Protein AF-A0A5C6FUD9-F1 (afdb_monomer)

Secondary structure (DSSP, 8-state):
---PPPPPP---------PPPP-PPPPSS-SS--HHHHHHHHHHHHTT-TTHHHHHHHHHHSGGG-TT------SEEEE-TTT-SEEBHHHHHHHHHHHHHHHHHHHHH--HHHHHHHHHHHHHHHHH--EEESTTHHHHHHHHHHHHHHHHHHHHHH-TTS-HHHHHHHHHHIIIIIHHHHTT--TTS-HHHHHHHHHHHHHHHHHTT-HHHHHHHHHHHHH-SSTTSHHHHB-TTS-BTTTTT-HHHHHHHHHHHHHHHHHHHTTT---TTHHHHHHHHHHHHHHHHHTT-----PPEE-TTSS-EE-S---TTTT---S-HHHHHIIIIIIS----HHHHHHHHHHHHHHHHHSS--S---S---S---HHHHHHHHHHHHHHHHHHHHHTT--S---S--EEEE-TTSSEEEEEEEETTEEEEEEEETTEEEEEEEE--EEETTS-S-S-EEEEEEEEEEEEEEE--SS-SSS-EEEEEEEEEEEEEE-PPPTT-TT-S--PPPEEEEEEEEETTEEEEEEEE--BTTB-EEEEEEE--EEEBSS--EEEE-SSTTPPPEEEEGGGS-SEE-SSEEEE-SS-EEEEEEES--TTSPPEEEEE-SSSEEEEEESSS-EEEESSEEPPEEEEEEESSHHHHHHTTHHHHHTSPPP--S--TT---EEEEEEPSSHHHHHHHHHHHHHTT--EEEE-TTBTB-TT-TT--TT---TT--HHHHHHHHHHTT-EEEEEEEHHHHHHS-HHHHHHHHHHHT--EEEEEEE--SSHHHHHHHHHHHHHHHHTT-EEEEEET----SGGGT-TTEEEE--S--TTS-TTTT--HHHHHHHHHHGGGGS-------SSSTT-S-HHHHHHHHHHS--SEEEE-TT--GGGTTT---GGGHHHHH--SS-SEEEEEEEETTTEEEEEEEETTEEEEEEEESS-EEEEEE-TTSPSS-EEEEEEEEETTEEEEEEEEEEEE-TT-EEEEEE-TT-EEEEEEEETT--

pLDDT: mean 89.48, std 16.4, range [23.94, 98.88]

Radius of gyration: 37.07 Å; Cα contacts (8 Å, |Δi|>4): 2244; chains: 1; bounding box: 93×78×108 Å

Foldseek 3Di:
DDDDDDDDDDDPDPDPPDDPDDDDFFAAVFQQDHPVLLVVLLVCCVVCHPPQVVLVVLLCVDPLNDLPDDQDAAQEAEAEVVRVPGDCLVSLQSLLSSLLSLLSCCSNPVPVSSLVSSLNSLLRHLVRYNEYDYDCSLVSLLASLLSNLNSLRSSVRPPPPNDPVSLVSSLCCCVRYRCVSLVVFDQPDALLSNLSSLSSQLSNCNSVVNVPSNVSSVCCLQPNNHCNNLPNQADPQLDGQCQLPALVSLLSSLLSNLSNQSSCVSRVHHPCPHPNSSSLSVLLQSLCFLCPHDGDDDFHAHPVRPDTRHDGDPHCRVVQAQRLLSVCCVQCQAVVHDRPSSVVSLVVLSVVLVVPPDDPPPPDDDDPPDDDPVNVVVVSVRNSVNSVSCSSRHNPRVDFDPDWDKWAAPVRQWIKIWGQNQQFTWIWIGGNNHTFFGTWTWDWAWPPRADDDNKDWPDKDKDWDWDWDAFLFALARIDTLTKIKMKTKIWHPDDDPPCPDDPDSFTFIKIKMWIYHPQFIKIWIWGADDPPDFKIKTFKTWTKGFGPAFWWKQFDAFLQAQTDTDTLQPGPFWGAPQIWTDDPQKIKTKHWAEALLQHAGWIFGRDDRGMTTITQLDGIGMDTPRDMDIMIIMGMDRALQSLLQNLCVRLSSYDAAPDPDCPLQAFWEEEEFDLAQVLLLLVLVVCLVLVTAEYEHEPAQQHHQPDLPRALLHGDPRYPLLSSQVSSVVSNHAYEYEDEPSNLVRDDLLVNLVSCLVSRHQAYEYPPQDRRTSVSSNSVVVNLVSNVVSNHQYEYEGGDFASSCCSHRVSPFAYASYNALVDACVPGCNLLSVLLCLSGRSSSPAHARQQAAPDPRDPFNQQSLLVLQSGQTSHHHYNHPHTSVVCPPHDAPVSSSVSPDHRGFNHKGFQDGDRSAKTWIWTHDDQKIKIKIWGQAFDKDKAQQLVHDFAKKKKWKWAADPVGSSHTDIDIDIDGNRDIDIHGAHHGHMMMIMIGHPPDD

Nearest PDB structures (foldseek):
  9bs5-assembly1_B  TM=9.125E-01  e=1.069E-45  Bacteroides ovatus ATCC 8483
  5e1q-assembly2_B  TM=8.767E-01  e=3.255E-45  Bacteroides thetaiotaomicron VPI-5482
  2zq0-assembly1_A  TM=8.919E-01  e=1.692E-44  Bacteroides thetaiotaomicron
  3a24-assembly1_A  TM=8.732E-01  e=4.712E-44  Bacteroides thetaiotaomicron
  5xfm-assembly2_B  TM=8.696E-01  e=8.713E-38  Bacteroides thetaiotaomicron

Mean predicted aligned error: 15.58 Å

Solvent-accessible surface area (backbone atoms only — not comparable to full-atom values): 51676 Å² total; per-residue (Å²): 135,87,88,83,86,83,85,82,81,84,80,81,79,79,76,82,74,80,75,81,79,76,89,72,80,80,50,80,34,24,41,89,52,39,66,64,57,47,50,51,40,42,53,36,49,74,69,58,36,81,66,34,38,61,18,46,54,48,46,62,69,33,81,47,47,44,87,82,66,75,72,64,64,42,46,61,28,30,25,22,72,97,57,49,58,63,38,46,42,66,44,50,46,53,42,18,53,21,20,26,44,15,26,53,50,15,77,63,64,74,42,61,67,28,43,53,52,17,50,50,37,51,46,47,36,36,75,40,50,69,45,68,36,65,82,39,30,42,49,49,44,12,52,36,41,33,33,43,34,46,18,48,33,46,37,73,68,72,38,92,82,65,49,68,74,54,53,53,38,37,52,45,39,44,62,71,46,46,41,77,58,37,77,79,57,46,50,90,49,63,26,43,46,30,15,20,26,31,26,18,35,35,28,45,10,56,70,67,74,31,63,70,48,26,49,50,28,56,49,32,39,69,71,33,92,23,31,31,8,55,71,62,21,33,49,95,81,5,51,43,73,39,44,35,68,25,38,64,57,32,52,48,24,54,37,26,44,51,51,34,26,46,28,34,41,50,61,81,35,73,55,58,57,44,85,78,31,39,61,55,39,28,44,36,42,53,28,34,39,35,74,71,46,88,71,90,73,75,68,40,62,44,95,88,58,84,46,73,30,77,51,71,32,71,47,56,53,59,59,82,71,75,51,35,29,54,53,38,11,46,40,39,43,57,67,66,40,92,48,69,36,26,46,50,47,36,51,48,56,56,45,65,50,61,71,67,73,55,82,75,88,70,85,81,76,98,77,83,85,79,79,51,71,70,56,56,52,54,51,53,60,62,57,56,52,35,24,48,38,41,38,76,20,50,74,60,25,72,62,66,63,99,56,73,44,77,32,46,9,81,80,54,39,24,32,40,36,38,36,47,60,84,23,35,48,30,33,33,33,31,48,73,84,40,77,55,27,40,82,14,45,57,42,61,42,32,65,92,72,51,74,50,72,39,37,44,80,76,49,74,48,75,50,73,47,84,48,66,50,68,53,96,71,30,63,29,51,60,45,79,46,44,31,24,33,36,38,40,35,30,31,36,73,73,78,75,89,81,61,89,82,62,100,68,90,72,80,52,58,45,32,40,40,40,38,6,20,76,64,24,36,36,35,32,50,32,39,62,73,49,101,88,51,58,63,50,42,36,58,39,45,51,36,41,48,24,40,80,54,68,35,39,27,54,44,36,69,48,47,58,46,61,65,44,84,36,39,44,60,69,49,64,69,47,27,43,67,41,33,33,33,46,51,100,75,36,29,35,35,46,37,55,21,16,70,43,45,73,32,39,42,61,26,43,25,56,60,58,52,32,25,35,28,37,32,49,62,34,75,54,31,74,38,55,52,61,36,69,55,49,32,42,33,46,31,61,38,74,46,53,39,57,50,31,62,43,18,59,57,28,25,66,60,18,61,73,59,76,65,91,75,62,84,81,59,74,70,29,35,30,37,41,36,59,77,28,41,69,45,35,50,47,38,42,56,49,29,51,78,44,65,32,38,32,40,29,41,55,84,43,53,30,37,59,78,86,44,85,79,33,41,87,87,44,68,38,90,62,31,52,60,65,59,42,37,52,54,21,51,80,56,67,28,39,35,30,40,50,48,40,40,65,39,59,74,71,46,65,54,65,65,47,43,52,48,38,43,74,58,57,43,42,24,38,36,36,28,77,40,65,56,46,24,22,69,35,26,37,52,51,47,52,51,55,53,55,33,55,80,47,64,28,35,32,34,37,32,56,49,42,68,57,24,16,44,43,43,30,42,60,38,50,36,28,20,28,24,43,62,32,55,93,49,37,47,94,75,66,41,32,47,36,40,53,37,34,41,60,44,30,52,32,31,32,35,51,31,40,46,36,39,47,64,78,42,91,69,54,74,23,41,15,25,34,61,8,43,70,51,57,45,52,15,31,44,33,45,35,36,52,79,42,56,54,75,82,46,63,99,59,87,64,78,73,53,54,55,65,38,70,53,72,40,54,24,55,35,56,44,54,80,47,60,42,86,31,43,33,40,30,27,40,36,29,46,90,82,30,38,40,33,8,28,42,24,26,56,63,45,76,45,80,42,71,30,68,87,48,67,94,57,63,25,32,38,39,35,37,31,50,30,96,88,40,42,82,35,67,39,79,47,75,45,78,45,40,27,89,38,66,49,78,44,81,32,53,58,47,20,16,31,26,34,45,32,33,53,62,83,67,129

InterPro domains:
  IPR008397 Alginate lyase domain [PF05426] (89-289)
  IPR008929 Chondroitin AC/alginate lyase [G3DSA:1.50.10.100] (28-309)
  IPR008929 Chondroitin AC/alginate lyase [SSF48230] (36-343)
  IPR013785 Aldolase-type TIM barrel [G3DSA:3.20.20.70] (654-1000)
  IPR014718 Glycoside hydrolase-type carbohydrate-binding [G3DSA:2.70.98.10] (398-653)
  IPR017853 Glycoside hydrolase superfamily [SSF51445] (671-877)
  IPR019563 Glycosyl-hydrolase 97, catalytic domain [PF10566] (671-818)
  IPR029483 Glycosyl-hydrolase 97, C-terminal oligomerisation domain [PF14509] (904-995)
  IPR029486 Glycosyl-hydrolase 97, N-terminal domain [PF14508] (407-656)
  IPR052720 Glycosyl Hydrolase Family 97 [PTHR35803] (398-995)

Structure (mmCIF, N/CA/C/O backbone):
data_AF-A0A5C6FUD9-F1
#
_entry.id   AF-A0A5C6FUD9-F1
#
loop_
_atom_site.group_PDB
_atom_site.id
_atom_site.type_symbol
_atom_site.label_atom_id
_atom_site.label_alt_id
_atom_site.label_comp_id
_atom_site.label_asym_id
_atom_site.label_entity_id
_atom_site.label_seq_id
_atom_site.pdbx_PDB_ins_code
_atom_site.Cartn_x
_atom_site.Cartn_y
_atom_site.Cartn_z
_atom_site.occupancy
_atom_site.B_iso_or_equiv
_atom_site.auth_seq_id
_atom_site.auth_comp_id
_atom_site.auth_asym_id
_atom_site.auth_atom_id
_atom_site.pdbx_PDB_model_num
ATOM 1 N N . MET A 1 1 ? 50.027 15.354 38.155 1.00 33.66 1 MET A N 1
ATOM 2 C CA . MET A 1 1 ? 49.666 16.781 38.305 1.00 33.66 1 MET A CA 1
ATOM 3 C C . MET A 1 1 ? 48.812 17.178 37.111 1.00 33.66 1 MET A C 1
ATOM 5 O O . MET A 1 1 ? 49.084 16.674 36.032 1.00 33.66 1 MET A O 1
ATOM 9 N N . THR A 1 2 ? 47.812 18.039 37.356 1.00 30.69 2 THR A N 1
ATOM 10 C CA . THR A 1 2 ? 46.921 18.753 36.401 1.00 30.69 2 THR A CA 1
ATOM 11 C C . THR A 1 2 ? 45.990 17.889 35.534 1.00 30.69 2 THR A C 1
ATOM 13 O O . THR A 1 2 ? 46.433 17.269 34.582 1.00 30.69 2 THR A O 1
ATOM 16 N N . ARG A 1 3 ? 44.734 17.650 35.956 1.00 28.23 3 ARG A N 1
ATOM 17 C CA . ARG A 1 3 ? 43.519 18.521 35.980 1.00 28.23 3 ARG A CA 1
ATOM 18 C C . ARG A 1 3 ? 42.755 18.493 34.643 1.00 28.23 3 ARG A C 1
ATOM 20 O O . ARG A 1 3 ? 43.081 19.247 33.740 1.00 28.23 3 ARG A O 1
ATOM 27 N N . CYS A 1 4 ? 41.695 17.682 34.585 1.00 23.94 4 CYS A N 1
ATOM 28 C CA . CYS A 1 4 ? 40.567 17.851 33.663 1.00 23.94 4 CYS A CA 1
ATOM 29 C C . CYS A 1 4 ? 39.387 18.453 34.448 1.00 23.94 4 CYS A C 1
ATOM 31 O O . CYS A 1 4 ? 39.051 17.954 35.522 1.00 23.94 4 CYS A O 1
ATOM 33 N N . LEU A 1 5 ? 38.814 19.550 33.942 1.00 26.61 5 LEU A N 1
ATOM 34 C CA . LEU A 1 5 ? 37.569 20.151 34.434 1.00 26.61 5 LEU A CA 1
ATOM 35 C C . LEU A 1 5 ? 36.356 19.356 33.912 1.00 26.61 5 LEU A C 1
ATOM 37 O O . LEU A 1 5 ? 36.360 19.006 32.733 1.00 26.61 5 LEU A O 1
ATOM 41 N N . PRO A 1 6 ? 35.294 19.152 34.712 1.00 29.53 6 PRO A N 1
ATOM 42 C CA . PRO A 1 6 ? 33.988 18.759 34.203 1.00 29.53 6 PRO A CA 1
ATOM 43 C C . PRO A 1 6 ? 33.116 19.997 33.931 1.00 29.53 6 PRO A C 1
ATOM 45 O O . PRO A 1 6 ? 33.051 20.926 34.739 1.00 29.53 6 PRO A O 1
ATOM 48 N N . ILE A 1 7 ? 32.442 19.996 32.782 1.00 29.48 7 ILE A N 1
ATOM 49 C CA . ILE A 1 7 ? 31.398 20.956 32.412 1.00 29.48 7 ILE A CA 1
ATOM 50 C C . ILE A 1 7 ? 30.092 20.501 33.080 1.00 29.48 7 ILE A C 1
ATOM 52 O O . ILE A 1 7 ? 29.666 19.361 32.912 1.00 29.48 7 ILE A O 1
ATOM 56 N N . PHE A 1 8 ? 29.486 21.391 33.866 1.00 26.75 8 PHE A N 1
ATOM 57 C CA . PHE A 1 8 ? 28.184 21.209 34.509 1.00 26.75 8 PHE A CA 1
ATOM 58 C C . PHE A 1 8 ? 27.058 21.245 33.463 1.00 26.75 8 PHE A C 1
ATOM 60 O O . PHE A 1 8 ? 26.904 22.246 32.765 1.00 26.75 8 PHE A O 1
ATOM 67 N N . PHE A 1 9 ? 26.235 20.195 33.404 1.00 28.52 9 PHE A N 1
ATOM 68 C CA . PHE A 1 9 ? 24.903 20.249 32.795 1.00 28.52 9 PHE A CA 1
ATOM 69 C C . PHE A 1 9 ? 23.914 20.766 33.847 1.00 28.52 9 PHE A C 1
ATOM 71 O O . PHE A 1 9 ? 23.719 20.141 34.889 1.00 28.52 9 PHE A O 1
ATOM 78 N N . ALA A 1 10 ? 23.319 21.929 33.590 1.00 24.86 10 ALA A N 1
ATOM 79 C CA . ALA A 1 10 ? 22.218 22.456 34.381 1.00 24.86 10 ALA A CA 1
ATOM 80 C C . ALA A 1 10 ? 20.940 21.678 34.033 1.00 24.86 10 ALA A C 1
ATOM 82 O O . ALA A 1 10 ? 20.455 21.747 32.906 1.00 24.86 10 ALA A O 1
ATOM 83 N N . ILE A 1 11 ? 20.412 20.926 34.999 1.00 29.52 11 ILE A N 1
ATOM 84 C CA . ILE A 1 11 ? 19.073 20.339 34.934 1.00 29.52 11 ILE A CA 1
ATOM 85 C C . ILE A 1 11 ? 18.092 21.437 35.342 1.00 29.52 11 ILE A C 1
ATOM 87 O O . ILE A 1 11 ? 18.048 21.845 36.504 1.00 29.52 11 ILE A O 1
ATOM 91 N N . THR A 1 12 ? 17.321 21.938 34.384 1.00 28.83 12 THR A N 1
ATOM 92 C CA . THR A 1 12 ? 16.196 22.836 34.644 1.00 28.83 12 THR A CA 1
ATOM 93 C C . THR A 1 12 ? 15.056 22.006 35.238 1.00 28.83 12 THR A C 1
ATOM 95 O O . THR A 1 12 ? 14.346 21.308 34.520 1.00 28.83 12 THR A O 1
ATOM 98 N N . CYS A 1 13 ? 14.897 22.041 36.563 1.00 26.30 13 CYS A N 1
ATOM 99 C CA . CYS A 1 13 ? 13.708 21.518 37.234 1.00 26.30 13 CYS A CA 1
ATOM 100 C C . CYS A 1 13 ? 12.483 22.341 36.808 1.00 26.30 13 CYS A C 1
ATOM 102 O O . CYS A 1 13 ? 12.314 23.471 37.266 1.00 26.30 13 CYS A O 1
ATOM 104 N N . PHE A 1 14 ? 11.607 21.776 35.977 1.00 29.03 14 PHE A N 1
ATOM 105 C CA . PHE A 1 14 ? 10.226 22.244 35.886 1.00 29.03 14 PHE A CA 1
ATOM 106 C C . PHE A 1 14 ? 9.492 21.787 37.149 1.00 29.03 14 PHE A C 1
ATOM 108 O O . PHE A 1 14 ? 9.103 20.630 37.288 1.00 29.03 14 PHE A O 1
ATOM 115 N N . THR A 1 15 ? 9.326 22.699 38.102 1.00 28.94 15 THR A N 1
ATOM 116 C CA . THR A 1 15 ? 8.337 22.544 39.167 1.00 28.94 15 THR A CA 1
ATOM 117 C C . THR A 1 15 ? 6.952 22.681 38.537 1.00 28.94 15 THR A C 1
ATOM 119 O O . THR A 1 15 ? 6.553 23.785 38.170 1.00 28.94 15 THR A O 1
ATOM 122 N N . LEU A 1 16 ? 6.233 21.565 38.392 1.00 32.19 16 LEU A N 1
ATOM 123 C CA . LEU A 1 16 ? 4.795 21.546 38.121 1.00 32.19 16 LEU A CA 1
ATOM 124 C C . LEU A 1 16 ? 4.078 22.221 39.296 1.00 32.19 16 LEU A C 1
ATOM 126 O O . LEU A 1 16 ? 3.830 21.610 40.333 1.00 32.19 16 LEU A O 1
ATOM 130 N N . THR A 1 17 ? 3.777 23.508 39.158 1.00 30.36 17 THR A N 1
ATOM 131 C CA . THR A 1 17 ? 2.787 24.168 40.005 1.00 30.36 17 THR A CA 1
ATOM 132 C C . THR A 1 17 ? 1.419 23.666 39.563 1.00 30.36 17 THR A C 1
ATOM 134 O O . THR A 1 17 ? 0.982 23.983 38.459 1.00 30.36 17 THR A O 1
ATOM 137 N N . ALA A 1 18 ? 0.770 22.853 40.398 1.00 32.62 18 ALA A N 1
ATOM 138 C CA . ALA A 1 18 ? -0.614 22.448 40.198 1.00 32.62 18 ALA A CA 1
ATOM 139 C C . ALA A 1 18 ? -1.498 23.701 40.110 1.00 32.62 18 ALA A C 1
ATOM 141 O O . ALA A 1 18 ? -1.642 24.437 41.089 1.00 32.62 18 ALA A O 1
ATOM 142 N N . SER A 1 19 ? -2.065 23.957 38.932 1.00 30.50 19 SER A N 1
ATOM 143 C CA . SER A 1 19 ? -3.184 24.885 38.800 1.00 30.50 19 SER A CA 1
ATOM 144 C C . SER A 1 19 ? -4.382 24.293 39.555 1.00 30.50 19 SER A C 1
ATOM 146 O O . SER A 1 19 ? -4.682 23.114 39.355 1.00 30.50 19 SER A O 1
ATOM 148 N N . PRO A 1 20 ? -5.069 25.053 40.426 1.00 33.47 20 PRO A N 1
ATOM 149 C CA . PRO A 1 20 ? -6.322 24.606 41.017 1.00 33.47 20 PRO A CA 1
ATOM 150 C C . PRO A 1 20 ? -7.353 24.478 39.893 1.00 33.47 20 PRO A C 1
ATOM 152 O O . PRO A 1 20 ? -7.614 25.442 39.173 1.00 33.47 20 PRO A O 1
ATOM 155 N N . TRP A 1 21 ? -7.889 23.275 39.717 1.00 38.47 21 TRP A N 1
ATOM 156 C CA . TRP A 1 21 ? -8.959 23.000 38.769 1.00 38.47 21 TRP A CA 1
ATOM 157 C C . TRP A 1 21 ? -10.161 23.880 39.145 1.00 38.47 21 TRP A C 1
ATOM 159 O O . TRP A 1 21 ? -10.579 23.914 40.305 1.00 38.47 21 TRP A O 1
ATOM 169 N N . SER A 1 22 ? -10.678 24.660 38.194 1.00 40.03 22 SER A N 1
ATOM 170 C CA . SER A 1 22 ? -11.942 25.379 38.371 1.00 40.03 22 SER A CA 1
ATOM 171 C C . SER A 1 22 ? -13.055 24.363 38.629 1.00 40.03 22 SER A C 1
ATOM 173 O O . SER A 1 22 ? -13.106 23.361 37.924 1.00 40.03 22 SER A O 1
ATOM 175 N N . HIS A 1 23 ? -13.927 24.610 39.614 1.00 45.44 23 HIS A N 1
ATOM 176 C CA . HIS A 1 23 ? -15.075 23.747 39.922 1.00 45.44 23 HIS A CA 1
ATOM 177 C C . HIS A 1 23 ? -15.961 23.564 38.680 1.00 45.44 23 HIS A C 1
ATOM 179 O O . HIS A 1 23 ? -16.696 24.483 38.315 1.00 45.44 23 HIS A O 1
ATOM 185 N N . ALA A 1 24 ? -15.862 22.405 38.030 1.00 57.00 24 ALA A N 1
ATOM 186 C CA . ALA A 1 24 ? -16.846 21.953 37.060 1.00 57.00 24 ALA A CA 1
ATOM 187 C C . ALA A 1 24 ? -18.058 21.407 37.828 1.00 57.00 24 ALA A C 1
ATOM 189 O O . ALA A 1 24 ? -17.905 20.808 38.891 1.00 57.00 24 ALA A O 1
ATOM 190 N N . GLU A 1 25 ? -19.260 21.674 37.329 1.00 85.44 25 GLU A N 1
ATOM 191 C CA . GLU A 1 25 ? -20.482 21.034 37.819 1.00 85.44 25 GLU A CA 1
ATOM 192 C C . GLU A 1 25 ? -20.452 19.552 37.409 1.00 85.44 25 GLU A C 1
ATOM 194 O O . GLU A 1 25 ? -20.024 19.244 36.294 1.00 85.44 25 GLU A O 1
ATOM 199 N N . PHE A 1 26 ? -20.850 18.636 38.298 1.00 94.56 26 PHE A N 1
ATOM 200 C CA . PHE A 1 26 ? -20.871 17.205 37.979 1.00 94.56 26 PHE A CA 1
ATOM 201 C C . PHE A 1 26 ? -21.896 16.907 36.875 1.00 94.56 26 PHE A C 1
ATOM 203 O O . PHE A 1 26 ? -22.990 17.473 36.838 1.00 94.56 26 PHE A O 1
ATOM 210 N N . GLN A 1 27 ? -21.552 15.984 35.977 1.00 93.31 27 GLN A N 1
ATOM 211 C CA . GLN A 1 27 ? -22.482 15.453 34.987 1.00 93.31 27 GLN A CA 1
ATOM 212 C C . GLN A 1 27 ? -23.435 14.454 35.651 1.00 93.31 27 GLN A C 1
ATOM 214 O O . GLN A 1 27 ? -22.989 13.553 36.367 1.00 93.31 27 GLN A O 1
ATOM 219 N N . HIS A 1 28 ? -24.736 14.589 35.371 1.00 95.19 28 HIS A N 1
ATOM 220 C CA . HIS A 1 28 ? -25.793 13.774 35.970 1.00 95.19 28 HIS A CA 1
ATOM 221 C C . HIS A 1 28 ? -26.846 13.287 34.948 1.00 95.19 28 HIS A C 1
ATOM 223 O O . HIS A 1 28 ? -27.351 14.096 34.167 1.00 95.19 28 HIS A O 1
ATOM 229 N N . PRO A 1 29 ? -27.264 12.005 34.996 1.00 95.81 29 PRO A N 1
ATOM 230 C CA . PRO A 1 29 ? -26.591 10.936 35.728 1.00 95.81 29 PRO A CA 1
ATOM 231 C C . PRO A 1 29 ? -25.164 10.752 35.188 1.00 95.81 29 PRO A C 1
ATOM 233 O O . PRO A 1 29 ? -24.954 10.877 33.985 1.00 95.81 29 PRO A O 1
ATOM 236 N N . GLY A 1 30 ? -24.186 10.497 36.058 1.00 93.62 30 GLY A N 1
ATOM 237 C CA . GLY A 1 30 ? -22.785 10.417 35.612 1.00 93.62 30 GLY A CA 1
ATOM 238 C C . GLY A 1 30 ? -21.867 9.564 36.477 1.00 93.62 30 GLY A C 1
ATOM 239 O O . GLY A 1 30 ? -20.650 9.720 36.421 1.00 93.62 30 GLY A O 1
ATOM 240 N N . ILE A 1 31 ? -22.423 8.647 37.278 1.00 97.75 31 ILE A N 1
ATOM 241 C CA . ILE A 1 31 ? -21.614 7.636 37.974 1.00 97.75 31 ILE A CA 1
ATOM 242 C C . ILE A 1 31 ? -21.159 6.577 36.966 1.00 97.75 31 ILE A C 1
ATOM 244 O O . ILE A 1 31 ? -20.092 6.700 36.383 1.00 97.75 31 ILE A O 1
ATOM 248 N N . SER A 1 32 ? -21.930 5.515 36.728 1.00 93.81 32 SER A N 1
ATOM 249 C CA . SER A 1 32 ? -21.552 4.483 35.745 1.00 93.81 32 SER A CA 1
ATOM 250 C C . SER A 1 32 ? -22.313 4.566 34.434 1.00 93.81 32 SER A C 1
ATOM 252 O O . SER A 1 32 ? -21.935 3.884 33.487 1.00 93.81 32 SER A O 1
ATOM 254 N N . HIS A 1 33 ? -23.374 5.367 34.388 1.00 93.81 33 HIS A N 1
ATOM 255 C CA . HIS A 1 33 ? -24.226 5.520 33.220 1.00 93.81 33 HIS A CA 1
ATOM 256 C C . HIS A 1 33 ? -24.586 6.985 33.040 1.00 93.81 33 HIS A C 1
ATOM 258 O O . HIS A 1 33 ? -25.087 7.614 33.976 1.00 93.81 33 HIS A O 1
ATOM 264 N N . THR A 1 34 ? -24.371 7.479 31.829 1.00 92.94 34 THR A N 1
ATOM 265 C CA . THR A 1 34 ? -24.821 8.792 31.377 1.00 92.94 34 THR A CA 1
ATOM 266 C C . THR A 1 34 ? -26.195 8.715 30.714 1.00 92.94 34 THR A C 1
ATOM 268 O O . THR A 1 34 ? -26.711 7.632 30.413 1.00 92.94 34 THR A O 1
ATOM 271 N N . ALA A 1 35 ? -26.813 9.873 30.469 1.00 88.62 35 ALA A N 1
ATOM 272 C CA . ALA A 1 35 ? -28.041 9.941 29.677 1.00 88.62 35 ALA A CA 1
ATOM 273 C C . ALA A 1 35 ? -27.849 9.343 28.267 1.00 88.62 35 ALA A C 1
ATOM 275 O O . ALA A 1 35 ? -28.735 8.639 27.771 1.00 88.62 35 ALA A O 1
ATOM 276 N N . ASP A 1 36 ? -26.677 9.556 27.665 1.00 84.12 36 ASP A N 1
ATOM 277 C CA . ASP A 1 36 ? -26.332 9.053 26.335 1.00 84.12 36 ASP A CA 1
ATOM 278 C C . ASP A 1 36 ? -26.155 7.530 26.329 1.00 84.12 36 ASP A C 1
ATOM 280 O O . ASP A 1 36 ? -26.696 6.854 25.450 1.00 84.12 36 ASP A O 1
ATOM 284 N N . ASP A 1 37 ? -25.504 6.962 27.351 1.00 87.81 37 ASP A N 1
ATOM 285 C CA . ASP A 1 37 ? -25.367 5.505 27.498 1.00 87.81 37 ASP A CA 1
ATOM 286 C C . ASP A 1 37 ? -26.740 4.825 27.576 1.00 87.81 37 ASP A C 1
ATOM 288 O O . ASP A 1 37 ? -26.997 3.800 26.935 1.00 87.81 37 ASP A O 1
ATOM 292 N N . ILE A 1 38 ? -27.659 5.416 28.347 1.00 92.12 38 ILE A N 1
ATOM 293 C CA . ILE A 1 38 ? -29.028 4.917 28.507 1.00 92.12 38 ILE A CA 1
ATOM 294 C C . ILE A 1 38 ? -29.779 4.991 27.172 1.00 92.12 38 ILE A C 1
ATOM 296 O O . ILE A 1 38 ? -30.425 4.014 26.776 1.00 92.12 38 ILE A O 1
ATOM 300 N N . ALA A 1 39 ? -29.692 6.121 26.464 1.00 86.12 39 ALA A N 1
ATOM 301 C CA . ALA A 1 39 ? -30.331 6.307 25.163 1.00 86.12 39 ALA A CA 1
ATOM 302 C C . ALA A 1 39 ? -29.806 5.303 24.123 1.00 86.12 39 ALA A C 1
ATOM 304 O O . ALA A 1 39 ? -30.597 4.675 23.409 1.00 86.12 39 ALA A O 1
ATOM 305 N N . PHE A 1 40 ? -28.491 5.083 24.092 1.00 84.25 40 PHE A N 1
ATOM 306 C CA . PHE A 1 40 ? -27.851 4.098 23.228 1.00 84.25 40 PHE A CA 1
ATOM 307 C C . PHE A 1 40 ? -28.383 2.685 23.492 1.00 84.25 40 PHE A C 1
ATOM 309 O O . PHE A 1 40 ? -28.809 1.989 22.565 1.00 84.25 40 PHE A O 1
ATOM 316 N N . VAL A 1 41 ? -28.425 2.258 24.759 1.00 89.19 41 VAL A N 1
ATOM 317 C CA . VAL A 1 41 ? -28.924 0.920 25.108 1.00 89.19 41 VAL A CA 1
ATOM 318 C C . VAL A 1 41 ? -30.402 0.795 24.749 1.00 89.19 41 VAL A C 1
ATOM 320 O O . VAL A 1 41 ? -30.779 -0.198 24.126 1.00 89.19 41 VAL A O 1
ATOM 323 N N . LYS A 1 42 ? -31.240 1.808 25.030 1.00 91.06 42 LYS A N 1
ATOM 324 C CA . LYS A 1 42 ? -32.649 1.822 24.588 1.00 91.06 42 LYS A CA 1
ATOM 325 C C . LYS A 1 42 ? -32.772 1.590 23.078 1.00 91.06 42 LYS A C 1
ATOM 327 O O . LYS A 1 42 ? -33.590 0.768 22.661 1.00 91.06 42 LYS A O 1
ATOM 332 N N . ALA A 1 43 ? -31.948 2.248 22.262 1.00 83.38 43 ALA A N 1
ATOM 333 C CA . ALA A 1 43 ? -31.958 2.080 20.808 1.00 83.38 43 ALA A CA 1
ATOM 334 C C . ALA A 1 43 ? -31.559 0.655 20.371 1.00 83.38 43 ALA A C 1
ATOM 336 O O . ALA A 1 43 ? -32.214 0.053 19.509 1.00 83.38 43 ALA A O 1
ATOM 337 N N . LYS A 1 44 ? -30.536 0.060 20.999 1.00 84.25 44 LYS A N 1
ATOM 338 C CA . LYS A 1 44 ? -30.135 -1.335 20.730 1.00 84.25 44 LYS A CA 1
ATOM 339 C C . LYS A 1 44 ? -31.212 -2.341 21.146 1.00 84.25 44 LYS A C 1
ATOM 341 O O . LYS A 1 44 ? -31.444 -3.322 20.439 1.00 84.25 44 LYS A O 1
ATOM 346 N N . LEU A 1 45 ? -31.928 -2.079 22.240 1.00 88.00 45 LEU A N 1
ATOM 347 C CA . LEU A 1 45 ? -33.063 -2.903 22.664 1.00 88.00 45 LEU A CA 1
ATOM 348 C C . LEU A 1 45 ? -34.259 -2.782 21.719 1.00 88.00 45 LEU A C 1
ATOM 350 O O . LEU A 1 45 ? -34.851 -3.802 21.366 1.00 88.00 45 LEU A O 1
ATOM 354 N N . ALA A 1 46 ? -34.591 -1.567 21.280 1.00 82.06 46 ALA A N 1
ATOM 355 C CA . ALA A 1 46 ? -35.690 -1.319 20.348 1.00 82.06 46 ALA A CA 1
ATOM 356 C C . ALA A 1 46 ? -35.472 -2.012 18.991 1.00 82.06 46 ALA A C 1
ATOM 358 O O . ALA A 1 46 ? -36.418 -2.531 18.402 1.00 82.06 46 ALA A O 1
ATOM 359 N N . SER A 1 47 ? -34.221 -2.074 18.528 1.00 73.38 47 SER A N 1
ATOM 360 C CA . SER A 1 47 ? -33.829 -2.753 17.284 1.00 73.38 47 SER A CA 1
ATOM 361 C C . SER A 1 47 ? -33.603 -4.265 17.435 1.00 73.38 47 SER A C 1
ATOM 363 O O . SER A 1 47 ? -33.368 -4.950 16.441 1.00 73.38 47 SER A O 1
ATOM 365 N N . GLY A 1 48 ? -33.676 -4.815 18.653 1.00 77.56 48 GLY A N 1
ATOM 366 C CA . GLY A 1 48 ? -33.419 -6.236 18.908 1.00 77.56 48 GLY A CA 1
ATOM 367 C C . GLY A 1 48 ? -31.975 -6.666 18.620 1.00 77.56 48 GLY A C 1
ATOM 368 O O . GLY A 1 48 ? -31.725 -7.842 18.350 1.00 77.56 48 GLY A O 1
ATOM 369 N N . HIS A 1 49 ? -31.030 -5.724 18.660 1.00 70.44 49 HIS A N 1
ATOM 370 C CA . HIS A 1 49 ? -29.651 -5.940 18.244 1.00 70.44 49 HIS A CA 1
ATOM 371 C C . HIS A 1 49 ? -28.860 -6.754 19.286 1.00 70.44 49 HIS A C 1
ATOM 373 O O . HIS A 1 49 ? -29.017 -6.582 20.498 1.00 70.44 49 HIS A O 1
ATOM 379 N N . GLN A 1 50 ? -27.994 -7.657 18.821 1.00 77.19 50 GLN A N 1
ATOM 380 C CA . GLN A 1 50 ? -27.174 -8.516 19.685 1.00 77.19 50 GLN A CA 1
ATOM 381 C C . GLN A 1 50 ? -25.809 -7.868 19.970 1.00 77.19 50 GLN A C 1
ATOM 383 O O . GLN A 1 50 ? -25.257 -7.245 19.070 1.00 77.19 50 GLN A O 1
ATOM 388 N N . PRO A 1 51 ? -25.230 -8.009 21.180 1.00 77.06 51 PRO A N 1
ATOM 389 C CA . PRO A 1 51 ? -25.659 -8.893 22.272 1.00 77.06 51 PRO A CA 1
ATOM 390 C C . PRO A 1 51 ? -26.678 -8.290 23.264 1.00 77.06 51 PRO A C 1
ATOM 392 O O . PRO A 1 51 ? -27.118 -8.989 24.178 1.00 77.06 51 PRO A O 1
ATOM 395 N N . TRP A 1 52 ? -27.070 -7.019 23.112 1.00 86.81 52 TRP A N 1
ATOM 396 C CA . TRP A 1 52 ? -27.966 -6.321 24.050 1.00 86.81 52 TRP A CA 1
ATOM 397 C C . TRP A 1 52 ? -29.310 -7.023 24.247 1.00 86.81 52 TRP A C 1
ATOM 399 O O . TRP A 1 52 ? -29.786 -7.136 25.375 1.00 86.81 52 TRP A O 1
ATOM 409 N N . ALA A 1 53 ? -29.919 -7.525 23.172 1.00 81.31 53 ALA A N 1
ATOM 410 C CA . ALA A 1 53 ? -31.227 -8.168 23.239 1.00 81.31 53 ALA A CA 1
ATOM 411 C C . ALA A 1 53 ? -31.236 -9.440 24.105 1.00 81.31 53 ALA A C 1
ATOM 413 O O . ALA A 1 53 ? -32.216 -9.688 24.814 1.00 81.31 53 ALA A O 1
ATOM 414 N N . ASP A 1 54 ? -30.172 -10.245 24.073 1.00 81.06 54 ASP A N 1
ATOM 415 C CA . ASP A 1 54 ? -30.078 -11.434 24.920 1.00 81.06 54 ASP A CA 1
ATOM 416 C C . ASP A 1 54 ? -29.712 -11.066 26.357 1.00 81.06 54 ASP A C 1
ATOM 418 O O . ASP A 1 54 ? -30.403 -11.490 27.284 1.00 81.06 54 ASP A O 1
ATOM 422 N N . ALA A 1 55 ? -28.733 -10.177 26.544 1.00 87.75 55 ALA A N 1
ATOM 423 C CA . ALA A 1 55 ? -28.393 -9.633 27.857 1.00 87.75 55 ALA A CA 1
ATOM 424 C C . ALA A 1 55 ? -29.628 -9.042 28.574 1.00 87.75 55 ALA A C 1
ATOM 426 O O . ALA A 1 55 ? -29.853 -9.265 29.766 1.00 87.75 55 ALA A O 1
ATOM 427 N N . TRP A 1 56 ? -30.505 -8.371 27.826 1.00 92.19 56 TRP A N 1
ATOM 428 C CA . TRP A 1 56 ? -31.760 -7.810 28.319 1.00 92.19 56 TRP A CA 1
ATOM 429 C C . TRP A 1 56 ? -32.772 -8.841 28.821 1.00 92.19 56 TRP A C 1
ATOM 431 O O . TRP A 1 56 ? -33.477 -8.598 29.805 1.00 92.19 56 TRP A O 1
ATOM 441 N N . LYS A 1 57 ? -32.886 -9.999 28.161 1.00 88.12 57 LYS A N 1
ATOM 442 C CA . LYS A 1 57 ? -33.770 -11.081 28.630 1.00 88.12 57 LYS A CA 1
ATOM 443 C C . LYS A 1 57 ? -33.322 -11.561 30.007 1.00 88.12 57 LYS A C 1
ATOM 445 O O . LYS A 1 57 ? -34.156 -11.738 30.896 1.00 88.12 57 LYS A O 1
ATOM 450 N N . ASP A 1 58 ? -32.018 -11.693 30.206 1.00 83.69 58 ASP A N 1
ATOM 451 C CA . ASP A 1 58 ? -31.462 -12.187 31.459 1.00 83.69 58 ASP A CA 1
ATOM 452 C C . ASP A 1 58 ? -31.491 -11.163 32.585 1.00 83.69 58 ASP A C 1
ATOM 454 O O . ASP A 1 58 ? -31.846 -11.515 33.712 1.00 83.69 58 ASP A O 1
ATOM 458 N N . VAL A 1 59 ? -31.234 -9.888 32.286 1.00 90.50 59 VAL A N 1
ATOM 459 C CA . VAL A 1 59 ? -31.423 -8.807 33.261 1.00 90.50 59 VAL A CA 1
ATOM 460 C C . VAL A 1 59 ? -32.869 -8.782 33.772 1.00 90.50 59 VAL A C 1
ATOM 462 O O . VAL A 1 59 ? -33.067 -8.737 34.987 1.00 90.50 59 VAL A O 1
ATOM 465 N N . ARG A 1 60 ? -33.870 -8.916 32.888 1.00 91.69 60 ARG A N 1
ATOM 466 C CA . ARG A 1 60 ? -35.296 -8.961 33.270 1.00 91.69 60 ARG A CA 1
ATOM 467 C C . ARG A 1 60 ? -35.709 -10.231 34.011 1.00 91.69 60 ARG A C 1
ATOM 469 O O . ARG A 1 60 ? -36.604 -10.174 34.844 1.00 91.69 60 ARG A O 1
ATOM 476 N N . SER A 1 61 ? -35.095 -11.373 33.707 1.00 88.06 61 SER A N 1
ATOM 477 C CA . SER A 1 61 ? -35.423 -12.651 34.361 1.00 88.06 61 SER A CA 1
ATOM 478 C C . SER A 1 61 ? -34.731 -12.845 35.720 1.00 88.06 61 SER A C 1
ATOM 480 O O . SER A 1 61 ? -34.959 -13.842 36.411 1.00 88.06 61 SER A O 1
ATOM 482 N N . SER A 1 62 ? -33.861 -11.910 36.112 1.00 88.00 62 SER A N 1
ATOM 483 C CA . SER A 1 62 ? -33.151 -11.948 37.385 1.00 88.00 62 SER A CA 1
ATOM 484 C C . SER A 1 62 ? -34.110 -11.892 38.575 1.00 88.00 62 SER A C 1
ATOM 486 O O . SER A 1 62 ? -35.076 -11.137 38.574 1.00 88.00 62 SER A O 1
ATOM 488 N N . ARG A 1 63 ? -33.785 -12.597 39.668 1.00 92.25 63 ARG A N 1
ATOM 489 C CA . ARG A 1 63 ? -34.540 -12.468 40.932 1.00 92.25 63 ARG A CA 1
ATOM 490 C C . ARG A 1 63 ? -34.501 -11.039 41.489 1.00 92.25 63 ARG A C 1
ATOM 492 O O . ARG A 1 63 ? -35.404 -10.636 42.203 1.00 92.25 63 ARG A O 1
ATOM 499 N N . TYR A 1 64 ? -33.443 -10.296 41.159 1.00 94.06 64 TYR A N 1
ATOM 500 C CA . TYR A 1 64 ? -33.252 -8.897 41.543 1.00 94.06 64 TYR A CA 1
ATOM 501 C C . TYR A 1 64 ? -34.091 -7.926 40.696 1.00 94.06 64 TYR A C 1
ATOM 503 O O . TYR A 1 64 ? -34.044 -6.729 40.933 1.00 94.06 64 TYR A O 1
ATOM 511 N N . ALA A 1 65 ? -34.809 -8.426 39.684 1.00 94.25 65 ALA A N 1
ATOM 512 C CA . ALA A 1 65 ? -35.748 -7.665 38.864 1.00 94.25 65 ALA A CA 1
ATOM 513 C C . ALA A 1 65 ? -37.215 -7.865 39.299 1.00 94.25 65 ALA A C 1
ATOM 515 O O . ALA A 1 65 ? -38.113 -7.267 38.704 1.00 94.25 65 ALA A O 1
ATOM 516 N N . ASP A 1 66 ? -37.481 -8.704 40.307 1.00 95.50 66 ASP A N 1
ATOM 517 C CA . ASP A 1 66 ? -38.838 -9.032 40.754 1.00 95.50 66 ASP A CA 1
ATOM 518 C C . ASP A 1 66 ? -39.468 -7.858 41.518 1.00 95.50 66 ASP A C 1
ATOM 520 O O . ASP A 1 66 ? -38.986 -7.450 42.570 1.00 95.50 66 ASP A O 1
ATOM 524 N N . LEU A 1 67 ? -40.591 -7.335 41.020 1.00 97.06 67 LEU A N 1
ATOM 525 C CA . LEU A 1 67 ? -41.341 -6.260 41.682 1.00 97.06 67 LEU A CA 1
ATOM 526 C C . LEU A 1 67 ? -41.911 -6.664 43.053 1.00 97.06 67 LEU A C 1
ATOM 528 O O . LEU A 1 67 ? -42.302 -5.793 43.826 1.00 97.06 67 LEU A O 1
ATOM 532 N N . ASN A 1 68 ? -41.933 -7.955 43.387 1.00 96.69 68 ASN A N 1
ATOM 533 C CA . ASN A 1 68 ? -42.296 -8.446 44.716 1.00 96.69 68 ASN A CA 1
ATOM 534 C C . ASN A 1 68 ? -41.097 -8.537 45.677 1.00 96.69 68 ASN A C 1
ATOM 536 O O . ASN A 1 68 ? -41.247 -9.064 46.781 1.00 96.69 68 ASN A O 1
ATOM 540 N N . TRP A 1 69 ? -39.912 -8.053 45.284 1.00 97.19 69 TRP A N 1
ATOM 541 C CA . TRP A 1 69 ? -38.747 -7.994 46.165 1.00 97.19 69 TRP A CA 1
ATOM 542 C C . TRP A 1 69 ? -39.072 -7.222 47.448 1.00 97.19 69 TRP A C 1
ATOM 544 O O . TRP A 1 69 ? -39.658 -6.138 47.397 1.00 97.19 69 TRP A O 1
ATOM 554 N N . ASN A 1 70 ? -38.683 -7.772 48.598 1.00 96.75 70 ASN A N 1
ATOM 555 C CA . ASN A 1 70 ? -38.915 -7.164 49.903 1.00 96.75 70 ASN A CA 1
ATOM 556 C C . ASN A 1 70 ? -37.565 -6.860 50.577 1.00 96.75 70 ASN A C 1
ATOM 558 O O . ASN A 1 70 ? -36.865 -7.815 50.934 1.00 96.75 70 ASN A O 1
ATOM 562 N N . PRO A 1 71 ? -37.186 -5.577 50.753 1.00 97.12 71 PRO A N 1
ATOM 563 C CA . PRO A 1 71 ? -35.916 -5.222 51.377 1.00 97.12 71 PRO A CA 1
ATOM 564 C C . PRO A 1 71 ? -35.854 -5.703 52.828 1.00 97.12 71 PRO A C 1
ATOM 566 O O . PRO A 1 71 ? -36.860 -5.723 53.541 1.00 97.12 71 PRO A O 1
ATOM 569 N N . THR A 1 72 ? -34.659 -6.076 53.281 1.00 97.50 72 THR A N 1
ATOM 570 C CA . THR A 1 72 ? -34.427 -6.606 54.634 1.00 97.50 72 THR A CA 1
ATOM 571 C C . THR A 1 72 ? -33.356 -5.775 55.347 1.00 97.50 72 THR A C 1
ATOM 573 O O . THR A 1 72 ? -32.226 -6.235 55.522 1.00 97.50 72 THR A O 1
ATOM 576 N N . PRO A 1 73 ? -33.674 -4.528 55.746 1.00 97.94 73 PRO A N 1
ATOM 577 C CA . PRO A 1 73 ? -32.690 -3.629 56.324 1.00 97.94 73 PRO A CA 1
ATOM 578 C C . PRO A 1 73 ? -32.338 -3.998 57.768 1.00 97.94 73 PRO A C 1
ATOM 580 O O . PRO A 1 73 ? -33.187 -4.407 58.561 1.00 97.94 73 PRO A O 1
ATOM 583 N N . HIS A 1 74 ? -31.079 -3.773 58.137 1.00 98.12 74 HIS A N 1
ATOM 584 C CA . HIS A 1 74 ? -30.560 -4.007 59.487 1.00 98.12 74 HIS A CA 1
ATOM 585 C C . HIS A 1 74 ? -29.973 -2.722 60.062 1.00 98.12 74 HIS A C 1
ATOM 587 O O . HIS A 1 74 ? -29.259 -1.996 59.374 1.00 98.12 74 HIS A O 1
ATOM 593 N N . ALA A 1 75 ? -30.226 -2.449 61.345 1.00 97.75 75 ALA A N 1
ATOM 594 C CA . ALA A 1 75 ? -29.644 -1.279 62.009 1.00 97.75 75 ALA A CA 1
ATOM 595 C C . ALA A 1 75 ? -28.127 -1.419 62.202 1.00 97.75 75 ALA A C 1
ATOM 597 O O . ALA A 1 75 ? -27.389 -0.436 62.129 1.00 97.75 75 ALA A O 1
ATOM 598 N N . HIS A 1 76 ? -27.662 -2.651 62.401 1.00 97.69 76 HIS A N 1
ATOM 599 C CA . HIS A 1 76 ? -26.257 -2.983 62.580 1.00 97.69 76 HIS A CA 1
ATOM 600 C C . HIS A 1 76 ? -25.898 -4.127 61.643 1.00 97.69 76 HIS A C 1
ATOM 602 O O . HIS A 1 76 ? -26.417 -5.234 61.791 1.00 97.69 76 HIS A O 1
ATOM 608 N N . VAL A 1 77 ? -25.019 -3.849 60.683 1.00 97.62 77 VAL A N 1
ATOM 609 C CA . VAL A 1 77 ? -24.485 -4.859 59.769 1.00 97.62 77 VAL A CA 1
ATOM 610 C C . VAL A 1 77 ? -23.083 -5.250 60.225 1.00 97.62 77 VAL A C 1
ATOM 612 O O . VAL A 1 77 ? -22.232 -4.395 60.456 1.00 97.62 77 VAL A O 1
ATOM 615 N N . GLU A 1 78 ? -22.818 -6.547 60.329 1.00 95.69 78 GLU A N 1
ATOM 616 C CA . GLU A 1 78 ? -21.501 -7.077 60.675 1.00 95.69 78 GLU A CA 1
ATOM 617 C C . GLU A 1 78 ? -21.056 -8.099 59.630 1.00 95.69 78 GLU A C 1
ATOM 619 O O . GLU A 1 78 ? -21.748 -9.092 59.373 1.00 95.69 78 GLU A O 1
ATOM 624 N N . ARG A 1 79 ? -19.877 -7.865 59.042 1.00 92.38 79 ARG A N 1
ATOM 625 C CA . ARG A 1 79 ? -19.227 -8.799 58.118 1.00 92.38 79 ARG A CA 1
ATOM 626 C C . ARG A 1 79 ? -17.861 -9.181 58.670 1.00 92.38 79 ARG A C 1
ATOM 628 O O . ARG A 1 79 ? -16.893 -8.430 58.555 1.00 92.38 79 ARG A O 1
ATOM 635 N N . GLY A 1 80 ? -17.787 -10.355 59.289 1.00 88.25 80 GLY A N 1
ATOM 636 C CA . GLY A 1 80 ? -16.503 -10.932 59.681 1.00 88.25 80 GLY A CA 1
ATOM 637 C C . GLY A 1 80 ? -15.788 -11.618 58.508 1.00 88.25 80 GLY A C 1
ATOM 638 O O . GLY A 1 80 ? -16.379 -11.765 57.433 1.00 88.25 80 GLY A O 1
ATOM 639 N N . PRO A 1 81 ? -14.544 -12.091 58.703 1.00 84.31 81 PRO A N 1
ATOM 640 C CA . PRO A 1 81 ? -13.746 -12.728 57.656 1.00 84.31 81 PRO A CA 1
ATOM 641 C C . PRO A 1 81 ? -14.484 -13.875 56.955 1.00 84.31 81 PRO A C 1
ATOM 643 O O . PRO A 1 81 ? -15.086 -14.733 57.602 1.00 84.31 81 PRO A O 1
ATOM 646 N N . TYR A 1 82 ? -14.437 -13.903 55.619 1.00 82.56 82 TYR A N 1
ATOM 647 C CA . TYR A 1 82 ? -15.196 -14.856 54.786 1.00 82.56 82 TYR A CA 1
ATOM 648 C C . TYR A 1 82 ? -16.714 -14.807 55.021 1.00 82.56 82 TYR A C 1
ATOM 650 O O . TYR A 1 82 ? -17.420 -15.801 54.820 1.00 82.56 82 TYR A O 1
ATOM 658 N N . ASN A 1 83 ? -17.208 -13.639 55.435 1.00 85.88 83 ASN A N 1
ATOM 659 C CA . ASN A 1 83 ? -18.582 -13.395 55.844 1.00 85.88 83 ASN A CA 1
ATOM 660 C C . ASN A 1 83 ? -19.028 -14.234 57.061 1.00 85.88 83 ASN A C 1
ATOM 662 O O . ASN A 1 83 ? -20.083 -14.875 57.045 1.00 85.88 83 ASN A O 1
ATOM 666 N N . ARG A 1 84 ? -18.183 -14.291 58.100 1.00 85.81 84 ARG A N 1
ATOM 667 C CA . ARG A 1 84 ? -18.455 -14.991 59.368 1.00 85.81 84 ARG A CA 1
ATOM 668 C C . ARG A 1 84 ? -17.994 -14.146 60.576 1.00 85.81 84 ARG A C 1
ATOM 670 O O . ARG A 1 84 ? -16.786 -14.019 60.759 1.00 85.81 84 ARG A O 1
ATOM 677 N N . PRO A 1 85 ? -18.907 -13.613 61.416 1.00 91.00 85 PRO A N 1
ATOM 678 C CA . PRO A 1 85 ? -20.364 -13.716 61.305 1.00 91.00 85 PRO A CA 1
ATOM 679 C C . PRO A 1 85 ? -20.910 -12.934 60.099 1.00 91.00 85 PRO A C 1
ATOM 681 O O . PRO A 1 85 ? -20.237 -12.066 59.545 1.00 91.00 85 PRO A O 1
ATOM 684 N N . ASN A 1 86 ? -22.130 -13.288 59.696 1.00 93.06 86 ASN A N 1
ATOM 685 C CA . ASN A 1 86 ? -22.932 -12.584 58.700 1.00 93.06 86 ASN A CA 1
ATOM 686 C C . ASN A 1 86 ? -24.171 -12.044 59.415 1.00 93.06 86 ASN A C 1
ATOM 688 O O . ASN A 1 86 ? -25.154 -12.769 59.567 1.00 93.06 86 ASN A O 1
ATOM 692 N N . ILE A 1 87 ? -24.089 -10.810 59.905 1.00 95.44 87 ILE A N 1
ATOM 693 C CA . ILE A 1 87 ? -25.227 -10.111 60.504 1.00 95.44 87 ILE A CA 1
ATOM 694 C C . ILE A 1 87 ? -25.677 -9.078 59.477 1.00 95.44 87 ILE A C 1
ATOM 696 O O . ILE A 1 87 ? -25.031 -8.050 59.314 1.00 95.44 87 ILE A O 1
ATOM 700 N N . GLY A 1 88 ? -26.713 -9.404 58.705 1.00 95.19 88 GLY A N 1
ATOM 701 C CA . GLY A 1 88 ? -27.295 -8.514 57.696 1.00 95.19 88 GLY A CA 1
ATOM 702 C C . GLY A 1 88 ? -26.422 -8.194 56.475 1.00 95.19 88 GLY A C 1
ATOM 703 O O . GLY A 1 88 ? -26.894 -7.510 55.575 1.00 95.19 88 GLY A O 1
ATOM 704 N N . SER A 1 89 ? -25.180 -8.686 56.378 1.00 94.62 89 SER A N 1
ATOM 705 C CA . SER A 1 89 ? -24.272 -8.314 55.280 1.00 94.62 89 SER A CA 1
ATOM 706 C C . SER A 1 89 ? -24.714 -8.893 53.933 1.00 94.62 89 SER A C 1
ATOM 708 O O . SER A 1 89 ? -24.594 -8.238 52.905 1.00 94.62 89 SER A O 1
ATOM 710 N N . SER A 1 90 ? -25.257 -10.117 53.922 1.00 94.00 90 SER A N 1
ATOM 711 C CA . SER A 1 90 ? -25.813 -10.706 52.698 1.00 94.00 90 SER A CA 1
ATOM 712 C C . SER A 1 90 ? -27.116 -10.057 52.269 1.00 94.00 90 SER A C 1
ATOM 714 O O . SER A 1 90 ? -27.371 -10.004 51.070 1.00 94.00 90 SER A O 1
ATOM 716 N N . ASP A 1 91 ? -27.924 -9.592 53.219 1.00 97.38 91 ASP A N 1
ATOM 717 C CA . ASP A 1 91 ? -29.149 -8.853 52.918 1.00 97.38 91 ASP A CA 1
ATOM 718 C C . ASP A 1 91 ? -28.791 -7.491 52.323 1.00 97.38 91 ASP A C 1
ATOM 720 O O . ASP A 1 91 ? -29.305 -7.143 51.268 1.00 97.38 91 ASP A O 1
ATOM 724 N N . PHE A 1 92 ? -27.799 -6.809 52.904 1.00 97.69 92 PHE A N 1
ATOM 725 C CA . PHE A 1 92 ? -27.241 -5.560 52.390 1.00 97.69 92 PHE A CA 1
ATOM 726 C C . PHE A 1 92 ? -26.748 -5.682 50.941 1.00 97.69 92 PHE A C 1
ATOM 728 O O . PHE A 1 92 ? -27.192 -4.918 50.092 1.00 97.69 92 PHE A O 1
ATOM 735 N N . SER A 1 93 ? -25.914 -6.684 50.624 1.00 95.75 93 SER A N 1
ATOM 736 C CA . SER A 1 93 ? -25.467 -6.929 49.241 1.00 95.75 93 SER A CA 1
ATOM 737 C C . SER A 1 93 ? -26.621 -7.283 48.295 1.00 95.75 93 SER A C 1
ATOM 739 O O . SER A 1 93 ? -26.670 -6.816 47.164 1.00 95.75 93 SER A O 1
ATOM 741 N N . ASN A 1 94 ? -27.561 -8.137 48.724 1.00 96.31 94 ASN A N 1
ATOM 742 C CA . ASN A 1 94 ? -28.675 -8.537 47.858 1.00 96.31 94 ASN A CA 1
ATOM 743 C C . ASN A 1 94 ? -29.596 -7.347 47.539 1.00 96.31 94 ASN A C 1
ATOM 745 O O . ASN A 1 94 ? -30.082 -7.251 46.414 1.00 96.31 94 ASN A O 1
ATOM 749 N N . ASP A 1 95 ? -29.843 -6.483 48.524 1.00 98.31 95 ASP A N 1
ATOM 750 C CA . ASP A 1 95 ? -30.678 -5.295 48.379 1.00 98.31 95 ASP A CA 1
ATOM 751 C C . ASP A 1 95 ? -29.981 -4.205 47.556 1.00 98.31 95 ASP A C 1
ATOM 753 O O . ASP A 1 95 ? -30.643 -3.573 46.738 1.00 98.31 95 ASP A O 1
ATOM 757 N N . ALA A 1 96 ? -28.661 -4.032 47.683 1.00 97.69 96 ALA A N 1
ATOM 758 C CA . ALA A 1 96 ? -27.887 -3.144 46.811 1.00 97.69 96 ALA A CA 1
ATOM 759 C C . ALA A 1 96 ? -28.024 -3.556 45.334 1.00 97.69 96 ALA A C 1
ATOM 761 O O . ALA A 1 96 ? -28.416 -2.747 44.487 1.00 97.69 96 ALA A O 1
ATOM 762 N N . SER A 1 97 ? -27.847 -4.852 45.050 1.00 95.50 97 SER A N 1
ATOM 763 C CA . SER A 1 97 ? -27.994 -5.389 43.695 1.00 95.50 97 SER A CA 1
ATOM 764 C C . SER A 1 97 ? -29.424 -5.276 43.169 1.00 95.50 97 SER A C 1
ATOM 766 O O . SER A 1 97 ? -29.617 -5.019 41.980 1.00 95.50 97 SER A O 1
ATOM 768 N N . ALA A 1 98 ? -30.435 -5.457 44.027 1.00 97.25 98 ALA A N 1
ATOM 769 C CA . ALA A 1 98 ? -31.840 -5.262 43.668 1.00 97.25 98 ALA A CA 1
ATOM 770 C C . ALA A 1 98 ? -32.155 -3.791 43.363 1.00 97.25 98 ALA A C 1
ATOM 772 O O . ALA A 1 98 ? -32.753 -3.507 42.326 1.00 97.25 98 ALA A O 1
ATOM 773 N N . ALA A 1 99 ? -31.705 -2.857 44.205 1.00 98.50 99 ALA A N 1
ATOM 774 C CA . ALA A 1 99 ? -31.895 -1.425 43.991 1.00 98.50 99 ALA A CA 1
ATOM 775 C C . ALA A 1 99 ? -31.282 -0.984 42.655 1.00 98.50 99 ALA A C 1
ATOM 777 O O . ALA A 1 99 ? -31.968 -0.390 41.821 1.00 98.50 99 ALA A O 1
ATOM 778 N N . TYR A 1 100 ? -30.025 -1.356 42.395 1.00 97.69 100 TYR A N 1
ATOM 779 C CA . TYR A 1 100 ? -29.361 -0.988 41.147 1.00 97.69 100 TYR A CA 1
ATOM 780 C C . TYR A 1 100 ? -30.033 -1.620 39.924 1.00 97.69 100 TYR A C 1
ATOM 782 O O . TYR A 1 100 ? -30.290 -0.941 38.930 1.00 97.69 100 TYR A O 1
ATOM 790 N N . ARG A 1 101 ? -30.417 -2.903 40.003 1.00 96.06 101 ARG A N 1
ATOM 791 C CA . ARG A 1 101 ? -31.126 -3.575 38.905 1.00 96.06 101 ARG A CA 1
ATOM 792 C C . ARG A 1 101 ? -32.465 -2.911 38.596 1.00 96.06 101 ARG A C 1
ATOM 794 O O . ARG A 1 101 ? -32.782 -2.712 37.427 1.00 96.06 101 ARG A O 1
ATOM 801 N N . HIS A 1 102 ? -33.237 -2.564 39.621 1.00 98.31 102 HIS A N 1
ATOM 802 C CA . HIS A 1 102 ? -34.502 -1.863 39.452 1.00 98.31 102 HIS A CA 1
ATOM 803 C C . HIS A 1 102 ? -34.314 -0.449 38.892 1.00 98.31 102 HIS A C 1
ATOM 805 O O . HIS A 1 102 ? -35.081 -0.055 38.019 1.00 98.31 102 HIS A O 1
ATOM 811 N N . ALA A 1 103 ? -33.274 0.279 39.301 1.00 98.25 103 ALA A N 1
ATOM 812 C CA . ALA A 1 103 ? -32.952 1.580 38.718 1.00 98.25 103 ALA A CA 1
ATOM 813 C C . ALA A 1 103 ? -32.605 1.477 37.219 1.00 98.25 103 ALA A C 1
ATOM 815 O O . ALA A 1 103 ? -33.149 2.232 36.417 1.00 98.25 103 ALA A O 1
ATOM 816 N N . VAL A 1 104 ? -31.793 0.490 36.814 1.00 97.19 104 VAL A N 1
ATOM 817 C CA . VAL A 1 104 ? -31.493 0.233 35.390 1.00 97.19 104 VAL A CA 1
ATOM 818 C C . VAL A 1 104 ? -32.757 -0.157 34.611 1.00 97.19 104 VAL A C 1
ATOM 820 O O . VAL A 1 104 ? -33.008 0.348 33.519 1.00 97.19 104 VAL A O 1
ATOM 823 N N . LEU A 1 105 ? -33.595 -1.037 35.169 1.00 97.31 105 LEU A N 1
ATOM 824 C CA . LEU A 1 105 ? -34.857 -1.425 34.533 1.00 97.31 105 LEU A CA 1
ATOM 825 C C . LEU A 1 105 ? -35.809 -0.240 34.384 1.00 97.31 105 LEU A C 1
ATOM 827 O O . LEU A 1 105 ? -36.468 -0.140 33.352 1.00 97.31 105 LEU A O 1
ATOM 831 N N . TRP A 1 106 ? -35.871 0.651 35.375 1.00 97.81 106 TRP A N 1
ATOM 832 C CA . TRP A 1 106 ? -36.611 1.905 35.275 1.00 97.81 106 TRP A CA 1
ATOM 833 C C . TRP A 1 106 ? -36.120 2.722 34.083 1.00 97.81 106 TRP A C 1
ATOM 835 O O . TRP A 1 106 ? -36.904 2.948 33.162 1.00 97.81 106 TRP A O 1
ATOM 845 N N . VAL A 1 107 ? -34.833 3.082 34.050 1.00 97.06 107 VAL A N 1
ATOM 846 C CA . VAL A 1 107 ? -34.323 3.982 33.009 1.00 97.06 107 VAL A CA 1
ATOM 847 C C . VAL A 1 107 ? -34.395 3.378 31.615 1.00 97.06 107 VAL A C 1
ATOM 849 O O . VAL A 1 107 ? -34.446 4.139 30.666 1.00 97.06 107 VAL A O 1
ATOM 852 N N . LEU A 1 108 ? -34.444 2.049 31.459 1.00 96.38 108 LEU A N 1
ATOM 853 C CA . LEU A 1 108 ? -34.564 1.387 30.153 1.00 96.38 108 LEU A CA 1
ATOM 854 C C . LEU A 1 108 ? -36.008 1.097 29.712 1.00 96.38 108 LEU A C 1
ATOM 856 O O . LEU A 1 108 ? -36.234 0.905 28.519 1.00 96.38 108 LEU A O 1
ATOM 860 N N . THR A 1 109 ? -36.981 1.035 30.629 1.00 95.31 109 THR A N 1
ATOM 861 C CA . THR A 1 109 ? -38.378 0.658 30.301 1.00 95.31 109 THR A CA 1
ATOM 862 C C . THR A 1 109 ? -39.408 1.741 30.559 1.00 95.31 109 THR A C 1
ATOM 864 O O . THR A 1 109 ? -40.556 1.579 30.149 1.00 95.31 109 THR A O 1
ATOM 867 N N . ASP A 1 110 ? -39.038 2.784 31.301 1.00 94.62 110 ASP A N 1
ATOM 868 C CA . ASP A 1 110 ? -39.952 3.804 31.812 1.00 94.62 110 ASP A CA 1
ATOM 869 C C . ASP A 1 110 ? -41.098 3.196 32.668 1.00 94.62 110 ASP A C 1
ATOM 871 O O . ASP A 1 110 ? -42.150 3.802 32.887 1.00 94.62 110 ASP A O 1
ATOM 875 N N . ASN A 1 111 ? -40.908 1.974 33.198 1.00 96.75 111 ASN A N 1
ATOM 876 C CA . ASN A 1 111 ? -41.863 1.309 34.083 1.00 96.75 111 ASN A CA 1
ATOM 877 C C . ASN A 1 111 ? -41.699 1.798 35.524 1.00 96.75 111 ASN A C 1
ATOM 879 O O . ASN A 1 111 ? -40.824 1.341 36.268 1.00 96.75 111 ASN A O 1
ATOM 883 N N . ARG A 1 112 ? -42.614 2.678 35.934 1.00 97.12 112 ARG A N 1
ATOM 884 C CA . ARG A 1 112 ? -42.632 3.317 37.255 1.00 97.12 112 ARG A CA 1
ATOM 885 C C . ARG A 1 112 ? -42.545 2.341 38.434 1.00 97.12 112 ARG A C 1
ATOM 887 O O . ARG A 1 112 ? -41.941 2.693 39.442 1.00 97.12 112 ARG A O 1
ATOM 894 N N . GLY A 1 113 ? -43.064 1.117 38.311 1.00 98.00 113 GLY A N 1
ATOM 895 C CA . GLY A 1 113 ? -42.977 0.125 39.389 1.00 98.00 113 GLY A CA 1
ATOM 896 C C . GLY A 1 113 ? -41.533 -0.220 39.771 1.00 98.00 113 GLY A C 1
ATOM 897 O O . GLY A 1 113 ? -41.242 -0.470 40.939 1.00 98.00 113 GLY A O 1
ATOM 898 N N . HIS A 1 114 ? -40.601 -0.189 38.812 1.00 98.44 114 HIS A N 1
ATOM 899 C CA . HIS A 1 114 ? -39.185 -0.414 39.097 1.00 98.44 114 HIS A CA 1
ATOM 900 C C . HIS A 1 114 ? -38.532 0.790 39.791 1.00 98.44 114 HIS A C 1
ATOM 902 O O . HIS A 1 114 ? -37.748 0.588 40.717 1.00 98.44 114 HIS A O 1
ATOM 908 N N . ALA A 1 115 ? -38.896 2.024 39.428 1.00 98.44 115 ALA A N 1
ATOM 909 C CA . ALA A 1 115 ? -38.416 3.212 40.137 1.00 98.44 115 ALA A CA 1
ATOM 910 C C . ALA A 1 115 ? -38.878 3.216 41.600 1.00 98.44 115 ALA A C 1
ATOM 912 O O . ALA A 1 115 ? -38.071 3.389 42.512 1.00 98.44 115 ALA A O 1
ATOM 913 N N . GLU A 1 116 ? -40.163 2.925 41.823 1.00 98.50 116 GLU A N 1
ATOM 914 C CA . GLU A 1 116 ? -40.762 2.823 43.156 1.00 98.50 116 GLU A CA 1
ATOM 915 C C . GLU A 1 116 ? -40.088 1.736 43.998 1.00 98.50 116 GLU A C 1
ATOM 917 O O . GLU A 1 116 ? -39.742 1.986 45.152 1.00 98.50 116 GLU A O 1
ATOM 922 N N . LYS A 1 117 ? -39.830 0.555 43.419 1.00 98.62 117 LYS A N 1
ATOM 923 C CA . LYS A 1 117 ? -39.152 -0.536 44.129 1.00 98.62 117 LYS A CA 1
ATOM 924 C C . LYS A 1 117 ? -37.701 -0.200 44.476 1.00 98.62 117 LYS A C 1
ATOM 926 O O . LYS A 1 117 ? -37.257 -0.502 45.581 1.00 98.62 117 LYS A O 1
ATOM 931 N N . SER A 1 118 ? -36.963 0.437 43.567 1.00 98.62 118 SER A N 1
ATOM 932 C CA . SER A 1 118 ? -35.596 0.884 43.856 1.00 98.62 118 SER A CA 1
ATOM 933 C C . SER A 1 118 ? -35.579 1.918 44.992 1.00 98.62 118 SER A C 1
ATOM 935 O O . SER A 1 118 ? -34.847 1.754 45.972 1.00 98.62 118 SER A O 1
ATOM 937 N N . ALA A 1 119 ? -36.470 2.915 44.939 1.00 98.69 119 ALA A N 1
ATOM 938 C CA . ALA A 1 119 ? -36.613 3.915 45.994 1.00 98.69 119 ALA A CA 1
ATOM 939 C C . ALA A 1 119 ? -37.039 3.302 47.340 1.00 98.69 119 ALA A C 1
ATOM 941 O O . ALA A 1 119 ? -36.523 3.704 48.381 1.00 98.69 119 ALA A O 1
ATOM 942 N N . GLU A 1 120 ? -37.931 2.305 47.344 1.00 98.62 120 GLU A N 1
ATOM 943 C CA . GLU A 1 120 ? -38.327 1.557 48.546 1.00 98.62 120 GLU A CA 1
ATOM 944 C C . GLU A 1 120 ? -37.115 0.921 49.237 1.00 98.62 120 GLU A C 1
ATOM 946 O O . GLU A 1 120 ? -36.952 1.069 50.450 1.00 98.62 120 GLU A O 1
ATOM 951 N N . ILE A 1 121 ? -36.233 0.269 48.474 1.00 98.81 121 ILE A N 1
ATOM 952 C CA . ILE A 1 121 ? -35.031 -0.381 49.009 1.00 98.81 121 ILE A CA 1
ATOM 953 C C . ILE A 1 121 ? -34.054 0.661 49.579 1.00 98.81 121 ILE A C 1
ATOM 955 O O . ILE A 1 121 ? -33.594 0.520 50.718 1.00 98.81 121 ILE A O 1
ATOM 959 N N . LEU A 1 122 ? -33.775 1.737 48.833 1.00 98.81 122 LEU A N 1
ATOM 960 C CA . LEU A 1 122 ? -32.912 2.838 49.288 1.00 98.81 122 LEU A CA 1
ATOM 961 C C . LEU A 1 122 ? -33.459 3.503 50.562 1.00 98.81 122 LEU A C 1
ATOM 963 O O . LEU A 1 122 ? -32.712 3.820 51.496 1.00 98.81 122 LEU A O 1
ATOM 967 N N . ASN A 1 123 ? -34.777 3.678 50.639 1.00 98.75 123 ASN A N 1
ATOM 968 C CA . ASN A 1 123 ? -35.464 4.257 51.789 1.00 98.75 123 ASN A CA 1
ATOM 969 C C . ASN A 1 123 ? -35.439 3.332 53.012 1.00 98.75 123 ASN A C 1
ATOM 971 O O . ASN A 1 123 ? -35.210 3.800 54.134 1.00 98.75 123 ASN A O 1
ATOM 975 N N . ALA A 1 124 ? -35.628 2.027 52.811 1.00 98.62 124 ALA A N 1
ATOM 976 C CA . ALA A 1 124 ? -35.584 1.025 53.870 1.00 98.62 124 ALA A CA 1
ATOM 977 C C . ALA A 1 124 ? -34.214 1.010 54.568 1.00 98.62 124 ALA A C 1
ATOM 979 O O . ALA A 1 124 ? -34.137 1.065 55.800 1.00 98.62 124 ALA A O 1
ATOM 980 N N . TRP A 1 125 ? -33.125 1.026 53.796 1.00 98.69 125 TRP A N 1
ATOM 981 C CA . TRP A 1 125 ? -31.770 1.061 54.349 1.00 98.69 125 TRP A CA 1
ATOM 982 C C . TRP A 1 125 ? -31.404 2.418 54.951 1.00 98.69 125 TRP A C 1
ATOM 984 O O . TRP A 1 125 ? -30.962 2.456 56.100 1.00 98.69 125 TRP A O 1
ATOM 994 N N . SER A 1 126 ? -31.666 3.534 54.261 1.00 98.56 126 SER A N 1
ATOM 995 C CA . SER A 1 126 ? -31.340 4.879 54.773 1.00 98.56 126 SER A CA 1
ATOM 996 C C . SER A 1 126 ? -32.093 5.256 56.051 1.00 98.56 126 SER A C 1
ATOM 998 O O . SER A 1 126 ? -31.588 6.026 56.866 1.00 98.56 126 SER A O 1
ATOM 1000 N N . SER A 1 127 ? -33.287 4.700 56.275 1.00 98.06 127 SER A N 1
ATOM 1001 C CA . SER A 1 127 ? -34.031 4.893 57.526 1.00 98.06 127 SER A CA 1
ATOM 1002 C C . SER A 1 127 ? -33.570 3.985 58.666 1.00 98.06 127 SER A C 1
ATOM 1004 O O . SER A 1 127 ? -33.724 4.361 59.832 1.00 98.06 127 SER A O 1
ATOM 1006 N N . THR A 1 128 ? -32.951 2.841 58.372 1.00 98.50 128 THR A N 1
ATOM 1007 C CA . THR A 1 128 ? -32.681 1.794 59.370 1.00 98.50 128 THR A CA 1
ATOM 1008 C C . THR A 1 128 ? -31.211 1.691 59.753 1.00 98.50 128 THR A C 1
ATOM 1010 O O . THR A 1 128 ? -30.914 1.579 60.941 1.00 98.50 128 THR A O 1
ATOM 1013 N N . LEU A 1 129 ? -30.289 1.752 58.790 1.00 98.50 129 LEU A N 1
ATOM 1014 C CA . LEU A 1 129 ? -28.868 1.504 59.019 1.00 98.50 129 LEU A CA 1
ATOM 1015 C C . LEU A 1 129 ? -28.265 2.547 59.969 1.00 98.50 129 LEU A C 1
ATOM 1017 O O . LEU A 1 129 ? -28.512 3.747 59.840 1.00 98.50 129 LEU A O 1
ATOM 1021 N N . ARG A 1 130 ? -27.481 2.088 60.946 1.00 98.00 130 ARG A N 1
ATOM 1022 C CA . ARG A 1 130 ? -26.782 2.932 61.932 1.00 98.00 130 ARG A CA 1
ATOM 1023 C C . ARG A 1 130 ? -25.290 2.651 61.992 1.00 98.00 130 ARG A C 1
ATOM 1025 O O . ARG A 1 130 ? -24.522 3.565 62.263 1.00 98.00 130 ARG A O 1
ATOM 1032 N N . SER A 1 131 ? -24.865 1.411 61.758 1.00 97.62 131 SER A N 1
ATOM 1033 C CA . SER A 1 131 ? -23.443 1.078 61.692 1.00 97.62 131 SER A CA 1
ATOM 1034 C C . SER A 1 131 ? -23.162 -0.152 60.837 1.00 97.62 131 SER A C 1
ATOM 1036 O O . SER A 1 131 ? -23.979 -1.071 60.747 1.00 97.62 131 SER A O 1
ATOM 1038 N N . VAL A 1 132 ? -21.963 -0.172 60.254 1.00 97.12 132 VAL A N 1
ATOM 1039 C CA . VAL A 1 132 ? -21.358 -1.357 59.641 1.00 97.12 132 VAL A CA 1
ATOM 1040 C C . VAL A 1 132 ? -20.017 -1.604 60.323 1.00 97.12 132 VAL A C 1
ATOM 1042 O O . VAL A 1 132 ? -19.218 -0.679 60.466 1.00 97.12 132 VAL A O 1
ATOM 1045 N N . SER A 1 133 ? -19.781 -2.819 60.809 1.00 94.12 133 SER A N 1
ATOM 1046 C CA . SER A 1 133 ? -18.633 -3.124 61.669 1.00 94.12 133 SER A CA 1
ATOM 1047 C C . SER A 1 133 ? -17.899 -4.408 61.269 1.00 94.12 133 SER A C 1
ATOM 1049 O O . SER A 1 133 ? -18.314 -5.140 60.365 1.00 94.12 133 SER A O 1
ATOM 1051 N N . ASN A 1 134 ? -16.797 -4.667 61.988 1.00 91.00 134 ASN A N 1
ATOM 1052 C CA . ASN A 1 134 ? -15.845 -5.764 61.786 1.00 91.00 134 ASN A CA 1
ATOM 1053 C C . ASN A 1 134 ? -14.884 -5.534 60.595 1.00 91.00 134 ASN A C 1
ATOM 1055 O O . ASN A 1 134 ? -14.923 -4.506 59.919 1.00 91.00 134 ASN A O 1
ATOM 1059 N N . HIS A 1 135 ? -13.933 -6.450 60.415 1.00 82.56 135 HIS A N 1
ATOM 1060 C CA . HIS A 1 135 ? -12.792 -6.338 59.509 1.00 82.56 135 HIS A CA 1
ATOM 1061 C C . HIS A 1 135 ? -13.208 -6.078 58.053 1.00 82.56 135 HIS A C 1
ATOM 1063 O O . HIS A 1 135 ? -12.645 -5.191 57.411 1.00 82.56 135 HIS A O 1
ATOM 1069 N N . ASP A 1 136 ? -14.224 -6.786 57.547 1.00 90.00 136 ASP A N 1
ATOM 1070 C CA . ASP A 1 136 ? -14.649 -6.692 56.143 1.00 90.00 136 ASP A CA 1
ATOM 1071 C C . ASP A 1 136 ? -15.630 -5.534 55.881 1.00 90.00 136 ASP A C 1
ATOM 1073 O O . ASP A 1 136 ? -16.123 -5.406 54.761 1.00 90.00 136 ASP A O 1
ATOM 1077 N N . ALA A 1 137 ? -15.904 -4.662 56.863 1.00 93.88 137 ALA A N 1
ATOM 1078 C CA . ALA A 1 137 ? -16.791 -3.508 56.681 1.00 93.88 137 ALA A CA 1
ATOM 1079 C C . ALA A 1 137 ? -16.334 -2.596 55.530 1.00 93.88 137 ALA A C 1
ATOM 1081 O O . ALA A 1 137 ? -17.153 -2.183 54.715 1.00 93.88 137 ALA A O 1
ATOM 1082 N N . ARG A 1 138 ? -15.023 -2.338 55.416 1.00 94.81 138 ARG A N 1
ATOM 1083 C CA . ARG A 1 138 ? -14.438 -1.523 54.333 1.00 94.81 138 ARG A CA 1
ATOM 1084 C C . ARG A 1 138 ? -14.710 -2.107 52.955 1.00 94.81 138 ARG A C 1
ATOM 1086 O O . ARG A 1 138 ? -15.157 -1.391 52.071 1.00 94.81 138 ARG A O 1
ATOM 1093 N N . LEU A 1 139 ? -14.483 -3.410 52.805 1.00 92.50 139 LEU A N 1
ATOM 1094 C CA . LEU A 1 139 ? -14.721 -4.116 51.551 1.00 92.50 139 LEU A CA 1
ATOM 1095 C C . LEU A 1 139 ? -16.220 -4.191 51.230 1.00 92.50 139 LEU A C 1
ATOM 1097 O O . LEU A 1 139 ? -16.600 -4.019 50.081 1.00 92.50 139 LEU A O 1
ATOM 1101 N N . LEU A 1 140 ? -17.081 -4.410 52.234 1.00 95.31 140 LEU A N 1
ATOM 1102 C CA . LEU A 1 140 ? -18.532 -4.406 52.035 1.00 95.31 140 LEU A CA 1
ATOM 1103 C C . LEU A 1 140 ? -19.020 -3.038 51.538 1.00 95.31 140 LEU A C 1
ATOM 1105 O O . LEU A 1 140 ? -19.713 -2.984 50.532 1.00 95.31 140 LEU A O 1
ATOM 1109 N N . ILE A 1 141 ? -18.633 -1.939 52.192 1.00 97.75 141 ILE A N 1
ATOM 1110 C CA . ILE A 1 141 ? -19.020 -0.589 51.753 1.00 97.75 141 ILE A CA 1
ATOM 1111 C C . ILE A 1 141 ? -18.388 -0.232 50.399 1.00 97.75 141 ILE A C 1
ATOM 1113 O O . ILE A 1 141 ? -19.054 0.351 49.547 1.00 97.75 141 ILE A O 1
ATOM 1117 N N . GLY A 1 142 ? -17.132 -0.613 50.161 1.00 96.81 142 GLY A N 1
ATOM 1118 C CA . GLY A 1 142 ? -16.467 -0.414 48.871 1.00 96.81 142 GLY A CA 1
ATOM 1119 C C . GLY A 1 142 ? -17.131 -1.165 47.709 1.00 96.81 142 GLY A C 1
ATOM 1120 O O . GLY A 1 142 ? -17.036 -0.750 46.564 1.00 96.81 142 GLY A O 1
ATOM 1121 N N . MET A 1 143 ? -17.830 -2.267 47.972 1.00 94.88 143 MET A N 1
ATOM 1122 C CA . MET A 1 143 ? -18.546 -3.012 46.933 1.00 94.88 143 MET A CA 1
ATOM 1123 C C . MET A 1 143 ? -19.989 -2.535 46.776 1.00 94.88 143 MET A C 1
ATOM 1125 O O . MET A 1 143 ? -20.389 -2.099 45.704 1.00 94.88 143 MET A O 1
ATOM 1129 N N . GLU A 1 144 ? -20.769 -2.591 47.854 1.00 96.06 144 GLU A N 1
ATOM 1130 C CA . GLU A 1 144 ? -22.216 -2.373 47.762 1.00 96.06 144 GLU A CA 1
ATOM 1131 C C . GLU A 1 144 ? -22.578 -0.884 47.778 1.00 96.06 144 GLU A C 1
ATOM 1133 O O . GLU A 1 144 ? -23.640 -0.489 47.301 1.00 96.06 144 GLU A O 1
ATOM 1138 N N . GLY A 1 145 ? -21.691 -0.031 48.305 1.00 97.81 145 GLY A N 1
ATOM 1139 C CA . GLY A 1 145 ? -21.873 1.417 48.261 1.00 97.81 145 GLY A CA 1
ATOM 1140 C C . GLY A 1 145 ? -21.915 1.947 46.828 1.00 97.81 145 GLY A C 1
ATOM 1141 O O . GLY A 1 145 ? -22.733 2.814 46.537 1.00 97.81 145 GLY A O 1
ATOM 1142 N N . TYR A 1 146 ? -21.112 1.375 45.929 1.00 97.69 146 TYR A N 1
ATOM 1143 C CA . TYR A 1 146 ? -21.127 1.678 44.500 1.00 97.69 146 TYR A CA 1
ATOM 1144 C C . TYR A 1 146 ? -22.486 1.349 43.853 1.00 97.69 146 TYR A C 1
ATOM 1146 O O . TYR A 1 146 ? -23.038 2.185 43.136 1.00 97.69 146 TYR A O 1
ATOM 1154 N N . GLU A 1 147 ? -23.070 0.180 44.142 1.00 97.12 147 GLU A N 1
ATOM 1155 C CA . GLU A 1 147 ? -24.388 -0.200 43.606 1.00 97.12 147 GLU A CA 1
ATOM 1156 C C . GLU A 1 147 ? -25.506 0.695 44.166 1.00 97.12 147 GLU A C 1
ATOM 1158 O O . GLU A 1 147 ? -26.348 1.185 43.411 1.00 97.12 147 GLU A O 1
ATOM 1163 N N . PHE A 1 148 ? -25.483 0.982 45.473 1.00 98.62 148 PHE A N 1
ATOM 1164 C CA . PHE A 1 148 ? -26.439 1.901 46.095 1.00 98.62 148 PHE A CA 1
ATOM 1165 C C . PHE A 1 148 ? -26.356 3.320 45.518 1.00 98.62 148 PHE A C 1
ATOM 1167 O O . PHE A 1 148 ? -27.397 3.928 45.269 1.00 98.62 148 PHE A O 1
ATOM 1174 N N . CYS A 1 149 ? -25.147 3.848 45.294 1.00 98.75 149 CYS A N 1
ATOM 1175 C CA . CYS A 1 149 ? -24.969 5.181 44.717 1.00 98.75 149 CYS A CA 1
ATOM 1176 C C . CYS A 1 149 ? -25.459 5.231 43.269 1.00 98.75 149 CYS A C 1
ATOM 1178 O O . CYS A 1 149 ? -26.201 6.145 42.937 1.00 98.75 149 CYS A O 1
ATOM 1180 N N . ASN A 1 150 ? -25.146 4.234 42.433 1.00 98.38 150 ASN A N 1
ATOM 1181 C CA . ASN A 1 150 ? -25.680 4.178 41.067 1.00 98.38 150 ASN A CA 1
ATOM 1182 C C . ASN A 1 150 ? -27.214 4.101 41.036 1.00 98.38 150 ASN A C 1
ATOM 1184 O O . ASN A 1 150 ? -27.850 4.766 40.222 1.00 98.38 150 ASN A O 1
ATOM 1188 N N . ALA A 1 151 ? -27.826 3.317 41.930 1.00 98.56 151 ALA A N 1
ATOM 1189 C CA . ALA A 1 151 ? -29.281 3.241 42.029 1.00 98.56 151 ALA A CA 1
ATOM 1190 C C . ALA A 1 151 ? -29.903 4.602 42.385 1.00 98.56 151 ALA A C 1
ATOM 1192 O O . ALA A 1 151 ? -30.855 5.038 41.741 1.00 98.56 151 ALA A O 1
ATOM 1193 N N . ALA A 1 152 ? -29.351 5.266 43.403 1.00 98.69 152 ALA A N 1
ATOM 1194 C CA . ALA A 1 152 ? -29.806 6.569 43.871 1.00 98.69 152 ALA A CA 1
ATOM 1195 C C . ALA A 1 152 ? -29.609 7.668 42.819 1.00 98.69 152 ALA A C 1
ATOM 1197 O O . ALA A 1 152 ? -30.520 8.453 42.581 1.00 98.69 152 ALA A O 1
ATOM 1198 N N . GLU A 1 153 ? -28.454 7.687 42.164 1.00 98.44 153 GLU A N 1
ATOM 1199 C CA . GLU A 1 153 ? -28.101 8.621 41.097 1.00 98.44 153 GLU A CA 1
ATOM 1200 C C . GLU A 1 153 ? -29.097 8.572 39.941 1.00 98.44 153 GLU A C 1
ATOM 1202 O O . GLU A 1 153 ? -29.694 9.588 39.581 1.00 98.44 153 GLU A O 1
ATOM 1207 N N . LEU A 1 154 ? -29.338 7.371 39.404 1.00 98.31 154 LEU A N 1
ATOM 1208 C CA . LEU A 1 154 ? -30.297 7.189 38.323 1.00 98.31 154 LEU A CA 1
ATOM 1209 C C . LEU A 1 154 ? -31.684 7.677 38.744 1.00 98.31 154 LEU A C 1
ATOM 1211 O O . LEU A 1 154 ? -32.325 8.391 37.984 1.00 98.31 154 LEU A O 1
ATOM 1215 N N . LEU A 1 155 ? -32.156 7.351 39.950 1.00 98.06 155 LEU A N 1
ATOM 1216 C CA . LEU A 1 155 ? -33.469 7.812 40.405 1.00 98.06 155 LEU A CA 1
ATOM 1217 C C . LEU A 1 155 ? -33.538 9.330 40.591 1.00 98.06 155 LEU A C 1
ATOM 1219 O O . LEU A 1 155 ? -34.462 9.943 40.064 1.00 98.06 155 LEU A O 1
ATOM 1223 N N . LYS A 1 156 ? -32.573 9.929 41.304 1.00 97.88 156 LYS A N 1
ATOM 1224 C CA . LYS A 1 156 ? -32.523 11.373 41.603 1.00 97.88 156 LYS A CA 1
ATOM 1225 C C . LYS A 1 156 ? -32.611 12.209 40.326 1.00 97.88 156 LYS A C 1
ATOM 1227 O O . LYS A 1 156 ? -33.283 13.235 40.331 1.00 97.88 156 LYS A O 1
ATOM 1232 N N . HIS A 1 157 ? -31.976 11.750 39.246 1.00 96.75 157 HIS A N 1
ATOM 1233 C CA . HIS A 1 157 ? -31.841 12.517 38.006 1.00 96.75 157 HIS A CA 1
ATOM 1234 C C . HIS A 1 157 ? -32.747 12.058 36.854 1.00 96.75 157 HIS A C 1
ATOM 1236 O O . HIS A 1 157 ? -32.794 12.725 35.825 1.00 96.75 157 HIS A O 1
ATOM 1242 N N . THR A 1 158 ? -33.491 10.956 37.001 1.00 96.38 158 THR A N 1
ATOM 1243 C CA . THR A 1 158 ? -34.409 10.471 35.947 1.00 96.38 158 THR A CA 1
ATOM 1244 C C . THR A 1 158 ? -35.847 10.247 36.417 1.00 96.38 158 THR A C 1
ATOM 1246 O O . THR A 1 158 ? -36.703 9.904 35.600 1.00 96.38 158 THR A O 1
ATOM 1249 N N . TRP A 1 159 ? -36.146 10.419 37.710 1.00 96.75 159 TRP A N 1
ATOM 1250 C CA . TRP A 1 159 ? -37.489 10.217 38.252 1.00 96.75 159 TRP A CA 1
ATOM 1251 C C . TRP A 1 159 ? -37.854 11.192 39.380 1.00 96.75 159 TRP A C 1
ATOM 1253 O O . TRP A 1 159 ? -37.384 11.078 40.509 1.00 96.75 159 TRP A O 1
ATOM 1263 N N . ASP A 1 160 ? -38.834 12.060 39.119 1.00 92.56 160 ASP A N 1
ATOM 1264 C CA . ASP A 1 160 ? -39.319 13.071 40.077 1.00 92.56 160 ASP A CA 1
ATOM 1265 C C . ASP A 1 160 ? -40.071 12.493 41.296 1.00 92.56 160 ASP A C 1
ATOM 1267 O O . ASP A 1 160 ? -40.489 13.226 42.194 1.00 92.56 160 ASP A O 1
ATOM 1271 N N . GLY A 1 161 ? -40.311 11.177 41.333 1.00 94.50 161 GLY A N 1
ATOM 1272 C CA . GLY A 1 161 ? -41.099 10.531 42.385 1.00 94.50 161 GLY A CA 1
ATOM 1273 C C . GLY A 1 161 ? -40.335 10.224 43.676 1.00 94.50 161 GLY A C 1
ATOM 1274 O O . GLY A 1 161 ? -40.968 9.867 44.673 1.00 94.50 161 GLY A O 1
ATOM 1275 N N . TRP A 1 162 ? -39.005 10.362 43.695 1.00 97.56 162 TRP A N 1
ATOM 1276 C CA . TRP A 1 162 ? -38.209 10.138 44.902 1.00 97.56 162 TRP A CA 1
ATOM 1277 C C . TRP A 1 162 ? -38.084 11.436 45.701 1.00 97.56 162 TRP A C 1
ATOM 1279 O O . TRP A 1 162 ? -37.439 12.383 45.262 1.00 97.56 162 TRP A O 1
ATOM 1289 N N . SER A 1 163 ? -38.730 11.510 46.868 1.00 96.88 163 SER A N 1
ATOM 1290 C CA . SER A 1 163 ? -38.891 12.784 47.580 1.00 96.88 163 SER A CA 1
ATOM 1291 C 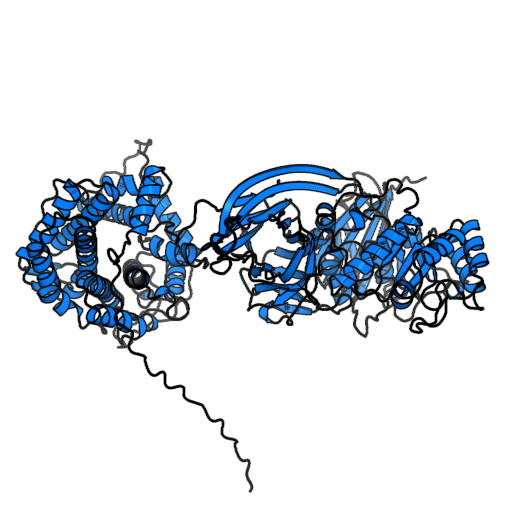C . SER A 1 163 ? -37.553 13.394 48.041 1.00 96.88 163 SER A C 1
ATOM 1293 O O . SER A 1 163 ? -36.680 12.656 48.504 1.00 96.88 163 SER A O 1
ATOM 1295 N N . PRO A 1 164 ? -37.397 14.732 48.041 1.00 96.69 164 PRO A N 1
ATOM 1296 C CA . PRO A 1 164 ? -36.170 15.374 48.525 1.00 96.69 164 PRO A CA 1
ATOM 1297 C C . PRO A 1 164 ? -35.785 14.973 49.958 1.00 96.69 164 PRO A C 1
ATOM 1299 O O . PRO A 1 164 ? -34.623 14.719 50.247 1.00 96.69 164 PRO A O 1
ATOM 1302 N N . SER A 1 165 ? -36.763 14.800 50.857 1.00 97.38 165 SER A N 1
ATOM 1303 C CA . SER A 1 165 ? -36.503 14.352 52.235 1.00 97.38 165 SER A CA 1
ATOM 1304 C C . SER A 1 165 ? -35.945 12.929 52.332 1.00 97.38 165 SER A C 1
ATOM 1306 O O . SER A 1 165 ? -35.232 12.595 53.283 1.00 97.38 165 SER A O 1
ATOM 1308 N N . ASP A 1 166 ? -36.300 12.072 51.376 1.00 98.44 166 ASP A N 1
ATOM 1309 C CA . ASP A 1 166 ? -35.772 10.718 51.270 1.00 98.44 166 ASP A CA 1
ATOM 1310 C C . ASP A 1 166 ? -34.357 10.724 50.684 1.00 98.44 166 ASP A C 1
ATOM 1312 O O . ASP A 1 166 ? -33.475 10.061 51.236 1.00 98.44 166 ASP A O 1
ATOM 1316 N N . GLN A 1 167 ? -34.126 11.540 49.649 1.00 98.19 167 GLN A N 1
ATOM 1317 C CA . GLN A 1 167 ? -32.802 11.792 49.074 1.00 98.19 167 GLN A CA 1
ATOM 1318 C C . GLN A 1 167 ? -31.825 12.319 50.138 1.00 98.19 167 GLN A C 1
ATOM 1320 O O . GLN A 1 167 ? -30.736 11.766 50.300 1.00 98.19 167 GLN A O 1
ATOM 1325 N N . ASP A 1 168 ? -32.241 13.301 50.948 1.00 98.12 168 ASP A N 1
ATOM 1326 C CA . ASP A 1 168 ? -31.454 13.872 52.053 1.00 98.12 168 ASP A CA 1
ATOM 1327 C C . ASP A 1 168 ? -31.135 12.839 53.142 1.00 98.12 168 ASP A C 1
ATOM 1329 O O . ASP A 1 168 ? -30.066 12.841 53.762 1.00 98.12 168 ASP A O 1
ATOM 1333 N N . ARG A 1 169 ? -32.079 11.938 53.433 1.00 98.50 169 ARG A N 1
ATOM 1334 C CA . ARG A 1 169 ? -31.856 10.851 54.393 1.00 98.50 169 ARG A CA 1
ATOM 1335 C C . ARG A 1 169 ? -30.843 9.844 53.854 1.00 98.50 169 ARG A C 1
ATOM 1337 O O . ARG A 1 169 ? -29.968 9.421 54.608 1.00 98.50 169 ARG A O 1
ATOM 1344 N N . PHE A 1 170 ? -30.932 9.491 52.577 1.00 98.75 170 PHE A N 1
ATOM 1345 C CA . PHE A 1 170 ? -29.949 8.627 51.933 1.00 98.75 170 PHE A CA 1
ATOM 1346 C C . PHE A 1 170 ? -28.563 9.287 51.882 1.00 98.75 170 PHE A C 1
ATOM 1348 O O . PHE A 1 170 ? -27.584 8.671 52.302 1.00 98.75 170 PHE A O 1
ATOM 1355 N N . ALA A 1 171 ? -28.480 10.567 51.512 1.00 98.69 171 ALA A N 1
ATOM 1356 C CA . ALA A 1 171 ? -27.240 11.341 51.533 1.00 98.69 171 ALA A CA 1
ATOM 1357 C C . ALA A 1 171 ? -26.588 11.368 52.929 1.00 98.69 171 ALA A C 1
ATOM 1359 O O . ALA A 1 171 ? -25.374 11.188 53.057 1.00 98.69 171 ALA A O 1
ATOM 1360 N N . ARG A 1 172 ? -27.386 11.507 54.000 1.00 98.56 172 ARG A N 1
ATOM 1361 C CA . ARG A 1 172 ? -26.888 11.380 55.382 1.00 98.56 172 ARG A CA 1
ATOM 1362 C C . ARG A 1 172 ? -26.345 9.991 55.690 1.00 98.56 172 ARG A C 1
ATOM 1364 O O . ARG A 1 172 ? -25.280 9.904 56.285 1.00 98.56 172 ARG A O 1
ATOM 1371 N N . MET A 1 173 ? -27.004 8.914 55.256 1.00 98.56 173 MET A N 1
ATOM 1372 C CA . MET A 1 173 ? -26.462 7.557 55.424 1.00 98.56 173 MET A CA 1
ATOM 1373 C C . MET A 1 173 ? -25.081 7.423 54.762 1.00 98.56 173 MET A C 1
ATOM 1375 O O . MET A 1 173 ? -24.158 6.886 55.377 1.00 98.56 173 MET A O 1
ATOM 1379 N N . LEU A 1 174 ? -24.907 7.959 53.549 1.00 98.69 174 LEU A N 1
ATOM 1380 C CA . LEU A 1 174 ? -23.610 7.958 52.869 1.00 98.69 174 LEU A CA 1
ATOM 1381 C C . LEU A 1 174 ? -22.549 8.722 53.681 1.00 98.69 174 LEU A C 1
ATOM 1383 O O . LEU A 1 174 ? -21.470 8.191 53.947 1.00 98.69 174 LEU A O 1
ATOM 1387 N N . ARG A 1 175 ? -22.856 9.942 54.136 1.00 98.62 175 ARG A N 1
ATOM 1388 C CA . ARG A 1 175 ? -21.902 10.801 54.864 1.00 98.62 175 ARG A CA 1
ATOM 1389 C C . ARG A 1 175 ? -21.591 10.320 56.284 1.00 98.62 175 ARG A C 1
ATOM 1391 O O . ARG A 1 175 ? -20.449 10.431 56.722 1.00 98.62 175 ARG A O 1
ATOM 1398 N N . GLU A 1 176 ? -22.583 9.803 57.001 1.00 98.25 176 GLU A N 1
ATOM 1399 C CA . GLU A 1 176 ? -22.479 9.474 58.429 1.00 98.25 176 GLU A CA 1
ATOM 1400 C C . GLU A 1 176 ? -22.144 7.999 58.686 1.00 98.25 176 GLU A C 1
ATOM 1402 O O . GLU A 1 176 ? -21.551 7.689 59.718 1.00 98.25 176 GLU A O 1
ATOM 1407 N N . VAL A 1 177 ? -22.481 7.089 57.761 1.00 98.25 177 VAL A N 1
ATOM 1408 C CA . VAL A 1 177 ? -22.234 5.645 57.922 1.00 98.25 177 VAL A CA 1
ATOM 1409 C C . VAL A 1 177 ? -21.170 5.135 56.951 1.00 98.25 177 VAL A C 1
ATOM 1411 O O . VAL A 1 177 ? -20.245 4.456 57.390 1.00 98.25 177 VAL A O 1
ATOM 1414 N N . PHE A 1 178 ? -21.257 5.446 55.651 1.00 98.38 178 PHE A N 1
ATOM 1415 C CA . PHE A 1 178 ? -20.340 4.861 54.656 1.00 98.38 178 PHE A CA 1
ATOM 1416 C C . PHE A 1 178 ? -18.981 5.562 54.648 1.00 98.38 178 PHE A C 1
ATOM 1418 O O . PHE A 1 178 ? -17.948 4.910 54.816 1.00 98.38 178 PHE A O 1
ATOM 1425 N N . TYR A 1 179 ? -18.970 6.889 54.499 1.00 98.19 179 TYR A N 1
ATOM 1426 C CA . TYR A 1 179 ? -17.737 7.664 54.361 1.00 98.19 179 TYR A CA 1
ATOM 1427 C C . TYR A 1 179 ? -16.745 7.447 55.519 1.00 98.19 179 TYR A C 1
ATOM 1429 O O . TYR A 1 179 ? -15.571 7.202 55.236 1.00 98.19 179 TYR A O 1
ATOM 1437 N N . PRO A 1 180 ? -17.152 7.429 56.810 1.00 98.00 180 PRO A N 1
ATOM 1438 C CA . PRO A 1 180 ? -16.213 7.213 57.913 1.00 98.00 180 PRO A CA 1
ATOM 1439 C C . PRO A 1 180 ? -15.491 5.863 57.868 1.00 98.00 180 PRO A C 1
ATOM 1441 O O . PRO A 1 180 ? -14.415 5.742 58.449 1.00 98.00 180 PRO A O 1
ATOM 1444 N N . ILE A 1 181 ? -16.065 4.863 57.192 1.00 97.44 181 ILE A N 1
ATOM 1445 C CA . ILE A 1 181 ? -15.483 3.526 57.053 1.00 97.44 181 ILE A CA 1
ATOM 1446 C C . ILE A 1 181 ? -14.414 3.510 55.953 1.00 97.44 181 ILE A C 1
ATOM 1448 O O . ILE A 1 181 ? -13.383 2.862 56.131 1.00 97.44 181 ILE A O 1
ATOM 1452 N N . ILE A 1 182 ? -14.640 4.222 54.843 1.00 96.88 182 ILE A N 1
ATOM 1453 C CA . ILE A 1 182 ? -13.801 4.140 53.633 1.00 96.88 182 ILE A CA 1
ATOM 1454 C C . ILE A 1 182 ? -12.834 5.319 53.440 1.00 96.88 182 ILE A C 1
ATOM 1456 O O . ILE A 1 182 ? -11.887 5.196 52.670 1.00 96.88 182 ILE A O 1
ATOM 1460 N N . LYS A 1 183 ? -13.029 6.447 54.142 1.00 95.50 183 LYS A N 1
ATOM 1461 C CA . LYS A 1 183 ? -12.267 7.700 53.941 1.00 95.50 183 LYS A CA 1
ATOM 1462 C C . LYS A 1 183 ? -10.745 7.562 54.066 1.00 95.50 183 LYS A C 1
ATOM 1464 O O . LYS A 1 183 ? -10.012 8.337 53.452 1.00 95.50 183 LYS A O 1
ATOM 1469 N N . ASP A 1 184 ? -10.283 6.608 54.872 1.00 93.69 184 ASP A N 1
ATOM 1470 C CA . ASP A 1 184 ? -8.866 6.407 55.194 1.00 93.69 184 ASP A CA 1
ATOM 1471 C C . ASP A 1 184 ? -8.213 5.317 54.327 1.00 93.69 184 ASP A C 1
ATOM 1473 O O . ASP A 1 184 ? -7.029 5.029 54.504 1.00 93.69 184 ASP A O 1
ATOM 1477 N N . PHE A 1 185 ? -8.968 4.720 53.391 1.00 94.44 185 PHE A N 1
ATOM 1478 C CA . PHE A 1 185 ? -8.545 3.564 52.596 1.00 94.44 185 PHE A CA 1
ATOM 1479 C C . PHE A 1 185 ? -7.995 2.427 53.486 1.00 94.44 185 PHE A C 1
ATOM 1481 O O . PHE A 1 185 ? -8.296 2.356 54.686 1.00 94.44 185 PHE A O 1
ATOM 1488 N N . TYR A 1 186 ? -7.244 1.474 52.925 1.00 91.75 186 TYR A N 1
ATOM 1489 C CA . TYR A 1 186 ? -6.545 0.462 53.715 1.00 91.75 186 TYR A CA 1
ATOM 1490 C C . TYR A 1 186 ? -5.182 0.083 53.098 1.00 91.75 186 TYR A C 1
ATOM 1492 O O . TYR A 1 186 ? -4.999 -1.067 52.691 1.00 91.75 186 TYR A O 1
ATOM 1500 N N . PRO A 1 187 ? -4.182 0.994 53.129 1.00 87.62 187 PRO A N 1
ATOM 1501 C CA . PRO A 1 187 ? -2.895 0.819 52.437 1.00 87.62 187 PRO A CA 1
ATOM 1502 C C . PRO A 1 187 ? -2.150 -0.498 52.728 1.00 87.62 187 PRO A C 1
ATOM 1504 O O . PRO A 1 187 ? -1.449 -1.034 51.869 1.00 87.62 187 PRO A O 1
ATOM 1507 N N . SER A 1 188 ? -2.322 -1.051 53.935 1.00 85.06 188 SER A N 1
ATOM 1508 C CA . SER A 1 188 ? -1.687 -2.297 54.392 1.00 85.06 188 SER A CA 1
ATOM 1509 C C . SER A 1 188 ? -2.435 -3.585 54.003 1.00 85.06 188 SER A C 1
ATOM 1511 O O . SER A 1 188 ? -2.002 -4.697 54.341 1.00 85.06 188 SER A O 1
ATOM 1513 N N . ALA A 1 189 ? -3.582 -3.477 53.327 1.00 89.44 189 ALA A N 1
ATOM 1514 C CA . ALA A 1 189 ? -4.335 -4.599 52.767 1.00 89.44 189 ALA A CA 1
ATOM 1515 C C . ALA A 1 189 ? -3.918 -4.892 51.313 1.00 89.44 189 ALA A C 1
ATOM 1517 O O . ALA A 1 189 ? -3.052 -4.223 50.753 1.00 89.44 189 ALA A O 1
ATOM 1518 N N . ASN A 1 190 ? -4.478 -5.946 50.706 1.00 91.38 190 ASN A N 1
ATOM 1519 C CA . ASN A 1 190 ? -4.306 -6.152 49.263 1.00 91.38 190 ASN A CA 1
ATOM 1520 C C . ASN A 1 190 ? -5.003 -5.018 48.493 1.00 91.38 190 ASN A C 1
ATOM 1522 O O . ASN A 1 190 ? -6.013 -4.486 48.957 1.00 91.38 190 ASN A O 1
ATOM 1526 N N . GLY A 1 191 ? -4.494 -4.676 47.308 1.00 91.88 191 GLY A N 1
ATOM 1527 C CA . GLY A 1 191 ? -4.920 -3.474 46.582 1.00 91.88 191 GLY A CA 1
ATOM 1528 C C . GLY A 1 191 ? -6.383 -3.471 46.132 1.00 91.88 191 GLY A C 1
ATOM 1529 O O . GLY A 1 191 ? -6.958 -2.403 45.948 1.00 91.88 191 GLY A O 1
ATOM 1530 N N . ASN A 1 192 ? -7.038 -4.634 46.048 1.00 93.88 192 ASN A N 1
ATOM 1531 C CA . ASN A 1 192 ? -8.469 -4.703 45.747 1.00 93.88 192 ASN A CA 1
ATOM 1532 C C . ASN A 1 192 ? -9.353 -4.051 46.832 1.00 93.88 192 ASN A C 1
ATOM 1534 O O . ASN A 1 192 ? -10.475 -3.649 46.537 1.00 93.88 192 ASN A O 1
ATOM 1538 N N . TRP A 1 193 ? -8.867 -3.924 48.074 1.00 94.69 193 TRP A N 1
ATOM 1539 C CA . TRP A 1 193 ? -9.574 -3.204 49.137 1.00 94.69 193 TRP A CA 1
ATOM 1540 C C . TRP A 1 193 ? -9.631 -1.710 48.834 1.00 94.69 193 TRP A C 1
ATOM 1542 O O . TRP A 1 193 ? -10.719 -1.138 48.788 1.00 94.69 193 TRP A O 1
ATOM 1552 N N . ASP A 1 194 ? -8.472 -1.108 48.580 1.00 95.62 194 ASP A N 1
ATOM 1553 C CA . ASP A 1 194 ? -8.342 0.290 48.169 1.00 95.62 194 ASP A CA 1
ATOM 1554 C C . ASP A 1 194 ? -9.158 0.563 46.900 1.00 95.62 194 ASP A C 1
ATOM 1556 O O . ASP A 1 194 ? -9.971 1.484 46.890 1.00 95.62 194 ASP A O 1
ATOM 1560 N N . ALA A 1 195 ? -9.036 -0.299 45.882 1.00 96.75 195 ALA A N 1
ATOM 1561 C CA . ALA A 1 195 ? -9.799 -0.189 44.640 1.00 96.75 195 ALA A CA 1
ATOM 1562 C C . ALA A 1 195 ? -11.318 -0.176 44.872 1.00 96.75 195 ALA A C 1
ATOM 1564 O O . ALA A 1 195 ? -12.015 0.669 44.315 1.00 96.75 195 ALA A O 1
ATOM 1565 N N . SER A 1 196 ? -11.832 -1.048 45.752 1.00 97.56 196 SER A N 1
ATOM 1566 C CA . SER A 1 196 ? -13.258 -1.049 46.106 1.00 97.56 196 SER A CA 1
ATOM 1567 C C . SER A 1 196 ? -13.688 0.255 46.788 1.00 97.56 196 SER A C 1
ATOM 1569 O O . SER A 1 196 ? -14.753 0.795 46.518 1.00 97.56 196 SER A O 1
ATOM 1571 N N . MET A 1 197 ? -12.852 0.813 47.662 1.00 98.19 197 MET A N 1
ATOM 1572 C CA . MET A 1 197 ? -13.177 2.060 48.352 1.00 98.19 197 MET A CA 1
ATOM 1573 C C . MET A 1 197 ? -13.139 3.260 47.400 1.00 98.19 197 MET A C 1
ATOM 1575 O O . MET A 1 197 ? -13.963 4.158 47.554 1.00 98.19 197 MET A O 1
ATOM 1579 N N . MET A 1 198 ? -12.247 3.257 46.402 1.00 98.25 198 MET A N 1
ATOM 1580 C CA . MET A 1 198 ? -12.167 4.309 45.383 1.00 98.25 198 MET A CA 1
ATOM 1581 C C . MET A 1 198 ? -13.439 4.400 44.535 1.00 98.25 198 MET A C 1
ATOM 1583 O O . MET A 1 198 ? -14.014 5.484 44.466 1.00 98.25 198 MET A O 1
ATOM 1587 N N . GLN A 1 199 ? -13.935 3.292 43.970 1.00 98.12 199 GLN A N 1
ATOM 1588 C CA . GLN A 1 199 ? -15.160 3.329 43.150 1.00 98.12 199 GLN A CA 1
ATOM 1589 C C . GLN A 1 199 ? -16.368 3.868 43.935 1.00 98.12 199 GLN A C 1
ATOM 1591 O O . GLN A 1 199 ? -17.124 4.685 43.414 1.00 98.12 199 GLN A O 1
ATOM 1596 N N . THR A 1 200 ? -16.531 3.477 45.207 1.00 98.69 200 THR A N 1
ATOM 1597 C CA . THR A 1 200 ? -17.618 3.988 46.054 1.00 98.69 200 THR A CA 1
ATOM 1598 C C . THR A 1 200 ? -17.389 5.454 46.405 1.00 98.69 200 THR A C 1
ATOM 1600 O O . THR A 1 200 ? -18.342 6.224 46.416 1.00 98.69 200 THR A O 1
ATOM 1603 N N . MET A 1 201 ? -16.148 5.867 46.676 1.00 98.56 201 MET A N 1
ATOM 1604 C CA . MET A 1 201 ? -15.834 7.258 47.006 1.00 98.56 201 MET A CA 1
ATOM 1605 C C . MET A 1 201 ? -16.108 8.206 45.833 1.00 98.56 201 MET A C 1
ATOM 1607 O O . MET A 1 201 ? -16.699 9.259 46.055 1.00 98.56 201 MET A O 1
ATOM 1611 N N . LEU A 1 202 ? -15.750 7.827 44.601 1.00 98.56 202 LEU A N 1
ATOM 1612 C CA . LEU A 1 202 ? -16.085 8.608 43.403 1.00 98.56 202 LEU A CA 1
ATOM 1613 C C . LEU A 1 202 ? -17.598 8.644 43.175 1.00 98.56 202 LEU A C 1
ATOM 1615 O O . LEU A 1 202 ? -18.152 9.719 42.972 1.00 98.56 202 LEU A O 1
ATOM 1619 N N . ALA A 1 203 ? -18.275 7.497 43.282 1.00 98.69 203 ALA A N 1
ATOM 1620 C CA . ALA A 1 203 ? -19.728 7.418 43.140 1.00 98.69 203 ALA A CA 1
ATOM 1621 C C . ALA A 1 203 ? -20.464 8.305 44.164 1.00 98.69 203 ALA A C 1
ATOM 1623 O O . ALA A 1 203 ? -21.423 8.993 43.822 1.00 98.69 203 ALA A O 1
ATOM 1624 N N . MET A 1 204 ? -19.991 8.328 45.414 1.00 98.69 204 MET A N 1
ATOM 1625 C CA . MET A 1 204 ? -20.495 9.231 46.450 1.00 98.69 204 MET A CA 1
ATOM 1626 C C . MET A 1 204 ? -20.192 10.695 46.130 1.00 98.69 204 MET A C 1
ATOM 1628 O O . MET A 1 204 ? -21.061 11.532 46.348 1.00 98.69 204 MET A O 1
ATOM 1632 N N . GLY A 1 205 ? -18.989 10.999 45.634 1.00 98.31 205 GLY A N 1
ATOM 1633 C CA . GLY A 1 205 ? -18.584 12.346 45.234 1.00 98.31 205 GLY A CA 1
ATOM 1634 C C . GLY A 1 205 ? -19.516 12.936 44.181 1.00 98.31 205 GLY A C 1
ATOM 1635 O O . GLY A 1 205 ? -20.033 14.025 44.398 1.00 98.31 205 GLY A O 1
ATOM 1636 N N . VAL A 1 206 ? -19.809 12.175 43.122 1.00 98.38 206 VAL A N 1
ATOM 1637 C CA . VAL A 1 206 ? -20.777 12.568 42.086 1.00 98.38 206 VAL A CA 1
ATOM 1638 C C . VAL A 1 206 ? -22.172 12.737 42.699 1.00 98.38 206 VAL A C 1
ATOM 1640 O O . VAL A 1 206 ? -22.685 13.846 42.731 1.00 98.38 206 VAL A O 1
ATOM 1643 N N . TYR A 1 207 ? -22.766 11.695 43.299 1.00 98.50 207 TYR A N 1
ATOM 1644 C CA . TYR A 1 207 ? -24.152 11.757 43.811 1.00 98.50 207 TYR A CA 1
ATOM 1645 C C . TYR A 1 207 ? -24.409 12.891 44.828 1.00 98.50 207 TYR A C 1
ATOM 1647 O O . TYR A 1 207 ? -25.506 13.463 44.886 1.00 98.50 207 TYR A O 1
ATOM 1655 N N . LEU A 1 208 ? -23.420 13.160 45.689 1.00 98.06 208 LEU A N 1
ATOM 1656 C CA . LEU A 1 208 ? -23.492 14.157 46.760 1.00 98.06 208 LEU A CA 1
ATOM 1657 C C . LEU A 1 208 ? -23.052 15.559 46.327 1.00 98.06 208 LEU A C 1
ATOM 1659 O O . LEU A 1 208 ? -23.012 16.434 47.200 1.00 98.06 208 LEU A O 1
ATOM 1663 N N . ASP A 1 209 ? -22.680 15.748 45.059 1.00 97.25 209 ASP A N 1
ATOM 1664 C CA . ASP A 1 209 ? -22.107 16.990 44.542 1.00 97.25 209 ASP A CA 1
ATOM 1665 C C . ASP A 1 209 ? -20.873 17.446 45.364 1.00 97.25 209 ASP A C 1
ATOM 1667 O O . ASP A 1 209 ? -20.704 18.615 45.715 1.00 97.25 209 ASP A O 1
ATOM 1671 N N . ASP A 1 210 ? -20.011 16.494 45.752 1.00 97.75 210 ASP A N 1
ATOM 1672 C CA . ASP A 1 210 ? -18.868 16.685 46.656 1.00 97.75 210 ASP A CA 1
ATOM 1673 C C . ASP A 1 210 ? -17.526 16.525 45.924 1.00 97.75 210 ASP A C 1
ATOM 1675 O O . ASP A 1 210 ? -16.901 15.457 45.923 1.00 97.75 210 ASP A O 1
ATOM 1679 N N . GLN A 1 211 ? -17.057 17.628 45.330 1.00 95.56 211 GLN A N 1
ATOM 1680 C CA . GLN A 1 211 ? -15.799 17.675 44.578 1.00 95.56 211 GLN A CA 1
ATOM 1681 C C . GLN A 1 211 ? -14.594 17.231 45.415 1.00 95.56 211 GLN A C 1
ATOM 1683 O O . GLN A 1 211 ? -13.731 16.511 44.926 1.00 95.56 211 GLN A O 1
ATOM 1688 N N . ALA A 1 212 ? -14.534 17.600 46.699 1.00 96.38 212 ALA A N 1
ATOM 1689 C CA . ALA A 1 212 ? -13.401 17.248 47.552 1.00 96.38 212 ALA A CA 1
ATOM 1690 C C . ALA A 1 212 ? -13.317 15.733 47.801 1.00 96.38 212 ALA A C 1
ATOM 1692 O O . ALA A 1 212 ? -12.220 15.169 47.869 1.00 96.38 212 ALA A O 1
ATOM 1693 N N . MET A 1 213 ? -14.465 15.065 47.939 1.00 97.75 213 MET A N 1
ATOM 1694 C CA . MET A 1 213 ? -14.534 13.609 48.048 1.00 97.75 213 MET A CA 1
ATOM 1695 C C . MET A 1 213 ? -14.130 12.924 46.738 1.00 97.75 213 MET A C 1
ATOM 1697 O O . MET A 1 213 ? -13.353 11.967 46.769 1.00 97.75 213 MET A O 1
ATOM 1701 N N . PHE A 1 214 ? -14.613 13.435 45.606 1.00 97.75 214 PHE A N 1
ATOM 1702 C CA . PHE A 1 214 ? -14.272 12.930 44.279 1.00 97.75 214 PHE A CA 1
ATOM 1703 C C . PHE A 1 214 ? -12.768 13.074 43.982 1.00 97.75 214 PHE A C 1
ATOM 1705 O O . PHE A 1 214 ? -12.089 12.079 43.715 1.00 97.75 214 PHE A O 1
ATOM 1712 N N . ASP A 1 215 ? -12.217 14.279 44.155 1.00 96.31 215 ASP A N 1
ATOM 1713 C CA . ASP A 1 215 ? -10.796 14.586 43.963 1.00 96.31 215 ASP A CA 1
ATOM 1714 C C . ASP A 1 215 ? -9.912 13.723 44.860 1.00 96.31 215 ASP A C 1
ATOM 1716 O O . ASP A 1 215 ? -8.837 13.283 44.452 1.00 96.31 215 ASP A O 1
ATOM 1720 N N . ARG A 1 216 ? -10.340 13.452 46.099 1.00 97.00 216 ARG A N 1
ATOM 1721 C CA . ARG A 1 216 ? -9.601 12.566 47.005 1.00 97.00 216 ARG A CA 1
ATOM 1722 C C . ARG A 1 216 ? -9.455 11.167 46.411 1.00 97.00 216 ARG A C 1
ATOM 1724 O O . ARG A 1 216 ? -8.364 10.605 46.489 1.00 97.00 216 ARG A O 1
ATOM 1731 N N . GLY A 1 217 ? -10.518 10.611 45.837 1.00 97.56 217 GLY A N 1
ATOM 1732 C CA . GLY A 1 217 ? -10.472 9.297 45.202 1.00 97.56 217 GLY A CA 1
ATOM 1733 C C . GLY A 1 217 ? -9.633 9.288 43.920 1.00 97.56 217 GLY A C 1
ATOM 1734 O O . GLY A 1 217 ? -8.791 8.407 43.765 1.00 97.56 217 GLY A O 1
ATOM 1735 N N . VAL A 1 218 ? -9.785 10.300 43.057 1.00 97.94 218 VAL A N 1
ATOM 1736 C CA . VAL A 1 218 ? -8.978 10.475 41.830 1.00 97.94 218 VAL A CA 1
ATOM 1737 C C . VAL A 1 218 ? -7.487 10.577 42.159 1.00 97.94 218 VAL A C 1
ATOM 1739 O O . VAL A 1 218 ? -6.660 9.863 41.588 1.00 97.94 218 VAL A O 1
ATOM 1742 N N . ASN A 1 219 ? -7.130 11.410 43.138 1.00 97.50 219 ASN A N 1
ATOM 1743 C CA . ASN A 1 219 ? -5.746 11.557 43.580 1.00 97.50 219 ASN A CA 1
ATOM 1744 C C . ASN A 1 219 ? -5.204 10.254 44.176 1.00 97.50 219 ASN A C 1
ATOM 1746 O O . ASN A 1 219 ? -4.071 9.875 43.886 1.00 97.50 219 ASN A O 1
ATOM 1750 N N . TYR A 1 220 ? -6.007 9.529 44.962 1.00 97.56 220 TYR A N 1
ATOM 1751 C CA . TYR A 1 220 ? -5.583 8.244 45.515 1.00 97.56 220 TYR A CA 1
ATOM 1752 C C . TYR A 1 220 ? -5.362 7.182 44.426 1.00 97.56 220 TYR A C 1
ATOM 1754 O O . TYR A 1 220 ? -4.411 6.408 44.521 1.00 97.56 220 TYR A O 1
ATOM 1762 N N . PHE A 1 221 ? -6.175 7.176 43.364 1.00 97.81 221 PHE A N 1
ATOM 1763 C CA . PHE A 1 221 ? -5.976 6.293 42.213 1.00 97.81 221 PHE A CA 1
ATOM 1764 C C . PHE A 1 221 ? -4.612 6.527 41.555 1.00 97.81 221 PHE A C 1
ATOM 1766 O O . PHE A 1 221 ? -3.897 5.566 41.276 1.00 97.81 221 PHE A O 1
ATOM 1773 N N . LEU A 1 222 ? -4.234 7.790 41.335 1.00 96.25 222 LEU A N 1
ATOM 1774 C CA . LEU A 1 222 ? -3.003 8.157 40.628 1.00 96.25 222 LEU A CA 1
ATOM 1775 C C . LEU A 1 222 ? -1.744 8.050 41.499 1.00 96.25 222 LEU A C 1
ATOM 1777 O O . LEU A 1 222 ? -0.704 7.603 41.014 1.00 96.25 222 LEU A O 1
ATOM 1781 N N . SER A 1 223 ? -1.818 8.476 42.763 1.00 93.62 223 SER A N 1
ATOM 1782 C CA . SER A 1 223 ? -0.641 8.691 43.619 1.00 93.62 223 SER A CA 1
ATOM 1783 C C . SER A 1 223 ? -0.820 8.266 45.081 1.00 93.62 223 SER A C 1
ATOM 1785 O O . SER A 1 223 ? -0.017 8.645 45.931 1.00 93.62 223 SER A O 1
ATOM 1787 N N . GLY A 1 224 ? -1.842 7.466 45.399 1.00 92.00 224 GLY A N 1
ATOM 1788 C CA . GLY A 1 224 ? -2.049 6.945 46.749 1.00 92.00 224 GLY A CA 1
ATOM 1789 C C . GLY A 1 224 ? -0.926 6.013 47.220 1.00 92.00 224 GLY A C 1
ATOM 1790 O O . GLY A 1 224 ? -0.369 5.232 46.450 1.00 92.00 224 GLY A O 1
ATOM 1791 N N . ASP A 1 225 ? -0.637 6.037 48.522 1.00 87.88 225 ASP A N 1
ATOM 1792 C CA . ASP A 1 225 ? 0.403 5.193 49.136 1.00 87.88 225 ASP A CA 1
ATOM 1793 C C . ASP A 1 225 ? 0.003 3.704 49.245 1.00 87.88 225 ASP A C 1
ATOM 1795 O O . ASP A 1 225 ? 0.827 2.850 49.575 1.00 87.88 225 ASP A O 1
ATOM 1799 N N . GLY A 1 226 ? -1.275 3.380 49.021 1.00 87.81 226 GLY A N 1
ATOM 1800 C CA . GLY A 1 226 ? -1.813 2.026 49.152 1.00 87.81 226 GLY A CA 1
ATOM 1801 C C . GLY A 1 226 ? -1.557 1.131 47.948 1.00 87.81 226 GLY A C 1
ATOM 1802 O O . GLY A 1 226 ? -1.211 1.582 46.853 1.00 87.81 226 GLY A O 1
ATOM 1803 N N . ASN A 1 227 ? -1.769 -0.173 48.144 1.00 88.31 227 ASN A N 1
ATOM 1804 C CA . ASN A 1 227 ? -1.560 -1.157 47.085 1.00 88.31 227 ASN A CA 1
ATOM 1805 C C . ASN A 1 227 ? -2.573 -1.003 45.940 1.00 88.31 227 ASN A C 1
ATOM 1807 O O . ASN A 1 227 ? -2.304 -1.537 44.875 1.00 88.31 227 ASN A O 1
ATOM 1811 N N . GLY A 1 228 ? -3.714 -0.325 46.124 1.00 90.88 228 GLY A N 1
ATOM 1812 C CA . GLY A 1 228 ? -4.700 -0.126 45.049 1.00 90.88 228 GLY A CA 1
ATOM 1813 C C . GLY A 1 228 ? -4.449 1.061 44.121 1.00 90.88 228 GLY A C 1
ATOM 1814 O O . GLY A 1 228 ? -5.138 1.157 43.111 1.00 90.88 228 GLY A O 1
ATOM 1815 N N . ALA A 1 229 ? -3.493 1.946 44.419 1.00 94.56 229 ALA A N 1
ATOM 1816 C CA . ALA A 1 229 ? -3.114 3.008 43.485 1.00 94.56 229 ALA A CA 1
ATOM 1817 C C . ALA A 1 229 ? -2.524 2.397 42.204 1.00 94.56 229 ALA A C 1
ATOM 1819 O O . ALA A 1 229 ? -1.756 1.434 42.275 1.00 94.56 229 ALA A O 1
ATOM 1820 N N . ILE A 1 230 ? -2.844 2.950 41.032 1.00 95.44 230 ILE A N 1
ATOM 1821 C CA . ILE A 1 230 ? -2.574 2.319 39.731 1.00 95.44 230 ILE A CA 1
ATOM 1822 C C . ILE A 1 230 ? -1.089 1.971 39.531 1.00 95.44 230 ILE A C 1
ATOM 1824 O O . ILE A 1 230 ? -0.761 0.889 39.038 1.00 95.44 230 ILE A O 1
ATOM 1828 N N . GLY A 1 231 ? -0.184 2.842 39.992 1.00 91.81 231 GLY A N 1
ATOM 1829 C CA . GLY A 1 231 ? 1.265 2.628 39.922 1.00 91.81 231 GLY A CA 1
ATOM 1830 C C . GLY A 1 231 ? 1.811 1.578 40.893 1.00 91.81 231 GLY A C 1
ATOM 1831 O O . GLY A 1 231 ? 2.830 0.955 40.598 1.00 91.81 231 GLY A O 1
ATOM 1832 N N . ASN A 1 232 ? 1.127 1.342 42.016 1.00 90.88 232 ASN A N 1
ATOM 1833 C CA . ASN A 1 232 ? 1.505 0.333 43.012 1.00 90.88 232 ASN A CA 1
ATOM 1834 C C . ASN A 1 232 ? 0.859 -1.028 42.726 1.00 90.88 232 ASN A C 1
ATOM 1836 O O . ASN A 1 232 ? 1.430 -2.076 43.054 1.00 90.88 232 ASN A O 1
ATOM 1840 N N . TYR A 1 233 ? -0.334 -1.013 42.124 1.00 92.69 233 TYR A N 1
ATOM 1841 C CA . TYR A 1 233 ? -1.108 -2.217 41.865 1.00 92.69 233 TYR A CA 1
ATOM 1842 C C . TYR A 1 233 ? -0.577 -2.992 40.665 1.00 92.69 233 TYR A C 1
ATOM 1844 O O . TYR A 1 233 ? -0.585 -4.219 40.707 1.00 92.69 233 TYR A O 1
ATOM 1852 N N . PHE A 1 234 ? -0.071 -2.312 39.630 1.00 94.19 234 PHE A N 1
ATOM 1853 C CA . PHE A 1 234 ? 0.425 -2.954 38.411 1.00 94.19 234 PHE A CA 1
ATOM 1854 C C . PHE A 1 234 ? 1.909 -2.705 38.158 1.00 94.19 234 PHE A C 1
ATOM 1856 O O . PHE A 1 234 ? 2.384 -1.569 38.127 1.00 94.19 234 PHE A O 1
ATOM 1863 N N . LYS A 1 235 ? 2.626 -3.776 37.817 1.00 91.56 235 LYS A N 1
ATOM 1864 C CA . LYS A 1 235 ? 3.925 -3.677 37.140 1.00 91.56 235 LYS A CA 1
ATOM 1865 C C . LYS A 1 235 ? 3.740 -3.212 35.684 1.00 91.56 235 LYS A C 1
ATOM 1867 O O . LYS A 1 235 ? 2.654 -3.392 35.133 1.00 91.56 235 LYS A O 1
ATOM 1872 N N . PRO A 1 236 ? 4.790 -2.683 35.024 1.00 90.44 236 PRO A N 1
ATOM 1873 C CA . PRO A 1 236 ? 4.739 -2.353 33.595 1.00 90.44 236 PRO A CA 1
ATOM 1874 C C . PRO A 1 236 ? 4.330 -3.527 32.695 1.00 90.44 236 PRO A C 1
ATOM 1876 O O . PRO A 1 236 ? 3.713 -3.314 31.664 1.00 90.44 236 PRO A O 1
ATOM 1879 N N . SER A 1 237 ? 4.600 -4.770 33.111 1.00 90.94 237 SER A N 1
ATOM 1880 C CA . SER A 1 237 ? 4.180 -5.984 32.398 1.00 90.94 237 SER A CA 1
ATOM 1881 C C . SER A 1 237 ? 2.665 -6.238 32.394 1.00 90.94 237 SER A C 1
ATOM 1883 O O . SER A 1 237 ? 2.226 -7.212 31.791 1.00 90.94 237 SER A O 1
ATOM 1885 N N . GLY A 1 238 ? 1.871 -5.442 33.116 1.00 94.88 238 GLY A N 1
ATOM 1886 C CA . GLY A 1 238 ? 0.450 -5.701 33.357 1.00 94.88 238 GLY A CA 1
ATOM 1887 C C . GLY A 1 238 ? 0.185 -6.668 34.517 1.00 94.88 238 GLY A C 1
ATOM 1888 O O . GLY A 1 238 ? -0.947 -6.804 34.973 1.00 94.88 238 GLY A O 1
ATOM 1889 N N . GLN A 1 239 ? 1.214 -7.304 35.081 1.00 95.69 239 GLN A N 1
ATOM 1890 C CA . GLN A 1 239 ? 1.042 -8.127 36.274 1.00 95.69 239 GLN A CA 1
ATOM 1891 C C . GLN A 1 239 ? 0.533 -7.274 37.445 1.00 95.69 239 GLN A C 1
ATOM 1893 O O . GLN A 1 239 ? 1.231 -6.363 37.905 1.00 95.69 239 GLN A O 1
ATOM 1898 N N . CYS A 1 240 ? -0.643 -7.612 37.978 1.00 94.12 240 CYS A N 1
ATOM 1899 C CA . CYS A 1 240 ? -1.177 -6.946 39.161 1.00 94.12 240 CYS A CA 1
ATOM 1900 C C . CYS A 1 240 ? -0.690 -7.593 40.468 1.00 94.12 240 CYS A C 1
ATOM 1902 O O . CYS A 1 240 ? -0.311 -8.771 40.501 1.00 94.12 240 CYS A O 1
ATOM 1904 N N . GLN A 1 241 ? -0.764 -6.837 41.561 1.00 92.19 241 GLN A N 1
ATOM 1905 C CA . GLN A 1 241 ? -0.361 -7.216 42.914 1.00 92.19 241 GLN A CA 1
ATOM 1906 C C . GLN A 1 241 ? -0.943 -8.557 43.381 1.00 92.19 241 GLN A C 1
ATOM 1908 O O . GLN A 1 241 ? -0.283 -9.315 44.095 1.00 92.19 241 GLN A O 1
ATOM 1913 N N . GLU A 1 242 ? -2.177 -8.860 42.983 1.00 93.88 242 GLU A N 1
ATOM 1914 C CA . GLU A 1 242 ? -2.897 -10.057 43.414 1.00 93.88 242 GLU A CA 1
ATOM 1915 C C . GLU A 1 242 ? -2.737 -11.254 42.470 1.00 93.88 242 GLU A C 1
ATOM 1917 O O . GLU A 1 242 ? -3.291 -12.313 42.752 1.00 93.88 242 GLU A O 1
ATOM 1922 N N . SER A 1 243 ? -1.965 -11.142 41.382 1.00 95.31 243 SER A N 1
ATOM 1923 C CA . SER A 1 243 ? -1.805 -12.220 40.383 1.00 95.31 243 SER A CA 1
ATOM 1924 C C . SER A 1 243 ? -1.292 -13.538 40.988 1.00 95.31 243 SER A C 1
ATOM 1926 O O . SER A 1 243 ? -1.605 -14.625 40.505 1.00 95.31 243 SER A O 1
ATOM 1928 N N . GLY A 1 244 ? -0.510 -13.458 42.070 1.00 94.69 244 GLY A N 1
ATOM 1929 C CA . GLY A 1 244 ? -0.000 -14.620 42.803 1.00 94.69 244 GLY A CA 1
ATOM 1930 C C . GLY A 1 244 ? -0.867 -15.090 43.981 1.00 94.69 244 GLY A C 1
ATOM 1931 O O . GLY A 1 244 ? -0.469 -16.017 44.684 1.00 94.69 244 GLY A O 1
ATOM 1932 N N . ARG A 1 245 ? -2.035 -14.472 44.214 1.00 94.19 245 ARG A N 1
ATOM 1933 C CA . ARG A 1 245 ? -2.991 -14.844 45.270 1.00 94.19 245 ARG A CA 1
ATOM 1934 C C . ARG A 1 245 ? -3.981 -15.892 44.754 1.00 94.19 245 ARG A C 1
ATOM 1936 O O . ARG A 1 245 ? -3.851 -17.074 45.059 1.00 94.19 245 ARG A O 1
ATOM 1943 N N . ASP A 1 246 ? -4.937 -15.450 43.945 1.00 95.19 246 ASP A N 1
ATOM 1944 C CA . ASP A 1 246 ? -5.916 -16.259 43.221 1.00 95.19 246 ASP A CA 1
ATOM 1945 C C . ASP A 1 246 ? -6.602 -15.389 42.162 1.00 95.19 246 ASP A C 1
ATOM 1947 O O . ASP A 1 246 ? -6.794 -14.185 42.356 1.00 95.19 246 ASP A O 1
ATOM 1951 N N . GLN A 1 247 ? -7.025 -16.003 41.058 1.00 95.38 247 GLN A N 1
ATOM 1952 C CA . GLN A 1 247 ? -7.565 -15.271 39.914 1.00 95.38 247 GLN A CA 1
ATOM 1953 C C . GLN A 1 247 ? -8.935 -14.637 40.184 1.00 95.38 247 GLN A C 1
ATOM 1955 O O . GLN A 1 247 ? -9.362 -13.754 39.439 1.00 95.38 247 GLN A O 1
ATOM 1960 N N . ALA A 1 248 ? -9.654 -15.054 41.233 1.00 91.88 248 ALA A N 1
ATOM 1961 C CA . ALA A 1 248 ? -10.950 -14.469 41.560 1.00 91.88 248 ALA A CA 1
ATOM 1962 C C . ALA A 1 248 ? -10.805 -13.078 42.198 1.00 91.88 248 ALA A C 1
ATOM 1964 O O . ALA A 1 248 ? -11.626 -12.202 41.905 1.00 91.88 248 ALA A O 1
ATOM 1965 N N . HIS A 1 249 ? -9.782 -12.879 43.037 1.00 93.69 249 HIS A N 1
ATOM 1966 C CA . HIS A 1 249 ? -9.435 -11.582 43.625 1.00 93.69 249 HIS A CA 1
ATOM 1967 C C . HIS A 1 249 ? -8.660 -10.692 42.650 1.00 93.69 249 HIS A C 1
ATOM 1969 O O . HIS A 1 249 ? -9.003 -9.520 42.548 1.00 93.69 249 HIS A O 1
ATOM 1975 N N . THR A 1 250 ? -7.748 -11.254 41.841 1.00 95.69 250 THR A N 1
ATOM 1976 C CA . THR A 1 250 ? -7.090 -10.528 40.734 1.00 95.69 250 THR A CA 1
ATOM 1977 C C . THR A 1 250 ? -8.124 -9.804 39.872 1.00 95.69 250 THR A C 1
ATOM 1979 O O . THR A 1 250 ? -8.107 -8.582 39.770 1.00 95.69 250 THR A O 1
ATOM 1982 N N . GLN A 1 251 ? -9.094 -10.547 39.329 1.00 96.31 251 GLN A N 1
ATOM 1983 C CA . GLN A 1 251 ? -10.165 -9.974 38.513 1.00 96.31 251 GLN A CA 1
ATOM 1984 C C . GLN A 1 251 ? -11.064 -9.015 39.323 1.00 96.31 251 GLN A C 1
ATOM 1986 O O . GLN A 1 251 ? -11.574 -8.044 38.789 1.00 96.31 251 GLN A O 1
ATOM 1991 N N . MET A 1 252 ? -11.242 -9.236 40.630 1.00 94.38 252 MET A N 1
ATOM 1992 C CA . MET A 1 252 ? -12.039 -8.334 41.473 1.00 94.38 252 MET A CA 1
ATOM 1993 C C . MET A 1 252 ? -11.437 -6.926 41.561 1.00 94.38 252 MET A C 1
ATOM 1995 O O . MET A 1 252 ? -12.162 -5.948 41.430 1.00 94.38 252 MET A O 1
ATOM 1999 N N . GLY A 1 253 ? -10.130 -6.817 41.812 1.00 95.31 253 GLY A N 1
ATOM 2000 C CA . GLY A 1 253 ? -9.482 -5.511 41.927 1.00 95.31 253 GLY A CA 1
ATOM 2001 C C . GLY A 1 253 ? -9.416 -4.767 40.595 1.00 95.31 253 GLY A C 1
ATOM 2002 O O . GLY A 1 253 ? -9.613 -3.556 40.574 1.00 95.31 253 GLY A O 1
ATOM 2003 N N . LEU A 1 254 ? -9.208 -5.491 39.488 1.00 97.38 254 LEU A N 1
ATOM 2004 C CA . LEU A 1 254 ? -9.264 -4.926 38.136 1.00 97.38 254 LEU A CA 1
ATOM 2005 C C . LEU A 1 254 ? -10.625 -4.283 37.837 1.00 97.38 254 LEU A C 1
ATOM 2007 O O . LEU A 1 254 ? -10.668 -3.153 37.360 1.00 97.38 254 LEU A O 1
ATOM 2011 N N . ASP A 1 255 ? -11.717 -4.980 38.154 1.00 96.06 255 ASP A N 1
ATOM 2012 C CA . ASP A 1 255 ? -13.083 -4.487 37.953 1.00 96.06 255 ASP A CA 1
ATOM 2013 C C . ASP A 1 255 ? -13.343 -3.189 38.732 1.00 96.06 255 ASP A C 1
ATOM 2015 O O . ASP A 1 255 ? -13.802 -2.201 38.169 1.00 96.06 255 ASP A O 1
ATOM 2019 N N . PHE A 1 256 ? -12.940 -3.128 40.006 1.00 97.44 256 PHE A N 1
ATOM 2020 C CA . PHE A 1 256 ? -13.114 -1.920 40.821 1.00 97.44 256 PHE A CA 1
ATOM 2021 C C . PHE A 1 256 ? -12.307 -0.721 40.305 1.00 97.44 256 PHE A C 1
ATOM 2023 O O . PHE A 1 256 ? -12.778 0.418 40.364 1.00 97.44 256 PHE A O 1
ATOM 2030 N N . LEU A 1 257 ? -11.103 -0.955 39.772 1.00 98.06 257 LEU A N 1
ATOM 2031 C CA . LEU A 1 257 ? -10.320 0.101 39.127 1.00 98.06 257 LEU A CA 1
ATOM 2032 C C . LEU A 1 257 ? -10.960 0.556 37.815 1.00 98.06 257 LEU A C 1
ATOM 2034 O O . LEU A 1 257 ? -10.986 1.754 37.556 1.00 98.06 257 LEU A O 1
ATOM 2038 N N . ALA A 1 258 ? -11.527 -0.365 37.033 1.00 97.38 258 ALA A N 1
ATOM 2039 C CA . ALA A 1 258 ? -12.278 -0.023 35.828 1.00 97.38 258 ALA A CA 1
ATOM 2040 C C . ALA A 1 258 ? -13.537 0.793 36.150 1.00 97.38 258 ALA A C 1
ATOM 2042 O O . ALA A 1 258 ? -13.781 1.800 35.499 1.00 97.38 258 ALA A O 1
ATOM 2043 N N . CYS A 1 259 ? -14.293 0.438 37.193 1.00 96.94 259 CYS A N 1
ATOM 2044 C CA . CYS A 1 259 ? -15.417 1.251 37.664 1.00 96.94 259 CYS A CA 1
ATOM 2045 C C . CYS A 1 259 ? -14.965 2.645 38.113 1.00 96.94 259 CYS A C 1
ATOM 2047 O O . CYS A 1 259 ? -15.615 3.631 37.789 1.00 96.94 259 CYS A O 1
ATOM 2049 N N . THR A 1 260 ? -13.837 2.742 38.823 1.00 98.44 260 THR A N 1
ATOM 2050 C CA . THR A 1 260 ? -13.260 4.035 39.228 1.00 98.44 260 THR A CA 1
ATOM 2051 C C . THR A 1 260 ? -12.903 4.887 38.006 1.00 98.44 260 THR A C 1
ATOM 2053 O O . THR A 1 260 ? -13.246 6.067 37.964 1.00 98.44 260 THR A O 1
ATOM 2056 N N . ALA A 1 261 ? -12.253 4.292 37.002 1.00 98.12 261 ALA A N 1
ATOM 2057 C CA . ALA A 1 261 ? -11.872 4.987 35.779 1.00 98.12 261 ALA A CA 1
ATOM 2058 C C . ALA A 1 261 ? -13.081 5.400 34.931 1.00 98.12 261 ALA A C 1
ATOM 2060 O O . ALA A 1 261 ? -13.087 6.500 34.396 1.00 98.12 261 ALA A O 1
ATOM 2061 N N . GLU A 1 262 ? -14.123 4.571 34.867 1.00 96.75 262 GLU A N 1
ATOM 2062 C CA . GLU A 1 262 ? -15.366 4.891 34.160 1.00 96.75 262 GLU A CA 1
ATOM 2063 C C . GLU A 1 262 ? -16.127 6.047 34.811 1.00 96.75 262 GLU A C 1
ATOM 2065 O O . GLU A 1 262 ? -16.584 6.942 34.109 1.00 96.75 262 GLU A O 1
ATOM 2070 N N . ILE A 1 263 ? -16.216 6.073 36.148 1.00 98.12 263 ILE A N 1
ATOM 2071 C CA . ILE A 1 263 ? -16.843 7.200 36.851 1.00 98.12 263 ILE A CA 1
ATOM 2072 C C . ILE A 1 263 ? -16.068 8.488 36.582 1.00 98.12 263 ILE A C 1
ATOM 2074 O O . ILE A 1 263 ? -16.676 9.516 36.320 1.00 98.12 263 ILE A O 1
ATOM 2078 N N . ALA A 1 264 ? -14.735 8.445 36.619 1.00 97.56 264 ALA A N 1
ATOM 2079 C CA . ALA A 1 264 ? -13.926 9.616 36.298 1.00 97.56 264 ALA A CA 1
ATOM 2080 C C . ALA A 1 264 ? -14.080 10.046 34.831 1.00 97.56 264 ALA A C 1
ATOM 2082 O O . ALA A 1 264 ? -14.200 11.237 34.556 1.00 97.56 264 ALA A O 1
ATOM 2083 N N . TRP A 1 265 ? -14.146 9.084 33.909 1.00 95.44 265 TRP A N 1
ATOM 2084 C CA . TRP A 1 265 ? -14.349 9.334 32.485 1.00 95.44 265 TRP A CA 1
ATOM 2085 C C . TRP A 1 265 ? -15.669 10.059 32.213 1.00 95.44 265 TRP A C 1
ATOM 2087 O O . TRP A 1 265 ? -15.690 11.026 31.460 1.00 95.44 265 TRP A O 1
ATOM 2097 N N . ASN A 1 266 ? -16.748 9.654 32.887 1.00 94.06 266 ASN A N 1
ATOM 2098 C CA . ASN A 1 266 ? -18.055 10.315 32.807 1.00 94.06 266 ASN A CA 1
ATOM 2099 C C . ASN A 1 266 ? -18.064 11.735 33.407 1.00 94.06 266 ASN A C 1
ATOM 2101 O O . ASN A 1 266 ? -19.063 12.436 33.307 1.00 94.06 266 ASN A O 1
ATOM 2105 N N . GLN A 1 267 ? -16.966 12.152 34.041 1.00 94.50 267 GLN A N 1
ATOM 2106 C CA . GLN A 1 267 ? -16.738 13.495 34.581 1.00 94.50 267 GLN A CA 1
ATOM 2107 C C . GLN A 1 267 ? -15.556 14.185 33.876 1.00 94.50 267 GLN A C 1
ATOM 2109 O O . GLN A 1 267 ? -14.872 15.018 34.468 1.00 94.50 267 GLN A O 1
ATOM 2114 N N . ASP A 1 268 ? -15.284 13.795 32.625 1.00 89.25 268 ASP A N 1
ATOM 2115 C CA . ASP A 1 268 ? -14.230 14.333 31.757 1.00 89.25 268 ASP A CA 1
ATOM 2116 C C . ASP A 1 268 ? -12.794 14.182 32.303 1.00 89.25 268 ASP A C 1
ATOM 2118 O O . ASP A 1 268 ? -11.890 14.949 31.958 1.00 89.25 268 ASP A O 1
ATOM 2122 N N . ILE A 1 269 ? -12.545 13.173 33.146 1.00 91.56 269 ILE A N 1
ATOM 2123 C CA . ILE A 1 269 ? -11.214 12.852 33.680 1.00 91.56 269 ILE A CA 1
ATOM 2124 C C . ILE A 1 269 ? -10.767 11.474 33.195 1.00 91.56 269 ILE A C 1
ATOM 2126 O O . ILE A 1 269 ? -11.280 10.432 33.602 1.00 91.56 269 ILE A O 1
ATOM 2130 N N . ASP A 1 270 ? -9.729 11.463 32.361 1.00 93.69 270 ASP A N 1
ATOM 2131 C CA . ASP A 1 270 ? -9.194 10.239 31.772 1.00 93.69 270 ASP A CA 1
ATOM 2132 C C . ASP A 1 270 ? -8.219 9.505 32.710 1.00 93.69 270 ASP A C 1
ATOM 2134 O O . ASP A 1 270 ? -6.994 9.632 32.632 1.00 93.69 270 ASP A O 1
ATOM 2138 N N . LEU A 1 271 ? -8.777 8.695 33.611 1.00 96.31 271 LEU A N 1
ATOM 2139 C CA . LEU A 1 271 ? -7.994 7.750 34.414 1.00 96.31 271 LEU A CA 1
ATOM 2140 C C . LEU A 1 271 ? -7.583 6.490 33.640 1.00 96.31 271 LEU A C 1
ATOM 2142 O O . LEU A 1 271 ? -6.671 5.783 34.078 1.00 96.31 271 LEU A O 1
ATOM 2146 N N . TYR A 1 272 ? -8.204 6.204 32.495 1.00 96.31 272 TYR A N 1
ATOM 2147 C CA . TYR A 1 272 ? -7.834 5.070 31.650 1.00 96.31 272 TYR A CA 1
ATOM 2148 C C . TYR A 1 272 ? -6.483 5.285 30.952 1.00 96.31 272 TYR A C 1
ATOM 2150 O O . TYR A 1 272 ? -5.769 4.309 30.701 1.00 96.31 272 TYR A O 1
ATOM 2158 N N . ALA A 1 273 ? -6.086 6.529 30.678 1.00 91.69 273 ALA A N 1
ATOM 2159 C CA . ALA A 1 273 ? -4.772 6.883 30.135 1.00 91.69 273 ALA A CA 1
ATOM 2160 C C . ALA A 1 273 ? -3.627 6.847 31.164 1.00 91.69 273 ALA A C 1
ATOM 2162 O O . ALA A 1 273 ? -2.451 6.936 30.795 1.00 91.69 273 ALA A O 1
ATOM 2163 N N . ALA A 1 274 ? -3.932 6.693 32.457 1.00 91.94 274 ALA A N 1
ATOM 2164 C CA . ALA A 1 274 ? -2.932 6.766 33.514 1.00 91.94 274 ALA A CA 1
ATOM 2165 C C . ALA A 1 274 ? -1.781 5.758 33.318 1.00 91.94 274 ALA A C 1
ATOM 2167 O O . ALA A 1 274 ? -1.991 4.561 33.100 1.00 91.94 274 ALA A O 1
ATOM 2168 N N . LEU A 1 275 ? -0.547 6.258 33.472 1.00 93.25 275 LEU A N 1
ATOM 2169 C CA . LEU A 1 275 ? 0.702 5.489 33.390 1.00 93.25 275 LEU A CA 1
ATOM 2170 C C . LEU A 1 275 ? 0.847 4.658 32.103 1.00 93.25 275 LEU A C 1
ATOM 2172 O O . LEU A 1 275 ? 1.266 3.498 32.177 1.00 93.25 275 LEU A O 1
ATOM 2176 N N . ASP A 1 276 ? 0.544 5.280 30.959 1.00 89.19 276 ASP A N 1
ATOM 2177 C CA . ASP A 1 276 ? 0.607 4.663 29.626 1.00 89.19 276 ASP A CA 1
ATOM 2178 C C . ASP A 1 276 ? -0.395 3.508 29.495 1.00 89.19 276 ASP A C 1
ATOM 2180 O O . ASP A 1 276 ? -0.039 2.342 29.332 1.00 89.19 276 ASP A O 1
ATOM 2184 N N . HIS A 1 277 ? -1.676 3.835 29.698 1.00 93.56 277 HIS A N 1
ATOM 2185 C CA . HIS A 1 277 ? -2.788 2.879 29.669 1.00 93.56 277 HIS A CA 1
ATOM 2186 C C . HIS A 1 277 ? -2.551 1.642 30.558 1.00 93.56 277 HIS A C 1
ATOM 2188 O O . HIS A 1 277 ? -2.876 0.507 30.198 1.00 93.56 277 HIS A O 1
ATOM 2194 N N . ARG A 1 278 ? -1.991 1.840 31.763 1.00 96.31 278 ARG A N 1
ATOM 2195 C CA . ARG A 1 278 ? -1.566 0.741 32.651 1.00 96.31 278 ARG A CA 1
ATOM 2196 C C . ARG A 1 278 ? -2.695 -0.222 33.006 1.00 96.31 278 ARG A C 1
ATOM 2198 O O . ARG A 1 278 ? -2.450 -1.415 33.197 1.00 96.31 278 ARG A O 1
ATOM 2205 N N . LEU A 1 279 ? -3.920 0.291 33.101 1.00 97.50 279 LEU A N 1
ATOM 2206 C CA . LEU A 1 279 ? -5.097 -0.523 33.367 1.00 97.50 279 LEU A CA 1
ATOM 2207 C C . LEU A 1 279 ? -5.368 -1.502 32.208 1.00 97.50 279 LEU A C 1
ATOM 2209 O O . LEU A 1 279 ? -5.594 -2.679 32.483 1.00 97.50 279 LEU A O 1
ATOM 2213 N N . LEU A 1 280 ? -5.234 -1.080 30.941 1.00 96.81 280 LEU A N 1
ATOM 2214 C CA . LEU A 1 280 ? -5.328 -1.973 29.774 1.00 96.81 280 LEU A CA 1
ATOM 2215 C C . LEU A 1 280 ? -4.285 -3.089 29.835 1.00 96.81 280 LEU A C 1
ATOM 2217 O O . LEU A 1 280 ? -4.637 -4.257 29.695 1.00 96.81 280 LEU A O 1
ATOM 2221 N N . ALA A 1 281 ? -3.020 -2.754 30.111 1.00 96.75 281 ALA A N 1
ATOM 2222 C CA . ALA A 1 281 ? -1.967 -3.760 30.270 1.00 96.75 281 ALA A CA 1
ATOM 2223 C C . ALA A 1 281 ? -2.331 -4.788 31.357 1.00 96.75 281 ALA A C 1
ATOM 2225 O O . ALA A 1 281 ? -2.131 -5.992 31.183 1.00 96.75 281 ALA A O 1
ATOM 2226 N N . GLY A 1 282 ? -2.928 -4.320 32.458 1.00 97.69 282 GLY A N 1
ATOM 2227 C CA . GLY A 1 282 ? -3.479 -5.161 33.516 1.00 97.69 282 GLY A CA 1
ATOM 2228 C C . GLY A 1 282 ? -4.549 -6.140 33.039 1.00 97.69 282 GLY A C 1
ATOM 2229 O O . GLY A 1 282 ? -4.498 -7.338 33.351 1.00 97.69 282 GLY A O 1
ATOM 2230 N N . PHE A 1 283 ? -5.515 -5.629 32.276 1.00 98.25 283 PHE A N 1
ATOM 2231 C CA . PHE A 1 283 ? -6.606 -6.413 31.707 1.00 98.25 283 PHE A CA 1
ATOM 2232 C C . PHE A 1 283 ? -6.110 -7.419 30.667 1.00 98.25 283 PHE A C 1
ATOM 2234 O O . PHE A 1 283 ? -6.469 -8.591 30.771 1.00 98.25 283 PHE A O 1
ATOM 2241 N N . GLU A 1 284 ? -5.220 -7.023 29.755 1.00 97.69 284 GLU A N 1
ATOM 2242 C CA . GLU A 1 284 ? -4.619 -7.908 28.750 1.00 97.69 284 GLU A CA 1
ATOM 2243 C C . GLU A 1 284 ? -3.823 -9.044 29.397 1.00 97.69 284 GLU A C 1
ATOM 2245 O O . GLU A 1 284 ? -4.031 -10.215 29.070 1.00 97.69 284 GLU A O 1
ATOM 2250 N N . TYR A 1 285 ? -2.973 -8.727 30.379 1.00 98.19 285 TYR A N 1
ATOM 2251 C CA . TYR A 1 285 ? -2.222 -9.726 31.141 1.00 98.19 285 TYR A CA 1
ATOM 2252 C C . TYR A 1 285 ? -3.157 -10.740 31.816 1.00 98.19 285 TYR A C 1
ATOM 2254 O O . TYR A 1 285 ? -3.006 -11.958 31.673 1.00 98.19 285 TYR A O 1
ATOM 2262 N N . THR A 1 286 ? -4.160 -10.235 32.540 1.00 98.06 286 THR A N 1
ATOM 2263 C CA . THR A 1 286 ? -5.087 -11.061 33.325 1.00 98.06 286 THR A CA 1
ATOM 2264 C C . THR A 1 286 ? -5.994 -11.899 32.426 1.00 98.06 286 THR A C 1
ATOM 2266 O O . THR A 1 286 ? -6.236 -13.075 32.719 1.00 98.06 286 THR A O 1
ATOM 2269 N N . ALA A 1 287 ? -6.483 -11.322 31.326 1.00 97.00 287 ALA A N 1
ATOM 2270 C CA . ALA A 1 287 ? -7.288 -12.012 30.327 1.00 97.00 287 ALA A CA 1
ATOM 2271 C C . ALA A 1 287 ? -6.488 -13.131 29.663 1.00 97.00 287 ALA A C 1
ATOM 2273 O O . ALA A 1 287 ? -6.942 -14.275 29.664 1.00 97.00 287 ALA A O 1
ATOM 2274 N N . LYS A 1 288 ? -5.272 -12.839 29.182 1.00 96.88 288 LYS A N 1
ATOM 2275 C CA . LYS A 1 288 ? -4.374 -13.823 28.565 1.00 96.88 288 LYS A CA 1
ATOM 2276 C C . LYS A 1 288 ? -4.179 -15.035 29.475 1.00 96.88 288 LYS A C 1
ATOM 2278 O O . LYS A 1 288 ? -4.410 -16.170 29.055 1.00 96.88 288 LYS A O 1
ATOM 2283 N N . TYR A 1 289 ? -3.868 -14.798 30.749 1.00 97.75 289 TYR A N 1
ATOM 2284 C CA . TYR A 1 289 ? -3.664 -15.879 31.710 1.00 97.75 289 TYR A CA 1
ATOM 2285 C C . TYR A 1 289 ? -4.929 -16.709 31.979 1.00 97.75 289 TYR A C 1
ATOM 2287 O O . TYR A 1 289 ? -4.890 -17.945 31.985 1.00 97.75 289 TYR A O 1
ATOM 2295 N N . ASN A 1 290 ? -6.077 -16.047 32.164 1.00 96.31 290 ASN A N 1
ATOM 2296 C CA . ASN A 1 290 ? -7.350 -16.723 32.427 1.00 96.31 290 ASN A CA 1
ATOM 2297 C C . ASN A 1 290 ? -7.971 -17.373 31.184 1.00 96.31 290 ASN A C 1
ATOM 2299 O O . ASN A 1 290 ? -8.826 -18.241 31.324 1.00 96.31 290 ASN A O 1
ATOM 2303 N N . LEU A 1 291 ? -7.524 -17.026 29.980 1.00 90.19 291 LEU A N 1
ATOM 2304 C CA . LEU A 1 291 ? -7.887 -17.724 28.746 1.00 90.19 291 LEU A CA 1
ATOM 2305 C C . LEU A 1 291 ? -7.083 -19.015 28.531 1.00 90.19 291 LEU A C 1
ATOM 2307 O O . LEU A 1 291 ? -7.412 -19.784 27.630 1.00 90.19 291 LEU A O 1
ATOM 2311 N N . GLY A 1 292 ? -6.096 -19.289 29.390 1.00 90.00 292 GLY A N 1
ATOM 2312 C CA . GLY A 1 292 ? -5.290 -20.510 29.365 1.00 90.00 292 GLY A CA 1
ATOM 2313 C C . GLY A 1 292 ? -3.906 -20.338 28.743 1.00 90.00 292 GLY A C 1
ATOM 2314 O O . GLY A 1 292 ? -3.172 -21.316 28.663 1.00 90.00 292 GLY A O 1
ATOM 2315 N N . PHE A 1 293 ? -3.526 -19.121 28.344 1.00 92.00 293 PHE A N 1
ATOM 2316 C CA . PHE A 1 293 ? -2.168 -18.821 27.892 1.00 92.00 293 PHE A CA 1
ATOM 2317 C C . PHE A 1 293 ? -1.242 -18.550 29.075 1.00 92.00 293 PHE A C 1
ATOM 2319 O O . PHE A 1 293 ? -1.698 -18.219 30.173 1.00 92.00 293 PHE A O 1
ATOM 2326 N N . ASP A 1 294 ? 0.061 -18.640 28.840 1.00 93.06 294 ASP A N 1
ATOM 2327 C CA . ASP A 1 294 ? 1.069 -18.284 29.832 1.00 93.06 294 ASP A CA 1
ATOM 2328 C C . ASP A 1 294 ? 1.446 -16.802 29.756 1.00 93.06 294 ASP A C 1
ATOM 2330 O O . ASP A 1 294 ? 1.356 -16.147 28.710 1.00 93.06 294 ASP A O 1
ATOM 2334 N N . VAL A 1 295 ? 1.868 -16.271 30.901 1.00 95.56 295 VAL A N 1
ATOM 2335 C CA . VAL A 1 295 ? 2.302 -14.884 31.081 1.00 95.56 295 VAL A CA 1
ATOM 2336 C C . VAL A 1 295 ? 3.566 -14.852 31.940 1.00 95.56 295 VAL A C 1
ATOM 2338 O O . VAL A 1 295 ? 3.726 -15.703 32.820 1.00 95.56 295 VAL A O 1
ATOM 2341 N N . PRO A 1 296 ? 4.479 -13.892 31.719 1.00 94.69 296 PRO A N 1
ATOM 2342 C CA . PRO A 1 296 ? 5.641 -13.736 32.584 1.00 94.69 296 PRO A CA 1
ATOM 2343 C C . PRO A 1 296 ? 5.192 -13.338 33.992 1.00 94.69 296 PRO A C 1
ATOM 2345 O O . PRO A 1 296 ? 4.298 -12.511 34.148 1.00 94.69 296 PRO A O 1
ATOM 2348 N N . TYR A 1 297 ? 5.814 -13.902 35.025 1.00 95.81 297 TYR A N 1
ATOM 2349 C CA . TYR A 1 297 ? 5.520 -13.540 36.408 1.00 95.81 297 TYR A CA 1
ATOM 2350 C C . TYR A 1 297 ? 6.795 -13.183 37.164 1.00 95.81 297 TYR A C 1
ATOM 2352 O O . TYR A 1 297 ? 7.733 -13.974 37.258 1.00 95.81 297 TYR A O 1
ATOM 2360 N N . GLU A 1 298 ? 6.792 -12.003 37.762 1.00 94.19 298 GLU A N 1
ATOM 2361 C CA . GLU A 1 298 ? 7.810 -11.534 38.685 1.00 94.19 298 GLU A CA 1
ATOM 2362 C C . GLU A 1 298 ? 7.321 -11.702 40.128 1.00 94.19 298 GLU A C 1
ATOM 2364 O O . GLU A 1 298 ? 6.217 -11.247 40.447 1.00 94.19 298 GLU A O 1
ATOM 2369 N N . PRO A 1 299 ? 8.123 -12.280 41.044 1.00 92.00 299 PRO A N 1
ATOM 2370 C CA . PRO A 1 299 ? 7.791 -12.313 42.461 1.00 92.00 299 PRO A CA 1
ATOM 2371 C C . PRO A 1 299 ? 7.359 -10.938 42.964 1.00 92.00 299 PRO A C 1
ATOM 2373 O O . PRO A 1 299 ? 8.083 -9.948 42.846 1.00 92.00 299 PRO A O 1
ATOM 2376 N N . TYR A 1 300 ? 6.154 -10.882 43.518 1.00 86.94 300 TYR A N 1
ATOM 2377 C CA . TYR A 1 300 ? 5.583 -9.644 44.009 1.00 86.94 300 TYR A CA 1
ATOM 2378 C C . TYR A 1 300 ? 5.715 -9.585 45.524 1.00 86.94 300 TYR A C 1
ATOM 2380 O O . TYR A 1 300 ? 5.362 -10.535 46.230 1.00 86.94 300 TYR A O 1
ATOM 2388 N N . ARG A 1 301 ? 6.171 -8.440 46.030 1.00 83.00 301 ARG A N 1
ATOM 2389 C CA . ARG A 1 301 ? 6.143 -8.107 47.449 1.00 83.00 301 ARG A CA 1
ATOM 2390 C C . ARG A 1 301 ? 5.421 -6.776 47.619 1.00 83.00 301 ARG A C 1
ATOM 2392 O O . ARG A 1 301 ? 5.812 -5.806 46.982 1.00 83.00 301 ARG A O 1
ATOM 2399 N N . SER A 1 302 ? 4.376 -6.748 48.449 1.00 74.25 302 SER A N 1
ATOM 2400 C CA . SER A 1 302 ? 3.616 -5.516 48.719 1.00 74.25 302 SER A CA 1
ATOM 2401 C C . SER A 1 302 ? 4.516 -4.442 49.309 1.00 74.25 302 SER A C 1
ATOM 2403 O O . SER A 1 302 ? 5.515 -4.784 49.942 1.00 74.25 302 SER A O 1
ATOM 2405 N N . PHE A 1 303 ? 4.126 -3.173 49.178 1.00 67.88 303 PHE A N 1
ATOM 2406 C CA . PHE A 1 303 ? 4.904 -2.028 49.663 1.00 67.88 303 PHE A CA 1
ATOM 2407 C C . PHE A 1 303 ? 5.371 -2.188 51.127 1.00 67.88 303 PHE A C 1
ATOM 2409 O O . PHE A 1 303 ? 6.558 -2.079 51.420 1.00 67.88 303 PHE A O 1
ATOM 2416 N N . GLU A 1 304 ? 4.478 -2.603 52.034 1.00 71.00 304 GLU A N 1
ATOM 2417 C CA . GLU A 1 304 ? 4.811 -2.868 53.450 1.00 71.00 304 GLU A CA 1
ATOM 2418 C C . GLU A 1 304 ? 5.395 -4.272 53.721 1.00 71.00 304 GLU A C 1
ATOM 2420 O O . GLU A 1 304 ? 5.622 -4.680 54.859 1.00 71.00 304 GLU A O 1
ATOM 2425 N N . GLY A 1 305 ? 5.594 -5.082 52.683 1.00 71.38 305 GLY A N 1
ATOM 2426 C CA . GLY A 1 305 ? 6.153 -6.428 52.785 1.00 71.38 305 GLY A CA 1
ATOM 2427 C C . GLY A 1 305 ? 5.244 -7.507 53.384 1.00 71.38 305 GLY A C 1
ATOM 2428 O O . GLY A 1 305 ? 5.715 -8.638 53.523 1.00 71.38 305 GLY A O 1
ATOM 2429 N N . ARG A 1 306 ? 3.980 -7.192 53.710 1.00 79.50 306 ARG A N 1
ATOM 2430 C CA . ARG A 1 306 ? 2.976 -8.121 54.267 1.00 79.50 306 ARG A CA 1
ATOM 2431 C C . ARG A 1 306 ? 2.630 -9.283 53.333 1.00 79.50 306 ARG A C 1
ATOM 2433 O O . ARG A 1 306 ? 2.457 -10.405 53.804 1.00 79.50 306 ARG A O 1
ATOM 2440 N N . TYR A 1 307 ? 2.539 -9.029 52.030 1.00 82.50 307 TYR A N 1
ATOM 2441 C CA . TYR A 1 307 ? 2.248 -10.043 51.018 1.00 82.50 307 TYR A CA 1
ATOM 2442 C C . TYR A 1 307 ? 3.495 -10.314 50.189 1.00 82.50 307 TYR A C 1
ATOM 2444 O O . TYR A 1 307 ? 4.147 -9.380 49.723 1.00 82.50 307 TYR A O 1
ATOM 2452 N N . HIS A 1 308 ? 3.827 -11.591 50.008 1.00 88.19 308 HIS A N 1
ATOM 2453 C CA . HIS A 1 308 ? 4.956 -12.024 49.193 1.00 88.19 308 HIS A CA 1
ATOM 2454 C C . HIS A 1 308 ? 4.557 -13.246 48.367 1.00 88.19 308 HIS A C 1
ATOM 2456 O O . HIS A 1 308 ? 4.551 -14.376 48.857 1.00 88.19 308 HIS A O 1
ATOM 2462 N N . TYR A 1 309 ? 4.225 -13.002 47.104 1.00 91.38 309 TYR A N 1
ATOM 2463 C CA . TYR A 1 309 ? 3.785 -14.023 46.168 1.00 91.38 309 TYR A CA 1
ATOM 2464 C C . TYR A 1 309 ? 4.937 -14.391 45.232 1.00 91.38 309 TYR A C 1
ATOM 2466 O O . TYR A 1 309 ? 5.323 -13.612 44.360 1.00 91.38 309 TYR A O 1
ATOM 2474 N N . LYS A 1 310 ? 5.504 -15.584 45.429 1.00 92.94 310 LYS A N 1
ATOM 2475 C CA . LYS A 1 310 ? 6.703 -16.043 44.706 1.00 92.94 310 LYS A CA 1
ATOM 2476 C C . LYS A 1 310 ? 6.421 -16.568 43.297 1.00 92.94 310 LYS A C 1
ATOM 2478 O O . LYS A 1 310 ? 7.340 -16.619 42.491 1.00 92.94 310 LYS A O 1
ATOM 2483 N N . SER A 1 311 ? 5.181 -16.946 43.010 1.00 94.62 311 SER A N 1
ATOM 2484 C CA . SER A 1 311 ? 4.730 -17.461 41.717 1.00 94.62 311 SER A CA 1
ATOM 2485 C C . SER A 1 311 ? 3.315 -16.970 41.423 1.00 94.62 311 SER A C 1
ATOM 2487 O O . SER A 1 311 ? 2.582 -16.612 42.349 1.00 94.62 311 SER A O 1
ATOM 2489 N N . ILE A 1 312 ? 2.928 -16.983 40.147 1.00 96.69 312 ILE A N 1
ATOM 2490 C CA . ILE A 1 312 ? 1.539 -16.771 39.738 1.00 96.69 312 ILE A CA 1
ATOM 2491 C C . ILE A 1 312 ? 0.651 -17.894 40.297 1.00 96.69 312 ILE A C 1
ATOM 2493 O O . ILE A 1 312 ? 1.117 -19.021 40.481 1.00 96.69 312 ILE A O 1
ATOM 2497 N N . SER A 1 313 ? -0.606 -17.584 40.620 1.00 96.19 313 SER A N 1
ATOM 2498 C CA . SER A 1 313 ? -1.546 -18.556 41.191 1.00 96.19 313 SER A CA 1
ATOM 2499 C C . SER A 1 313 ? -2.465 -19.125 40.115 1.00 96.19 313 SER A C 1
ATOM 2501 O O . SER A 1 313 ? -3.153 -18.374 39.424 1.00 96.19 313 SER A O 1
ATOM 2503 N N . ASP A 1 314 ? -2.521 -20.453 40.004 1.00 96.06 314 ASP A N 1
ATOM 2504 C CA . ASP A 1 314 ? -3.516 -21.168 39.192 1.00 96.06 314 ASP A CA 1
ATOM 2505 C C . ASP A 1 314 ? -4.892 -21.269 39.876 1.00 96.06 314 ASP A C 1
ATOM 2507 O O . ASP A 1 314 ? -5.855 -21.734 39.259 1.00 96.06 314 ASP A O 1
ATOM 2511 N N . ASP A 1 315 ? -5.033 -20.840 41.140 1.00 95.88 315 ASP A N 1
ATOM 2512 C CA . ASP A 1 315 ? -6.328 -20.910 41.818 1.00 95.88 315 ASP A CA 1
ATOM 2513 C C . ASP A 1 315 ? -7.364 -20.056 41.077 1.00 95.88 315 ASP A C 1
ATOM 2515 O O . ASP A 1 315 ? -7.187 -18.862 40.836 1.00 95.88 315 ASP A O 1
ATOM 2519 N N . SER A 1 316 ? -8.471 -20.699 40.707 1.00 92.50 316 SER A N 1
ATOM 2520 C CA . SER A 1 316 ? -9.559 -20.136 39.911 1.00 92.50 316 SER A CA 1
ATOM 2521 C C . SER A 1 316 ? -9.175 -19.651 38.505 1.00 92.50 316 SER A C 1
ATOM 2523 O O . SER A 1 316 ? -10.002 -18.998 37.868 1.00 92.50 316 SER A O 1
ATOM 2525 N N . ARG A 1 317 ? -8.003 -20.031 37.971 1.00 94.69 317 ARG A N 1
ATOM 2526 C CA . ARG A 1 317 ? -7.655 -19.807 36.557 1.00 94.69 317 ARG A CA 1
ATOM 2527 C C . ARG A 1 317 ? -8.712 -20.421 35.639 1.00 94.69 317 ARG A C 1
ATOM 2529 O O . ARG A 1 317 ? -9.287 -21.471 35.936 1.00 94.69 317 ARG A O 1
ATOM 2536 N N . GLY A 1 318 ? -9.018 -19.736 34.540 1.00 89.00 318 GLY A N 1
ATOM 2537 C CA . GLY A 1 318 ? -10.068 -20.160 33.608 1.00 89.00 318 GLY A CA 1
ATOM 2538 C C . GLY A 1 318 ? -11.476 -19.719 34.005 1.00 89.00 318 GLY A C 1
ATOM 2539 O O . GLY A 1 318 ? -12.394 -19.810 33.193 1.00 89.00 318 GLY A O 1
ATOM 2540 N N . ARG A 1 319 ? -11.678 -19.233 35.238 1.00 89.44 319 ARG A N 1
ATOM 2541 C CA . ARG A 1 319 ? -12.981 -18.752 35.712 1.00 89.44 319 ARG A CA 1
ATOM 2542 C C . ARG A 1 319 ? -13.078 -17.246 35.499 1.00 89.44 319 ARG A C 1
ATOM 2544 O O . ARG A 1 319 ? -12.839 -16.471 36.425 1.00 89.44 319 ARG A O 1
ATOM 2551 N N . LEU A 1 320 ? -13.430 -16.856 34.277 1.00 89.38 320 LEU A N 1
ATOM 2552 C CA . LEU A 1 320 ? -13.627 -15.454 33.914 1.00 89.38 320 LEU A CA 1
ATOM 2553 C C . LEU A 1 320 ? -14.752 -14.816 34.743 1.00 89.38 320 LEU A C 1
ATOM 2555 O O . LEU A 1 320 ? -15.795 -15.432 34.991 1.00 89.38 320 LEU A O 1
ATOM 2559 N N . ARG A 1 321 ? -14.532 -13.572 35.172 1.00 89.19 321 ARG A N 1
ATOM 2560 C CA . ARG A 1 321 ? -15.535 -12.702 35.794 1.00 89.19 321 ARG A CA 1
ATOM 2561 C C . ARG A 1 321 ? -16.022 -11.665 34.779 1.00 89.19 321 ARG A C 1
ATOM 2563 O O . ARG A 1 321 ? -15.241 -11.238 33.934 1.00 89.19 321 ARG A O 1
ATOM 2570 N N . PRO A 1 322 ? -17.287 -11.235 34.856 1.00 85.31 322 PRO A N 1
ATOM 2571 C CA . PRO A 1 322 ? -17.809 -10.225 33.951 1.00 85.31 322 PRO A CA 1
ATOM 2572 C C . PRO A 1 322 ? -17.327 -8.835 34.348 1.00 85.31 322 PRO A C 1
ATOM 2574 O O . PRO A 1 322 ? -17.974 -8.166 35.135 1.00 85.31 322 PRO A O 1
ATOM 2577 N N . MET A 1 323 ? -16.166 -8.459 33.827 1.00 90.94 323 MET A N 1
ATOM 2578 C CA . MET A 1 323 ? -15.538 -7.145 34.027 1.00 90.94 323 MET A CA 1
ATOM 2579 C C . MET A 1 323 ? -14.929 -6.583 32.732 1.00 90.94 323 MET A C 1
ATOM 2581 O O . MET A 1 323 ? -14.428 -5.467 32.698 1.00 90.94 323 MET A O 1
ATOM 2585 N N . TYR A 1 324 ? -14.908 -7.389 31.664 1.00 92.94 324 TYR A N 1
ATOM 2586 C CA . TYR A 1 324 ? -14.151 -7.091 30.447 1.00 92.94 324 TYR A CA 1
ATOM 2587 C C . TYR A 1 324 ? -14.892 -6.153 29.489 1.00 92.94 324 TYR A C 1
ATOM 2589 O O . TYR A 1 324 ? -14.239 -5.506 28.685 1.00 92.94 324 TYR A O 1
ATOM 2597 N N . GLU A 1 325 ? -16.224 -6.059 29.569 1.00 90.44 325 GLU A N 1
ATOM 2598 C CA . GLU A 1 325 ? -17.044 -5.270 28.634 1.00 90.44 325 GLU A CA 1
ATOM 2599 C C . GLU A 1 325 ? -16.725 -3.779 28.710 1.00 90.44 325 GLU A C 1
ATOM 2601 O O . GLU A 1 325 ? -16.392 -3.174 27.700 1.00 90.44 325 GLU A O 1
ATOM 2606 N N . LYS A 1 326 ? -16.740 -3.215 29.920 1.00 91.44 326 LYS A N 1
ATOM 2607 C CA . LYS A 1 326 ? -16.434 -1.806 30.202 1.00 91.44 326 LYS A CA 1
ATOM 2608 C C . LYS A 1 326 ? -15.065 -1.373 29.674 1.00 91.44 326 LYS A C 1
ATOM 2610 O O . LYS A 1 326 ? -14.941 -0.376 28.972 1.00 91.44 326 LYS A O 1
ATOM 2615 N N . VAL A 1 327 ? -14.043 -2.179 29.944 1.00 93.00 327 VAL A N 1
ATOM 2616 C CA . VAL A 1 327 ? -12.665 -1.894 29.528 1.00 93.00 327 VAL A CA 1
ATOM 2617 C C . VAL A 1 327 ? -12.470 -2.088 28.029 1.00 93.00 327 VAL A C 1
ATOM 2619 O O . VAL A 1 327 ? -11.827 -1.265 27.382 1.00 93.00 327 VAL A O 1
ATOM 2622 N N . LEU A 1 328 ? -13.060 -3.142 27.462 1.00 87.25 328 LEU A N 1
ATOM 2623 C CA . LEU A 1 328 ? -13.064 -3.369 26.020 1.00 87.25 328 LEU A CA 1
ATOM 2624 C C . LEU A 1 328 ? -13.733 -2.210 25.281 1.00 87.25 328 LEU A C 1
ATOM 2626 O O . LEU A 1 328 ? -13.241 -1.741 24.259 1.00 87.25 328 LEU A O 1
ATOM 2630 N N . ASN A 1 329 ? -14.849 -1.742 25.826 1.00 86.81 329 ASN A N 1
ATOM 2631 C CA . ASN A 1 329 ? -15.593 -0.628 25.293 1.00 86.81 329 ASN A CA 1
ATOM 2632 C C . ASN A 1 329 ? -14.793 0.669 25.303 1.00 86.81 329 ASN A C 1
ATOM 2634 O O . ASN A 1 329 ? -14.753 1.361 24.294 1.00 86.81 329 ASN A O 1
ATOM 2638 N N . HIS A 1 330 ? -14.121 0.983 26.409 1.00 86.94 330 HIS A N 1
ATOM 2639 C CA . HIS A 1 330 ? -13.280 2.167 26.466 1.00 86.94 330 HIS A CA 1
ATOM 2640 C C . HIS A 1 330 ? -12.085 2.061 25.502 1.00 86.94 330 HIS A C 1
ATOM 2642 O O . HIS A 1 330 ? -11.957 2.870 24.586 1.00 86.94 330 HIS A O 1
ATOM 2648 N N . TYR A 1 331 ? -11.223 1.055 25.663 1.00 84.31 331 TYR A N 1
ATOM 2649 C CA . TYR A 1 331 ? -9.965 1.020 24.916 1.00 84.31 331 TYR A CA 1
ATOM 2650 C C . TYR A 1 331 ? -10.159 0.719 23.435 1.00 84.31 331 TYR A C 1
ATOM 2652 O O . TYR A 1 331 ? -9.593 1.421 22.608 1.00 84.31 331 TYR A O 1
ATOM 2660 N N . GLU A 1 332 ? -10.979 -0.264 23.075 1.00 73.69 332 GLU A N 1
ATOM 2661 C CA . GLU A 1 332 ? -11.164 -0.618 21.668 1.00 73.69 332 GLU A CA 1
ATOM 2662 C C . GLU A 1 332 ? -12.336 0.132 21.033 1.00 73.69 332 GLU A C 1
ATOM 2664 O O . GLU A 1 332 ? -12.242 0.556 19.885 1.00 73.69 332 GLU A O 1
ATOM 2669 N N . GLY A 1 333 ? -13.429 0.328 21.776 1.00 65.06 333 GLY A N 1
ATOM 2670 C CA . GLY A 1 333 ? -14.606 1.045 21.282 1.00 65.06 333 GLY A CA 1
ATOM 2671 C C . GLY A 1 333 ? -14.407 2.562 21.201 1.00 65.06 333 GLY A C 1
ATOM 2672 O O . GLY A 1 333 ? -14.658 3.138 20.147 1.00 65.06 333 GLY A O 1
ATOM 2673 N N . ARG A 1 334 ? -13.966 3.218 22.289 1.00 73.94 334 ARG A N 1
ATOM 2674 C CA . ARG A 1 334 ? -13.777 4.684 22.340 1.00 73.94 334 ARG A CA 1
ATOM 2675 C C . ARG A 1 334 ? -12.419 5.121 21.780 1.00 73.94 334 ARG A C 1
ATOM 2677 O O . ARG A 1 334 ? -12.377 6.090 21.030 1.00 73.94 334 ARG A O 1
ATOM 2684 N N . LEU A 1 335 ? -11.323 4.433 22.123 1.00 69.06 335 LEU A N 1
ATOM 2685 C CA . LEU A 1 335 ? -9.961 4.844 21.732 1.00 69.06 335 LEU A CA 1
ATOM 2686 C C . LEU A 1 335 ? -9.385 4.104 20.511 1.00 69.06 335 LEU A C 1
ATOM 2688 O O . LEU A 1 335 ? -8.348 4.516 19.994 1.00 69.06 335 LEU A O 1
ATOM 2692 N N . GLY A 1 336 ? -10.010 3.017 20.041 1.00 56.72 336 GLY A N 1
ATOM 2693 C CA . GLY A 1 336 ? -9.480 2.212 18.928 1.00 56.72 336 GLY A CA 1
ATOM 2694 C C . GLY A 1 336 ? -8.162 1.482 19.235 1.00 56.72 336 GLY A C 1
ATOM 2695 O O . GLY A 1 336 ? -7.478 1.032 18.315 1.00 56.72 336 GLY A O 1
ATOM 2696 N N . LEU A 1 337 ? -7.783 1.368 20.510 1.00 61.75 337 LEU A N 1
ATOM 2697 C CA . LEU A 1 337 ? -6.606 0.641 20.976 1.00 61.75 337 LEU A CA 1
ATOM 2698 C C . LEU A 1 337 ? -6.875 -0.867 21.000 1.00 61.75 337 LEU A C 1
ATOM 2700 O O . LEU A 1 337 ? -7.944 -1.330 21.397 1.00 61.75 337 LEU A O 1
ATOM 2704 N N . ASN A 1 338 ? -5.878 -1.650 20.591 1.00 66.88 338 ASN A N 1
ATOM 2705 C CA . ASN A 1 338 ? -6.011 -3.100 20.508 1.00 66.88 338 ASN A CA 1
ATOM 2706 C C . ASN A 1 338 ? -6.040 -3.735 21.911 1.00 66.88 338 ASN A C 1
ATOM 2708 O O . ASN A 1 338 ? -5.121 -3.541 22.706 1.00 66.88 338 ASN A O 1
ATOM 2712 N N . ALA A 1 339 ? -7.071 -4.534 22.188 1.00 78.94 339 ALA A N 1
ATOM 2713 C CA . ALA A 1 339 ? -7.250 -5.261 23.447 1.00 78.94 339 ALA A CA 1
ATOM 2714 C C . ALA A 1 339 ? -7.618 -6.737 23.174 1.00 78.94 339 ALA A C 1
ATOM 2716 O O . ALA A 1 339 ? -8.719 -7.187 23.518 1.00 78.94 339 ALA A O 1
ATOM 2717 N N . PRO A 1 340 ? -6.753 -7.504 22.479 1.00 69.06 340 PRO A N 1
ATOM 2718 C CA . PRO A 1 340 ? -7.123 -8.788 21.889 1.00 69.06 340 PRO A CA 1
ATOM 2719 C C . PRO A 1 340 ? -7.524 -9.838 22.931 1.00 69.06 340 PRO A C 1
ATOM 2721 O O . PRO A 1 340 ? -8.517 -10.546 22.736 1.00 69.06 340 PRO A O 1
ATOM 2724 N N . TYR A 1 341 ? -6.814 -9.944 24.058 1.00 86.44 341 TYR A N 1
ATOM 2725 C CA . TYR A 1 341 ? -7.159 -10.938 25.079 1.00 86.44 341 TYR A CA 1
ATOM 2726 C C . TYR A 1 341 ? -8.387 -10.507 25.886 1.00 86.44 341 TYR A C 1
ATOM 2728 O O . TYR A 1 341 ? -9.238 -11.340 26.204 1.00 86.44 341 TYR A O 1
ATOM 2736 N N . THR A 1 342 ? -8.538 -9.213 26.161 1.00 92.50 342 THR A N 1
ATOM 2737 C CA . THR A 1 342 ? -9.735 -8.630 26.783 1.00 92.50 342 THR A CA 1
ATOM 2738 C C . THR A 1 342 ? -10.968 -8.882 25.911 1.00 92.50 342 THR A C 1
ATOM 2740 O O . THR A 1 342 ? -11.982 -9.375 26.412 1.00 92.50 342 THR A O 1
ATOM 2743 N N . ARG A 1 343 ? -10.861 -8.666 24.590 1.00 85.00 343 ARG A N 1
ATOM 2744 C CA . ARG A 1 343 ? -11.877 -9.019 23.584 1.00 85.00 343 ARG A CA 1
ATOM 2745 C C . ARG A 1 343 ? -12.236 -10.497 23.656 1.00 85.00 343 ARG A C 1
ATOM 2747 O O . ARG A 1 343 ? -13.414 -10.837 23.754 1.00 85.00 343 ARG A O 1
ATOM 2754 N N . MET A 1 344 ? -11.241 -11.384 23.628 1.00 75.12 344 MET A N 1
ATOM 2755 C CA . MET A 1 344 ? -11.468 -12.829 23.709 1.00 75.12 344 MET A CA 1
ATOM 2756 C C . MET A 1 344 ? -12.182 -13.227 25.006 1.00 75.12 344 MET A C 1
ATOM 2758 O O . MET A 1 344 ? -13.088 -14.060 24.973 1.00 75.12 344 MET A O 1
ATOM 2762 N N . ALA A 1 345 ? -11.816 -12.628 26.141 1.00 85.00 345 ALA A N 1
ATOM 2763 C CA . ALA A 1 345 ? -12.457 -12.883 27.427 1.00 85.00 345 ALA A CA 1
ATOM 2764 C C . ALA A 1 345 ? -13.915 -12.398 27.454 1.00 85.00 345 ALA A C 1
ATOM 2766 O O . ALA A 1 345 ? -14.793 -13.146 27.894 1.00 85.00 345 ALA A O 1
ATOM 2767 N N . ALA A 1 346 ? -14.195 -11.202 26.927 1.00 85.06 346 ALA A N 1
ATOM 2768 C CA . ALA A 1 346 ? -15.556 -10.685 26.787 1.00 85.06 346 ALA A CA 1
ATOM 2769 C C . ALA A 1 346 ? -16.410 -11.587 25.878 1.00 85.06 346 ALA A C 1
ATOM 2771 O O . ALA A 1 346 ? -17.499 -12.008 26.265 1.00 85.06 346 ALA A O 1
ATOM 2772 N N . ILE A 1 347 ? -15.892 -11.978 24.708 1.00 77.06 347 ILE A N 1
ATOM 2773 C CA . ILE A 1 347 ? -16.579 -12.896 23.786 1.00 77.06 347 ILE A CA 1
ATOM 2774 C C . ILE A 1 347 ? -16.834 -14.250 24.451 1.00 77.06 347 ILE A C 1
ATOM 2776 O O . ILE A 1 347 ? -17.941 -14.778 24.347 1.00 77.06 347 ILE A O 1
ATOM 2780 N N . LYS A 1 348 ? -15.851 -14.806 25.167 1.00 79.25 348 LYS A N 1
ATOM 2781 C CA . LYS A 1 348 ? -16.011 -16.079 25.876 1.00 79.25 348 LYS A CA 1
ATOM 2782 C C . LYS A 1 348 ? -17.118 -16.006 26.924 1.00 79.25 348 LYS A C 1
ATOM 2784 O O . LYS A 1 348 ? -17.947 -16.906 26.980 1.00 79.25 348 LYS A O 1
ATOM 2789 N N . LEU A 1 349 ? -17.193 -14.920 27.693 1.00 81.56 349 LEU A N 1
ATOM 2790 C CA . LEU A 1 349 ? -18.283 -14.700 28.647 1.00 81.56 349 LEU A CA 1
ATOM 2791 C C . LEU A 1 349 ? -19.652 -14.620 27.957 1.00 81.56 349 LEU A C 1
ATOM 2793 O O . LEU A 1 349 ? -20.607 -15.221 28.448 1.00 81.56 349 LEU A O 1
ATOM 2797 N N . ARG A 1 350 ? -19.741 -13.961 26.792 1.00 75.62 350 ARG A N 1
ATOM 2798 C CA . ARG A 1 350 ? -20.965 -13.925 25.967 1.00 75.62 350 ARG A CA 1
ATOM 2799 C C . ARG A 1 350 ? -21.337 -15.311 25.411 1.00 75.62 350 ARG A C 1
ATOM 2801 O O . ARG A 1 350 ? -22.511 -15.651 25.318 1.00 75.62 350 ARG A O 1
ATOM 2808 N N . GLN A 1 351 ? -20.363 -16.139 25.038 1.00 69.25 351 GLN A N 1
ATOM 2809 C CA . GLN A 1 351 ? -20.599 -17.478 24.474 1.00 69.25 351 GLN A CA 1
ATOM 2810 C C . GLN A 1 351 ? -20.954 -18.529 25.534 1.00 69.25 351 GLN A C 1
ATOM 2812 O O . GLN A 1 351 ? -21.878 -19.325 25.337 1.00 69.25 351 GLN A O 1
ATOM 2817 N N . ASP A 1 352 ? -20.248 -18.522 26.666 1.00 67.69 352 ASP A N 1
ATOM 2818 C CA . ASP A 1 352 ? -20.550 -19.368 27.827 1.00 67.69 352 ASP A CA 1
ATOM 2819 C C . ASP A 1 352 ? -21.980 -19.101 28.327 1.00 67.69 352 ASP A C 1
ATOM 2821 O O . ASP A 1 352 ? -22.668 -20.009 28.796 1.00 67.69 352 ASP A O 1
ATOM 2825 N N . PHE A 1 353 ? -22.447 -17.865 28.142 1.00 60.00 353 PHE A N 1
ATOM 2826 C CA . PHE A 1 353 ? -23.827 -17.450 28.323 1.00 60.00 353 PHE A CA 1
ATOM 2827 C C . PHE A 1 353 ? -24.788 -18.080 27.287 1.00 60.00 353 PHE A C 1
ATOM 2829 O O . PHE A 1 353 ? -25.742 -18.750 27.678 1.00 60.00 353 PHE A O 1
ATOM 2836 N N . LEU A 1 354 ? -24.529 -17.961 25.976 1.00 52.53 354 LEU A N 1
ATOM 2837 C CA . LEU A 1 354 ? -25.430 -18.469 24.920 1.00 52.53 354 LEU A CA 1
ATOM 2838 C C . LEU A 1 354 ? -25.593 -19.999 24.912 1.00 52.53 354 LEU A C 1
ATOM 2840 O O . LEU A 1 354 ? -26.654 -20.525 24.564 1.00 52.53 354 LEU A O 1
ATOM 2844 N N . THR A 1 355 ? -24.539 -20.734 25.264 1.00 48.84 355 THR A N 1
ATOM 2845 C CA . THR A 1 355 ? -24.517 -22.206 25.193 1.00 48.84 355 THR A CA 1
ATOM 2846 C C . THR A 1 355 ? -25.341 -22.890 26.285 1.00 48.84 355 THR A C 1
ATOM 2848 O O . THR A 1 355 ? -25.748 -24.035 26.097 1.00 48.84 355 THR A O 1
ATOM 2851 N N . GLN A 1 356 ? -25.652 -22.203 27.389 1.00 48.06 356 GLN A N 1
ATOM 2852 C CA . GLN A 1 356 ? -26.409 -22.765 28.518 1.00 48.06 356 GLN A CA 1
ATOM 2853 C C . GLN A 1 356 ? -27.886 -22.320 28.557 1.00 48.06 356 GLN A C 1
ATOM 2855 O O . GLN A 1 356 ? -28.663 -22.884 29.325 1.00 48.06 356 GLN A O 1
ATOM 2860 N N . SER A 1 357 ? -28.293 -21.377 27.695 1.00 39.78 357 SER A N 1
ATOM 2861 C CA . SER A 1 357 ? -29.680 -20.888 27.547 1.00 39.78 357 SER A CA 1
ATOM 2862 C C . SER A 1 357 ? -30.545 -21.729 26.592 1.00 39.78 357 SER A C 1
ATOM 2864 O O . SER A 1 357 ? -31.739 -21.466 26.434 1.00 39.78 357 SER A O 1
ATOM 2866 N N . ARG A 1 358 ? -29.975 -22.753 25.941 1.00 32.78 358 ARG A N 1
ATOM 2867 C CA . ARG A 1 358 ? -30.742 -23.729 25.148 1.00 32.78 358 ARG A CA 1
ATOM 2868 C C . ARG A 1 358 ? -31.358 -24.779 26.085 1.00 32.78 358 ARG A C 1
ATOM 2870 O O . ARG A 1 358 ? -30.624 -25.338 26.897 1.00 32.78 358 ARG A O 1
ATOM 2877 N N . PRO A 1 359 ? -32.662 -25.107 25.969 1.00 33.84 359 PRO A N 1
ATOM 2878 C CA . PRO A 1 359 ? -33.203 -26.270 26.654 1.00 33.84 359 PRO A CA 1
ATOM 2879 C C . PRO A 1 359 ? -32.479 -27.499 26.111 1.00 33.84 359 PRO A C 1
ATOM 2881 O O . PRO A 1 359 ? -32.490 -27.756 24.904 1.00 33.84 359 PRO A O 1
ATOM 2884 N N . ASP A 1 360 ? -31.811 -28.223 26.999 1.00 32.34 360 ASP A N 1
ATOM 2885 C CA . ASP A 1 360 ? -31.061 -29.415 26.645 1.00 32.34 360 ASP A CA 1
ATOM 2886 C C . ASP A 1 360 ? -32.033 -30.469 26.088 1.00 32.34 360 ASP A C 1
ATOM 2888 O O . ASP A 1 360 ? -32.836 -31.062 26.808 1.00 32.34 360 ASP A O 1
ATOM 2892 N N . SER A 1 361 ? -31.999 -30.682 24.770 1.00 32.31 361 SER A N 1
ATOM 2893 C CA . SER A 1 361 ? -32.792 -31.710 24.078 1.00 32.31 361 SER A CA 1
ATOM 2894 C C . SER A 1 361 ? -32.188 -33.112 24.226 1.00 32.31 361 SER A C 1
ATOM 2896 O O . SER A 1 361 ? -32.626 -34.058 23.573 1.00 32.31 361 SER A O 1
ATOM 2898 N N . ARG A 1 362 ? -31.213 -33.283 25.126 1.00 34.03 362 ARG A N 1
ATOM 2899 C CA . ARG A 1 362 ? -30.690 -34.586 25.546 1.00 34.03 362 ARG A CA 1
ATOM 2900 C C . ARG A 1 362 ? -30.982 -34.843 27.020 1.00 34.03 362 ARG A C 1
ATOM 2902 O O . ARG A 1 362 ? -30.093 -35.073 27.834 1.00 34.03 362 ARG A O 1
ATOM 2909 N N . ALA A 1 363 ? -32.272 -34.904 27.343 1.00 38.84 363 ALA A N 1
ATOM 2910 C CA . ALA A 1 363 ? -32.739 -35.642 28.508 1.00 38.84 363 ALA A CA 1
ATOM 2911 C C . ALA A 1 363 ? -32.447 -37.137 28.298 1.00 38.84 363 ALA A C 1
ATOM 2913 O O . ALA A 1 363 ? -33.218 -37.867 27.679 1.00 38.84 363 ALA A O 1
ATOM 2914 N N . GLY A 1 364 ? -31.293 -37.576 28.791 1.00 35.53 364 GLY A N 1
ATOM 2915 C CA . GLY A 1 364 ? -30.922 -38.982 28.814 1.00 35.53 364 GLY A CA 1
ATOM 2916 C C . GLY A 1 364 ? -29.438 -39.179 29.064 1.00 35.53 364 GLY A C 1
ATOM 2917 O O . GLY A 1 364 ? -28.747 -39.560 28.136 1.00 35.53 364 GLY A O 1
ATOM 2918 N N . VAL A 1 365 ? -28.956 -38.853 30.270 1.00 33.72 365 VAL A N 1
ATOM 2919 C CA . VAL A 1 365 ? -28.122 -39.702 31.156 1.00 33.72 365 VAL A CA 1
ATOM 2920 C C . VAL A 1 365 ? -27.836 -38.903 32.444 1.00 33.72 365 VAL A C 1
ATOM 2922 O O . VAL A 1 365 ? -26.966 -38.041 32.496 1.00 33.72 365 VAL A O 1
ATOM 2925 N N . ASP A 1 366 ? -28.624 -39.194 33.477 1.00 37.28 366 ASP A N 1
ATOM 2926 C CA . ASP A 1 366 ? -28.271 -39.294 34.905 1.00 37.28 366 ASP A CA 1
ATOM 2927 C C . ASP A 1 366 ? -26.981 -38.586 35.416 1.00 37.28 366 ASP A C 1
ATOM 2929 O O . ASP A 1 366 ? -25.991 -39.231 35.765 1.00 37.28 366 ASP A O 1
ATOM 2933 N N . ARG A 1 367 ? -26.980 -37.244 35.518 1.00 33.44 367 ARG A N 1
ATOM 2934 C CA . ARG A 1 367 ? -25.961 -36.470 36.280 1.00 33.44 367 ARG A CA 1
ATOM 2935 C C . ARG A 1 367 ? -26.527 -35.368 37.189 1.00 33.44 367 ARG A C 1
ATOM 2937 O O . ARG A 1 367 ? -25.787 -34.497 37.632 1.00 33.44 367 ARG A O 1
ATOM 2944 N N . ASP A 1 368 ? -27.820 -35.410 37.510 1.00 34.97 368 ASP A N 1
ATOM 2945 C CA . ASP A 1 368 ? -28.504 -34.350 38.278 1.00 34.97 368 ASP A CA 1
ATOM 2946 C C . ASP A 1 368 ? -28.770 -34.693 39.758 1.00 34.97 368 ASP A C 1
ATOM 2948 O O . ASP A 1 368 ? -29.504 -33.999 40.464 1.00 34.97 368 ASP A O 1
ATOM 2952 N N . ARG A 1 369 ? -28.157 -35.764 40.268 1.00 37.09 369 ARG A N 1
ATOM 2953 C CA . ARG A 1 369 ? -28.236 -36.153 41.680 1.00 37.09 369 ARG A CA 1
ATOM 2954 C C . ARG A 1 369 ? -26.898 -35.906 42.364 1.00 37.09 369 ARG A C 1
ATOM 2956 O O . ARG A 1 369 ? -26.168 -36.865 42.528 1.00 37.09 369 ARG A O 1
ATOM 2963 N N . GLU A 1 370 ? -26.579 -34.650 42.709 1.00 37.41 370 GLU A N 1
ATOM 2964 C CA . GLU A 1 370 ? -25.686 -34.283 43.845 1.00 37.41 370 GLU A CA 1
ATOM 2965 C C . GLU A 1 370 ? -25.308 -32.781 43.965 1.00 37.41 370 GLU A C 1
ATOM 2967 O O . GLU A 1 370 ? -24.368 -32.434 44.679 1.00 37.41 370 GLU A O 1
ATOM 2972 N N . GLU A 1 371 ? -26.014 -31.823 43.346 1.00 37.38 371 GLU A N 1
ATOM 2973 C CA . GLU A 1 371 ? -25.745 -30.401 43.642 1.00 37.38 371 GLU A CA 1
ATOM 2974 C C . GLU A 1 371 ? -26.592 -29.866 44.803 1.00 37.38 371 GLU A C 1
ATOM 2976 O O . GLU A 1 371 ? -27.821 -29.831 44.749 1.00 37.38 371 GLU A O 1
ATOM 2981 N N . SER A 1 372 ? -25.921 -29.390 45.860 1.00 39.97 372 SER A N 1
ATOM 2982 C CA . SER A 1 372 ? -26.583 -28.742 46.993 1.00 39.97 372 SER A CA 1
ATOM 2983 C C . SER A 1 372 ? -27.281 -27.435 46.569 1.00 39.97 372 SER A C 1
ATOM 2985 O O . SER A 1 372 ? -26.764 -26.712 45.708 1.00 39.97 372 SER A O 1
ATOM 2987 N N . PRO A 1 373 ? -28.410 -27.056 47.202 1.00 39.84 373 PRO A N 1
ATOM 2988 C CA . PRO A 1 373 ? -29.137 -25.821 46.884 1.00 39.84 373 PRO A CA 1
ATOM 2989 C C . PRO A 1 373 ? -28.249 -24.567 46.900 1.00 39.84 373 PRO A C 1
ATOM 2991 O O . PRO A 1 373 ? -28.375 -23.701 46.041 1.00 39.84 373 PRO A O 1
ATOM 2994 N N . GLN A 1 374 ? -27.267 -24.509 47.806 1.00 37.59 374 GLN A N 1
ATOM 2995 C CA . GLN A 1 374 ? -26.299 -23.409 47.894 1.00 37.59 374 GLN A CA 1
ATOM 2996 C C . GLN A 1 374 ? -25.335 -23.335 46.695 1.00 37.59 374 GLN A C 1
ATOM 2998 O O . GLN A 1 374 ? -24.910 -22.239 46.323 1.00 37.59 374 GLN A O 1
ATOM 3003 N N . ARG A 1 375 ? -24.973 -24.470 46.074 1.00 39.03 375 ARG A N 1
ATOM 3004 C CA . ARG A 1 375 ? -24.159 -24.489 44.844 1.00 39.03 375 ARG A CA 1
ATOM 3005 C C . ARG A 1 375 ? -24.976 -24.051 43.627 1.00 39.03 375 ARG A C 1
ATOM 3007 O O . ARG A 1 375 ? -24.470 -23.240 42.852 1.00 39.03 375 ARG A O 1
ATOM 3014 N N . ARG A 1 376 ? -26.241 -24.479 43.520 1.00 40.56 376 ARG A N 1
ATOM 3015 C CA . ARG A 1 376 ? -27.182 -23.999 42.486 1.00 40.56 376 ARG A CA 1
ATOM 3016 C C . ARG A 1 376 ? -27.431 -22.489 42.591 1.00 40.56 376 ARG A C 1
ATOM 3018 O O . ARG A 1 376 ? -27.361 -21.788 41.584 1.00 40.56 376 ARG A O 1
ATOM 3025 N N . GLU A 1 377 ? -27.615 -21.975 43.806 1.00 37.84 377 GLU A N 1
ATOM 3026 C CA . GLU A 1 377 ? -27.781 -20.541 44.088 1.00 37.84 377 GLU A CA 1
ATOM 3027 C C . GLU A 1 377 ? -26.528 -19.730 43.697 1.00 37.84 377 GLU A C 1
ATOM 3029 O O . GLU A 1 377 ? -26.619 -18.713 43.008 1.00 37.84 377 GLU A O 1
ATOM 3034 N N . ARG A 1 378 ? -25.326 -20.204 44.066 1.00 42.88 378 ARG A N 1
ATOM 3035 C CA . ARG A 1 378 ? -24.049 -19.565 43.688 1.00 42.88 378 ARG A CA 1
ATOM 3036 C C . ARG A 1 378 ? -23.798 -19.589 42.182 1.00 42.88 378 ARG A C 1
ATOM 3038 O O . ARG A 1 378 ? -23.251 -18.622 41.654 1.00 42.88 378 ARG A O 1
ATOM 3045 N N . ARG A 1 379 ? -24.187 -20.665 41.489 1.00 41.59 379 ARG A N 1
ATOM 3046 C CA . ARG A 1 379 ? -24.100 -20.755 40.026 1.00 41.59 379 ARG A CA 1
ATOM 3047 C C . ARG A 1 379 ? -25.038 -19.733 39.379 1.00 41.59 379 ARG A C 1
ATOM 3049 O O . ARG A 1 379 ? -24.562 -18.955 38.564 1.00 41.59 379 ARG A O 1
ATOM 3056 N N . ARG A 1 380 ? -26.300 -19.626 39.814 1.00 44.12 380 ARG A N 1
ATOM 3057 C CA . ARG A 1 380 ? -27.253 -18.609 39.316 1.00 44.12 380 ARG A CA 1
ATOM 3058 C C . ARG A 1 380 ? -26.788 -17.164 39.541 1.00 44.12 380 ARG A C 1
ATOM 3060 O O . ARG A 1 380 ? -26.842 -16.372 38.606 1.00 44.12 380 ARG A O 1
ATOM 3067 N N . ARG A 1 381 ? -26.240 -16.835 40.721 1.00 42.72 381 ARG A N 1
ATOM 3068 C CA . ARG A 1 381 ? -25.683 -15.492 41.008 1.00 42.72 381 ARG A CA 1
ATOM 3069 C C . ARG A 1 381 ? -24.534 -15.096 40.068 1.00 42.72 381 ARG A C 1
ATOM 3071 O O . ARG A 1 381 ? -24.417 -13.927 39.732 1.00 42.72 381 ARG A O 1
ATOM 3078 N N . ARG A 1 382 ? -23.715 -16.057 39.614 1.00 44.44 382 ARG A N 1
ATOM 3079 C CA . ARG A 1 382 ? -22.606 -15.821 38.663 1.00 44.44 382 ARG A CA 1
ATOM 3080 C C . ARG A 1 382 ? -23.067 -15.523 37.232 1.00 44.44 382 ARG A C 1
ATOM 3082 O O . ARG A 1 382 ? -22.348 -14.846 36.514 1.00 44.44 382 ARG A O 1
ATOM 3089 N N . HIS A 1 383 ? -24.235 -16.022 36.823 1.00 44.81 383 HIS A N 1
ATOM 3090 C CA . HIS A 1 383 ? -24.754 -15.819 35.462 1.00 44.81 383 HIS A CA 1
ATOM 3091 C C . HIS A 1 383 ? -25.363 -14.416 35.303 1.00 44.81 383 HIS A C 1
ATOM 3093 O O . HIS A 1 383 ? -25.178 -13.765 34.280 1.00 44.81 383 HIS A O 1
ATOM 3099 N N . GLN A 1 384 ? -26.014 -13.909 36.355 1.00 47.72 384 GLN A N 1
ATOM 3100 C CA . GLN A 1 384 ? -26.781 -12.658 36.324 1.00 47.72 384 GLN A CA 1
ATOM 3101 C C . GLN A 1 384 ? -25.927 -11.375 36.331 1.00 47.72 384 GLN A C 1
ATOM 3103 O O . GLN A 1 384 ? -26.449 -10.317 35.979 1.00 47.72 384 GLN A O 1
ATOM 3108 N N . SER A 1 385 ? -24.645 -11.425 36.718 1.00 54.53 385 SER A N 1
ATOM 3109 C CA . SER A 1 385 ? -23.777 -10.234 36.689 1.00 54.53 385 SER A CA 1
ATOM 3110 C C . SER A 1 385 ? -23.163 -9.971 35.308 1.00 54.53 385 SER A C 1
ATOM 3112 O O . SER A 1 385 ? -22.949 -8.817 34.967 1.00 54.53 385 SER A O 1
ATOM 3114 N N . SER A 1 386 ? -22.975 -11.005 34.474 1.00 63.81 386 SER A N 1
ATOM 3115 C CA . SER A 1 386 ? -22.470 -10.841 33.097 1.00 63.81 386 SER A CA 1
ATOM 3116 C C . SER A 1 386 ? -23.437 -10.115 32.172 1.00 63.81 386 SER A C 1
ATOM 3118 O O . SER A 1 386 ? -23.030 -9.232 31.428 1.00 63.81 386 SER A O 1
ATOM 3120 N N . ALA A 1 387 ? -24.729 -10.413 32.299 1.00 80.31 387 ALA A N 1
ATOM 3121 C CA . ALA A 1 387 ? -25.758 -9.807 31.470 1.00 80.31 387 ALA A CA 1
ATOM 3122 C C . ALA A 1 387 ? -25.876 -8.290 31.684 1.00 80.31 387 ALA A C 1
ATOM 3124 O O . ALA A 1 387 ? -26.166 -7.573 30.739 1.00 80.31 387 ALA A O 1
ATOM 3125 N N . MET A 1 388 ? -25.632 -7.782 32.896 1.00 86.56 388 MET A N 1
ATOM 3126 C CA . MET A 1 388 ? -25.695 -6.335 33.134 1.00 86.56 388 MET A CA 1
ATOM 3127 C C . MET A 1 388 ? -24.509 -5.600 32.510 1.00 86.56 388 MET A C 1
ATOM 3129 O O . MET A 1 388 ? -24.710 -4.572 31.878 1.00 86.56 388 MET A O 1
ATOM 3133 N N . GLU A 1 389 ? -23.301 -6.155 32.624 1.00 86.75 389 GLU A N 1
ATOM 3134 C CA . GLU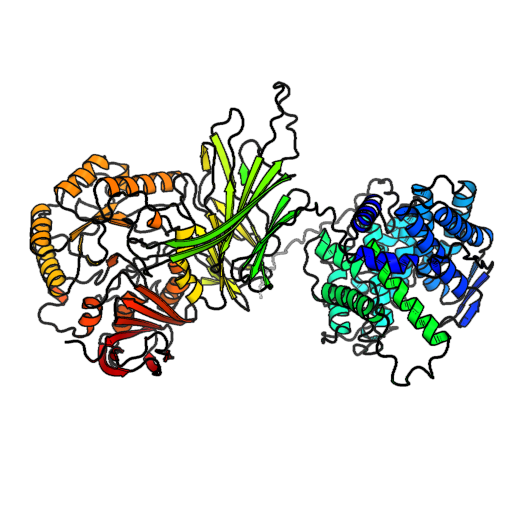 A 1 389 ? -22.111 -5.584 31.984 1.00 86.75 389 GLU A CA 1
ATOM 3135 C C . GLU A 1 389 ? -22.232 -5.596 30.458 1.00 86.75 389 GLU A C 1
ATOM 3137 O O . GLU A 1 389 ? -22.007 -4.582 29.810 1.00 86.75 389 GLU A O 1
ATOM 3142 N N . THR A 1 390 ? -22.669 -6.710 29.864 1.00 85.31 390 THR A N 1
ATOM 3143 C CA . THR A 1 390 ? -22.902 -6.764 28.415 1.00 85.31 390 THR A CA 1
ATOM 3144 C C . THR A 1 390 ? -24.025 -5.813 27.993 1.00 85.31 390 THR A C 1
ATOM 3146 O O . THR A 1 390 ? -23.888 -5.143 26.978 1.00 85.31 390 THR A O 1
ATOM 3149 N N . LEU A 1 391 ? -25.116 -5.706 28.759 1.00 90.88 391 LEU A N 1
ATOM 3150 C CA . LEU A 1 391 ? -26.217 -4.793 28.441 1.00 90.88 391 LEU A CA 1
ATOM 3151 C C . LEU A 1 391 ? -25.773 -3.328 28.462 1.00 90.88 391 LEU A C 1
ATOM 3153 O O . LEU A 1 391 ? -26.124 -2.579 27.557 1.00 90.88 391 LEU A O 1
ATOM 3157 N N . MET A 1 392 ? -25.038 -2.932 29.500 1.00 90.94 392 MET A N 1
ATOM 3158 C CA . MET A 1 392 ? -24.736 -1.529 29.767 1.00 90.94 392 MET A CA 1
ATOM 3159 C C . MET A 1 392 ? -23.345 -1.089 29.328 1.00 90.94 392 MET A C 1
ATOM 3161 O O . MET A 1 392 ? -23.058 0.081 29.483 1.00 90.94 392 MET A O 1
ATOM 3165 N N . PHE A 1 393 ? -22.484 -1.972 28.816 1.00 87.75 393 PHE A N 1
ATOM 3166 C CA . PHE A 1 393 ? -21.134 -1.585 28.391 1.00 87.75 393 PHE A CA 1
ATOM 3167 C C . PHE A 1 393 ? -20.648 -2.268 27.109 1.00 87.75 393 PHE A C 1
ATOM 3169 O O . PHE A 1 393 ? -19.658 -1.818 26.547 1.00 87.75 393 PHE A O 1
ATOM 3176 N N . SER A 1 394 ? -21.298 -3.320 26.587 1.00 76.69 394 SER A N 1
ATOM 3177 C CA . SER A 1 394 ? -20.869 -3.900 25.303 1.00 76.69 394 SER A CA 1
ATOM 3178 C C . SER A 1 394 ? -20.999 -2.854 24.206 1.00 76.69 394 SER A C 1
ATOM 3180 O O . SER A 1 394 ? -22.109 -2.409 23.958 1.00 76.69 394 SER A O 1
ATOM 3182 N N . GLY A 1 395 ? -19.910 -2.509 23.514 1.00 63.62 395 GLY A N 1
ATOM 3183 C CA . GLY A 1 395 ? -19.951 -1.726 22.272 1.00 63.62 395 GLY A CA 1
ATOM 3184 C C . GLY A 1 395 ? -20.623 -0.351 22.371 1.00 63.62 395 GLY A C 1
ATOM 3185 O O . GLY A 1 395 ? -21.053 0.171 21.345 1.00 63.62 395 GLY A O 1
ATOM 3186 N N . GLN A 1 396 ? -20.716 0.225 23.571 1.00 54.25 396 GLN A N 1
ATOM 3187 C CA . GLN A 1 396 ? -20.981 1.648 23.790 1.00 54.25 396 GLN A CA 1
ATOM 3188 C C . GLN A 1 396 ? -19.758 2.486 23.385 1.00 54.25 396 GLN A C 1
ATOM 3190 O O . GLN A 1 396 ? -19.138 3.171 24.206 1.00 54.25 396 GLN A O 1
ATOM 3195 N N . ALA A 1 397 ? -19.347 2.402 22.121 1.00 40.09 397 ALA A N 1
ATOM 3196 C CA . ALA A 1 397 ? -18.424 3.402 21.620 1.00 40.09 397 ALA A CA 1
ATOM 3197 C C . ALA A 1 397 ? -19.076 4.781 21.828 1.00 40.09 397 ALA A C 1
ATOM 3199 O O . ALA A 1 397 ? -20.299 4.925 21.739 1.00 40.09 397 ALA A O 1
ATOM 3200 N N . ALA A 1 398 ? -18.260 5.785 22.139 1.00 34.53 398 ALA A N 1
ATOM 3201 C CA . ALA A 1 398 ? -18.677 7.168 21.994 1.00 34.53 398 ALA A CA 1
ATOM 3202 C C . ALA A 1 398 ? -19.128 7.318 20.537 1.00 34.53 398 ALA A C 1
ATOM 3204 O O . ALA A 1 398 ? -18.296 7.182 19.647 1.00 34.53 398 ALA A O 1
ATOM 3205 N N . ASN A 1 399 ? -20.439 7.452 20.315 1.00 33.84 399 ASN A N 1
ATOM 3206 C CA . ASN A 1 399 ? -21.083 7.536 19.002 1.00 33.84 399 ASN A CA 1
ATOM 3207 C C . ASN A 1 399 ? -20.319 6.838 17.855 1.00 33.84 399 ASN A C 1
ATOM 3209 O O . ASN A 1 399 ? -19.676 7.515 17.048 1.00 33.84 399 ASN A O 1
ATOM 3213 N N . PRO A 1 400 ? -20.447 5.514 17.670 1.00 35.88 400 PRO A N 1
ATOM 3214 C CA . PRO A 1 400 ? -20.504 5.032 16.314 1.00 35.88 400 PRO A CA 1
ATOM 3215 C C . PRO A 1 400 ? -21.897 5.439 15.827 1.00 35.88 400 PRO A C 1
ATOM 3217 O O . PRO A 1 400 ? -22.907 4.825 16.184 1.00 35.88 400 PRO A O 1
ATOM 3220 N N . GLY A 1 401 ? -21.972 6.491 15.012 1.00 34.81 401 GLY A N 1
ATOM 3221 C CA . GLY A 1 401 ? -23.044 6.510 14.022 1.00 34.81 401 GLY A CA 1
ATOM 3222 C C . GLY A 1 401 ? -23.070 5.143 13.323 1.00 34.81 401 GLY A C 1
ATOM 3223 O O . GLY A 1 401 ? -22.038 4.473 13.233 1.00 34.81 401 GLY A O 1
ATOM 3224 N N . ASP A 1 402 ? -24.243 4.717 12.875 1.00 39.66 402 ASP A N 1
ATOM 3225 C CA . ASP A 1 402 ? -24.533 3.491 12.111 1.00 39.66 402 ASP A CA 1
ATOM 3226 C C . ASP A 1 402 ? -23.770 3.400 10.750 1.00 39.66 402 ASP A C 1
ATOM 3228 O O . ASP A 1 402 ? -24.252 2.815 9.786 1.00 39.66 402 ASP A O 1
ATOM 3232 N N . ASP A 1 403 ? -22.558 3.955 10.658 1.00 50.06 403 ASP A N 1
ATOM 3233 C CA . ASP A 1 403 ? -21.856 4.358 9.438 1.00 50.06 403 ASP A CA 1
ATOM 3234 C C . ASP A 1 403 ? -20.570 3.549 9.169 1.00 50.06 403 ASP A C 1
ATOM 3236 O O . ASP A 1 403 ? -19.739 3.970 8.359 1.00 50.06 403 ASP A O 1
ATOM 3240 N N . SER A 1 404 ? -20.345 2.405 9.837 1.00 65.12 404 SER A N 1
ATOM 3241 C CA . SER A 1 404 ? -19.194 1.559 9.489 1.00 65.12 404 SER A CA 1
ATOM 3242 C C . SER A 1 404 ? -19.461 0.778 8.198 1.00 65.12 404 SER A C 1
ATOM 3244 O O . SER A 1 404 ? -20.384 -0.030 8.096 1.00 65.12 404 SER A O 1
ATOM 3246 N N . ILE A 1 405 ? -18.647 1.040 7.179 1.00 83.50 405 ILE A N 1
ATOM 3247 C CA . ILE A 1 405 ? -18.781 0.471 5.835 1.00 83.50 405 ILE A CA 1
ATOM 3248 C C . ILE A 1 405 ? -17.614 -0.477 5.602 1.00 83.50 405 ILE A C 1
ATOM 3250 O O . ILE A 1 405 ? -16.470 -0.117 5.855 1.00 83.50 405 ILE A O 1
ATOM 3254 N N . VAL A 1 406 ? -17.882 -1.677 5.088 1.00 88.31 406 VAL A N 1
ATOM 3255 C CA . VAL A 1 406 ? -16.840 -2.664 4.771 1.00 88.31 406 VAL A CA 1
ATOM 3256 C C . VAL A 1 406 ? -16.927 -3.050 3.304 1.00 88.31 406 VAL A C 1
ATOM 3258 O O . VAL A 1 406 ? -17.979 -3.483 2.832 1.00 88.31 406 VAL A O 1
ATOM 3261 N N . VAL A 1 407 ? -15.809 -2.933 2.590 1.00 94.25 407 VAL A N 1
ATOM 3262 C CA . VAL A 1 407 ? -15.672 -3.374 1.199 1.00 94.25 407 VAL A CA 1
ATOM 3263 C C . VAL A 1 407 ? -14.679 -4.526 1.158 1.00 94.25 407 VAL A C 1
ATO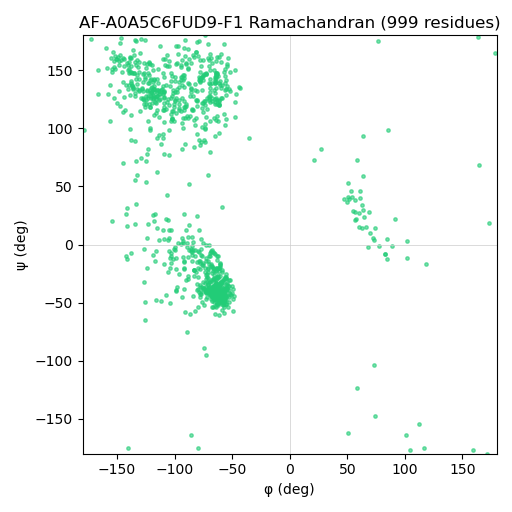M 3265 O O . VAL A 1 407 ? -13.485 -4.336 1.379 1.00 94.25 407 VAL A O 1
ATOM 3268 N N . MET A 1 408 ? -15.186 -5.727 0.889 1.00 91.56 408 MET A N 1
ATOM 3269 C CA . MET A 1 408 ? -14.387 -6.946 0.743 1.00 91.56 408 MET A CA 1
ATOM 3270 C C . MET A 1 408 ? -14.058 -7.181 -0.730 1.00 91.56 408 MET A C 1
ATOM 3272 O O . MET A 1 408 ? -14.902 -6.951 -1.591 1.00 91.56 408 MET A O 1
ATOM 3276 N N . SER A 1 409 ? -12.874 -7.702 -1.021 1.00 97.69 409 SER A N 1
ATOM 3277 C CA . SER A 1 409 ? -12.497 -8.220 -2.344 1.00 97.69 409 SER A CA 1
ATOM 3278 C C . SER A 1 409 ? -13.384 -9.402 -2.777 1.00 97.69 409 SER A C 1
ATOM 3280 O O . SER A 1 409 ? -14.027 -10.022 -1.922 1.00 97.69 409 SER A O 1
ATOM 3282 N N . PRO A 1 410 ? -13.445 -9.751 -4.077 1.00 96.44 410 PRO A N 1
ATOM 3283 C CA . PRO A 1 410 ? -14.186 -10.922 -4.560 1.00 96.44 410 PRO A CA 1
ATOM 3284 C C . PRO A 1 410 ? -13.822 -12.237 -3.848 1.00 96.44 410 PRO A C 1
ATOM 3286 O O . PRO A 1 410 ? -14.714 -13.000 -3.470 1.00 96.44 410 PRO A O 1
ATOM 3289 N N . SER A 1 411 ? -12.533 -12.475 -3.597 1.00 91.00 411 SER A N 1
ATOM 3290 C CA . SER A 1 411 ? -12.024 -13.619 -2.826 1.00 91.00 411 SER A CA 1
ATOM 3291 C C . SER A 1 411 ? -12.217 -13.484 -1.313 1.00 91.00 411 SER A C 1
ATOM 3293 O O . SER A 1 411 ? -12.003 -14.450 -0.583 1.00 91.00 411 SER A O 1
ATOM 3295 N N . GLN A 1 412 ? -12.622 -12.302 -0.838 1.00 91.19 412 GLN A N 1
ATOM 3296 C CA . GLN A 1 412 ? -12.748 -11.925 0.574 1.00 91.19 412 GLN A CA 1
ATOM 3297 C C . GLN A 1 412 ? -11.424 -11.935 1.352 1.00 91.19 412 GLN A C 1
ATOM 3299 O O . GLN A 1 412 ? -11.433 -11.859 2.582 1.00 91.19 412 GLN A O 1
ATOM 3304 N N . ASN A 1 413 ? -10.281 -11.994 0.664 1.00 92.31 413 ASN A N 1
ATOM 3305 C CA . ASN A 1 413 ? -8.979 -11.935 1.316 1.00 92.31 413 ASN A CA 1
ATOM 3306 C C . ASN A 1 413 ? -8.642 -10.506 1.739 1.00 92.31 413 ASN A C 1
ATOM 3308 O O . ASN A 1 413 ? -8.300 -10.289 2.895 1.00 92.31 413 ASN A O 1
ATOM 3312 N N . HIS A 1 414 ? -8.780 -9.520 0.857 1.00 98.25 414 HIS A N 1
ATOM 3313 C CA . HIS A 1 414 ? -8.565 -8.110 1.190 1.00 98.25 414 HIS A CA 1
ATOM 3314 C C . HIS A 1 414 ? -9.869 -7.431 1.581 1.00 98.25 414 HIS A C 1
ATOM 3316 O O . HIS A 1 414 ? -10.912 -7.708 0.984 1.00 98.25 414 HIS A O 1
ATOM 3322 N N . ALA A 1 415 ? -9.800 -6.509 2.537 1.00 94.94 415 ALA A N 1
ATOM 3323 C CA . ALA A 1 415 ? -10.908 -5.628 2.864 1.00 94.94 415 ALA A CA 1
ATOM 3324 C C . ALA A 1 415 ? -10.437 -4.245 3.293 1.00 94.94 415 ALA A C 1
ATOM 3326 O O . ALA A 1 415 ? -9.390 -4.110 3.931 1.00 94.94 415 ALA A O 1
ATOM 3327 N N . ILE A 1 416 ? -11.257 -3.245 2.991 1.00 98.12 416 ILE A N 1
ATOM 3328 C CA . ILE A 1 416 ? -11.136 -1.890 3.516 1.00 98.12 416 ILE A CA 1
ATOM 3329 C C . ILE A 1 416 ? -12.393 -1.550 4.314 1.00 98.12 416 ILE A C 1
ATOM 3331 O O . ILE A 1 416 ? -13.515 -1.731 3.840 1.00 98.12 416 ILE A O 1
ATOM 3335 N N . HIS A 1 417 ? -12.190 -1.097 5.546 1.00 93.50 417 HIS A N 1
ATOM 3336 C CA . HIS A 1 417 ? -13.248 -0.680 6.462 1.00 93.50 417 HIS A CA 1
ATOM 3337 C C . HIS A 1 417 ? -13.195 0.834 6.571 1.00 93.50 417 HIS A C 1
ATOM 3339 O O . HIS A 1 417 ? -12.109 1.388 6.681 1.00 93.50 417 HIS A O 1
ATOM 3345 N N . PHE A 1 418 ? -14.339 1.497 6.547 1.00 94.12 418 PHE A N 1
ATOM 3346 C CA . PHE A 1 418 ? -14.480 2.938 6.692 1.00 94.12 418 PHE A CA 1
ATOM 3347 C C . PHE A 1 418 ? -15.361 3.249 7.897 1.00 94.12 418 PHE A C 1
ATOM 3349 O O . PHE A 1 418 ? -16.350 2.556 8.138 1.00 94.12 418 PHE A O 1
ATOM 3356 N N . SER A 1 419 ? -15.023 4.305 8.630 1.00 84.94 419 SER A N 1
ATOM 3357 C CA . SER A 1 419 ? -15.843 4.831 9.717 1.00 84.94 419 SER A CA 1
ATOM 3358 C C . SER A 1 419 ? -15.649 6.339 9.888 1.00 84.94 419 SER A C 1
ATOM 3360 O O . SER A 1 419 ? -14.648 6.923 9.465 1.00 84.94 419 SER A O 1
ATOM 3362 N N . LEU A 1 420 ? -16.622 6.982 10.533 1.00 79.50 420 LEU A N 1
ATOM 3363 C CA . LEU A 1 420 ? -16.476 8.330 11.072 1.00 79.50 420 LEU A CA 1
ATOM 3364 C C . LEU A 1 420 ? -16.248 8.231 12.582 1.00 79.50 420 LEU A C 1
ATOM 3366 O O . LEU A 1 420 ? -17.149 7.820 13.308 1.00 79.50 420 LEU A O 1
ATOM 3370 N N . ILE A 1 421 ? -15.074 8.643 13.066 1.00 75.25 421 ILE A N 1
ATOM 3371 C CA . ILE A 1 421 ? -14.798 8.755 14.508 1.00 75.25 421 ILE A CA 1
ATOM 3372 C C . ILE A 1 421 ? -14.874 10.228 14.891 1.00 75.25 421 ILE A C 1
ATOM 3374 O O . ILE A 1 421 ? -14.072 11.037 14.422 1.00 75.25 421 ILE A O 1
ATOM 3378 N N . SER A 1 422 ? -15.883 10.600 15.685 1.00 73.06 422 SER A N 1
ATOM 3379 C CA . SER A 1 422 ? -16.187 12.005 16.013 1.00 73.06 422 SER A CA 1
ATOM 3380 C C . SER A 1 422 ? -16.295 12.896 14.760 1.00 73.06 422 SER A C 1
ATOM 3382 O O . SER A 1 422 ? -15.789 14.017 14.718 1.00 73.06 422 SER A O 1
ATOM 3384 N N . GLY A 1 423 ? -16.900 12.362 13.690 1.00 75.31 423 GLY A N 1
ATOM 3385 C CA . GLY A 1 423 ? -17.035 13.022 12.387 1.00 75.31 423 GLY A CA 1
ATOM 3386 C C . GLY A 1 423 ? -15.741 13.116 11.567 1.00 75.31 423 GLY A C 1
ATOM 3387 O O . GLY A 1 423 ? -15.737 13.741 10.509 1.00 75.31 423 GLY A O 1
ATOM 3388 N N . THR A 1 424 ? -14.641 12.511 12.014 1.00 84.31 424 THR A N 1
ATOM 3389 C CA . THR A 1 424 ? -13.394 12.433 11.246 1.00 84.31 424 THR A CA 1
ATOM 3390 C C . THR A 1 424 ? -13.370 11.146 10.414 1.00 84.31 424 THR A C 1
ATOM 3392 O O . THR A 1 424 ? -13.495 10.069 10.996 1.00 84.31 424 THR A O 1
ATOM 3395 N N . PRO A 1 425 ? -13.199 11.226 9.082 1.00 92.25 425 PRO A N 1
ATOM 3396 C CA . PRO A 1 425 ? -13.105 10.062 8.207 1.00 92.25 425 PRO A CA 1
ATOM 3397 C C . PRO A 1 425 ? -11.860 9.230 8.507 1.00 92.25 425 PRO A C 1
ATOM 3399 O O . PRO A 1 425 ? -10.744 9.750 8.494 1.00 92.25 425 PRO A O 1
ATOM 3402 N N . GLN A 1 426 ? -12.053 7.939 8.763 1.00 94.00 426 GLN A N 1
ATOM 3403 C CA . GLN A 1 426 ? -10.981 6.981 9.011 1.00 94.00 426 GLN A CA 1
ATOM 3404 C C . GLN A 1 426 ? -11.203 5.693 8.221 1.00 94.00 426 GLN A C 1
ATOM 3406 O O . GLN A 1 426 ? -12.328 5.372 7.833 1.00 94.00 426 GLN A O 1
ATOM 3411 N N . TYR A 1 427 ? -10.121 4.953 7.984 1.00 97.00 427 TYR A N 1
ATOM 3412 C CA . TYR A 1 427 ? -10.176 3.638 7.362 1.00 97.00 427 TYR A CA 1
ATOM 3413 C C . TYR A 1 427 ? -9.231 2.626 8.019 1.00 97.00 427 TYR A C 1
ATOM 3415 O O . TYR A 1 427 ? -8.270 2.991 8.692 1.00 97.00 427 TYR A O 1
ATOM 3423 N N . GLN A 1 428 ? -9.508 1.345 7.792 1.00 95.81 428 GLN A N 1
ATOM 3424 C CA . GLN A 1 428 ? -8.702 0.196 8.202 1.00 95.81 428 GLN A CA 1
ATOM 3425 C C . GLN A 1 428 ? -8.508 -0.728 6.996 1.00 95.81 428 GLN A C 1
ATOM 3427 O O . GLN A 1 428 ? -9.410 -0.850 6.167 1.00 95.81 428 GLN A O 1
ATOM 3432 N N . VAL A 1 429 ? -7.379 -1.436 6.916 1.00 97.94 429 VAL A N 1
ATOM 3433 C CA . VAL A 1 429 ? -7.152 -2.476 5.898 1.00 97.94 429 VAL A CA 1
ATOM 3434 C C . VAL A 1 429 ? -6.888 -3.814 6.570 1.00 97.94 429 VAL A C 1
ATOM 3436 O O . VAL A 1 429 ? -6.041 -3.913 7.460 1.00 97.94 429 VAL A O 1
ATOM 3439 N N . THR A 1 430 ? -7.587 -4.854 6.117 1.00 91.88 430 THR A N 1
ATOM 3440 C CA . THR A 1 430 ? -7.386 -6.231 6.583 1.00 91.88 430 THR A CA 1
ATOM 3441 C C . THR A 1 430 ? -7.049 -7.170 5.433 1.00 91.88 430 THR A C 1
ATOM 3443 O O . THR A 1 430 ? -7.600 -7.030 4.341 1.00 91.88 430 THR A O 1
ATOM 3446 N N . TYR A 1 431 ? -6.209 -8.167 5.702 1.00 95.44 431 TYR A N 1
ATOM 3447 C CA . TYR A 1 431 ? -5.889 -9.264 4.793 1.00 95.44 431 TYR A CA 1
ATOM 3448 C C . TYR A 1 431 ? -6.106 -10.610 5.497 1.00 95.44 431 TYR A C 1
ATOM 3450 O O . TYR A 1 431 ? -5.610 -10.823 6.601 1.00 95.44 431 TYR A O 1
ATOM 3458 N N . LYS A 1 432 ? -6.912 -11.497 4.902 1.00 86.31 432 LYS A N 1
ATOM 3459 C CA . LYS A 1 432 ? -7.370 -12.779 5.472 1.00 86.31 432 LYS A CA 1
ATOM 3460 C C . LYS A 1 432 ? -7.883 -12.642 6.918 1.00 86.31 432 LYS A C 1
ATOM 3462 O O . LYS A 1 432 ? -7.623 -13.482 7.777 1.00 86.31 432 LYS A O 1
ATOM 3467 N N . GLY A 1 433 ? -8.598 -11.547 7.193 1.00 76.38 433 GLY A N 1
ATOM 3468 C CA . GLY A 1 433 ? -9.144 -11.215 8.515 1.00 76.38 433 GLY A CA 1
ATOM 3469 C C . GLY A 1 433 ? -8.138 -10.652 9.529 1.00 76.38 433 GLY A C 1
ATOM 3470 O O . GLY A 1 433 ? -8.542 -10.322 10.641 1.00 76.38 433 GLY A O 1
ATOM 3471 N N . GLN A 1 434 ? -6.857 -10.514 9.176 1.00 79.94 434 GLN A N 1
ATOM 3472 C CA . GLN A 1 434 ? -5.842 -9.874 10.015 1.00 79.94 434 GLN A CA 1
ATOM 3473 C C . GLN A 1 434 ? -5.712 -8.389 9.671 1.00 79.94 434 GLN A C 1
ATOM 3475 O O . GLN A 1 434 ? -5.696 -8.020 8.498 1.00 79.94 434 GLN A O 1
ATOM 3480 N N . THR A 1 435 ? -5.606 -7.531 10.685 1.00 87.06 435 THR A N 1
ATOM 3481 C CA . THR A 1 435 ? -5.372 -6.093 10.499 1.00 87.06 435 THR A CA 1
ATOM 3482 C C . THR A 1 435 ? -3.963 -5.844 9.984 1.00 87.06 435 THR A C 1
ATOM 3484 O O . THR A 1 435 ? -2.998 -6.263 10.614 1.00 87.06 435 THR A O 1
ATOM 3487 N N . VAL A 1 436 ? -3.862 -5.127 8.867 1.00 93.62 436 VAL A N 1
ATOM 3488 C CA . VAL A 1 436 ? -2.595 -4.697 8.261 1.00 93.62 436 VAL A CA 1
ATOM 3489 C C . VAL A 1 436 ? -2.363 -3.217 8.541 1.00 93.62 436 VAL A C 1
ATOM 3491 O O . VAL A 1 436 ? -1.312 -2.832 9.046 1.00 93.62 436 VAL A O 1
ATOM 3494 N N . LEU A 1 437 ? -3.382 -2.399 8.265 1.00 95.56 437 LEU A N 1
ATOM 3495 C CA . LEU A 1 437 ? -3.440 -1.004 8.686 1.00 95.56 437 LEU A CA 1
ATOM 3496 C C . LEU A 1 437 ? -4.576 -0.865 9.689 1.00 95.56 437 LEU A C 1
ATOM 3498 O O . LEU A 1 437 ? -5.699 -1.255 9.369 1.00 95.56 437 LEU A O 1
ATOM 3502 N N . SER A 1 438 ? -4.296 -0.349 10.884 1.00 91.12 438 SER A N 1
ATOM 3503 C CA . SER A 1 438 ? -5.331 0.038 11.843 1.00 91.12 438 SER A CA 1
ATOM 3504 C C . SER A 1 438 ? -5.925 1.402 11.466 1.00 91.12 438 SER A C 1
ATOM 3506 O O . SER A 1 438 ? -5.629 1.943 10.397 1.00 91.12 438 SER A O 1
ATOM 3508 N N . ASN A 1 439 ? -6.806 1.927 12.319 1.00 86.81 439 ASN A N 1
ATOM 3509 C CA . ASN A 1 439 ? -7.524 3.176 12.089 1.00 86.81 439 ASN A CA 1
ATOM 3510 C C . ASN A 1 439 ? -6.587 4.305 11.633 1.00 86.81 439 ASN A C 1
ATOM 3512 O O . ASN A 1 439 ? -5.765 4.809 12.396 1.00 86.81 439 ASN A O 1
ATOM 3516 N N . SER A 1 440 ? -6.733 4.667 10.363 1.00 94.31 440 SER A N 1
ATOM 3517 C CA . SER A 1 440 ? -5.913 5.632 9.646 1.00 94.31 440 SER A CA 1
ATOM 3518 C C . SER A 1 440 ? -6.793 6.786 9.189 1.00 94.31 440 SER A C 1
ATOM 3520 O O . SER A 1 440 ? -7.818 6.567 8.541 1.00 94.31 440 SER A O 1
ATOM 3522 N N . GLN A 1 441 ? -6.424 8.020 9.526 1.00 95.19 441 GLN A N 1
ATOM 3523 C CA . GLN A 1 441 ? -7.202 9.191 9.140 1.00 95.19 441 GLN A CA 1
ATOM 3524 C C . GLN A 1 441 ? -7.126 9.470 7.629 1.00 95.19 441 GLN A C 1
ATOM 3526 O O . GLN A 1 441 ? -6.063 9.405 7.014 1.00 95.19 441 GLN A O 1
ATOM 3531 N N . LEU A 1 442 ? -8.260 9.839 7.034 1.00 96.31 442 LEU A N 1
ATOM 3532 C CA . LEU A 1 442 ? -8.339 10.422 5.696 1.00 96.31 442 LEU A CA 1
ATOM 3533 C C . LEU A 1 442 ? -8.423 11.949 5.838 1.00 96.31 442 LEU A C 1
ATOM 3535 O O . LEU A 1 442 ? -9.233 12.462 6.616 1.00 96.31 442 LEU A O 1
ATOM 3539 N N . GLY A 1 443 ? -7.603 12.694 5.097 1.00 89.38 443 GLY A N 1
ATOM 3540 C CA . GLY A 1 443 ? -7.509 14.141 5.270 1.00 89.38 443 GLY A CA 1
ATOM 3541 C C . GLY A 1 443 ? -6.967 14.886 4.057 1.00 89.38 443 GLY A C 1
ATOM 3542 O O . GLY A 1 443 ? -5.886 14.584 3.558 1.00 89.38 443 GLY A O 1
ATOM 3543 N N . LEU A 1 444 ? -7.698 15.921 3.642 1.00 91.81 444 LEU A N 1
ATOM 3544 C CA . LEU A 1 444 ? -7.249 16.953 2.711 1.00 91.81 444 LEU A CA 1
ATOM 3545 C C . LEU A 1 444 ? -7.309 18.304 3.419 1.00 91.81 444 LEU A C 1
ATOM 3547 O O . LEU A 1 444 ? -8.297 18.618 4.081 1.00 91.81 444 LEU A O 1
ATOM 3551 N N . GLU A 1 445 ? -6.268 19.109 3.261 1.00 90.31 445 GLU A N 1
ATOM 3552 C CA . GLU A 1 445 ? -6.242 20.495 3.711 1.00 90.31 445 GLU A CA 1
ATOM 3553 C C . GLU A 1 445 ? -6.502 21.402 2.509 1.00 90.31 445 GLU A C 1
ATOM 3555 O O . GLU A 1 445 ? -5.653 21.551 1.629 1.00 90.31 445 GLU A O 1
ATOM 3560 N N . ILE A 1 446 ? -7.701 21.981 2.442 1.00 86.50 446 ILE A N 1
ATOM 3561 C CA . ILE A 1 446 ? -8.115 22.871 1.354 1.00 86.50 446 ILE A CA 1
ATOM 3562 C C . ILE A 1 446 ? -7.930 24.327 1.794 1.00 86.50 446 ILE A C 1
ATOM 3564 O O . ILE A 1 446 ? -8.349 24.724 2.886 1.00 86.50 446 ILE A O 1
ATOM 3568 N N . GLY A 1 447 ? -7.334 25.143 0.924 1.00 77.88 447 GLY A N 1
ATOM 3569 C CA . GLY A 1 447 ? -7.146 26.573 1.155 1.00 77.88 447 GLY A CA 1
ATOM 3570 C C . GLY A 1 447 ? -8.474 27.274 1.471 1.00 77.88 447 GLY A C 1
ATOM 3571 O O . GLY A 1 447 ? -9.499 27.010 0.840 1.00 77.88 447 GLY A O 1
ATOM 3572 N N . GLY A 1 448 ? -8.465 28.155 2.475 1.00 69.69 448 GLY A N 1
ATOM 3573 C CA . GLY A 1 448 ? -9.677 28.808 2.989 1.00 69.69 448 GLY A CA 1
ATOM 3574 C C . GLY A 1 448 ? -10.452 27.996 4.036 1.00 69.69 448 GLY A C 1
ATOM 3575 O O . GLY A 1 448 ? -11.510 28.437 4.467 1.00 69.69 448 GLY A O 1
ATOM 3576 N N . GLY A 1 449 ? -9.941 26.833 4.470 1.00 61.81 449 GLY A N 1
ATOM 3577 C CA . GLY A 1 449 ? -10.541 26.029 5.547 1.00 61.81 449 GLY A CA 1
ATOM 3578 C C . GLY A 1 449 ? -11.812 25.275 5.143 1.00 61.81 449 GLY A C 1
ATOM 3579 O O . GLY A 1 449 ? -12.557 24.797 5.999 1.00 61.81 449 GLY A O 1
ATOM 3580 N N . HIS A 1 450 ? -12.072 25.178 3.840 1.00 63.72 450 HIS A N 1
ATOM 3581 C CA . HIS A 1 450 ? -13.224 24.481 3.282 1.00 63.72 450 HIS A CA 1
ATOM 3582 C C . HIS A 1 450 ? -13.053 22.952 3.409 1.00 63.72 450 HIS A C 1
ATOM 3584 O O . HIS A 1 450 ? -11.940 22.456 3.315 1.00 63.72 450 HIS A O 1
ATOM 3590 N N . LEU A 1 451 ? -14.147 22.199 3.601 1.00 76.69 451 LEU A N 1
ATOM 3591 C CA . LEU A 1 451 ? -14.140 20.727 3.748 1.00 76.69 451 LEU A CA 1
ATOM 3592 C C . LEU A 1 451 ? -13.272 20.223 4.918 1.00 76.69 451 LEU A C 1
ATOM 3594 O O . LEU A 1 451 ? -12.227 19.600 4.732 1.00 76.69 451 LEU A O 1
ATOM 3598 N N . ARG A 1 452 ? -13.754 20.428 6.148 1.00 76.88 452 ARG A N 1
ATOM 3599 C CA . ARG A 1 452 ? -13.142 19.881 7.367 1.00 76.88 452 ARG A CA 1
ATOM 3600 C C . ARG A 1 452 ? -14.152 19.099 8.216 1.00 76.88 452 ARG A C 1
ATOM 3602 O O . ARG A 1 452 ? -15.356 19.361 8.102 1.00 76.88 452 ARG A O 1
ATOM 3609 N N . PRO A 1 453 ? -13.677 18.168 9.065 1.00 78.00 453 PRO A N 1
ATOM 3610 C CA . PRO A 1 453 ? -14.509 17.545 10.085 1.00 78.00 453 PRO A CA 1
ATOM 3611 C C . PRO A 1 453 ? -15.195 18.590 10.995 1.00 78.00 453 PRO A C 1
ATOM 3613 O O . PRO A 1 453 ? -14.663 19.691 11.171 1.00 78.00 453 PRO A O 1
ATOM 3616 N N . PRO A 1 454 ? -16.352 18.261 11.595 1.00 82.25 454 PRO A N 1
ATOM 3617 C CA . PRO A 1 454 ? -17.001 16.957 11.535 1.00 82.25 454 PRO A CA 1
ATOM 3618 C C . PRO A 1 454 ? -17.730 16.751 10.202 1.00 82.25 454 PRO A C 1
ATOM 3620 O O . PRO A 1 454 ? -18.305 17.678 9.634 1.00 82.25 454 PRO A O 1
ATOM 3623 N N . TYR A 1 455 ? -17.697 15.523 9.705 1.00 85.00 455 TYR A N 1
ATOM 3624 C CA . TYR A 1 455 ? -18.514 15.044 8.602 1.00 85.00 455 TYR A CA 1
ATOM 3625 C C . TYR A 1 455 ? -19.636 14.154 9.127 1.00 85.00 455 TYR A C 1
ATOM 3627 O O . TYR A 1 455 ? -19.527 13.570 10.204 1.00 85.00 455 TYR A O 1
ATOM 3635 N N . ILE A 1 456 ? -20.686 14.025 8.324 1.00 84.81 456 ILE A N 1
ATOM 3636 C CA . ILE A 1 456 ? -21.705 12.983 8.442 1.00 84.81 456 ILE A CA 1
ATOM 3637 C C . ILE A 1 456 ? -21.822 12.244 7.107 1.00 84.81 456 ILE A C 1
ATOM 3639 O O . ILE A 1 456 ? -21.574 12.844 6.054 1.00 84.81 456 ILE A O 1
ATOM 3643 N N . VAL A 1 457 ? -22.220 10.972 7.135 1.00 87.12 457 VAL A N 1
ATOM 3644 C CA . VAL A 1 457 ? -22.563 10.229 5.917 1.00 87.12 457 VAL A CA 1
ATOM 3645 C C . VAL A 1 457 ? -23.936 10.692 5.420 1.00 87.12 457 VAL A C 1
ATOM 3647 O O . VAL A 1 457 ? -24.925 10.628 6.142 1.00 87.12 457 VAL A O 1
ATOM 3650 N N . GLU A 1 458 ? -24.007 11.188 4.184 1.00 87.06 458 GLU A N 1
ATOM 3651 C CA . GLU A 1 458 ? -25.276 11.508 3.512 1.00 87.06 458 GLU A CA 1
ATOM 3652 C C . GLU A 1 458 ? -25.856 10.308 2.764 1.00 87.06 458 GLU A C 1
ATOM 3654 O O . GLU A 1 458 ? -27.072 10.205 2.607 1.00 87.06 458 GLU A O 1
ATOM 3659 N N . GLY A 1 459 ? -24.999 9.408 2.286 1.00 84.56 459 GLY A N 1
ATOM 3660 C CA . GLY A 1 459 ? -25.420 8.225 1.554 1.00 84.56 459 GLY A CA 1
ATOM 3661 C C . GLY A 1 459 ? -24.244 7.387 1.084 1.00 84.56 459 GLY A C 1
ATOM 3662 O O . GLY A 1 459 ? -23.097 7.840 1.068 1.00 84.56 459 GLY A O 1
ATOM 3663 N N . THR A 1 460 ? -24.549 6.155 0.694 1.00 90.75 460 THR A N 1
ATOM 3664 C CA . THR A 1 460 ? -23.578 5.215 0.146 1.00 90.75 460 THR A CA 1
ATOM 3665 C C . THR A 1 460 ? -24.118 4.574 -1.121 1.00 90.75 460 THR A C 1
ATOM 3667 O O . THR A 1 460 ? -25.315 4.314 -1.248 1.00 90.75 460 THR A O 1
ATOM 3670 N N . GLU A 1 461 ? -23.223 4.291 -2.057 1.00 93.62 461 GLU A N 1
ATOM 3671 C CA . GLU A 1 461 ? -23.509 3.498 -3.246 1.00 93.62 461 GLU A CA 1
ATOM 3672 C C . GLU A 1 461 ? -22.544 2.318 -3.285 1.00 93.62 461 GLU A C 1
ATOM 3674 O O . GLU A 1 461 ? -21.405 2.416 -2.829 1.00 93.62 461 GLU A O 1
ATOM 3679 N N . THR A 1 462 ? -22.989 1.183 -3.816 1.00 89.81 462 THR A N 1
ATOM 3680 C CA . THR A 1 462 ? -22.124 0.014 -3.996 1.00 89.81 462 THR A CA 1
ATOM 3681 C C . THR A 1 462 ? -22.162 -0.443 -5.439 1.00 89.81 462 THR A C 1
ATOM 3683 O O . THR A 1 462 ? -23.201 -0.408 -6.101 1.00 89.81 462 THR A O 1
ATOM 3686 N N . LYS A 1 463 ? -21.009 -0.882 -5.928 1.00 92.88 463 LYS A N 1
ATOM 3687 C CA . LYS A 1 463 ? -20.841 -1.430 -7.268 1.00 92.88 463 LYS A CA 1
ATOM 3688 C C . LYS A 1 463 ? -19.932 -2.647 -7.187 1.00 92.88 463 LYS A C 1
ATOM 3690 O O . LYS A 1 463 ? -19.111 -2.768 -6.288 1.00 92.88 463 LYS A O 1
ATOM 3695 N N . ASN A 1 464 ? -20.075 -3.561 -8.130 1.00 93.62 464 ASN A N 1
ATOM 3696 C CA . ASN A 1 464 ? -19.082 -4.595 -8.367 1.00 93.62 464 ASN A CA 1
ATOM 3697 C C . ASN A 1 464 ? -18.755 -4.655 -9.856 1.00 93.62 464 ASN A C 1
ATOM 3699 O O . ASN A 1 464 ? -19.542 -4.217 -10.702 1.00 93.62 464 ASN A O 1
ATOM 3703 N N . GLN A 1 465 ? -17.574 -5.174 -10.157 1.00 95.69 465 GLN A N 1
ATOM 3704 C CA . GLN A 1 465 ? -17.108 -5.434 -11.505 1.00 95.69 465 GLN A CA 1
ATOM 3705 C C . GLN A 1 465 ? -16.413 -6.791 -11.525 1.00 95.69 465 GLN A C 1
ATOM 3707 O O . GLN A 1 465 ? -15.692 -7.144 -10.595 1.00 95.69 465 GLN A O 1
ATOM 3712 N N . GLN A 1 466 ? -16.659 -7.553 -12.584 1.00 96.25 466 GLN A N 1
ATOM 3713 C CA . GLN A 1 466 ? -16.026 -8.839 -12.861 1.00 96.25 466 GLN A CA 1
ATOM 3714 C C . GLN A 1 466 ? -15.695 -8.854 -14.347 1.00 96.25 466 GLN A C 1
ATOM 3716 O O . GLN A 1 466 ? -16.538 -9.179 -15.183 1.00 96.25 466 GLN A O 1
ATOM 3721 N N . SER A 1 467 ? -14.502 -8.379 -14.683 1.00 96.44 467 SER A N 1
ATOM 3722 C CA . SER A 1 467 ? -14.064 -8.207 -16.067 1.00 96.44 467 SER A CA 1
ATOM 3723 C C . SER A 1 467 ? -12.567 -8.459 -16.200 1.00 96.44 467 SER A C 1
ATOM 3725 O O . SER A 1 467 ? -11.877 -8.698 -15.213 1.00 96.44 467 SER A O 1
ATOM 3727 N N . SER A 1 468 ? -12.068 -8.384 -17.425 1.00 97.44 468 SER A N 1
ATOM 3728 C CA . SER A 1 468 ? -10.646 -8.389 -17.747 1.00 97.44 468 SER A CA 1
ATOM 3729 C C . SER A 1 468 ? -10.413 -7.539 -18.990 1.00 97.44 468 SER A C 1
ATOM 3731 O O . SER A 1 468 ? -11.354 -7.270 -19.742 1.00 97.44 468 SER A O 1
ATOM 3733 N N . TRP A 1 469 ? -9.170 -7.141 -19.231 1.00 98.00 469 TRP A N 1
ATOM 3734 C CA . TRP A 1 469 ? -8.780 -6.424 -20.444 1.00 98.00 469 TRP A CA 1
ATOM 3735 C C . TRP A 1 469 ? -7.415 -6.890 -20.954 1.00 98.00 469 TRP A C 1
ATOM 3737 O O . TRP A 1 469 ? -6.592 -7.399 -20.192 1.00 98.00 469 TRP A O 1
ATOM 3747 N N . GLU A 1 470 ? -7.202 -6.732 -22.257 1.00 98.00 470 GLU A N 1
ATOM 3748 C CA . GLU A 1 470 ? -5.950 -7.062 -22.937 1.00 98.00 470 GLU A CA 1
ATOM 3749 C C . GLU A 1 470 ? -5.099 -5.788 -23.061 1.00 98.00 470 GLU A C 1
ATOM 3751 O O . GLU A 1 470 ? -5.563 -4.799 -23.643 1.00 98.00 470 GLU A O 1
ATOM 3756 N N . PRO A 1 471 ? -3.877 -5.754 -22.505 1.00 97.75 471 PRO A N 1
ATOM 3757 C CA . PRO A 1 471 ? -2.976 -4.634 -22.718 1.00 97.75 471 PRO A CA 1
ATOM 3758 C C . PRO A 1 471 ? -2.380 -4.671 -24.133 1.00 97.75 471 PRO A C 1
ATOM 3760 O O . PRO A 1 471 ? -2.083 -5.739 -24.661 1.00 97.75 471 PRO A O 1
ATOM 3763 N N . VAL A 1 472 ? -2.130 -3.499 -24.730 1.00 97.88 472 VAL A N 1
ATOM 3764 C CA . VAL A 1 472 ? -1.433 -3.394 -26.034 1.00 97.88 472 VAL A CA 1
ATOM 3765 C C . VAL A 1 472 ? -0.044 -4.037 -25.959 1.00 97.88 472 VAL A C 1
ATOM 3767 O O . VAL A 1 472 ? 0.375 -4.756 -26.863 1.00 97.88 472 VAL A O 1
ATOM 3770 N N . VAL A 1 473 ? 0.656 -3.789 -24.850 1.00 96.81 473 VAL A N 1
ATOM 3771 C CA . VAL A 1 473 ? 1.907 -4.443 -24.463 1.00 96.81 473 VAL A CA 1
ATOM 3772 C C . VAL A 1 473 ? 1.832 -4.780 -22.978 1.00 96.81 473 VAL A C 1
ATOM 3774 O O . VAL A 1 473 ? 1.408 -3.955 -22.170 1.00 96.81 473 VAL A O 1
ATOM 3777 N N . GLY A 1 474 ? 2.214 -5.998 -22.602 1.00 96.62 474 GLY A N 1
ATOM 3778 C CA . GLY A 1 474 ? 1.954 -6.501 -21.257 1.00 96.62 474 GLY A CA 1
ATOM 3779 C C . GLY A 1 474 ? 2.976 -7.507 -20.750 1.00 96.62 474 GLY A C 1
ATOM 3780 O O . GLY A 1 474 ? 3.700 -8.154 -21.512 1.00 96.62 474 GLY A O 1
ATOM 3781 N N . SER A 1 475 ? 3.002 -7.635 -19.424 1.00 96.69 475 SER A N 1
ATOM 3782 C CA . SER A 1 475 ? 3.664 -8.726 -18.706 1.00 96.69 475 SER A CA 1
ATOM 3783 C C . SER A 1 475 ? 2.797 -9.992 -18.679 1.00 96.69 475 SER A C 1
ATOM 3785 O O . SER A 1 475 ? 3.287 -11.077 -18.360 1.00 96.69 475 SER A O 1
ATOM 3787 N N . LYS A 1 476 ? 1.510 -9.842 -19.004 1.00 98.00 476 LYS A N 1
ATOM 3788 C CA . LYS A 1 476 ? 0.541 -10.902 -19.260 1.00 98.00 476 LYS A CA 1
ATOM 3789 C C . LYS A 1 476 ? -0.319 -10.482 -20.454 1.00 98.00 476 LYS A C 1
ATOM 3791 O O . LYS A 1 476 ? -0.481 -9.291 -20.717 1.00 98.00 476 LYS A O 1
ATOM 3796 N N . SER A 1 477 ? -0.909 -11.463 -21.128 1.00 97.50 477 SER A N 1
ATOM 3797 C CA . SER A 1 477 ? -1.845 -11.238 -22.242 1.00 97.50 477 SER A CA 1
ATOM 3798 C C . SER A 1 477 ? -3.192 -10.666 -21.792 1.00 97.50 477 SER A C 1
ATOM 3800 O O . SER A 1 477 ? -3.883 -10.040 -22.585 1.00 97.50 477 SER A O 1
ATOM 3802 N N . HIS A 1 478 ? -3.571 -10.886 -20.531 1.00 97.62 478 HIS A N 1
ATOM 3803 C CA . HIS A 1 478 ? -4.835 -10.441 -19.952 1.00 97.62 478 HIS A CA 1
ATOM 3804 C C . HIS A 1 478 ? -4.616 -9.997 -18.508 1.00 97.62 478 HIS A C 1
ATOM 3806 O O . HIS A 1 478 ? -3.946 -10.693 -17.740 1.00 97.62 478 HIS A O 1
ATOM 3812 N N . TYR A 1 479 ? -5.233 -8.881 -18.124 1.00 98.00 479 TYR A N 1
ATOM 3813 C CA . TYR A 1 479 ? -5.279 -8.415 -16.742 1.00 98.00 479 TYR A CA 1
ATOM 3814 C C . TYR A 1 479 ? -6.712 -8.495 -16.202 1.00 98.00 479 TYR A C 1
ATOM 3816 O O . TYR A 1 479 ? -7.628 -7.948 -16.829 1.00 98.00 479 TYR A O 1
ATOM 3824 N N . PRO A 1 480 ? -6.945 -9.185 -15.070 1.00 97.50 480 PRO A N 1
ATOM 3825 C CA . PRO A 1 480 ? -8.245 -9.167 -14.415 1.00 97.50 480 PRO A CA 1
ATOM 3826 C C . PRO A 1 480 ? -8.525 -7.767 -13.858 1.00 97.50 480 PRO A C 1
ATOM 3828 O O . PRO A 1 480 ? -7.644 -7.127 -13.297 1.00 97.50 480 PRO A O 1
ATOM 3831 N N . ASP A 1 481 ? -9.760 -7.297 -14.003 1.00 97.75 481 ASP A N 1
ATOM 3832 C CA . ASP A 1 481 ? -10.279 -6.056 -13.418 1.00 97.75 481 ASP A CA 1
ATOM 3833 C C . ASP A 1 481 ? -11.594 -6.403 -12.710 1.00 97.75 481 ASP A C 1
ATOM 3835 O O . ASP A 1 481 ? -12.704 -6.204 -13.228 1.00 97.75 481 ASP A O 1
ATOM 3839 N N . ALA A 1 482 ? -11.425 -7.058 -11.560 1.00 97.75 482 ALA A N 1
ATOM 3840 C CA . ALA A 1 482 ? -12.481 -7.593 -10.718 1.00 97.75 482 ALA A CA 1
ATOM 3841 C C . ALA A 1 482 ? -12.403 -6.974 -9.317 1.00 97.75 482 ALA A C 1
ATOM 3843 O O . ALA A 1 482 ? -11.417 -7.149 -8.606 1.00 97.75 482 ALA A O 1
ATOM 3844 N N . PHE A 1 483 ? -13.449 -6.256 -8.909 1.00 98.56 483 PHE A N 1
ATOM 3845 C CA . PHE A 1 483 ? -13.488 -5.572 -7.618 1.00 98.56 483 PHE A CA 1
ATOM 3846 C C . PHE A 1 483 ? -14.909 -5.401 -7.093 1.00 98.56 483 PHE A C 1
ATOM 3848 O O . PHE A 1 483 ? -15.879 -5.358 -7.854 1.00 98.56 483 PHE A O 1
ATOM 3855 N N . ASN A 1 484 ? -15.011 -5.216 -5.780 1.00 98.12 484 ASN A N 1
ATOM 3856 C CA . ASN A 1 484 ? -16.174 -4.590 -5.157 1.00 98.12 484 ASN A CA 1
ATOM 3857 C C . ASN A 1 484 ? -15.829 -3.141 -4.798 1.00 98.12 484 ASN A C 1
ATOM 3859 O O . ASN A 1 484 ? -14.692 -2.839 -4.440 1.00 98.12 484 ASN A O 1
ATOM 3863 N N . GLU A 1 485 ? -16.800 -2.243 -4.908 1.00 98.31 485 GLU A N 1
ATOM 3864 C CA . GLU A 1 485 ? -16.658 -0.806 -4.695 1.00 98.31 485 GLU A CA 1
ATOM 3865 C C . GLU A 1 485 ? -17.752 -0.291 -3.763 1.00 98.31 485 GLU A C 1
ATOM 3867 O O . GLU A 1 485 ? -18.913 -0.700 -3.862 1.00 98.31 485 GLU A O 1
ATOM 3872 N N . CYS A 1 486 ? -17.385 0.649 -2.896 1.00 97.44 486 CYS A N 1
ATOM 3873 C CA . CYS A 1 486 ? -18.335 1.498 -2.198 1.00 97.44 486 CYS A CA 1
ATOM 3874 C C . CYS A 1 486 ? -17.953 2.969 -2.358 1.00 97.44 486 CYS A C 1
ATOM 3876 O O . CYS A 1 486 ? -16.792 3.349 -2.205 1.00 97.44 486 CYS A O 1
ATOM 3878 N N . ILE A 1 487 ? -18.952 3.785 -2.666 1.00 97.56 487 ILE A N 1
ATOM 3879 C CA . ILE A 1 487 ? -18.874 5.236 -2.755 1.00 97.56 487 ILE A CA 1
ATOM 3880 C C . ILE A 1 487 ? -19.577 5.788 -1.520 1.00 97.56 487 ILE A C 1
ATOM 3882 O O . ILE A 1 487 ? -20.723 5.437 -1.257 1.00 97.56 487 ILE A O 1
ATOM 3886 N N . VAL A 1 488 ? -18.895 6.632 -0.756 1.00 95.56 488 VAL A N 1
ATOM 3887 C CA . VAL A 1 488 ? -19.402 7.231 0.480 1.00 95.56 488 VAL A CA 1
ATOM 3888 C C . VAL A 1 488 ? -19.505 8.732 0.282 1.00 95.56 488 VAL A C 1
ATOM 3890 O O . VAL A 1 488 ? -18.495 9.410 0.094 1.00 95.56 488 VAL A O 1
ATOM 3893 N N . HIS A 1 489 ? -20.722 9.258 0.333 1.00 93.81 489 HIS A N 1
ATOM 3894 C CA . HIS A 1 489 ? -20.983 10.687 0.236 1.00 93.81 489 HIS A CA 1
ATOM 3895 C C . HIS A 1 489 ? -21.001 11.289 1.635 1.00 93.81 489 HIS A C 1
ATOM 3897 O O . HIS A 1 489 ? -21.821 10.919 2.473 1.00 93.81 489 HIS A O 1
ATOM 3903 N N . LEU A 1 490 ? -20.089 12.221 1.887 1.00 90.50 490 LEU A N 1
ATOM 3904 C CA . LEU A 1 490 ? -19.949 12.931 3.148 1.00 90.50 490 LEU A CA 1
ATOM 3905 C C . LEU A 1 490 ? -20.381 14.383 2.990 1.00 90.50 490 LEU A C 1
ATOM 3907 O O . LEU A 1 490 ? -20.069 15.037 1.992 1.00 90.50 490 LEU A O 1
ATOM 3911 N N . ARG A 1 491 ? -21.005 14.922 4.035 1.00 87.38 491 ARG A N 1
ATOM 3912 C CA . ARG A 1 491 ? -21.268 16.355 4.184 1.00 87.38 491 ARG A CA 1
ATOM 3913 C C . ARG A 1 491 ? -20.615 16.880 5.449 1.00 87.38 491 ARG A C 1
ATOM 3915 O O . ARG A 1 491 ? -20.743 16.271 6.506 1.00 87.38 491 ARG A O 1
ATOM 3922 N N . SER A 1 492 ? -19.945 18.026 5.349 1.00 81.69 492 SER A N 1
ATOM 3923 C CA . SER A 1 492 ? -19.428 18.729 6.526 1.00 81.69 492 SER A CA 1
ATOM 3924 C C . SER A 1 492 ? -20.586 19.298 7.352 1.00 81.69 492 SER A C 1
ATOM 3926 O O . SER A 1 492 ? -21.533 19.873 6.806 1.00 81.69 492 SER A O 1
ATOM 3928 N N . SER A 1 493 ? -20.530 19.120 8.671 1.00 68.62 493 SER A N 1
ATOM 3929 C CA . SER A 1 493 ? -21.551 19.589 9.610 1.00 68.62 493 SER A CA 1
ATOM 3930 C C . SER A 1 493 ? -21.343 21.039 10.057 1.00 68.62 493 SER A C 1
ATOM 3932 O O . SER A 1 493 ? -22.181 21.562 10.787 1.00 68.62 493 SER A O 1
ATOM 3934 N N . GLN A 1 494 ? -20.244 21.687 9.660 1.00 62.84 494 GLN A N 1
ATOM 3935 C CA . GLN A 1 494 ? -19.988 23.085 10.000 1.00 62.84 494 GLN A CA 1
ATOM 3936 C C . GLN A 1 494 ? -20.681 24.040 9.019 1.00 62.84 494 GLN A C 1
ATOM 3938 O O . GLN A 1 494 ? -20.485 23.943 7.807 1.00 62.84 494 GLN A O 1
ATOM 3943 N N . SER A 1 495 ? -21.450 24.991 9.553 1.00 52.41 495 SER A N 1
ATOM 3944 C CA . SER A 1 495 ? -21.829 26.227 8.861 1.00 52.41 495 SER A CA 1
ATOM 3945 C C . SER A 1 495 ? -20.729 27.270 9.074 1.00 52.41 495 SER A C 1
ATOM 3947 O O . SER A 1 495 ? -20.300 27.467 10.210 1.00 52.41 495 SER A O 1
ATOM 3949 N N . ASP A 1 496 ? -20.258 27.935 8.018 1.00 48.84 496 ASP A N 1
ATOM 3950 C CA . ASP A 1 496 ? -19.314 29.048 8.178 1.00 48.84 496 ASP A CA 1
ATOM 3951 C C . ASP A 1 496 ? -20.052 30.264 8.760 1.00 48.84 496 ASP A C 1
ATOM 3953 O O . ASP A 1 496 ? -20.914 30.843 8.107 1.00 48.84 496 ASP A O 1
ATOM 3957 N N . ASP A 1 497 ? -19.672 30.687 9.967 1.00 44.22 497 ASP A N 1
ATOM 3958 C CA . ASP A 1 497 ? -20.112 31.953 10.585 1.00 44.22 497 ASP A CA 1
ATOM 3959 C C . ASP A 1 497 ? -19.509 33.203 9.898 1.00 44.22 497 ASP A C 1
ATOM 3961 O O . ASP A 1 497 ? -19.773 34.334 10.310 1.00 44.22 497 ASP A O 1
ATOM 3965 N N . SER A 1 498 ? -18.673 33.029 8.866 1.00 43.03 498 SER A N 1
ATOM 3966 C CA . SER A 1 498 ? -17.969 34.126 8.186 1.00 43.03 498 SER A CA 1
ATOM 3967 C C . SER A 1 498 ? -18.699 34.723 6.980 1.00 43.03 498 SER A C 1
ATOM 3969 O O . SER A 1 498 ? -18.327 35.817 6.563 1.00 43.03 498 SER A O 1
ATOM 3971 N N . ASP A 1 499 ? -19.734 34.067 6.447 1.00 43.44 499 ASP A N 1
ATOM 3972 C CA . ASP A 1 499 ? -20.518 34.574 5.312 1.00 43.44 499 ASP A CA 1
ATOM 3973 C C . ASP A 1 499 ? -21.875 35.103 5.805 1.00 43.44 499 ASP A C 1
ATOM 3975 O O . ASP A 1 499 ? -22.913 34.460 5.678 1.00 43.44 499 ASP A O 1
ATOM 3979 N N . GLN A 1 500 ? -21.871 36.303 6.397 1.00 42.53 500 GLN A N 1
ATOM 3980 C CA . GLN A 1 500 ? -23.097 36.996 6.828 1.00 42.53 500 GLN A CA 1
ATOM 3981 C C . GLN A 1 500 ? -23.939 37.575 5.673 1.00 42.53 500 GLN A C 1
ATOM 3983 O O . GLN A 1 500 ? -24.993 38.144 5.945 1.00 42.53 500 GLN A O 1
ATOM 3988 N N . ASP A 1 501 ? -23.524 37.424 4.409 1.00 42.44 501 ASP A N 1
ATOM 3989 C CA . ASP A 1 501 ? -24.125 38.154 3.280 1.00 42.44 501 ASP A CA 1
ATOM 3990 C C . ASP A 1 501 ? -24.677 37.296 2.126 1.00 42.44 501 ASP A C 1
ATOM 3992 O O . ASP A 1 501 ? -25.161 37.870 1.149 1.00 42.44 501 ASP A O 1
ATOM 3996 N N . ASP A 1 502 ? -24.706 35.959 2.215 1.00 42.19 502 ASP A N 1
ATOM 3997 C CA . ASP A 1 502 ? -25.410 35.153 1.205 1.00 42.19 502 ASP A CA 1
ATOM 3998 C C . ASP A 1 502 ? -26.389 34.140 1.811 1.00 42.19 502 ASP A C 1
ATOM 4000 O O . ASP A 1 502 ? -26.062 33.309 2.655 1.00 42.19 502 ASP A O 1
ATOM 4004 N N . ASN A 1 503 ? -27.635 34.213 1.350 1.00 40.41 503 ASN A N 1
ATOM 4005 C CA . ASN A 1 503 ? -28.793 33.478 1.861 1.00 40.41 503 ASN A CA 1
ATOM 4006 C C . ASN A 1 503 ? -28.841 32.026 1.331 1.00 40.41 503 ASN A C 1
ATOM 4008 O O . ASN A 1 503 ? -29.913 31.422 1.249 1.00 40.41 503 ASN A O 1
ATOM 4012 N N . SER A 1 504 ? -27.690 31.467 0.941 1.00 43.00 504 SER A N 1
ATOM 4013 C CA . SER A 1 504 ? -27.542 30.125 0.381 1.00 43.00 504 SER A CA 1
ATOM 4014 C C . SER A 1 504 ? -26.544 29.296 1.212 1.00 43.00 504 SER A C 1
ATOM 4016 O O . SER A 1 504 ? -25.367 29.161 0.901 1.00 43.00 504 SER A O 1
ATOM 4018 N N . GLN A 1 505 ? -27.006 28.704 2.321 1.00 51.00 505 GLN A N 1
ATOM 4019 C CA . GLN A 1 505 ? -26.219 27.696 3.052 1.00 51.00 505 GLN A CA 1
ATOM 4020 C C . GLN A 1 505 ? -26.117 26.409 2.216 1.00 51.00 505 GLN A C 1
ATOM 4022 O O . GLN A 1 505 ? -26.868 25.453 2.419 1.00 51.00 505 GLN A O 1
ATOM 4027 N N . ILE A 1 506 ? -25.213 26.386 1.238 1.00 52.47 506 ILE A N 1
ATOM 4028 C CA . ILE A 1 506 ? -24.976 25.208 0.404 1.00 52.47 506 ILE A CA 1
ATOM 4029 C C . ILE A 1 506 ? -24.078 24.225 1.172 1.00 52.47 506 ILE A C 1
ATOM 4031 O O . ILE A 1 506 ? -22.975 24.582 1.596 1.00 52.47 506 ILE A O 1
ATOM 4035 N N . PRO A 1 507 ? -24.518 22.972 1.366 1.00 58.00 507 PRO A N 1
ATOM 4036 C CA . PRO A 1 507 ? -23.750 21.979 2.102 1.00 58.00 507 PRO A CA 1
ATOM 4037 C C . PRO A 1 507 ? -22.467 21.568 1.366 1.00 58.00 507 PRO A C 1
ATOM 4039 O O . PRO A 1 507 ? -22.510 21.106 0.226 1.00 58.00 507 PRO A O 1
ATOM 4042 N N . ARG A 1 508 ? -21.321 21.672 2.052 1.00 76.75 508 ARG A N 1
ATOM 4043 C CA . ARG A 1 508 ? -20.005 21.260 1.533 1.00 76.75 508 ARG A CA 1
ATOM 4044 C C . ARG A 1 508 ? -19.868 19.740 1.572 1.00 76.75 508 ARG A C 1
ATOM 4046 O O . ARG A 1 508 ? -19.959 19.139 2.645 1.00 76.75 508 ARG A O 1
ATOM 4053 N N . ARG A 1 509 ? -19.621 19.134 0.410 1.00 87.06 509 ARG A N 1
ATOM 4054 C CA . ARG A 1 509 ? -19.579 17.677 0.207 1.00 87.06 509 ARG A CA 1
ATOM 4055 C C . ARG A 1 509 ? -18.202 17.173 -0.195 1.00 87.06 509 ARG A C 1
ATOM 4057 O O . ARG A 1 509 ? -17.518 17.799 -1.003 1.00 87.06 509 ARG A O 1
ATOM 4064 N N . LEU A 1 510 ? -17.861 16.003 0.329 1.00 91.50 510 LEU A N 1
ATOM 4065 C CA . LEU A 1 510 ? -16.700 15.198 -0.027 1.00 91.50 510 LEU A CA 1
ATOM 4066 C C . LEU A 1 510 ? -17.200 13.788 -0.333 1.00 91.50 510 LEU A C 1
ATOM 4068 O O . LEU A 1 510 ? -17.994 13.246 0.422 1.00 91.50 510 LEU A O 1
ATOM 4072 N N . THR A 1 511 ? -16.752 13.182 -1.422 1.00 95.25 511 THR A N 1
ATOM 4073 C CA . THR A 1 511 ? -17.047 11.778 -1.723 1.00 95.25 511 THR A CA 1
ATOM 4074 C C . THR A 1 511 ? -15.772 10.954 -1.584 1.00 95.25 511 THR A C 1
ATOM 4076 O O . THR A 1 511 ? -14.709 11.374 -2.035 1.00 95.25 511 THR A O 1
ATOM 4079 N N . LEU A 1 512 ? -15.866 9.785 -0.958 1.00 97.50 512 LEU A N 1
ATOM 4080 C CA . LEU A 1 512 ? -14.781 8.812 -0.850 1.00 97.50 512 LEU A CA 1
ATOM 4081 C C . LEU A 1 512 ? -15.152 7.578 -1.663 1.00 97.50 512 LEU A C 1
ATOM 4083 O O . LEU A 1 512 ? -16.251 7.056 -1.512 1.00 97.50 512 LEU A O 1
ATOM 4087 N N . LEU A 1 513 ? -14.256 7.116 -2.530 1.00 98.31 513 LEU A N 1
ATOM 4088 C CA . LEU A 1 513 ? -14.447 5.867 -3.266 1.00 98.31 513 LEU A CA 1
ATOM 4089 C C . LEU A 1 513 ? -13.468 4.841 -2.729 1.00 98.31 513 LEU A C 1
ATOM 4091 O O . LEU A 1 513 ? -12.277 5.128 -2.656 1.00 98.31 513 LEU A O 1
ATOM 4095 N N . PHE A 1 514 ? -13.966 3.650 -2.427 1.00 98.62 514 PHE A N 1
ATOM 4096 C CA . PHE A 1 514 ? -13.199 2.505 -1.956 1.00 98.62 514 PHE A CA 1
ATOM 4097 C C . PHE A 1 514 ? -13.393 1.340 -2.918 1.00 98.62 514 PHE A C 1
ATOM 4099 O O . PHE A 1 514 ? -14.530 0.997 -3.225 1.00 98.62 514 PHE A O 1
ATOM 4106 N N . ARG A 1 515 ? -12.306 0.706 -3.357 1.00 98.69 515 ARG A N 1
ATOM 4107 C CA . ARG A 1 515 ? -12.308 -0.535 -4.138 1.00 98.69 515 ARG A CA 1
ATOM 4108 C C . ARG A 1 515 ? -11.497 -1.608 -3.435 1.00 98.69 515 ARG A C 1
ATOM 4110 O O . ARG A 1 515 ? -10.408 -1.330 -2.940 1.00 98.69 515 ARG A O 1
ATOM 4117 N N . ALA A 1 516 ? -11.998 -2.834 -3.456 1.00 98.75 516 ALA A N 1
ATOM 4118 C CA . ALA A 1 516 ? -11.275 -4.010 -3.004 1.00 98.75 516 ALA A CA 1
ATOM 4119 C C . ALA A 1 516 ? -11.155 -5.018 -4.152 1.00 98.75 516 ALA A C 1
ATOM 4121 O O . ALA A 1 516 ? -12.162 -5.512 -4.665 1.00 98.75 516 ALA A O 1
ATOM 4122 N N . TYR A 1 517 ? -9.911 -5.292 -4.524 1.00 98.81 517 TYR A N 1
ATOM 4123 C CA . TYR A 1 517 ? -9.458 -6.257 -5.517 1.00 98.81 517 TYR A CA 1
ATOM 4124 C C . TYR A 1 517 ? -8.833 -7.462 -4.803 1.00 98.81 517 TYR A C 1
ATOM 4126 O O . TYR A 1 517 ? -8.464 -7.363 -3.631 1.00 98.81 517 TYR A O 1
ATOM 4134 N N . ASP A 1 518 ? -8.669 -8.585 -5.499 1.00 98.31 518 ASP A N 1
ATOM 4135 C CA . ASP A 1 518 ? -7.941 -9.738 -4.945 1.00 98.31 518 ASP A CA 1
ATOM 4136 C C . ASP A 1 518 ? -6.428 -9.472 -4.842 1.00 98.31 518 ASP A C 1
ATOM 4138 O O . ASP A 1 518 ? -5.701 -10.174 -4.141 1.00 98.31 518 ASP A O 1
ATOM 4142 N N . GLU A 1 519 ? -5.953 -8.422 -5.510 1.00 98.25 519 GLU A N 1
ATOM 4143 C CA . GLU A 1 519 ? -4.572 -7.958 -5.497 1.00 98.25 519 GLU A CA 1
ATOM 4144 C C . GLU A 1 519 ? -4.295 -6.888 -4.418 1.00 98.25 519 GLU A C 1
ATOM 4146 O O . GLU A 1 519 ? -3.133 -6.606 -4.109 1.00 98.25 519 GLU A O 1
ATOM 4151 N N . GLY A 1 520 ? -5.332 -6.271 -3.839 1.00 98.62 520 GLY A N 1
ATOM 4152 C CA . GLY A 1 520 ? -5.190 -5.157 -2.897 1.00 98.62 520 GLY A CA 1
ATOM 4153 C C . GLY A 1 520 ? -6.445 -4.297 -2.740 1.00 98.62 520 GLY A C 1
ATOM 4154 O O . GLY A 1 520 ? -7.484 -4.546 -3.342 1.00 98.62 520 GLY A O 1
ATOM 4155 N N . VAL A 1 521 ? -6.354 -3.237 -1.941 1.00 98.88 521 VAL A N 1
ATOM 4156 C CA . VAL A 1 521 ? -7.415 -2.223 -1.814 1.00 98.88 521 VAL A CA 1
ATOM 4157 C C . VAL A 1 521 ? -6.942 -0.880 -2.350 1.00 98.88 521 VAL A C 1
ATOM 4159 O O . VAL A 1 521 ? -5.754 -0.562 -2.304 1.00 98.88 521 VAL A O 1
ATOM 4162 N N . ALA A 1 522 ? -7.874 -0.074 -2.844 1.00 98.81 522 ALA A N 1
ATOM 4163 C CA . ALA A 1 522 ? -7.594 1.262 -3.339 1.00 98.81 522 ALA A CA 1
ATOM 4164 C C . ALA A 1 522 ? -8.683 2.247 -2.923 1.00 98.81 522 ALA A C 1
ATOM 4166 O O . ALA A 1 522 ? -9.856 1.888 -2.836 1.00 98.81 522 ALA A O 1
ATOM 4167 N N . PHE A 1 523 ? -8.312 3.503 -2.698 1.00 98.75 523 PHE A N 1
ATOM 4168 C CA . PHE A 1 523 ? -9.279 4.557 -2.409 1.00 98.75 523 PHE A CA 1
ATOM 4169 C C . PHE A 1 523 ? -8.857 5.920 -2.951 1.00 98.75 523 PHE A C 1
ATOM 4171 O O . PHE A 1 523 ? -7.678 6.159 -3.218 1.00 98.75 523 PHE A O 1
ATOM 4178 N N . ARG A 1 524 ? -9.825 6.821 -3.131 1.00 98.38 524 ARG A N 1
ATOM 4179 C CA . ARG A 1 524 ? -9.576 8.207 -3.554 1.00 98.38 524 ARG A CA 1
ATOM 4180 C C . ARG A 1 524 ? -10.638 9.173 -3.044 1.00 98.38 524 ARG A C 1
ATOM 4182 O O . ARG A 1 524 ? -11.757 8.766 -2.725 1.00 98.38 524 ARG A O 1
ATOM 4189 N N . TYR A 1 525 ? -10.293 10.455 -3.059 1.00 97.19 525 TYR A N 1
ATOM 4190 C CA . TYR A 1 525 ? -11.211 11.550 -2.777 1.00 97.19 525 TYR A CA 1
ATOM 4191 C C . TYR A 1 525 ? -11.827 12.068 -4.078 1.00 97.19 525 TYR A C 1
ATOM 4193 O O . TYR A 1 525 ? -11.146 12.194 -5.099 1.00 97.19 525 TYR A O 1
ATOM 4201 N N . VAL A 1 526 ? -13.110 12.411 -4.031 1.00 95.00 526 VAL A N 1
ATOM 4202 C CA . VAL A 1 526 ? -13.825 13.119 -5.090 1.00 95.00 526 VAL A CA 1
ATOM 4203 C C . VAL A 1 526 ? -14.499 14.340 -4.493 1.00 95.00 526 VAL A C 1
ATOM 4205 O O . VAL A 1 526 ? -15.326 14.239 -3.586 1.00 95.00 526 VAL A O 1
ATOM 4208 N N . ILE A 1 527 ? -14.136 15.506 -5.010 1.00 90.81 527 ILE A N 1
ATOM 4209 C CA . ILE A 1 527 ? -14.735 16.780 -4.638 1.00 90.81 527 ILE A CA 1
ATOM 4210 C C . ILE A 1 527 ? -15.698 17.151 -5.774 1.00 90.81 527 ILE A C 1
ATOM 4212 O O . ILE A 1 527 ? -15.229 17.434 -6.879 1.00 90.81 527 ILE A O 1
ATOM 4216 N N . PRO A 1 528 ? -17.025 17.083 -5.550 1.00 86.06 528 PRO A N 1
ATOM 4217 C CA . PRO A 1 528 ? -18.010 17.440 -6.566 1.00 86.06 528 PRO A CA 1
ATOM 4218 C C . PRO A 1 528 ? -18.028 18.954 -6.815 1.00 86.06 528 PRO A C 1
ATOM 4220 O O . PRO A 1 528 ? -17.407 19.722 -6.076 1.00 86.06 528 PRO A O 1
ATOM 4223 N N . ASP A 1 529 ? -18.775 19.375 -7.834 1.00 80.38 529 ASP A N 1
ATOM 4224 C CA . ASP A 1 529 ? -19.049 20.790 -8.084 1.00 80.38 529 ASP A CA 1
ATOM 4225 C C . ASP A 1 529 ? -19.746 21.443 -6.884 1.00 80.38 529 ASP A C 1
ATOM 4227 O O . ASP A 1 529 ? -20.676 20.877 -6.301 1.00 80.38 529 ASP A O 1
ATOM 4231 N N . HIS A 1 530 ? -19.305 22.654 -6.536 1.00 67.88 530 HIS A N 1
ATOM 4232 C CA . HIS A 1 530 ? -19.899 23.480 -5.484 1.00 67.88 530 HIS A CA 1
ATOM 4233 C C . HIS A 1 530 ? -20.319 24.827 -6.077 1.00 67.88 530 HIS A C 1
ATOM 4235 O O . HIS A 1 530 ? -19.477 25.543 -6.616 1.00 67.88 530 HIS A O 1
ATOM 4241 N N . ASP A 1 531 ? -21.616 25.140 -5.980 1.00 52.53 531 ASP A N 1
ATOM 4242 C CA . ASP A 1 531 ? -22.347 26.270 -6.587 1.00 52.53 531 ASP A CA 1
ATOM 4243 C C . ASP A 1 531 ? -21.523 27.581 -6.679 1.00 52.53 531 ASP A C 1
ATOM 4245 O O . ASP A 1 531 ? -21.475 28.395 -5.760 1.00 52.53 531 ASP A O 1
ATOM 4249 N N . GLY A 1 532 ? -20.831 27.778 -7.808 1.00 59.91 532 GLY A N 1
ATOM 4250 C CA . GLY A 1 532 ? -20.090 29.005 -8.132 1.00 59.91 532 GLY A CA 1
ATOM 4251 C C . GLY A 1 532 ? -18.564 28.975 -7.947 1.00 59.91 532 GLY A C 1
ATOM 4252 O O . GLY A 1 532 ? -17.898 29.876 -8.460 1.00 59.91 532 GLY A O 1
ATOM 4253 N N . LYS A 1 533 ? -17.973 27.957 -7.300 1.00 66.00 533 LYS A N 1
ATOM 4254 C CA . LYS A 1 533 ? -16.508 27.759 -7.280 1.00 66.00 533 LYS A CA 1
ATOM 4255 C C . LYS A 1 533 ? -16.099 26.720 -8.317 1.00 66.00 533 LYS A C 1
ATOM 4257 O O . LYS A 1 533 ? -16.380 25.539 -8.171 1.00 66.00 533 LYS A O 1
ATOM 4262 N N . THR A 1 534 ? -15.381 27.166 -9.343 1.00 74.56 534 THR A N 1
ATOM 4263 C CA . THR A 1 534 ? -14.852 26.297 -10.406 1.00 74.56 534 THR A CA 1
ATOM 4264 C C . THR A 1 534 ? -13.438 25.800 -10.127 1.00 74.56 534 THR A C 1
ATOM 4266 O O . THR A 1 534 ? -12.958 24.924 -10.837 1.00 74.56 534 THR A O 1
ATOM 4269 N N . GLU A 1 535 ? -12.761 26.355 -9.118 1.00 82.56 535 GLU A N 1
ATOM 4270 C CA . GLU A 1 535 ? -11.379 26.027 -8.764 1.00 82.56 535 GLU A CA 1
ATOM 4271 C C . GLU A 1 535 ? -11.192 25.939 -7.246 1.00 82.56 535 GLU A C 1
ATOM 4273 O O . GLU A 1 535 ? -11.836 26.656 -6.473 1.00 82.56 535 GLU A O 1
ATOM 4278 N N . LEU A 1 536 ? -10.271 25.075 -6.821 1.00 86.38 536 LEU A N 1
ATOM 4279 C CA . LEU A 1 536 ? -9.807 24.965 -5.443 1.00 86.38 536 LEU A CA 1
ATOM 4280 C C . LEU A 1 536 ? -8.295 24.782 -5.379 1.00 86.38 536 LEU A C 1
ATOM 4282 O O . LEU A 1 536 ? -7.652 24.338 -6.334 1.00 86.38 536 LEU A O 1
ATOM 4286 N N . LYS A 1 537 ? -7.742 25.081 -4.204 1.00 91.12 537 LYS A N 1
ATOM 4287 C CA . LYS A 1 537 ? -6.344 24.830 -3.873 1.00 91.12 537 LYS A CA 1
ATOM 4288 C C . LYS A 1 537 ? -6.260 23.835 -2.721 1.00 91.12 537 LYS A C 1
ATOM 4290 O O . LYS A 1 537 ? -6.817 24.092 -1.657 1.00 91.12 537 LYS A O 1
ATOM 4295 N N . ILE A 1 538 ? -5.567 22.722 -2.927 1.00 93.56 538 ILE A N 1
ATOM 4296 C CA . ILE A 1 538 ? -5.219 21.759 -1.877 1.00 93.56 538 ILE A CA 1
ATOM 4297 C C . ILE A 1 538 ? -3.827 22.129 -1.375 1.00 93.56 538 ILE A C 1
ATOM 4299 O O . ILE A 1 538 ? -2.857 22.064 -2.133 1.00 93.56 538 ILE A O 1
ATOM 4303 N N . GLU A 1 539 ? -3.742 22.549 -0.118 1.00 93.88 539 GLU A N 1
ATOM 4304 C CA . GLU A 1 539 ? -2.497 22.952 0.540 1.00 93.88 539 GLU A CA 1
ATOM 4305 C C . GLU A 1 539 ? -1.667 21.729 0.941 1.00 93.88 539 GLU A C 1
ATOM 4307 O O . GLU A 1 539 ? -0.454 21.711 0.752 1.00 93.88 539 GLU A O 1
ATOM 4312 N N . SER A 1 540 ? -2.325 20.682 1.441 1.00 93.81 540 SER A N 1
ATOM 4313 C CA . SER A 1 540 ? -1.695 19.414 1.798 1.00 93.81 540 SER A CA 1
ATOM 4314 C C . SER A 1 540 ? -2.697 18.281 1.659 1.00 93.81 540 SER A C 1
ATOM 4316 O O . SER A 1 540 ? -3.895 18.448 1.884 1.00 93.81 540 SER A O 1
ATOM 4318 N N . GLU A 1 541 ? -2.192 17.099 1.355 1.00 95.38 541 GLU A N 1
ATOM 4319 C CA . GLU A 1 541 ? -2.887 15.866 1.679 1.00 95.38 541 GLU A CA 1
ATOM 4320 C C . GLU A 1 541 ? -2.268 15.284 2.943 1.00 95.38 541 GLU A C 1
ATOM 4322 O O . GLU A 1 541 ? -1.062 15.388 3.111 1.00 95.38 541 GLU A O 1
ATOM 4327 N N . ASN A 1 542 ? -3.090 14.731 3.832 1.00 96.31 542 ASN A N 1
ATOM 4328 C CA . ASN A 1 542 ? -2.721 14.253 5.163 1.00 96.31 542 ASN A CA 1
ATOM 4329 C C . ASN A 1 542 ? -3.316 12.852 5.422 1.00 96.31 542 ASN A C 1
ATOM 4331 O O . ASN A 1 542 ? -3.743 12.551 6.533 1.00 96.31 542 ASN A O 1
ATOM 4335 N N . THR A 1 543 ? -3.401 12.016 4.384 1.00 98.19 543 THR A N 1
ATOM 4336 C CA . THR A 1 543 ? -3.874 10.627 4.468 1.00 98.19 543 THR A CA 1
ATOM 4337 C C . THR A 1 543 ? -2.883 9.781 5.264 1.00 98.19 543 THR A C 1
ATOM 4339 O O . THR A 1 543 ? -1.712 9.698 4.899 1.00 98.19 543 THR A O 1
ATOM 4342 N N . GLU A 1 544 ? -3.333 9.126 6.327 1.00 98.44 544 GLU A N 1
ATOM 4343 C CA . GLU A 1 544 ? -2.485 8.276 7.160 1.00 98.44 544 GLU A CA 1
ATOM 4344 C C . GLU A 1 544 ? -2.458 6.819 6.681 1.00 98.44 544 GLU A C 1
ATOM 4346 O O . GLU A 1 544 ? -3.382 6.320 6.033 1.00 98.44 544 GLU A O 1
ATOM 4351 N N . PHE A 1 545 ? -1.382 6.128 7.049 1.00 98.50 545 PHE A N 1
ATOM 4352 C CA . PHE A 1 545 ? -1.216 4.682 6.950 1.00 98.50 545 PHE A CA 1
ATOM 4353 C C . PHE A 1 545 ? -0.633 4.206 8.285 1.00 98.50 545 PHE A C 1
ATOM 4355 O O . PHE A 1 545 ? 0.583 4.215 8.496 1.00 98.50 545 PHE A O 1
ATOM 4362 N N . GLN A 1 546 ? -1.515 3.883 9.228 1.00 97.69 546 GLN A N 1
ATOM 4363 C CA . GLN A 1 546 ? -1.157 3.425 10.567 1.00 97.69 546 GLN A CA 1
ATOM 4364 C C . GLN A 1 546 ? -0.986 1.904 10.555 1.00 97.69 546 GLN A C 1
ATOM 4366 O O . GLN A 1 546 ? -1.961 1.163 10.481 1.00 97.69 546 GLN A O 1
ATOM 4371 N N . PHE A 1 547 ? 0.249 1.427 10.670 1.00 96.31 547 PHE A N 1
ATOM 4372 C CA . PHE A 1 547 ? 0.533 0.004 10.842 1.00 96.31 547 PHE A CA 1
ATOM 4373 C C . PHE A 1 547 ? 0.280 -0.438 12.285 1.00 96.31 547 PHE A C 1
ATOM 4375 O O . PHE A 1 547 ? 0.287 0.374 13.214 1.00 96.31 547 PHE A O 1
ATOM 4382 N N . THR A 1 548 ? 0.066 -1.737 12.490 1.00 86.88 548 THR A N 1
ATOM 4383 C CA . THR A 1 548 ? -0.168 -2.299 13.828 1.00 86.88 548 THR A CA 1
ATOM 4384 C C . THR A 1 548 ? 1.072 -2.241 14.712 1.00 86.88 548 THR A C 1
ATOM 4386 O O . THR A 1 548 ? 0.944 -2.089 15.923 1.00 86.88 548 THR A O 1
ATOM 4389 N N . GLU A 1 549 ? 2.266 -2.316 14.121 1.00 91.19 549 GLU A N 1
ATOM 4390 C CA . GLU A 1 549 ? 3.552 -2.333 14.823 1.00 91.19 549 GLU A CA 1
ATOM 4391 C C . GLU A 1 549 ? 4.648 -1.646 13.987 1.00 91.19 549 GLU A C 1
ATOM 4393 O O . GLU A 1 549 ? 4.429 -1.247 12.843 1.00 91.19 549 GLU A O 1
ATOM 4398 N N . ASP A 1 550 ? 5.836 -1.483 14.569 1.00 96.56 550 ASP A N 1
ATOM 4399 C CA . ASP A 1 550 ? 7.010 -0.910 13.902 1.00 96.56 550 ASP A CA 1
ATOM 4400 C C . ASP A 1 550 ? 7.678 -1.951 12.983 1.00 96.56 550 ASP A C 1
ATOM 4402 O O . ASP A 1 550 ? 8.570 -2.695 13.392 1.00 96.56 550 ASP A O 1
ATOM 4406 N N . HIS A 1 551 ? 7.191 -2.066 11.748 1.00 97.56 551 HIS A N 1
ATOM 4407 C CA . HIS A 1 551 ? 7.640 -3.051 10.755 1.00 97.56 551 HIS A CA 1
ATOM 4408 C C . HIS A 1 551 ? 8.920 -2.639 10.011 1.00 97.56 551 HIS A C 1
ATOM 4410 O O . HIS A 1 551 ? 9.335 -1.482 10.056 1.00 97.56 551 HIS A O 1
ATOM 4416 N N . PHE A 1 552 ? 9.553 -3.588 9.312 1.00 98.50 552 PHE A N 1
ATOM 4417 C CA . PHE A 1 552 ? 10.663 -3.268 8.414 1.00 98.50 552 PHE A CA 1
ATOM 4418 C C . PHE A 1 552 ? 10.144 -2.656 7.113 1.00 98.50 552 PHE A C 1
ATOM 4420 O O . PHE A 1 552 ? 9.118 -3.071 6.583 1.00 98.50 552 PHE A O 1
ATOM 4427 N N . VAL A 1 553 ? 10.890 -1.706 6.564 1.00 98.19 553 VAL A N 1
ATOM 4428 C CA . VAL A 1 553 ? 10.658 -1.101 5.254 1.00 98.19 553 VAL A CA 1
ATOM 4429 C C . VAL A 1 553 ? 11.903 -1.213 4.399 1.00 98.19 553 VAL A C 1
ATOM 4431 O O . VAL A 1 553 ? 13.024 -1.091 4.893 1.00 98.19 553 VAL A O 1
ATOM 4434 N N . TYR A 1 554 ? 11.695 -1.411 3.104 1.00 98.00 554 TYR A N 1
ATOM 4435 C CA . TYR A 1 554 ? 12.726 -1.263 2.086 1.00 98.00 554 TYR A CA 1
ATOM 4436 C C . TYR A 1 554 ? 12.676 0.179 1.596 1.00 98.00 554 TYR A C 1
ATOM 4438 O O . TYR A 1 554 ? 11.943 0.508 0.666 1.00 98.00 554 TYR A O 1
ATOM 4446 N N . TRP A 1 555 ? 13.396 1.046 2.303 1.00 97.12 555 TRP A N 1
ATOM 4447 C CA . TRP A 1 555 ? 13.292 2.492 2.167 1.00 97.12 555 TRP A CA 1
ATOM 4448 C C . TRP A 1 555 ? 14.181 3.048 1.056 1.00 97.12 555 TRP A C 1
ATOM 4450 O O . TRP A 1 555 ? 15.372 2.734 0.980 1.00 97.12 555 TRP A O 1
ATOM 4460 N N . ASP A 1 556 ? 13.585 3.940 0.268 1.00 94.62 556 ASP A N 1
ATOM 4461 C CA . ASP A 1 556 ? 14.229 4.904 -0.609 1.00 94.62 556 ASP A CA 1
ATOM 4462 C C . ASP A 1 556 ? 13.503 6.265 -0.568 1.00 94.62 556 ASP A C 1
ATOM 4464 O O . ASP A 1 556 ? 12.292 6.361 -0.359 1.00 94.62 556 ASP A O 1
ATOM 4468 N N . ASP A 1 557 ? 14.240 7.351 -0.794 1.00 92.38 557 ASP A N 1
ATOM 4469 C CA . ASP A 1 557 ? 13.711 8.723 -0.882 1.00 92.38 557 ASP A CA 1
ATOM 4470 C C . ASP A 1 557 ? 13.901 9.348 -2.282 1.00 92.38 557 ASP A C 1
ATOM 4472 O O . ASP A 1 557 ? 13.388 10.435 -2.597 1.00 92.38 557 ASP A O 1
ATOM 4476 N N . TYR A 1 558 ? 14.600 8.627 -3.161 1.00 91.12 558 TYR A N 1
ATOM 4477 C CA . TYR A 1 558 ? 14.963 9.050 -4.502 1.00 91.12 558 TYR A CA 1
ATOM 4478 C C . TYR A 1 558 ? 14.827 7.886 -5.504 1.00 91.12 558 TYR A C 1
ATOM 4480 O O . TYR A 1 558 ? 15.239 6.772 -5.198 1.00 91.12 558 TYR A O 1
ATOM 4488 N N . PRO A 1 559 ? 14.270 8.107 -6.714 1.00 90.31 559 PRO A N 1
ATOM 4489 C CA . PRO A 1 559 ? 13.955 7.029 -7.661 1.00 90.31 559 PRO A CA 1
ATOM 4490 C C . PRO A 1 559 ? 15.132 6.123 -8.030 1.00 90.31 559 PRO A C 1
ATOM 4492 O O . PRO A 1 559 ? 14.933 4.921 -8.196 1.00 90.31 559 PRO A O 1
ATOM 4495 N N . GLN A 1 560 ? 16.339 6.689 -8.099 1.00 91.50 560 GLN A N 1
ATOM 4496 C CA . GLN A 1 560 ? 17.594 5.972 -8.333 1.00 91.50 560 GLN A CA 1
ATOM 4497 C C . GLN A 1 560 ? 18.442 5.890 -7.039 1.00 91.50 560 GLN A C 1
ATOM 4499 O O . GLN A 1 560 ? 19.646 6.180 -7.028 1.00 91.50 560 GLN A O 1
ATOM 4504 N N . ALA A 1 561 ? 17.815 5.615 -5.894 1.00 89.94 561 ALA A N 1
ATOM 4505 C CA . ALA A 1 561 ? 18.518 5.408 -4.629 1.00 89.94 561 ALA A CA 1
ATOM 4506 C C . ALA A 1 561 ? 19.026 3.969 -4.479 1.00 89.94 561 ALA A C 1
ATOM 4508 O O . ALA A 1 561 ? 18.591 3.048 -5.169 1.00 89.94 561 ALA A O 1
ATOM 4509 N N . GLU A 1 562 ? 19.956 3.804 -3.542 1.00 94.06 562 GLU A N 1
ATOM 4510 C CA . GLU A 1 562 ? 20.235 2.505 -2.939 1.00 94.06 562 GLU A CA 1
ATOM 4511 C C . GLU A 1 562 ? 19.206 2.276 -1.825 1.00 94.06 562 GLU A C 1
ATOM 4513 O O . GLU A 1 562 ? 18.952 3.184 -1.030 1.00 94.06 562 GLU A O 1
ATOM 4518 N N . TYR A 1 563 ? 18.604 1.091 -1.779 1.00 96.31 563 TYR A N 1
ATOM 4519 C CA . TYR A 1 563 ? 17.605 0.750 -0.773 1.00 96.31 563 TYR A CA 1
ATOM 4520 C C . TYR A 1 563 ? 18.252 0.414 0.568 1.00 96.31 563 TYR A C 1
ATOM 4522 O O . TYR A 1 563 ? 19.266 -0.277 0.632 1.00 96.31 563 TYR A O 1
ATOM 4530 N N . SER A 1 564 ? 17.603 0.826 1.655 1.00 95.69 564 SER A N 1
ATOM 4531 C CA . SER A 1 564 ? 17.974 0.428 3.017 1.00 95.69 564 SER A CA 1
ATOM 4532 C C . SER A 1 564 ? 16.830 -0.331 3.685 1.00 95.69 564 SER A C 1
ATOM 4534 O O . SER A 1 564 ? 15.706 0.164 3.726 1.00 95.69 564 SER A O 1
ATOM 4536 N N . LYS A 1 565 ? 17.109 -1.515 4.250 1.00 97.44 565 LYS A N 1
ATOM 4537 C CA . LYS A 1 565 ? 16.152 -2.224 5.116 1.00 97.44 565 LYS A CA 1
ATOM 4538 C C . LYS A 1 565 ? 16.257 -1.673 6.538 1.00 97.44 565 LYS A C 1
ATOM 4540 O O . 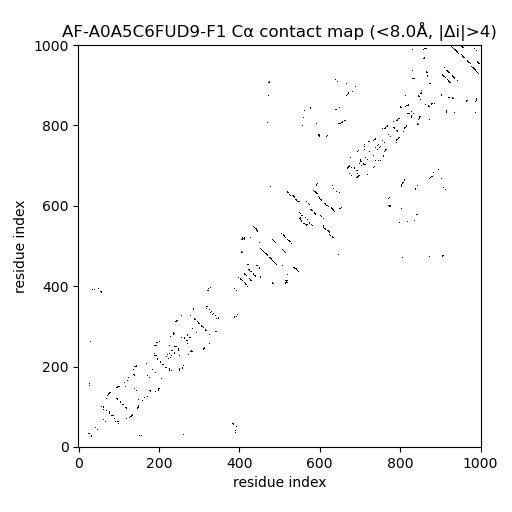LYS A 1 565 ? 17.239 -1.939 7.228 1.00 97.44 565 LYS A O 1
ATOM 4545 N N . VAL A 1 566 ? 15.259 -0.908 6.964 1.00 97.94 566 VAL A N 1
ATOM 4546 C CA . VAL A 1 566 ? 15.214 -0.229 8.276 1.00 97.94 566 VAL A CA 1
ATOM 4547 C C . VAL A 1 566 ? 13.841 -0.397 8.915 1.00 97.94 566 VAL A C 1
ATOM 4549 O O . VAL A 1 566 ? 12.894 -0.774 8.231 1.00 97.94 566 VAL A O 1
ATOM 4552 N N . ARG A 1 567 ? 13.703 -0.156 10.220 1.00 98.00 567 ARG A N 1
ATOM 4553 C CA . ARG A 1 567 ? 12.375 -0.079 10.854 1.00 98.00 567 ARG A CA 1
ATOM 4554 C C . ARG A 1 567 ? 11.638 1.191 10.409 1.00 98.00 567 ARG A C 1
ATOM 4556 O O . ARG A 1 567 ? 12.286 2.189 10.092 1.00 98.00 567 ARG A O 1
ATOM 4563 N N . LEU A 1 568 ? 10.302 1.188 10.416 1.00 97.06 568 LEU A N 1
ATOM 4564 C CA . LEU A 1 568 ? 9.483 2.381 10.143 1.00 97.06 568 LEU A CA 1
ATOM 4565 C C . LEU A 1 568 ? 9.912 3.553 11.030 1.00 97.06 568 LEU A C 1
ATOM 4567 O O . LEU A 1 568 ? 10.056 4.674 10.546 1.00 97.06 568 LEU A O 1
ATOM 4571 N N . SER A 1 569 ? 10.174 3.289 12.311 1.00 96.62 569 SER A N 1
ATOM 4572 C CA . SER A 1 569 ? 10.633 4.298 13.268 1.00 96.62 569 SER A CA 1
ATOM 4573 C C . SER A 1 569 ? 12.031 4.860 12.970 1.00 96.62 569 SER A C 1
ATOM 4575 O O . SER A 1 569 ? 12.334 5.974 13.403 1.00 96.62 569 SER A O 1
ATOM 4577 N N . GLU A 1 570 ? 12.858 4.141 12.209 1.00 96.62 570 GLU A N 1
ATOM 4578 C CA . GLU A 1 570 ? 14.251 4.474 11.869 1.00 96.62 570 GLU A CA 1
ATOM 4579 C C . GLU A 1 570 ? 14.415 5.018 10.442 1.00 96.62 570 GLU A C 1
ATOM 4581 O O . GLU A 1 570 ? 15.485 5.516 10.087 1.00 96.62 570 GLU A O 1
ATOM 4586 N N . MET A 1 571 ? 13.364 4.931 9.625 1.00 95.44 571 MET A N 1
ATOM 4587 C CA . MET A 1 571 ? 13.321 5.477 8.273 1.00 95.44 571 MET A CA 1
ATOM 4588 C C . MET A 1 571 ? 13.609 6.987 8.270 1.00 95.44 571 MET A C 1
ATOM 4590 O O . MET A 1 571 ? 13.254 7.708 9.210 1.00 95.44 571 MET A O 1
ATOM 4594 N N . GLY A 1 572 ? 14.221 7.482 7.187 1.00 94.69 572 GLY A N 1
ATOM 4595 C CA . GLY A 1 572 ? 14.311 8.920 6.930 1.00 94.69 572 GLY A CA 1
ATOM 4596 C C . GLY A 1 572 ? 12.934 9.599 6.883 1.00 94.69 572 GLY A C 1
ATOM 4597 O O . GLY A 1 572 ? 11.890 8.948 6.915 1.00 94.69 572 GLY A O 1
ATOM 4598 N N . ASP A 1 573 ? 12.922 10.931 6.816 1.00 92.31 573 ASP A N 1
ATOM 4599 C CA . ASP A 1 573 ? 11.684 11.707 6.987 1.00 92.31 573 ASP A CA 1
ATOM 4600 C C . ASP A 1 573 ? 10.622 11.417 5.920 1.00 92.31 573 ASP A C 1
ATOM 4602 O O . ASP A 1 573 ? 9.431 11.514 6.207 1.00 92.31 573 ASP A O 1
ATOM 4606 N N . HIS A 1 574 ? 11.041 11.037 4.713 1.00 94.62 574 HIS A N 1
ATOM 4607 C CA . HIS A 1 574 ? 10.149 10.748 3.600 1.00 94.62 574 HIS A CA 1
ATOM 4608 C C . HIS A 1 574 ? 10.616 9.538 2.795 1.00 94.62 574 HIS A C 1
ATOM 4610 O O . HIS A 1 574 ? 11.811 9.266 2.667 1.00 94.62 574 HIS A O 1
ATOM 4616 N N . ALA A 1 575 ? 9.647 8.844 2.212 1.00 96.25 575 ALA A N 1
ATOM 4617 C CA . ALA A 1 575 ? 9.842 7.786 1.240 1.00 96.25 575 ALA A CA 1
ATOM 4618 C C . ALA A 1 575 ? 9.116 8.113 -0.067 1.00 96.25 575 ALA A C 1
ATOM 4620 O O . ALA A 1 575 ? 8.137 8.873 -0.096 1.00 96.25 575 ALA A O 1
ATOM 4621 N N . ILE A 1 576 ? 9.585 7.521 -1.160 1.00 93.31 576 ILE A N 1
ATOM 4622 C CA . ILE A 1 576 ? 8.862 7.532 -2.432 1.00 93.31 576 ILE A CA 1
ATOM 4623 C C . ILE A 1 576 ? 8.053 6.246 -2.609 1.00 93.31 576 ILE A C 1
ATOM 4625 O O . ILE A 1 576 ? 8.117 5.319 -1.810 1.00 93.31 576 ILE A O 1
ATOM 4629 N N . ARG A 1 577 ? 7.210 6.227 -3.642 1.00 93.69 577 ARG A N 1
ATOM 4630 C CA . ARG A 1 577 ? 6.278 5.129 -3.913 1.00 93.69 577 ARG A CA 1
ATOM 4631 C C . ARG A 1 577 ? 6.754 4.300 -5.113 1.00 93.69 577 ARG A C 1
ATOM 4633 O O . ARG A 1 577 ? 7.405 4.864 -5.998 1.00 93.69 577 ARG A O 1
ATOM 4640 N N . PRO A 1 578 ? 6.387 3.011 -5.203 1.00 97.06 578 PRO A N 1
ATOM 4641 C CA . PRO A 1 578 ? 5.797 2.195 -4.140 1.00 97.06 578 PRO A CA 1
ATOM 4642 C C . PRO A 1 578 ? 6.772 1.997 -2.972 1.00 97.06 578 PRO A C 1
ATOM 4644 O O . PRO A 1 578 ? 7.959 1.800 -3.210 1.00 97.06 578 PRO A O 1
ATOM 4647 N N . LEU A 1 579 ? 6.271 2.032 -1.736 1.00 98.25 579 LEU A N 1
ATOM 4648 C CA . LEU A 1 579 ? 7.049 1.670 -0.549 1.00 98.25 579 LEU A CA 1
ATOM 4649 C C . LEU A 1 579 ? 6.704 0.237 -0.144 1.00 98.25 579 LEU A C 1
ATOM 4651 O O . LEU A 1 579 ? 5.532 -0.058 0.103 1.00 98.25 579 LEU A O 1
ATOM 4655 N N . LEU A 1 580 ? 7.716 -0.628 -0.066 1.00 98.69 580 LEU A N 1
ATOM 4656 C CA . LEU A 1 580 ? 7.574 -2.021 0.353 1.00 98.69 580 LEU A CA 1
ATOM 4657 C C . LEU A 1 580 ? 7.843 -2.161 1.857 1.00 98.69 580 LEU A C 1
ATOM 4659 O O . LEU A 1 580 ? 8.906 -1.780 2.350 1.00 98.69 580 LEU A O 1
ATOM 4663 N N . VAL A 1 581 ? 6.886 -2.749 2.565 1.00 98.62 581 VAL A N 1
ATOM 4664 C CA . VAL A 1 581 ? 6.909 -3.004 4.008 1.00 98.62 581 VAL A CA 1
ATOM 4665 C C . VAL A 1 581 ? 6.853 -4.511 4.250 1.00 98.62 581 VAL A C 1
ATOM 4667 O O . VAL A 1 581 ? 6.039 -5.217 3.655 1.00 98.62 581 VAL A O 1
ATOM 4670 N N . GLU A 1 582 ? 7.709 -5.001 5.135 1.00 98.31 582 GLU A N 1
ATOM 4671 C CA . GLU A 1 582 ? 7.765 -6.390 5.583 1.00 98.31 582 GLU A CA 1
ATOM 4672 C C . GLU A 1 582 ? 7.289 -6.485 7.031 1.00 98.31 582 GLU A C 1
ATOM 4674 O O . GLU A 1 582 ? 7.896 -5.938 7.957 1.00 98.31 582 GLU A O 1
ATOM 4679 N N . THR A 1 583 ? 6.181 -7.196 7.208 1.00 94.25 583 THR A N 1
ATOM 4680 C CA . THR A 1 583 ? 5.615 -7.560 8.509 1.00 94.25 583 THR A CA 1
ATOM 4681 C C . THR A 1 583 ? 6.013 -8.996 8.859 1.00 94.25 583 THR A C 1
ATOM 4683 O O . THR A 1 583 ? 6.495 -9.730 8.000 1.00 94.25 583 THR A O 1
ATOM 4686 N N . ASP A 1 584 ? 5.740 -9.442 10.086 1.00 88.44 584 ASP A N 1
ATOM 4687 C CA . ASP A 1 584 ? 6.047 -10.816 10.515 1.00 88.44 584 ASP A CA 1
ATOM 4688 C C . ASP A 1 584 ? 5.316 -11.905 9.700 1.00 88.44 584 ASP A C 1
ATOM 4690 O O . ASP A 1 584 ? 5.736 -13.062 9.707 1.00 88.44 584 ASP A O 1
ATOM 4694 N N . ALA A 1 585 ? 4.219 -11.558 9.014 1.00 89.50 585 ALA A N 1
ATOM 4695 C CA . ALA A 1 585 ? 3.373 -12.516 8.296 1.00 89.50 585 ALA A CA 1
ATOM 4696 C C . ALA A 1 585 ? 3.176 -12.209 6.799 1.00 89.50 585 ALA A C 1
ATOM 4698 O O . ALA A 1 585 ? 2.793 -13.097 6.038 1.00 89.50 585 ALA A O 1
ATOM 4699 N N . HIS A 1 586 ? 3.398 -10.966 6.370 1.00 94.75 586 HIS A N 1
ATOM 4700 C CA . HIS A 1 586 ? 3.021 -10.480 5.039 1.00 94.75 586 HIS A CA 1
ATOM 4701 C C . HIS A 1 586 ? 3.968 -9.399 4.515 1.00 94.75 586 HIS A C 1
ATOM 4703 O O . HIS A 1 586 ? 4.611 -8.684 5.287 1.00 94.75 586 HIS A O 1
ATOM 4709 N N . PHE A 1 587 ? 3.923 -9.192 3.203 1.00 98.62 587 PHE A N 1
ATOM 4710 C CA . PHE A 1 587 ? 4.478 -8.028 2.525 1.00 98.62 587 PHE A CA 1
ATOM 4711 C C . PHE A 1 587 ? 3.357 -7.075 2.117 1.00 98.62 587 PHE A C 1
ATOM 4713 O O . PHE A 1 587 ? 2.324 -7.501 1.591 1.00 98.62 587 PHE A O 1
ATOM 4720 N N . VAL A 1 588 ? 3.575 -5.783 2.347 1.00 98.75 588 VAL A N 1
ATOM 4721 C CA . VAL A 1 588 ? 2.622 -4.709 2.058 1.00 98.75 588 VAL A CA 1
ATOM 4722 C C . VAL A 1 588 ? 3.286 -3.694 1.141 1.00 98.75 588 VAL A C 1
ATOM 4724 O O . VAL A 1 588 ? 4.397 -3.257 1.423 1.00 98.75 588 VAL A O 1
ATOM 4727 N N . ALA A 1 589 ? 2.611 -3.281 0.072 1.00 98.75 589 ALA A N 1
ATOM 4728 C CA . ALA A 1 589 ? 3.061 -2.163 -0.751 1.00 98.75 589 ALA A CA 1
ATOM 4729 C C . ALA A 1 589 ? 2.071 -1.005 -0.679 1.00 98.75 589 ALA A C 1
ATOM 4731 O O . ALA A 1 589 ? 0.879 -1.190 -0.935 1.00 98.75 589 ALA A O 1
ATOM 4732 N N . ILE A 1 590 ? 2.577 0.188 -0.360 1.00 98.69 590 ILE A N 1
ATOM 4733 C CA . ILE A 1 590 ? 1.813 1.437 -0.431 1.00 98.69 590 ILE A CA 1
ATOM 4734 C C . ILE A 1 590 ? 2.205 2.162 -1.716 1.00 98.69 590 ILE A C 1
ATOM 4736 O O . ILE A 1 590 ? 3.364 2.543 -1.901 1.00 98.69 590 ILE A O 1
ATOM 4740 N N . ALA A 1 591 ? 1.235 2.368 -2.601 1.00 98.12 591 ALA A N 1
ATOM 4741 C CA . ALA A 1 591 ? 1.431 2.972 -3.912 1.00 98.12 591 ALA A CA 1
ATOM 4742 C C . ALA A 1 591 ? 0.381 4.053 -4.219 1.00 98.12 591 ALA A C 1
ATOM 4744 O O . ALA A 1 591 ? -0.558 4.296 -3.458 1.00 98.12 591 ALA A O 1
ATOM 4745 N N . GLU A 1 592 ? 0.554 4.713 -5.361 1.00 96.69 592 GLU A N 1
ATOM 4746 C CA . GLU A 1 592 ? -0.469 5.546 -5.992 1.00 96.69 592 GLU A CA 1
ATOM 4747 C C . GLU A 1 592 ? -0.667 5.111 -7.431 1.00 96.69 592 GLU A C 1
ATOM 4749 O O . GLU A 1 592 ? 0.276 4.668 -8.086 1.00 96.69 592 GLU A O 1
ATOM 4754 N N . ALA A 1 593 ? -1.900 5.257 -7.902 1.00 97.94 593 ALA A N 1
ATOM 4755 C CA . ALA A 1 593 ? -2.280 4.875 -9.246 1.00 97.94 593 ALA A CA 1
ATOM 4756 C C . ALA A 1 593 ? -3.219 5.887 -9.903 1.00 97.94 593 ALA A C 1
ATOM 4758 O O . ALA A 1 593 ? -3.903 6.664 -9.229 1.00 97.94 593 ALA A O 1
ATOM 4759 N N . GLY A 1 594 ? -3.303 5.815 -11.226 1.00 95.19 594 GLY A N 1
ATOM 4760 C CA . GLY A 1 594 ? -4.184 6.635 -12.040 1.00 95.19 594 GLY A CA 1
ATOM 4761 C C . GLY A 1 594 ? -3.475 7.799 -12.723 1.00 95.19 594 GLY A C 1
ATOM 4762 O O . GLY A 1 594 ? -2.248 7.846 -12.838 1.00 95.19 594 GLY A O 1
ATOM 4763 N N . ASP A 1 595 ? -4.298 8.738 -13.182 1.00 92.12 595 ASP A N 1
ATOM 4764 C CA . ASP A 1 595 ? -3.881 9.963 -13.857 1.00 92.12 595 ASP A CA 1
ATOM 4765 C C . ASP A 1 595 ? -3.431 11.025 -12.843 1.00 92.12 595 ASP A C 1
ATOM 4767 O O . ASP A 1 595 ? -4.200 11.453 -11.979 1.00 92.12 595 ASP A O 1
ATOM 4771 N N . LEU A 1 596 ? -2.168 11.437 -12.956 1.00 94.12 596 LEU A N 1
ATOM 4772 C CA . LEU A 1 596 ? -1.541 12.461 -12.122 1.00 94.12 596 LEU A CA 1
ATOM 4773 C C . LEU A 1 596 ? -1.357 13.794 -12.864 1.00 94.12 596 LEU A C 1
ATOM 4775 O O . LEU A 1 596 ? -0.778 14.706 -12.281 1.00 94.12 596 LEU A O 1
ATOM 4779 N N . GLU A 1 597 ? -1.827 13.954 -14.108 1.00 93.62 597 GLU A N 1
ATOM 4780 C CA . GLU A 1 597 ? -1.606 15.163 -14.922 1.00 93.62 597 GLU A CA 1
ATOM 4781 C C . GLU A 1 597 ? -1.910 16.442 -14.143 1.00 93.62 597 GLU A C 1
ATOM 4783 O O . GLU A 1 597 ? -1.147 17.402 -14.174 1.00 93.62 597 GLU A O 1
ATOM 4788 N N . ASN A 1 598 ? -3.026 16.443 -13.413 1.00 92.88 598 ASN A N 1
ATOM 4789 C CA . ASN A 1 598 ? -3.510 17.594 -12.664 1.00 92.88 598 ASN A CA 1
ATOM 4790 C C . ASN A 1 598 ? -3.351 17.444 -11.148 1.00 92.88 598 ASN A C 1
ATOM 4792 O O . ASN A 1 598 ? -4.018 18.157 -10.399 1.00 92.88 598 ASN A O 1
ATOM 4796 N N . TYR A 1 599 ? -2.448 16.583 -10.679 1.00 95.56 599 TYR A N 1
ATOM 4797 C CA . TYR A 1 599 ? -2.190 16.375 -9.255 1.00 95.56 599 TYR A CA 1
ATOM 4798 C C . TYR A 1 599 ? -0.689 16.369 -8.947 1.00 95.56 599 TYR A C 1
ATOM 4800 O O . TYR A 1 599 ? 0.142 16.091 -9.808 1.00 95.56 599 TYR A O 1
ATOM 4808 N N . ALA A 1 600 ? -0.318 16.715 -7.716 1.00 95.44 600 ALA A N 1
ATOM 4809 C CA . ALA A 1 600 ? 1.071 16.637 -7.281 1.00 95.44 600 ALA A CA 1
ATOM 4810 C C . ALA A 1 600 ? 1.362 15.215 -6.771 1.00 95.44 600 ALA A C 1
ATOM 4812 O O . ALA A 1 600 ? 0.571 14.690 -5.983 1.00 95.44 600 ALA A O 1
ATOM 4813 N N . PRO A 1 601 ? 2.482 14.589 -7.164 1.00 94.50 601 PRO A N 1
ATOM 4814 C CA . PRO A 1 601 ? 2.824 13.265 -6.660 1.00 94.50 601 PRO A CA 1
ATOM 4815 C C . PRO A 1 601 ? 3.072 13.299 -5.152 1.00 94.50 601 PRO A C 1
ATOM 4817 O O . PRO A 1 601 ? 3.610 14.280 -4.625 1.00 94.50 601 PRO A O 1
ATOM 4820 N N . LEU A 1 602 ? 2.701 12.226 -4.452 1.00 95.31 602 LEU A N 1
ATOM 4821 C CA . LEU A 1 602 ? 2.928 12.128 -3.013 1.00 95.31 602 LEU A CA 1
ATOM 4822 C C . LEU A 1 602 ? 4.294 11.539 -2.651 1.00 95.31 602 LEU A C 1
ATOM 4824 O O . LEU A 1 602 ? 4.828 10.671 -3.352 1.00 95.31 602 LEU A O 1
ATOM 4828 N N . SER A 1 603 ? 4.796 11.961 -1.495 1.00 95.50 603 SER A N 1
ATOM 4829 C CA . SER A 1 603 ? 5.684 11.188 -0.628 1.00 95.50 603 SER A CA 1
ATOM 4830 C C . SER A 1 603 ? 4.893 10.500 0.487 1.00 95.50 603 SER A C 1
ATOM 4832 O O . SER A 1 603 ? 3.735 10.837 0.754 1.00 95.50 603 SER A O 1
ATOM 4834 N N . LEU A 1 604 ? 5.529 9.515 1.117 1.00 97.94 604 LEU A N 1
ATOM 4835 C CA . LEU A 1 604 ? 5.077 8.900 2.360 1.00 97.94 604 LEU A CA 1
ATOM 4836 C C . LEU A 1 604 ? 6.029 9.333 3.471 1.00 97.94 604 LEU A C 1
ATOM 4838 O O . LEU A 1 604 ? 7.163 8.862 3.539 1.00 97.94 604 LEU A O 1
ATOM 4842 N N . ASP A 1 605 ? 5.573 10.243 4.315 1.00 97.50 605 ASP A N 1
ATOM 4843 C CA . ASP A 1 605 ? 6.385 10.852 5.357 1.00 97.50 605 ASP A CA 1
ATOM 4844 C C . ASP A 1 605 ? 6.202 10.095 6.67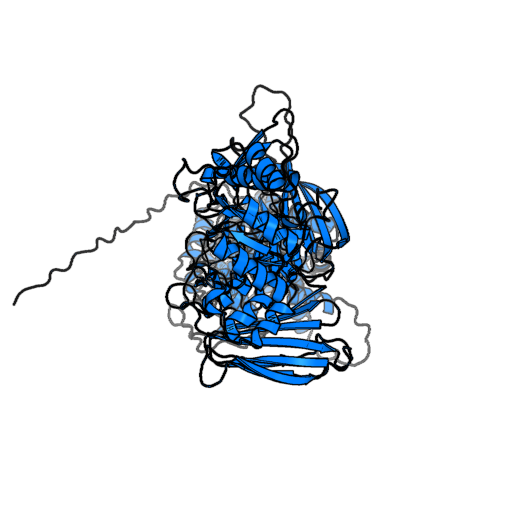5 1.00 97.50 605 ASP A C 1
ATOM 4846 O O . ASP A 1 605 ? 5.098 9.658 7.014 1.00 97.50 605 ASP A O 1
ATOM 4850 N N . ARG A 1 606 ? 7.282 9.934 7.440 1.00 96.62 606 ARG A N 1
ATOM 4851 C CA . ARG A 1 606 ? 7.235 9.278 8.753 1.00 96.62 606 ARG A CA 1
ATOM 4852 C C . ARG A 1 606 ? 6.488 10.167 9.752 1.00 96.62 606 ARG A C 1
ATOM 4854 O O . ARG A 1 606 ? 6.844 11.326 9.941 1.00 96.62 606 ARG A O 1
ATOM 4861 N N . ASN A 1 607 ? 5.481 9.618 10.433 1.00 95.12 607 ASN A N 1
ATOM 4862 C CA . ASN A 1 607 ? 4.643 10.348 11.392 1.00 95.12 607 ASN A CA 1
ATOM 4863 C C . ASN A 1 607 ? 4.432 9.560 12.696 1.00 95.12 607 ASN A C 1
ATOM 4865 O O . ASN A 1 607 ? 3.308 9.275 13.101 1.00 95.12 607 ASN A O 1
ATOM 4869 N N . GLY A 1 608 ? 5.529 9.175 13.345 1.00 91.88 608 GLY A N 1
ATOM 4870 C CA . GLY A 1 608 ? 5.525 8.322 14.536 1.00 91.88 608 GLY A CA 1
ATOM 4871 C C . GLY A 1 608 ? 6.239 6.988 14.297 1.00 91.88 608 GLY A C 1
ATOM 4872 O O . GLY A 1 608 ? 6.830 6.793 13.235 1.00 91.88 608 GLY A O 1
ATOM 4873 N N . PRO A 1 609 ? 6.227 6.071 15.282 1.00 90.38 609 PRO A N 1
ATOM 4874 C CA . PRO A 1 609 ? 7.015 4.837 15.221 1.00 90.38 609 PRO A CA 1
ATOM 4875 C C . PRO A 1 609 ? 6.482 3.802 14.219 1.00 90.38 609 PRO A C 1
ATOM 4877 O O . PRO A 1 609 ? 7.243 2.977 13.740 1.00 90.38 609 PRO A O 1
ATOM 4880 N N . ASN A 1 610 ? 5.190 3.832 13.899 1.00 95.25 610 ASN A N 1
ATOM 4881 C CA . ASN A 1 610 ? 4.523 2.849 13.039 1.00 95.25 610 ASN A CA 1
ATOM 4882 C C . ASN A 1 610 ? 3.461 3.489 12.128 1.00 95.25 610 ASN A C 1
ATOM 4884 O O . ASN A 1 610 ? 2.485 2.848 11.743 1.00 95.25 610 ASN A O 1
ATOM 4888 N N . ARG A 1 611 ? 3.619 4.774 11.803 1.00 97.12 611 ARG A N 1
ATOM 4889 C CA . ARG A 1 611 ? 2.652 5.534 11.007 1.00 97.12 611 ARG A CA 1
ATOM 4890 C C . ARG A 1 611 ? 3.357 6.308 9.908 1.00 97.12 611 ARG A C 1
ATOM 4892 O O . ARG A 1 611 ? 4.344 6.998 10.162 1.00 97.12 611 ARG A O 1
ATOM 4899 N N . LEU A 1 612 ? 2.794 6.228 8.710 1.00 98.38 612 LEU A N 1
ATOM 4900 C CA . LEU A 1 612 ? 3.134 7.097 7.590 1.00 98.38 612 LEU A CA 1
ATOM 4901 C C . LEU A 1 612 ? 1.991 8.078 7.333 1.00 98.38 612 LEU A C 1
ATOM 4903 O O . LEU A 1 612 ? 0.832 7.788 7.634 1.00 98.38 612 LEU A O 1
ATOM 4907 N N . ILE A 1 613 ? 2.313 9.225 6.751 1.00 98.19 613 ILE A N 1
ATOM 4908 C CA . ILE A 1 613 ? 1.345 10.209 6.275 1.00 98.19 613 ILE A CA 1
ATOM 4909 C C . ILE A 1 613 ? 1.706 10.614 4.847 1.00 98.19 613 ILE A C 1
ATOM 4911 O O . ILE A 1 613 ? 2.863 10.886 4.542 1.00 98.19 613 ILE A O 1
ATOM 4915 N N . SER A 1 614 ? 0.735 10.639 3.942 1.00 97.88 614 SER A N 1
ATOM 4916 C CA . SER A 1 614 ? 0.951 11.181 2.602 1.00 97.88 614 SER A CA 1
ATOM 4917 C C . SER A 1 614 ? 1.258 12.671 2.693 1.00 97.88 614 SER A C 1
ATOM 4919 O O . SER A 1 614 ? 0.608 13.348 3.482 1.00 97.88 614 SER A O 1
ATOM 4921 N N . ARG A 1 615 ? 2.142 13.196 1.846 1.00 96.75 615 ARG A N 1
ATOM 4922 C CA . ARG A 1 615 ? 2.326 14.640 1.614 1.00 96.75 615 ARG A CA 1
ATOM 4923 C C . ARG A 1 615 ? 2.591 14.889 0.139 1.00 96.75 615 ARG A C 1
ATOM 4925 O O . ARG A 1 615 ? 3.073 13.995 -0.547 1.00 96.75 615 ARG A O 1
ATOM 4932 N N . PHE A 1 616 ? 2.318 16.088 -0.373 1.00 96.19 616 PHE A N 1
ATOM 4933 C CA . PHE A 1 616 ? 2.826 16.453 -1.699 1.00 96.19 616 PHE A CA 1
ATOM 4934 C C . PHE A 1 616 ? 4.349 16.540 -1.650 1.00 96.19 616 PHE A C 1
ATOM 4936 O O . PHE A 1 616 ? 4.891 17.214 -0.776 1.00 96.19 616 PHE A O 1
ATOM 4943 N N . ARG A 1 617 ? 5.047 15.928 -2.618 1.00 92.12 617 ARG A N 1
ATOM 4944 C CA . ARG A 1 617 ? 6.518 16.025 -2.674 1.00 92.12 617 ARG A CA 1
ATOM 4945 C C . ARG A 1 617 ? 6.991 17.472 -2.790 1.00 92.12 617 ARG A C 1
ATOM 4947 O O . ARG A 1 617 ? 8.051 17.823 -2.273 1.00 92.12 617 ARG A O 1
ATOM 4954 N N . HIS A 1 618 ? 6.235 18.305 -3.505 1.00 92.94 618 HIS A N 1
ATOM 4955 C CA . HIS A 1 618 ? 6.512 19.727 -3.624 1.00 92.94 618 HIS A CA 1
ATOM 4956 C C . HIS A 1 618 ? 5.261 20.544 -3.964 1.00 92.94 618 HIS A C 1
ATOM 4958 O O . HIS A 1 618 ? 4.508 20.209 -4.880 1.00 92.94 618 HIS A O 1
ATOM 4964 N N . GLY A 1 619 ? 5.117 21.691 -3.300 1.00 92.69 619 GLY A N 1
ATOM 4965 C CA . GLY A 1 619 ? 4.096 22.685 -3.617 1.00 92.69 619 GLY A CA 1
ATOM 4966 C C . GLY A 1 619 ? 2.688 22.285 -3.174 1.00 92.69 619 GLY A C 1
ATOM 4967 O O . GLY A 1 619 ? 2.502 21.645 -2.148 1.00 92.69 619 GLY A O 1
ATOM 4968 N N . THR A 1 620 ? 1.700 22.728 -3.948 1.00 94.44 620 THR A N 1
ATOM 4969 C CA . THR A 1 620 ? 0.259 22.583 -3.679 1.00 94.44 620 THR A CA 1
ATOM 4970 C C . THR A 1 620 ? -0.444 22.167 -4.968 1.00 94.44 620 THR A C 1
ATOM 4972 O O . THR A 1 620 ? 0.148 22.264 -6.047 1.00 94.44 620 THR A O 1
ATOM 4975 N N . VAL A 1 621 ? -1.701 21.732 -4.887 1.00 95.06 621 VAL A N 1
ATOM 4976 C CA . VAL A 1 621 ? -2.496 21.358 -6.067 1.00 95.06 621 VAL A CA 1
ATOM 4977 C C . VAL A 1 621 ? -3.551 22.422 -6.333 1.00 95.06 621 VAL A C 1
ATOM 4979 O O . VAL A 1 621 ? -4.384 22.686 -5.474 1.00 95.06 621 VAL A O 1
ATOM 4982 N N . SER A 1 622 ? -3.540 23.012 -7.530 1.00 93.44 622 SER A N 1
ATOM 4983 C CA . SER A 1 622 ? -4.629 23.875 -8.015 1.00 93.44 622 SER A CA 1
ATOM 4984 C C . SER A 1 622 ? -5.489 23.101 -9.008 1.00 93.44 622 SER A C 1
ATOM 4986 O O . SER A 1 622 ? -4.999 22.706 -10.071 1.00 93.44 622 SER A O 1
ATOM 4988 N N . ALA A 1 623 ? -6.745 22.854 -8.661 1.00 85.81 623 ALA A N 1
ATOM 4989 C CA . ALA A 1 623 ? -7.619 21.942 -9.385 1.00 85.81 623 ALA A CA 1
ATOM 4990 C C . ALA A 1 623 ? -8.942 22.601 -9.766 1.00 85.81 623 ALA A C 1
ATOM 4992 O O . ALA A 1 623 ? -9.542 23.306 -8.956 1.00 85.81 623 ALA A O 1
ATOM 4993 N N . SER A 1 624 ? -9.407 22.315 -10.982 1.00 88.19 624 SER A N 1
ATOM 4994 C CA . SER A 1 624 ? -10.777 22.610 -11.395 1.00 88.19 624 SER A CA 1
ATOM 4995 C C . SER A 1 624 ? -11.740 21.570 -10.824 1.00 88.19 624 SER A C 1
ATOM 4997 O O . SER A 1 624 ? -11.361 20.411 -10.640 1.00 88.19 624 SER A O 1
ATOM 4999 N N . LEU A 1 625 ? -12.972 21.988 -10.543 1.00 87.31 625 LEU A N 1
ATOM 5000 C CA . LEU A 1 625 ? -14.045 21.097 -10.108 1.00 87.31 625 LEU A CA 1
ATOM 5001 C C . LEU A 1 625 ? -14.888 20.600 -11.303 1.00 87.31 625 LEU A C 1
ATOM 5003 O O . LEU A 1 625 ? -15.013 21.336 -12.287 1.00 87.31 625 LEU A O 1
ATOM 5007 N N . PRO A 1 626 ? -15.401 19.353 -11.248 1.00 89.88 626 PRO A N 1
ATOM 5008 C CA . PRO A 1 626 ? -15.223 18.379 -10.168 1.00 89.88 626 PRO A CA 1
ATOM 5009 C C . PRO A 1 626 ? -13.819 17.750 -10.205 1.00 89.88 626 PRO A C 1
ATOM 5011 O O . PRO A 1 626 ? -13.260 17.502 -11.272 1.00 89.88 626 PRO A O 1
ATOM 5014 N N . LEU A 1 627 ? -13.253 17.454 -9.032 1.00 91.06 627 LEU A N 1
ATOM 5015 C CA . LEU A 1 627 ? -11.917 16.864 -8.901 1.00 91.06 627 LEU A CA 1
ATOM 5016 C C . LEU A 1 627 ? -12.006 15.424 -8.398 1.00 91.06 627 LEU A C 1
ATOM 5018 O O . LEU A 1 627 ? -12.653 15.156 -7.391 1.00 91.06 627 LEU A O 1
ATOM 5022 N N . SER A 1 628 ? -11.268 14.516 -9.034 1.00 94.88 628 SER A N 1
ATOM 5023 C CA . SER A 1 628 ? -10.893 13.222 -8.453 1.00 94.88 628 SER A CA 1
ATOM 5024 C C . SER A 1 628 ? -9.398 13.218 -8.165 1.00 94.88 628 SER A C 1
ATOM 5026 O O . SER A 1 628 ? -8.611 13.532 -9.056 1.00 94.88 628 SER A O 1
ATOM 5028 N N . THR A 1 629 ? -8.990 12.846 -6.954 1.00 97.19 629 THR A N 1
ATOM 5029 C CA . THR A 1 629 ? -7.567 12.604 -6.685 1.00 97.19 629 THR A CA 1
ATOM 5030 C C . THR A 1 629 ? -7.117 11.322 -7.396 1.00 97.19 629 THR A C 1
ATOM 5032 O O . THR A 1 629 ? -7.950 10.445 -7.671 1.00 97.19 629 THR A O 1
ATOM 5035 N N . PRO A 1 630 ? -5.806 11.149 -7.638 1.00 97.44 630 PRO A N 1
ATOM 5036 C CA . PRO A 1 630 ? -5.245 9.831 -7.890 1.00 97.44 630 PRO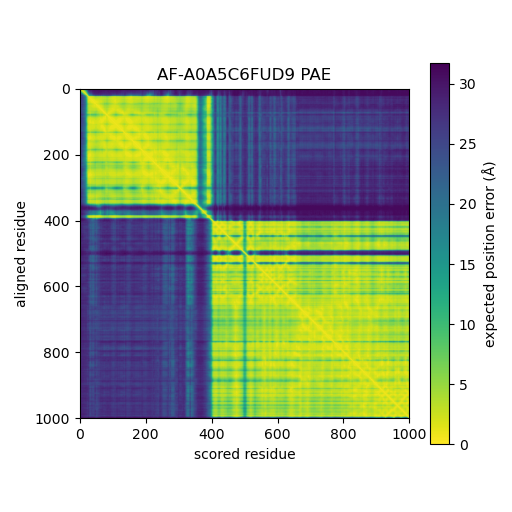 A CA 1
ATOM 5037 C C . PRO A 1 630 ? -5.613 8.853 -6.766 1.00 97.44 630 PRO A C 1
ATOM 5039 O O . PRO A 1 630 ? -5.965 9.247 -5.646 1.00 97.44 630 PRO A O 1
ATOM 5042 N N . TRP A 1 631 ? -5.522 7.563 -7.062 1.00 98.62 631 TRP A N 1
ATOM 5043 C CA . TRP A 1 631 ? -5.805 6.503 -6.103 1.00 98.62 631 TRP A CA 1
ATOM 5044 C C . TRP A 1 631 ? -4.644 6.320 -5.134 1.00 98.62 631 TRP A C 1
ATOM 5046 O O . TRP A 1 631 ? -3.483 6.409 -5.521 1.00 98.62 631 TRP A O 1
ATOM 5056 N N . ARG A 1 632 ? -4.942 6.028 -3.871 1.00 98.75 632 ARG A N 1
ATOM 5057 C CA . ARG A 1 632 ? -3.997 5.424 -2.926 1.00 98.75 632 ARG A CA 1
ATOM 5058 C C . ARG A 1 632 ? -4.252 3.933 -2.944 1.00 98.75 632 ARG A C 1
ATOM 5060 O O . ARG A 1 632 ? -5.409 3.521 -2.953 1.00 98.75 632 ARG A O 1
ATOM 5067 N N . VAL A 1 633 ? -3.186 3.146 -2.986 1.00 98.88 633 VAL A N 1
ATOM 5068 C CA . VAL A 1 633 ? -3.260 1.697 -3.177 1.00 98.88 633 VAL A CA 1
ATOM 5069 C C . VAL A 1 633 ? -2.483 1.012 -2.067 1.00 98.88 633 VAL A C 1
ATOM 5071 O O . VAL A 1 633 ? -1.349 1.394 -1.781 1.00 98.88 633 VAL A O 1
ATOM 5074 N N . VAL A 1 634 ? -3.096 0.005 -1.453 1.00 98.88 634 VAL A N 1
ATOM 5075 C CA . VAL A 1 634 ? -2.480 -0.860 -0.447 1.00 98.88 634 VAL A CA 1
ATOM 5076 C C . VAL A 1 634 ? -2.599 -2.298 -0.935 1.00 98.88 634 VAL A C 1
ATOM 5078 O O . VAL A 1 634 ? -3.681 -2.886 -0.929 1.00 98.88 634 VAL A O 1
ATOM 5081 N N . MET A 1 635 ? -1.480 -2.860 -1.378 1.00 98.88 635 MET A N 1
ATOM 5082 C CA . MET A 1 635 ? -1.381 -4.260 -1.793 1.00 98.88 635 MET A CA 1
ATOM 5083 C C . MET A 1 635 ? -0.849 -5.084 -0.629 1.00 98.88 635 MET A C 1
ATOM 5085 O O . MET A 1 635 ? 0.058 -4.636 0.068 1.00 98.88 635 MET A O 1
ATOM 5089 N N . VAL A 1 636 ? -1.391 -6.284 -0.422 1.00 98.69 636 VAL A N 1
ATOM 5090 C CA . VAL A 1 636 ? -0.943 -7.196 0.643 1.00 98.69 636 VAL A CA 1
ATOM 5091 C C . VAL A 1 636 ? -0.832 -8.601 0.082 1.00 98.69 636 VAL A C 1
ATOM 5093 O O . VAL A 1 636 ? -1.735 -9.052 -0.620 1.00 98.69 636 VAL A O 1
ATOM 5096 N N . SER A 1 637 ? 0.255 -9.300 0.393 1.00 98.19 637 SER A N 1
ATOM 5097 C CA . SER A 1 637 ? 0.426 -10.705 0.021 1.00 98.19 637 SER A CA 1
ATOM 5098 C C . SER A 1 637 ? 1.360 -11.431 0.989 1.00 98.19 637 SER A C 1
ATOM 5100 O O . SER A 1 637 ? 2.080 -10.809 1.766 1.00 98.19 637 SER A O 1
ATOM 5102 N N . GLU A 1 638 ? 1.357 -12.760 0.940 1.00 96.44 638 GLU A N 1
ATOM 5103 C CA . GLU A 1 638 ? 2.258 -13.597 1.748 1.00 96.44 638 GLU A CA 1
ATOM 5104 C C . GLU A 1 638 ? 3.679 -13.654 1.162 1.00 96.44 638 GLU A C 1
ATOM 5106 O O . GLU A 1 638 ? 4.619 -13.965 1.884 1.00 96.44 638 GLU A O 1
ATOM 5111 N N . GLN A 1 639 ? 3.847 -13.356 -0.133 1.00 96.75 639 GLN A N 1
ATOM 5112 C CA . GLN A 1 639 ? 5.120 -13.447 -0.852 1.00 96.75 639 GLN A CA 1
ATOM 5113 C C . GLN A 1 639 ? 5.393 -12.156 -1.635 1.00 96.75 639 GLN A C 1
ATOM 5115 O O . GLN A 1 639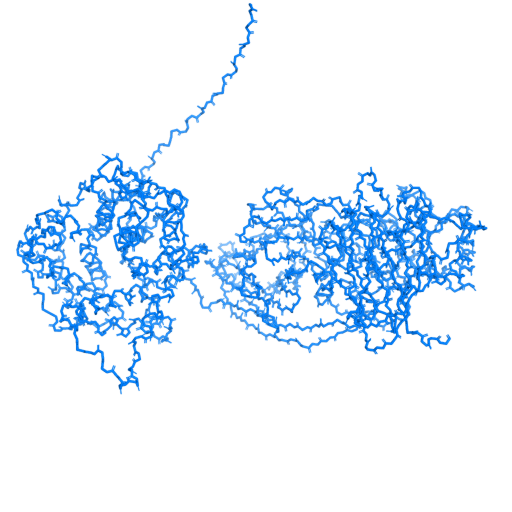 ? 4.538 -11.719 -2.403 1.00 96.75 639 GLN A O 1
ATOM 5120 N N . PRO A 1 640 ? 6.596 -11.565 -1.543 1.00 97.38 640 PRO A N 1
ATOM 5121 C CA . PRO A 1 640 ? 6.882 -10.264 -2.150 1.00 97.38 640 PRO A CA 1
ATOM 5122 C C . PRO A 1 640 ? 6.821 -10.314 -3.684 1.00 97.38 640 PRO A C 1
ATOM 5124 O O . PRO A 1 640 ? 6.445 -9.335 -4.326 1.00 97.38 640 PRO A O 1
ATOM 5127 N N . GLY A 1 641 ? 7.123 -11.473 -4.281 1.00 98.00 641 GLY A N 1
ATOM 5128 C CA . GLY A 1 641 ? 6.997 -11.703 -5.721 1.00 98.00 641 GLY A CA 1
ATOM 5129 C C . GLY A 1 641 ? 5.571 -11.527 -6.246 1.00 98.00 641 GLY A C 1
ATOM 5130 O O . GLY A 1 641 ? 5.386 -10.971 -7.326 1.00 98.00 641 GLY A O 1
ATOM 5131 N N . THR A 1 642 ? 4.560 -11.898 -5.454 1.00 98.12 642 THR A N 1
ATOM 5132 C CA . THR A 1 642 ? 3.147 -11.746 -5.825 1.00 98.12 642 THR A CA 1
ATOM 5133 C C . THR A 1 642 ? 2.757 -10.275 -5.986 1.00 98.12 642 THR A C 1
ATOM 5135 O O . THR A 1 642 ? 1.969 -9.948 -6.869 1.00 98.12 642 THR A O 1
ATOM 5138 N N . LEU A 1 643 ? 3.346 -9.360 -5.203 1.00 98.62 643 LEU A N 1
ATOM 5139 C CA . LEU A 1 643 ? 3.123 -7.917 -5.375 1.00 98.62 643 LEU A CA 1
ATOM 5140 C C . LEU A 1 643 ? 3.626 -7.427 -6.741 1.00 98.62 643 LEU A C 1
ATOM 5142 O O . LEU A 1 643 ? 2.964 -6.617 -7.385 1.00 98.62 643 LEU A O 1
ATOM 5146 N N . VAL A 1 644 ? 4.768 -7.947 -7.204 1.00 98.25 644 VAL A N 1
ATOM 5147 C CA . VAL A 1 644 ? 5.347 -7.615 -8.516 1.00 98.25 644 VAL A CA 1
ATOM 5148 C C . VAL A 1 644 ? 4.507 -8.195 -9.652 1.00 98.25 644 VAL A C 1
ATOM 5150 O O . VAL A 1 644 ? 4.275 -7.519 -10.651 1.00 98.25 644 VAL A O 1
ATOM 5153 N N . GLU A 1 645 ? 4.010 -9.427 -9.519 1.00 97.75 645 GLU A N 1
ATOM 5154 C CA . GLU A 1 645 ? 3.091 -10.019 -10.503 1.00 97.75 645 GLU A CA 1
ATOM 5155 C C . GLU A 1 645 ? 1.798 -9.216 -10.646 1.00 97.75 645 GLU A C 1
ATOM 5157 O O . GLU A 1 645 ? 1.272 -9.088 -11.751 1.00 97.75 645 GLU A O 1
ATOM 5162 N N . ASN A 1 646 ? 1.336 -8.633 -9.540 1.00 97.88 646 ASN A N 1
ATOM 5163 C CA . ASN A 1 646 ? 0.091 -7.885 -9.442 1.00 97.88 646 ASN A CA 1
ATOM 5164 C C . ASN A 1 646 ? 0.226 -6.380 -9.740 1.00 97.88 646 ASN A C 1
ATOM 5166 O O . ASN A 1 646 ? -0.718 -5.628 -9.494 1.00 97.88 646 ASN A O 1
ATOM 5170 N N . HIS A 1 647 ? 1.351 -5.912 -10.302 1.00 97.50 647 HIS A N 1
ATOM 5171 C CA . HIS A 1 647 ? 1.543 -4.491 -10.650 1.00 97.50 647 HIS A CA 1
ATOM 5172 C C . HIS A 1 647 ? 0.443 -3.925 -11.568 1.00 97.50 647 HIS A C 1
ATOM 5174 O O . HIS A 1 647 ? 0.165 -2.725 -11.538 1.00 97.50 647 HIS A O 1
ATOM 5180 N N . TYR A 1 648 ? -0.224 -4.777 -12.359 1.00 97.88 648 TYR A N 1
ATOM 5181 C CA . TYR A 1 648 ? -1.346 -4.380 -13.215 1.00 97.88 648 TYR A CA 1
ATOM 5182 C C . TYR A 1 648 ? -2.533 -3.794 -12.430 1.00 97.88 648 TYR A C 1
ATOM 5184 O O . TYR A 1 648 ? -3.357 -3.099 -13.022 1.00 97.88 648 TYR A O 1
ATOM 5192 N N . LEU A 1 649 ? -2.610 -3.978 -11.104 1.00 98.62 649 LEU A N 1
ATOM 5193 C CA . LEU A 1 649 ? -3.584 -3.275 -10.265 1.00 98.62 649 LEU A CA 1
ATOM 5194 C C . LEU A 1 649 ? -3.477 -1.748 -10.420 1.00 98.62 649 LEU A C 1
ATOM 5196 O O . LEU A 1 649 ? -4.499 -1.062 -10.455 1.00 98.62 649 LEU A O 1
ATOM 5200 N N . LEU A 1 650 ? -2.265 -1.197 -10.569 1.00 98.56 650 LEU A N 1
ATOM 5201 C CA . LEU A 1 650 ? -2.103 0.244 -10.794 1.00 98.56 650 LEU A CA 1
ATOM 5202 C C . LEU A 1 650 ? -2.687 0.660 -12.157 1.00 98.56 650 LEU A C 1
ATOM 5204 O O . LEU A 1 650 ? -3.319 1.711 -12.282 1.00 98.56 650 LEU A O 1
ATOM 5208 N N . GLN A 1 651 ? -2.559 -0.200 -13.170 1.00 98.44 651 GLN A N 1
ATOM 5209 C CA . GLN A 1 651 ? -3.167 0.005 -14.487 1.00 98.44 651 GLN A CA 1
ATOM 5210 C C . GLN A 1 651 ? -4.698 -0.097 -14.424 1.00 98.44 651 GLN A C 1
ATOM 5212 O O . GLN A 1 651 ? -5.380 0.757 -14.988 1.00 98.44 651 GLN A O 1
ATOM 5217 N N . ASN A 1 652 ? -5.267 -1.047 -13.671 1.00 98.38 652 ASN A N 1
ATOM 5218 C CA . ASN A 1 652 ? -6.723 -1.170 -13.472 1.00 98.38 652 ASN A CA 1
ATOM 5219 C C . ASN A 1 652 ? -7.373 0.116 -12.934 1.00 98.38 652 ASN A C 1
ATOM 5221 O O . ASN A 1 652 ? -8.533 0.409 -13.231 1.00 98.38 652 ASN A O 1
ATOM 5225 N N . LEU A 1 653 ? -6.615 0.899 -12.167 1.00 98.25 653 LEU A N 1
ATOM 5226 C CA . LEU A 1 653 ? -7.050 2.160 -11.567 1.00 98.25 653 LEU A CA 1
ATOM 5227 C C . LEU A 1 653 ? -6.858 3.382 -12.484 1.00 98.25 653 LEU A C 1
ATOM 5229 O O . LEU A 1 653 ? -7.307 4.482 -12.143 1.00 98.25 653 LEU A O 1
ATOM 5233 N N . SER A 1 654 ? -6.240 3.193 -13.650 1.00 97.31 654 SER A N 1
ATOM 5234 C CA . SER A 1 654 ? -6.085 4.205 -14.699 1.00 97.31 654 SER A CA 1
ATOM 5235 C C . SER A 1 654 ? -7.195 4.103 -15.753 1.00 97.31 654 SER A C 1
ATOM 5237 O O . SER A 1 654 ? -7.751 3.017 -15.948 1.00 97.31 654 SER A O 1
ATOM 5239 N N . PRO A 1 655 ? -7.548 5.208 -16.440 1.00 96.25 655 PRO A N 1
ATOM 5240 C CA . PRO A 1 655 ? -8.485 5.165 -17.560 1.00 96.25 655 PRO A CA 1
ATOM 5241 C C . PRO A 1 655 ? -8.071 4.158 -18.655 1.00 96.25 655 PRO A C 1
ATOM 5243 O O . PRO A 1 655 ? -6.887 3.850 -18.794 1.00 96.25 655 PRO A O 1
ATOM 5246 N N . PRO A 1 656 ? -9.023 3.640 -19.452 1.00 97.44 656 PRO A N 1
ATOM 5247 C CA . PRO A 1 656 ? -8.702 2.857 -20.645 1.00 97.44 656 PRO A CA 1
ATOM 5248 C C . PRO A 1 656 ? -7.862 3.643 -21.664 1.00 97.44 656 PRO A C 1
ATOM 5250 O O . PRO A 1 656 ? -7.812 4.873 -21.623 1.00 97.44 656 PRO A O 1
ATOM 5253 N N . CYS A 1 657 ? -7.256 2.922 -22.612 1.00 98.25 657 CYS A N 1
ATOM 5254 C CA . CYS A 1 657 ? -6.507 3.503 -23.728 1.00 98.25 657 CYS A CA 1
ATOM 5255 C C . CYS A 1 657 ? -7.334 4.563 -24.474 1.00 98.25 657 CYS A C 1
ATOM 5257 O O . CYS A 1 657 ? -8.488 4.314 -24.828 1.00 98.25 657 CYS A O 1
ATOM 5259 N N . VAL A 1 658 ? -6.727 5.725 -24.735 1.00 97.88 658 VAL A N 1
ATOM 5260 C CA . VAL A 1 658 ? -7.362 6.831 -25.479 1.00 97.88 658 VAL A CA 1
ATOM 5261 C C . VAL A 1 658 ? -6.942 6.901 -26.950 1.00 97.88 658 VAL A C 1
ATOM 5263 O O . VAL A 1 658 ? -7.448 7.743 -27.686 1.00 97.88 658 VAL A O 1
ATOM 5266 N N . LEU A 1 659 ? -6.011 6.048 -27.383 1.00 97.69 659 LEU A N 1
ATOM 5267 C CA . LEU A 1 659 ? -5.526 6.001 -28.763 1.00 97.69 659 LEU A CA 1
ATOM 5268 C C . LEU A 1 659 ? -6.434 5.101 -29.610 1.00 97.69 659 LEU A C 1
ATOM 5270 O O . LEU A 1 659 ? -6.681 3.954 -29.238 1.00 97.69 659 LEU A O 1
ATOM 5274 N N . GLU A 1 660 ? -6.909 5.614 -30.748 1.00 95.62 660 GLU A N 1
ATOM 5275 C CA . GLU A 1 660 ? -7.765 4.860 -31.679 1.00 95.62 660 GLU A CA 1
ATOM 5276 C C . GLU A 1 660 ? -6.985 3.781 -32.448 1.00 95.62 660 GLU A C 1
ATOM 5278 O O . GLU A 1 660 ? -7.486 2.671 -32.627 1.00 95.62 660 GLU A O 1
ATOM 5283 N N . ASP A 1 661 ? -5.756 4.096 -32.870 1.00 97.56 661 ASP A N 1
ATOM 5284 C CA . ASP A 1 661 ? -4.830 3.162 -33.513 1.00 97.56 661 ASP A CA 1
ATOM 5285 C C . ASP A 1 661 ? -3.587 2.967 -32.639 1.00 97.56 661 ASP A C 1
ATOM 5287 O O . ASP A 1 661 ? -2.874 3.915 -32.304 1.00 97.56 661 ASP A O 1
ATOM 5291 N N . THR A 1 662 ? -3.337 1.714 -32.270 1.00 98.31 662 THR A N 1
ATOM 5292 C CA . THR A 1 662 ? -2.190 1.277 -31.467 1.00 98.31 662 THR A CA 1
ATOM 5293 C C . THR A 1 662 ? -1.231 0.395 -32.267 1.00 98.31 662 THR A C 1
ATOM 5295 O O . THR A 1 662 ? -0.247 -0.105 -31.726 1.00 98.31 662 THR A O 1
ATOM 5298 N N . SER A 1 663 ? -1.475 0.196 -33.566 1.00 97.81 663 SER A N 1
ATOM 5299 C CA . SER A 1 663 ? -0.713 -0.731 -34.405 1.00 97.81 663 SER A CA 1
ATOM 5300 C C . SER A 1 663 ? 0.739 -0.301 -34.629 1.00 97.81 663 SER A C 1
ATOM 5302 O O . SER A 1 663 ? 1.592 -1.165 -34.847 1.00 97.81 663 SER A O 1
ATOM 5304 N N . TRP A 1 664 ? 1.043 0.993 -34.528 1.00 97.56 664 TRP A N 1
ATOM 5305 C CA . TRP A 1 664 ? 2.396 1.555 -34.602 1.00 97.56 664 TRP A CA 1
ATOM 5306 C C . TRP A 1 664 ? 3.213 1.333 -33.319 1.00 97.56 664 TRP A C 1
ATOM 5308 O O . TRP A 1 664 ? 4.441 1.399 -33.348 1.00 97.56 664 TRP A O 1
ATOM 5318 N N . ILE A 1 665 ? 2.558 1.009 -32.199 1.00 98.62 665 ILE A N 1
ATOM 5319 C CA . ILE A 1 665 ? 3.219 0.757 -30.917 1.00 98.62 665 ILE A CA 1
ATOM 5320 C C . ILE A 1 665 ? 3.857 -0.628 -30.972 1.00 98.62 665 ILE A C 1
ATOM 5322 O O . ILE A 1 665 ? 3.186 -1.656 -30.845 1.00 98.62 665 ILE A O 1
ATOM 5326 N N . LYS A 1 666 ? 5.171 -0.667 -31.189 1.00 98.00 666 LYS A N 1
ATOM 5327 C CA . LYS A 1 666 ? 5.933 -1.914 -31.257 1.00 98.00 666 LYS A CA 1
ATOM 5328 C C . LYS A 1 666 ? 6.839 -2.051 -30.023 1.00 98.00 666 LYS A C 1
ATOM 5330 O O . LYS A 1 666 ? 7.665 -1.179 -29.772 1.00 98.00 666 LYS A O 1
ATOM 5335 N N . PRO A 1 667 ? 6.709 -3.126 -29.227 1.00 98.19 667 PRO A N 1
ATOM 5336 C CA . PRO A 1 667 ? 7.702 -3.458 -28.215 1.00 98.19 667 PRO A CA 1
ATOM 5337 C C . PRO A 1 667 ? 8.947 -4.055 -28.886 1.00 98.19 667 PRO A C 1
ATOM 5339 O O . PRO A 1 667 ? 8.880 -4.581 -30.001 1.00 98.19 667 PRO A O 1
ATOM 5342 N N . GLY A 1 668 ? 10.091 -4.027 -28.210 1.00 98.25 668 GLY A N 1
ATOM 5343 C CA . GLY A 1 668 ? 11.270 -4.711 -28.724 1.00 98.25 668 GLY A CA 1
ATOM 5344 C C . GLY A 1 668 ? 12.556 -4.442 -27.965 1.00 98.25 668 GLY A C 1
ATOM 5345 O O . GLY A 1 668 ? 12.592 -3.711 -26.976 1.00 98.25 668 GLY A O 1
ATOM 5346 N N . LYS A 1 669 ? 13.632 -5.069 -28.444 1.00 98.56 669 LYS A N 1
ATOM 5347 C CA . LYS A 1 669 ? 14.974 -4.912 -27.873 1.00 98.56 669 LYS A CA 1
ATOM 5348 C C . LYS A 1 669 ? 15.690 -3.721 -28.502 1.00 98.56 669 LYS A C 1
ATOM 5350 O O . LYS A 1 669 ? 15.650 -3.562 -29.726 1.00 98.56 669 LYS A O 1
ATOM 5355 N N . VAL A 1 670 ? 16.382 -2.943 -27.672 1.00 98.25 670 VAL A N 1
ATOM 5356 C CA . VAL A 1 670 ? 17.087 -1.719 -28.072 1.00 98.25 670 VAL A CA 1
ATOM 5357 C C . VAL A 1 670 ? 18.584 -1.849 -27.826 1.00 98.25 670 VAL A C 1
ATOM 5359 O O . VAL A 1 670 ? 18.999 -2.292 -26.755 1.00 98.25 670 VAL A O 1
ATOM 5362 N N . TRP A 1 671 ? 19.395 -1.412 -28.792 1.00 96.88 671 TRP A N 1
ATOM 5363 C CA . TRP A 1 671 ? 20.844 -1.271 -28.634 1.00 96.88 671 TRP A CA 1
ATOM 5364 C C . TRP A 1 671 ? 21.269 0.195 -28.765 1.00 96.88 671 TRP A C 1
ATOM 5366 O O . TRP A 1 671 ? 20.978 0.854 -29.762 1.00 96.88 671 TRP A O 1
ATOM 5376 N N . ARG A 1 672 ? 22.005 0.721 -27.780 1.00 96.69 672 ARG A N 1
ATOM 5377 C CA . ARG A 1 672 ? 22.589 2.070 -27.846 1.00 96.69 672 ARG A CA 1
ATOM 5378 C C . ARG A 1 672 ? 23.792 2.161 -28.802 1.00 96.69 672 ARG A C 1
ATOM 5380 O O . ARG A 1 672 ? 24.816 1.509 -28.602 1.00 96.69 672 ARG A O 1
ATOM 5387 N N . SER A 1 673 ? 23.727 3.061 -29.777 1.00 96.31 673 SER A N 1
ATOM 5388 C CA . SER A 1 673 ? 24.840 3.364 -30.682 1.00 96.31 673 SER A CA 1
ATOM 5389 C C . SER A 1 673 ? 25.672 4.562 -30.216 1.00 96.31 673 SER A C 1
ATOM 5391 O O . SER A 1 673 ? 25.192 5.467 -29.533 1.00 96.31 673 SER A O 1
ATOM 5393 N N . SER A 1 674 ? 26.937 4.594 -30.637 1.00 94.38 674 SER A N 1
ATOM 5394 C CA . SER A 1 674 ? 27.736 5.820 -30.689 1.00 94.38 674 SER A CA 1
ATOM 5395 C C . SER A 1 674 ? 27.148 6.834 -31.681 1.00 94.38 674 SER A C 1
ATOM 5397 O O . SER A 1 674 ? 26.420 6.475 -32.610 1.00 94.38 674 SER A O 1
ATOM 5399 N N . LEU A 1 675 ? 27.495 8.110 -31.493 1.00 96.56 675 LEU A N 1
ATOM 5400 C CA . LEU A 1 675 ? 26.992 9.239 -32.280 1.00 96.56 675 LEU A CA 1
ATOM 5401 C C . LEU A 1 675 ? 27.832 9.484 -33.542 1.00 96.56 675 LEU A C 1
ATOM 5403 O O . LEU A 1 675 ? 28.325 10.582 -33.772 1.00 96.56 675 LEU A O 1
ATOM 5407 N N . THR A 1 676 ? 28.042 8.433 -34.336 1.00 97.12 676 THR A N 1
ATOM 5408 C CA . THR A 1 676 ? 28.713 8.527 -35.642 1.00 97.12 676 THR A CA 1
ATOM 5409 C C . THR A 1 676 ? 27.955 7.714 -36.680 1.00 97.12 676 THR A C 1
ATOM 5411 O O . THR A 1 676 ? 27.425 6.652 -36.352 1.00 97.12 676 THR A O 1
ATOM 5414 N N . THR A 1 677 ? 27.953 8.138 -37.948 1.00 97.44 677 THR A N 1
ATOM 5415 C CA . THR A 1 677 ? 27.268 7.382 -39.018 1.00 97.44 677 THR A CA 1
ATOM 5416 C C . THR A 1 677 ? 27.816 5.958 -39.168 1.00 97.44 677 THR A C 1
ATOM 5418 O O . THR A 1 677 ? 27.061 5.012 -39.378 1.00 97.44 677 THR A O 1
ATOM 5421 N N . ALA A 1 678 ? 29.135 5.773 -39.041 1.00 96.62 678 ALA A N 1
ATOM 5422 C CA . ALA A 1 678 ? 29.755 4.450 -39.140 1.00 96.62 678 ALA A CA 1
ATOM 5423 C C . ALA A 1 678 ? 29.371 3.539 -37.961 1.00 96.62 678 ALA A C 1
ATOM 5425 O O . ALA A 1 678 ? 29.058 2.368 -38.168 1.00 96.62 678 ALA A O 1
ATOM 5426 N N . GLY A 1 679 ? 29.361 4.086 -36.739 1.00 95.69 679 GLY A N 1
ATOM 5427 C CA . GLY A 1 679 ? 28.909 3.369 -35.548 1.00 95.69 679 GLY A CA 1
ATOM 5428 C C . GLY A 1 679 ? 27.437 2.972 -35.641 1.00 95.69 679 GLY A C 1
ATOM 5429 O O . GLY A 1 679 ? 27.112 1.814 -35.393 1.00 95.69 679 GLY A O 1
ATOM 5430 N N . ALA A 1 680 ? 26.582 3.894 -36.096 1.00 97.00 680 ALA A N 1
ATOM 5431 C CA . ALA A 1 680 ? 25.162 3.647 -36.328 1.00 97.00 680 ALA A CA 1
ATOM 5432 C C . ALA A 1 680 ? 24.936 2.438 -37.244 1.00 97.00 680 ALA A C 1
ATOM 5434 O O . ALA A 1 680 ? 24.262 1.489 -36.852 1.00 97.00 680 ALA A O 1
ATOM 5435 N N . LYS A 1 681 ? 25.561 2.427 -38.429 1.00 97.94 681 LYS A N 1
ATOM 5436 C CA . LYS A 1 681 ? 25.423 1.324 -39.394 1.00 97.94 681 LYS A CA 1
ATOM 5437 C C . LYS A 1 681 ? 25.901 -0.012 -38.829 1.00 97.94 681 LYS A C 1
ATOM 5439 O O . LYS A 1 681 ? 25.206 -1.010 -38.966 1.00 97.94 681 LYS A O 1
ATOM 5444 N N . ALA A 1 682 ? 27.036 -0.022 -38.130 1.00 96.94 682 ALA A N 1
ATOM 5445 C CA . ALA A 1 682 ? 27.569 -1.245 -37.533 1.00 96.94 682 ALA A CA 1
ATOM 5446 C C . ALA A 1 682 ? 26.639 -1.836 -36.456 1.00 96.94 682 ALA A C 1
ATOM 5448 O O . ALA A 1 682 ? 26.512 -3.057 -36.348 1.00 96.94 682 ALA A O 1
ATOM 5449 N N . ILE A 1 683 ? 25.985 -0.986 -35.658 1.00 97.06 683 ILE A N 1
ATOM 5450 C CA . ILE A 1 683 ? 24.999 -1.435 -34.669 1.00 97.06 683 ILE A CA 1
ATOM 5451 C C . ILE A 1 683 ? 23.708 -1.890 -35.355 1.00 97.06 683 ILE A C 1
ATOM 5453 O O . ILE A 1 683 ? 23.173 -2.918 -34.953 1.00 97.06 683 ILE A O 1
ATOM 5457 N N . VAL A 1 684 ? 23.239 -1.198 -36.401 1.00 98.19 684 VAL A N 1
ATOM 5458 C CA . VAL A 1 684 ? 22.082 -1.631 -37.209 1.00 98.19 684 VAL A CA 1
ATOM 5459 C C . VAL A 1 684 ? 22.316 -3.025 -37.797 1.00 98.19 684 VAL A C 1
ATOM 5461 O O . VAL A 1 684 ? 21.462 -3.896 -37.637 1.00 98.19 684 VAL A O 1
ATOM 5464 N N . ASP A 1 685 ? 23.486 -3.276 -38.393 1.00 97.06 685 ASP A N 1
ATOM 5465 C CA . ASP A 1 685 ? 23.838 -4.590 -38.943 1.00 97.06 685 ASP A CA 1
ATOM 5466 C C . ASP A 1 685 ? 23.771 -5.682 -37.861 1.00 97.06 685 ASP A C 1
ATOM 5468 O O . ASP A 1 685 ? 23.225 -6.770 -38.077 1.00 97.06 685 ASP A O 1
ATOM 5472 N N . TYR A 1 686 ? 24.300 -5.393 -36.664 1.00 94.50 686 TYR A N 1
ATOM 5473 C CA . TYR A 1 686 ? 24.260 -6.331 -35.543 1.00 94.50 686 TYR A CA 1
ATOM 5474 C C . TYR A 1 686 ? 22.830 -6.554 -35.037 1.00 94.50 686 TYR A C 1
ATOM 5476 O O . TYR A 1 686 ? 22.433 -7.699 -34.799 1.00 94.50 686 TYR A O 1
ATOM 5484 N N . ALA A 1 687 ? 22.066 -5.475 -34.870 1.00 96.19 687 ALA A N 1
ATOM 5485 C CA . ALA A 1 687 ? 20.686 -5.485 -34.408 1.00 96.19 687 ALA A CA 1
ATOM 5486 C C . ALA A 1 687 ? 19.813 -6.352 -35.327 1.00 96.19 687 ALA A C 1
ATOM 5488 O O . ALA A 1 687 ? 19.156 -7.284 -34.852 1.00 96.19 687 ALA A O 1
ATOM 5489 N N . ALA A 1 688 ? 19.906 -6.133 -36.642 1.00 96.62 688 ALA A N 1
ATOM 5490 C CA . ALA A 1 688 ? 19.193 -6.905 -37.654 1.00 96.62 688 ALA A CA 1
ATOM 5491 C C . ALA A 1 688 ? 19.596 -8.391 -37.638 1.00 96.62 688 ALA A C 1
ATOM 5493 O O . ALA A 1 688 ? 18.739 -9.277 -37.637 1.00 96.62 688 ALA A O 1
ATOM 5494 N N . ALA A 1 689 ? 20.894 -8.698 -37.529 1.00 94.00 689 ALA A N 1
ATOM 5495 C CA . ALA A 1 689 ? 21.378 -10.081 -37.471 1.00 94.00 689 ALA A CA 1
ATOM 5496 C C . ALA A 1 689 ? 20.960 -10.837 -36.187 1.00 94.00 689 ALA A C 1
ATOM 5498 O O . ALA A 1 689 ? 20.910 -12.079 -36.166 1.00 94.00 689 ALA A O 1
ATOM 5499 N N . ASN A 1 690 ? 20.653 -10.110 -35.107 1.00 93.06 690 ASN A N 1
ATOM 5500 C CA . ASN A 1 690 ? 20.381 -10.668 -33.780 1.00 93.06 690 ASN A CA 1
ATOM 5501 C C . ASN A 1 690 ? 18.965 -10.387 -33.253 1.00 93.06 690 ASN A C 1
ATOM 5503 O O . ASN A 1 690 ? 18.722 -10.558 -32.061 1.00 93.06 690 ASN A O 1
ATOM 5507 N N . ASN A 1 691 ? 18.017 -10.064 -34.140 1.00 95.81 691 ASN A N 1
ATOM 5508 C CA . ASN A 1 691 ? 16.590 -9.919 -33.823 1.00 95.81 691 ASN A CA 1
ATOM 5509 C C . ASN A 1 691 ? 16.281 -8.814 -32.791 1.00 95.81 691 ASN A C 1
ATOM 5511 O O . ASN A 1 691 ? 15.437 -8.987 -31.904 1.00 95.81 691 ASN A O 1
ATOM 5515 N N . TYR A 1 692 ? 16.977 -7.685 -32.901 1.00 97.81 692 TYR A N 1
ATOM 5516 C CA . TYR A 1 692 ? 16.646 -6.443 -32.203 1.00 97.81 692 TYR A CA 1
ATOM 5517 C C . TYR A 1 692 ? 15.709 -5.612 -33.075 1.00 97.81 692 TYR A C 1
ATOM 5519 O O . TYR A 1 692 ? 15.685 -5.775 -34.291 1.00 97.81 692 TYR A O 1
ATOM 5527 N N . GLN A 1 693 ? 14.930 -4.740 -32.445 1.00 98.44 693 GLN A N 1
ATOM 5528 C CA . GLN A 1 693 ? 13.936 -3.919 -33.137 1.00 98.44 693 GLN A CA 1
ATOM 5529 C C . GLN A 1 693 ? 14.396 -2.469 -33.249 1.00 98.44 693 GLN A C 1
ATOM 5531 O O . GLN A 1 693 ? 13.954 -1.772 -34.155 1.00 98.44 693 GLN A O 1
ATOM 5536 N N . TYR A 1 694 ? 15.288 -2.022 -32.357 1.00 98.69 694 TYR A N 1
ATOM 5537 C CA . TYR A 1 694 ? 15.645 -0.614 -32.250 1.00 98.69 694 TYR A CA 1
ATOM 5538 C C . TYR A 1 694 ? 17.135 -0.365 -32.057 1.00 98.69 694 TYR A C 1
ATOM 5540 O O . TYR A 1 694 ? 17.834 -1.108 -31.359 1.00 98.69 694 TYR A O 1
ATOM 5548 N N . VAL A 1 695 ? 17.579 0.772 -32.588 1.00 98.38 695 VAL A N 1
ATOM 5549 C CA . VAL A 1 695 ? 18.832 1.429 -32.218 1.00 98.38 695 VAL A CA 1
ATOM 5550 C C . VAL A 1 695 ? 18.530 2.767 -31.557 1.00 98.38 695 VAL A C 1
ATOM 5552 O O . VAL A 1 695 ? 17.641 3.498 -31.987 1.00 98.38 695 VAL A O 1
ATOM 5555 N N . HIS A 1 696 ? 19.276 3.083 -30.501 1.00 98.25 696 HIS A N 1
ATOM 5556 C CA . HIS A 1 696 ? 19.120 4.317 -29.739 1.00 98.25 696 HIS A CA 1
ATOM 5557 C C . HIS A 1 696 ? 20.339 5.234 -29.865 1.00 98.25 696 HIS A C 1
ATOM 5559 O O . HIS A 1 696 ? 21.474 4.796 -29.650 1.00 98.25 696 HIS A O 1
ATOM 5565 N N . PHE A 1 697 ? 20.095 6.517 -30.133 1.00 97.88 697 PHE A N 1
ATOM 5566 C CA . PHE A 1 697 ? 21.088 7.585 -30.036 1.00 97.88 697 PHE A CA 1
ATOM 5567 C C . PHE A 1 697 ? 20.863 8.393 -28.758 1.00 97.88 697 PHE A C 1
ATOM 5569 O O . PHE A 1 697 ? 19.924 9.183 -28.651 1.00 97.88 697 PHE A O 1
ATOM 5576 N N . ASP A 1 698 ? 21.751 8.170 -27.790 1.00 95.44 698 ASP A N 1
ATOM 5577 C CA . ASP A 1 698 ? 21.696 8.800 -26.471 1.00 95.44 698 ASP A CA 1
ATOM 5578 C C . ASP A 1 698 ? 22.109 10.284 -26.507 1.00 95.44 698 ASP A C 1
ATOM 5580 O O . ASP A 1 698 ? 22.447 10.833 -27.560 1.00 95.44 698 ASP A O 1
ATOM 5584 N N . ALA A 1 699 ? 22.088 10.942 -25.347 1.00 94.94 699 ALA A N 1
ATOM 5585 C CA . ALA A 1 699 ? 22.436 12.347 -25.181 1.00 94.94 699 ALA A CA 1
ATOM 5586 C C . ALA A 1 699 ? 23.699 12.779 -25.958 1.00 94.94 699 ALA A C 1
ATOM 5588 O O . ALA A 1 699 ? 24.742 12.121 -25.921 1.00 94.94 699 ALA A O 1
ATOM 5589 N N . GLY A 1 700 ? 23.605 13.933 -26.631 1.00 95.56 700 GLY A N 1
ATOM 5590 C CA . GLY A 1 700 ? 24.711 14.562 -27.366 1.00 95.56 700 GLY A CA 1
ATOM 5591 C C . GLY A 1 700 ? 24.490 14.731 -28.872 1.00 95.56 700 GLY A C 1
ATOM 5592 O O . GLY A 1 700 ? 25.183 15.534 -29.491 1.00 95.56 700 GLY A O 1
ATOM 5593 N N . TRP A 1 701 ? 23.524 14.025 -29.474 1.00 96.69 701 TRP A N 1
ATOM 5594 C CA . TRP A 1 701 ? 23.347 13.993 -30.939 1.00 96.69 701 TRP A CA 1
ATOM 5595 C C . TRP A 1 701 ? 22.873 15.320 -31.556 1.00 96.69 701 TRP A C 1
ATOM 5597 O O . TRP A 1 701 ? 23.033 15.525 -32.757 1.00 96.69 701 TRP A O 1
ATOM 5607 N N . TYR A 1 702 ? 22.352 16.236 -30.734 1.00 96.81 702 TYR A N 1
ATOM 5608 C CA . TYR A 1 702 ? 21.967 17.605 -31.103 1.00 96.81 702 TYR A CA 1
ATOM 5609 C C . TYR A 1 702 ? 22.761 18.680 -30.326 1.00 96.81 702 TYR A C 1
ATOM 5611 O O . TYR A 1 702 ? 22.313 19.810 -30.102 1.00 96.81 702 TYR A O 1
ATOM 5619 N N . GLY A 1 703 ? 23.966 18.316 -29.873 1.00 96.19 703 GLY A N 1
ATOM 5620 C CA . GLY A 1 703 ? 24.879 19.160 -29.104 1.00 96.19 703 GLY A CA 1
ATOM 5621 C C . GLY A 1 703 ? 24.924 18.823 -27.605 1.00 96.19 703 GLY A C 1
ATOM 5622 O O . GLY A 1 703 ? 24.303 17.856 -27.162 1.00 96.19 703 GLY A O 1
ATOM 5623 N N . PRO A 1 704 ? 25.685 19.595 -26.805 1.00 94.94 704 PRO A N 1
ATOM 5624 C CA . PRO A 1 704 ? 25.897 19.303 -25.390 1.00 94.94 704 PRO A CA 1
ATOM 5625 C C . PRO A 1 704 ? 24.594 19.270 -24.585 1.00 94.94 704 PRO A C 1
ATOM 5627 O O . PRO A 1 704 ? 23.856 20.245 -24.521 1.00 94.94 704 PRO A O 1
ATOM 5630 N N . GLU A 1 705 ? 24.365 18.169 -23.876 1.00 90.50 705 GLU A N 1
ATOM 5631 C CA . GLU A 1 705 ? 23.104 17.878 -23.187 1.00 90.50 705 GLU A CA 1
ATOM 5632 C C . GLU A 1 705 ? 22.627 18.988 -22.228 1.00 90.50 705 GLU A C 1
ATOM 5634 O O . GLU A 1 705 ? 21.437 19.261 -22.115 1.00 90.50 705 GLU A O 1
ATOM 5639 N N . ARG A 1 706 ? 23.544 19.673 -21.538 1.00 93.12 706 ARG A N 1
ATOM 5640 C CA . ARG A 1 706 ? 23.198 20.738 -20.578 1.00 93.12 706 ARG A CA 1
ATOM 5641 C C . ARG A 1 706 ? 23.229 22.148 -21.169 1.00 93.12 706 ARG A C 1
ATOM 5643 O O . ARG A 1 706 ? 22.979 23.107 -20.439 1.00 93.12 706 ARG A O 1
ATOM 5650 N N . ASP A 1 707 ? 23.548 22.302 -22.452 1.00 94.62 707 ASP A N 1
ATOM 5651 C CA . ASP A 1 707 ? 23.509 23.605 -23.108 1.00 94.62 707 ASP A CA 1
ATOM 5652 C C . ASP A 1 707 ? 22.088 23.901 -23.586 1.00 94.62 707 ASP A C 1
ATOM 5654 O O . ASP A 1 707 ? 21.547 23.259 -24.482 1.00 94.62 707 ASP A O 1
ATOM 5658 N N . ALA A 1 708 ? 21.480 24.942 -23.025 1.00 91.94 708 ALA A N 1
ATOM 5659 C CA . ALA A 1 708 ? 20.146 25.362 -23.418 1.00 91.94 708 ALA A CA 1
ATOM 5660 C C . ALA A 1 708 ? 20.069 25.874 -24.875 1.00 91.94 708 ALA A C 1
ATOM 5662 O O . ALA A 1 708 ? 18.969 26.159 -25.346 1.00 91.94 708 ALA A O 1
ATOM 5663 N N . LYS A 1 709 ? 21.197 26.048 -25.578 1.00 94.31 709 LYS A N 1
ATOM 5664 C CA . LYS A 1 709 ? 21.259 26.367 -27.015 1.00 94.31 709 LYS A CA 1
ATOM 5665 C C . LYS A 1 709 ? 21.265 25.135 -27.920 1.00 94.31 709 LYS A C 1
ATOM 5667 O O . LYS A 1 709 ? 21.099 25.309 -29.124 1.00 94.31 709 LYS A O 1
ATOM 5672 N N . SER A 1 710 ? 21.425 23.928 -27.382 1.00 96.69 710 SER A N 1
ATOM 5673 C CA . SER A 1 710 ? 21.306 22.694 -28.159 1.00 96.69 710 SER A CA 1
ATOM 5674 C C . SER A 1 710 ? 19.884 22.556 -28.690 1.00 96.69 710 SER A C 1
ATOM 5676 O O . SER A 1 710 ? 18.933 22.413 -27.923 1.00 96.69 710 SER A O 1
ATOM 5678 N N . ASN A 1 711 ? 19.738 22.695 -30.007 1.00 96.75 711 ASN A N 1
ATOM 5679 C CA . ASN A 1 711 ? 18.453 22.681 -30.692 1.00 96.75 711 ASN A CA 1
ATOM 5680 C C . ASN A 1 711 ? 18.125 21.243 -31.113 1.00 96.75 711 ASN A C 1
ATOM 5682 O O . ASN A 1 711 ? 18.871 20.704 -31.927 1.00 96.75 711 ASN A O 1
ATOM 5686 N N . PRO A 1 712 ? 17.024 20.634 -30.630 1.00 96.44 712 PRO A N 1
ATOM 5687 C CA . PRO A 1 712 ? 16.697 19.233 -30.899 1.00 96.44 712 PRO A CA 1
ATOM 5688 C C . PRO A 1 712 ? 16.460 18.911 -32.383 1.00 96.44 712 PRO A C 1
ATOM 5690 O O . PRO A 1 712 ? 16.406 17.746 -32.743 1.00 96.44 712 PRO A O 1
ATOM 5693 N N . VAL A 1 713 ? 16.362 19.910 -33.269 1.00 96.06 713 VAL A N 1
ATOM 5694 C CA . VAL A 1 713 ? 16.292 19.695 -34.729 1.00 96.06 713 VAL A CA 1
ATOM 5695 C C . VAL A 1 713 ? 17.600 20.024 -35.466 1.00 96.06 713 VAL A C 1
ATOM 5697 O O . VAL A 1 713 ? 17.612 20.154 -36.687 1.00 96.06 713 VAL A O 1
ATOM 5700 N N . THR A 1 714 ? 18.714 20.206 -34.752 1.00 96.12 714 THR A N 1
ATOM 5701 C CA . THR A 1 714 ? 20.042 20.487 -35.324 1.00 96.12 714 THR A CA 1
ATOM 5702 C C . THR A 1 714 ? 21.037 19.410 -34.903 1.00 96.12 714 THR A C 1
ATOM 5704 O O . THR A 1 714 ? 21.573 19.444 -33.799 1.00 96.12 714 THR A O 1
ATOM 5707 N N . VAL A 1 715 ? 21.269 18.452 -35.798 1.00 96.56 715 VAL A N 1
ATOM 5708 C CA . VAL A 1 715 ? 22.161 17.301 -35.592 1.00 96.56 715 VAL A CA 1
ATOM 5709 C C . VAL A 1 715 ? 23.632 17.744 -35.617 1.00 96.56 715 VAL A C 1
ATOM 5711 O O . VAL A 1 715 ? 23.978 18.674 -36.343 1.00 96.56 715 VAL A O 1
ATOM 5714 N N . ILE A 1 716 ? 24.490 17.090 -34.829 1.00 97.06 716 ILE A N 1
ATOM 5715 C CA . ILE A 1 716 ? 25.952 17.280 -34.882 1.00 97.06 716 ILE A CA 1
ATOM 5716 C C . ILE A 1 716 ? 26.560 16.758 -36.197 1.00 97.06 716 ILE A C 1
ATOM 5718 O O . ILE A 1 716 ? 26.015 15.853 -36.823 1.00 97.06 716 ILE A O 1
ATOM 5722 N N . ASP A 1 717 ? 27.724 17.280 -36.586 1.00 96.75 717 ASP A N 1
ATOM 5723 C CA . ASP A 1 717 ? 28.365 16.954 -37.870 1.00 96.75 717 ASP A CA 1
ATOM 5724 C C . ASP A 1 717 ? 28.826 15.484 -37.967 1.00 96.75 717 ASP A C 1
ATOM 5726 O O . ASP A 1 717 ? 28.944 14.930 -39.061 1.00 96.75 717 ASP A O 1
ATOM 5730 N N . GLU A 1 718 ? 29.110 14.834 -36.835 1.00 97.00 718 GLU A N 1
ATOM 5731 C CA . GLU A 1 718 ? 29.651 13.473 -36.780 1.00 97.00 718 GLU A CA 1
ATOM 5732 C C . GLU A 1 718 ? 28.646 12.379 -37.179 1.00 97.00 718 GLU A C 1
ATOM 5734 O O . GLU A 1 718 ? 29.059 11.267 -37.540 1.00 97.00 718 GLU A O 1
ATOM 5739 N N . ILE A 1 719 ? 27.342 12.670 -37.127 1.00 96.56 719 ILE A N 1
ATOM 5740 C CA . ILE A 1 719 ? 26.278 11.735 -37.494 1.00 96.56 719 ILE A CA 1
ATOM 5741 C C . ILE A 1 719 ? 25.343 12.341 -38.541 1.00 96.56 719 ILE A C 1
ATOM 5743 O O . ILE A 1 719 ? 24.630 13.310 -38.310 1.00 96.56 719 ILE A O 1
ATOM 5747 N N . ASP A 1 720 ? 25.292 11.694 -39.699 1.00 96.06 720 ASP A N 1
ATOM 5748 C CA . ASP A 1 720 ? 24.272 11.939 -40.713 1.00 96.06 720 ASP A CA 1
ATOM 5749 C C . ASP A 1 720 ? 22.993 11.207 -40.284 1.00 96.06 720 ASP A C 1
ATOM 5751 O O . ASP A 1 720 ? 22.819 10.017 -40.554 1.00 96.06 720 ASP A O 1
ATOM 5755 N N . MET A 1 721 ? 22.140 11.900 -39.523 1.00 94.69 721 MET A N 1
ATOM 5756 C CA . MET A 1 721 ? 20.914 11.319 -38.967 1.00 94.69 721 MET A CA 1
ATOM 5757 C C . MET A 1 721 ? 19.939 10.834 -40.056 1.00 94.69 721 MET A C 1
ATOM 5759 O O . MET A 1 721 ? 19.471 9.702 -39.933 1.00 94.69 721 MET A O 1
ATOM 5763 N N . PRO A 1 722 ? 19.660 11.593 -41.141 1.00 93.94 722 PRO A N 1
ATOM 5764 C CA . PRO A 1 722 ? 18.868 11.074 -42.256 1.00 93.94 722 PRO A CA 1
ATOM 5765 C C . PRO A 1 722 ? 19.418 9.768 -42.844 1.00 93.94 722 PRO A C 1
ATOM 5767 O O . PRO A 1 722 ? 18.654 8.832 -43.070 1.00 93.94 722 PRO A O 1
ATOM 5770 N N . GLU A 1 723 ? 20.734 9.666 -43.059 1.00 96.75 723 GLU A N 1
ATOM 5771 C CA . GLU A 1 723 ? 21.346 8.430 -43.563 1.00 96.75 723 GLU A CA 1
ATOM 5772 C C . GLU A 1 723 ? 21.285 7.284 -42.545 1.00 96.75 723 GLU A C 1
ATOM 5774 O O . GLU A 1 723 ? 21.065 6.136 -42.932 1.00 96.75 723 GLU A O 1
ATOM 5779 N N . ALA A 1 724 ? 21.467 7.568 -41.253 1.00 97.44 724 ALA A N 1
ATOM 5780 C CA . ALA A 1 724 ? 21.361 6.566 -40.196 1.00 97.44 724 ALA A CA 1
ATOM 5781 C C . ALA A 1 724 ? 19.942 5.983 -40.109 1.00 97.44 724 ALA A C 1
ATOM 5783 O O . ALA A 1 724 ? 19.796 4.764 -40.028 1.00 97.44 724 ALA A O 1
ATOM 5784 N N . ILE A 1 725 ? 18.911 6.832 -40.185 1.00 97.81 725 ILE A N 1
ATOM 5785 C CA . ILE A 1 725 ? 17.508 6.400 -40.160 1.00 97.81 725 ILE A CA 1
ATOM 5786 C C . ILE A 1 725 ? 17.153 5.630 -41.432 1.00 97.81 725 ILE A C 1
ATOM 5788 O O . ILE A 1 725 ? 16.614 4.532 -41.336 1.00 97.81 725 ILE A O 1
ATOM 5792 N N . ARG A 1 726 ? 17.526 6.139 -42.615 1.00 98.06 726 ARG A N 1
ATOM 5793 C CA . ARG A 1 726 ? 17.312 5.432 -43.889 1.00 98.06 726 ARG A CA 1
ATOM 5794 C C . ARG A 1 726 ? 17.949 4.041 -43.872 1.00 98.06 726 ARG A C 1
ATOM 5796 O O . ARG A 1 726 ? 17.325 3.073 -44.290 1.00 98.06 726 ARG A O 1
ATOM 5803 N N . TYR A 1 727 ? 19.189 3.936 -43.392 1.00 98.56 727 TYR A N 1
ATOM 5804 C CA . TYR A 1 727 ? 19.888 2.654 -43.310 1.00 98.56 727 TYR A CA 1
ATOM 5805 C C . TYR A 1 727 ? 19.228 1.703 -42.304 1.00 98.56 727 TYR A C 1
ATOM 5807 O O . TYR A 1 727 ? 19.133 0.510 -42.579 1.00 98.56 727 TYR A O 1
ATOM 5815 N N . ALA A 1 728 ? 18.761 2.209 -41.159 1.00 98.50 728 ALA A N 1
ATOM 5816 C CA . ALA A 1 728 ? 18.025 1.415 -40.179 1.00 98.50 728 ALA A CA 1
ATOM 5817 C C . ALA A 1 728 ? 16.705 0.874 -40.761 1.00 98.50 728 ALA A C 1
ATOM 5819 O O . ALA A 1 728 ? 16.454 -0.327 -40.665 1.00 98.50 728 ALA A O 1
ATOM 5820 N N . ASP A 1 729 ? 15.936 1.716 -41.456 1.00 97.94 729 ASP A N 1
ATOM 5821 C CA . ASP A 1 729 ? 14.679 1.340 -42.117 1.00 97.94 729 ASP A CA 1
ATOM 5822 C C . ASP A 1 729 ? 14.880 0.247 -43.183 1.00 97.94 729 ASP A C 1
ATOM 5824 O O . ASP A 1 729 ? 14.173 -0.760 -43.183 1.00 97.94 729 ASP A O 1
ATOM 5828 N N . GLU A 1 730 ? 15.928 0.349 -44.013 1.00 98.19 730 GLU A N 1
ATOM 5829 C CA . GLU A 1 730 ? 16.288 -0.693 -44.996 1.00 98.19 730 GLU A CA 1
ATOM 5830 C C . GLU A 1 730 ? 16.583 -2.065 -44.365 1.00 98.19 730 GLU A C 1
ATOM 5832 O O . GLU A 1 730 ? 16.485 -3.092 -45.041 1.00 98.19 730 GLU A O 1
ATOM 5837 N N . HIS A 1 731 ? 16.920 -2.088 -43.074 1.00 98.44 731 HIS A N 1
ATOM 5838 C CA . HIS A 1 731 ? 17.178 -3.298 -42.292 1.00 98.44 731 HIS A CA 1
ATOM 5839 C C . HIS A 1 731 ? 16.025 -3.655 -41.339 1.00 98.44 731 HIS A C 1
ATOM 5841 O O . HIS A 1 731 ? 16.153 -4.603 -40.562 1.00 98.44 731 HIS A O 1
ATOM 5847 N N . GLY A 1 732 ? 14.901 -2.931 -41.396 1.00 97.94 732 GLY A N 1
ATOM 5848 C CA . GLY A 1 732 ? 13.743 -3.143 -40.527 1.00 97.94 732 GLY A CA 1
ATOM 5849 C C . GLY A 1 732 ? 13.993 -2.781 -39.060 1.00 97.94 732 GLY A C 1
ATOM 5850 O O . GLY A 1 732 ? 13.393 -3.387 -38.173 1.00 97.94 732 GLY A O 1
ATOM 5851 N N . ILE A 1 733 ? 14.898 -1.835 -38.798 1.00 98.62 733 ILE A N 1
ATOM 5852 C CA . ILE A 1 733 ? 15.282 -1.372 -37.463 1.00 98.62 733 ILE A CA 1
ATOM 5853 C C . ILE A 1 733 ? 14.745 0.042 -37.234 1.00 98.62 733 ILE A C 1
ATOM 5855 O O . ILE A 1 733 ? 15.025 0.956 -38.004 1.00 98.62 733 ILE A O 1
ATOM 5859 N N . GLY A 1 734 ? 14.010 0.235 -36.141 1.00 98.50 734 GLY A N 1
ATOM 5860 C CA . GLY A 1 734 ? 13.546 1.549 -35.710 1.00 98.50 734 GLY A CA 1
ATOM 5861 C C . GLY A 1 734 ? 14.648 2.368 -35.034 1.00 98.50 734 GLY A C 1
ATOM 5862 O O . GLY A 1 734 ? 15.573 1.822 -34.426 1.00 98.50 734 GLY A O 1
ATOM 5863 N N . VAL A 1 735 ? 14.530 3.694 -35.088 1.00 98.62 735 VAL A N 1
ATOM 5864 C CA . VAL A 1 735 ? 15.476 4.612 -34.436 1.00 98.62 735 VAL A CA 1
ATOM 5865 C C . VAL A 1 735 ? 14.791 5.370 -33.307 1.00 98.62 735 VAL A C 1
ATOM 5867 O O . VAL A 1 735 ? 13.731 5.965 -33.498 1.00 98.62 735 VAL A O 1
ATOM 5870 N N . ILE A 1 736 ? 15.424 5.363 -32.134 1.00 98.69 736 ILE A N 1
ATOM 5871 C CA . ILE A 1 736 ? 15.006 6.118 -30.951 1.00 98.69 736 ILE A CA 1
ATOM 5872 C C . ILE A 1 736 ? 16.069 7.172 -30.646 1.00 98.69 736 ILE A C 1
ATOM 5874 O O . ILE A 1 736 ? 17.260 6.862 -30.599 1.00 98.69 736 ILE A O 1
ATOM 5878 N N . CYS A 1 737 ? 15.652 8.410 -30.397 1.00 98.25 737 CYS A N 1
ATOM 5879 C CA . CYS A 1 737 ? 16.568 9.495 -30.043 1.00 98.25 737 CYS A CA 1
ATOM 5880 C C . CYS A 1 737 ? 16.282 10.052 -28.650 1.00 98.25 737 CYS A C 1
ATOM 5882 O O . CYS A 1 737 ? 15.131 10.245 -28.258 1.00 98.25 737 CYS A O 1
ATOM 5884 N N . TYR A 1 738 ? 17.342 10.376 -27.918 1.00 98.12 738 TYR A N 1
ATOM 5885 C CA . TYR A 1 738 ? 17.238 11.074 -26.644 1.00 98.12 738 TYR A CA 1
ATOM 5886 C C . TYR A 1 738 ? 16.779 12.532 -26.818 1.00 98.12 738 TYR A C 1
ATOM 5888 O O . TYR A 1 738 ? 17.224 13.216 -27.740 1.00 98.12 738 TYR A O 1
ATOM 5896 N N . ILE A 1 739 ? 15.949 13.045 -25.909 1.00 97.75 739 ILE A N 1
ATOM 58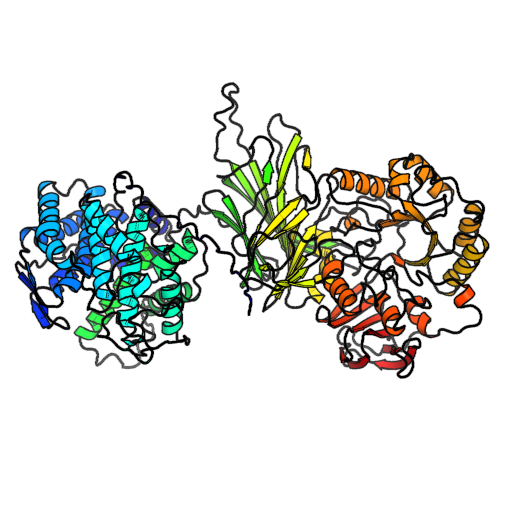97 C CA . ILE A 1 739 ? 15.611 14.471 -25.795 1.00 97.75 739 ILE A CA 1
ATOM 5898 C C . ILE A 1 739 ? 15.436 14.854 -24.321 1.00 97.75 739 ILE A C 1
ATOM 5900 O O . ILE A 1 739 ? 14.667 14.237 -23.594 1.00 97.75 739 ILE A O 1
ATOM 5904 N N . ASN A 1 740 ? 16.130 15.891 -23.854 1.00 96.38 740 ASN A N 1
ATOM 5905 C CA . ASN A 1 740 ? 16.025 16.316 -22.454 1.00 96.38 740 ASN A CA 1
ATOM 5906 C C . ASN A 1 740 ? 14.935 17.369 -22.193 1.00 96.38 740 ASN A C 1
ATOM 5908 O O . ASN A 1 740 ? 14.501 18.095 -23.091 1.00 96.38 740 ASN A O 1
ATOM 5912 N N . LYS A 1 741 ? 14.552 17.518 -20.918 1.00 95.12 741 LYS A N 1
ATOM 5913 C CA . LYS A 1 741 ? 13.595 18.524 -20.428 1.00 95.12 741 LYS A CA 1
ATOM 5914 C C . LYS A 1 741 ? 13.971 19.949 -20.822 1.00 95.12 741 LYS A C 1
ATOM 5916 O O . LYS A 1 741 ? 13.079 20.738 -21.112 1.00 95.12 741 LYS A O 1
ATOM 5921 N N . ILE A 1 742 ? 15.263 20.290 -20.873 1.00 95.19 742 ILE A N 1
ATOM 5922 C CA . ILE A 1 742 ? 15.713 21.633 -21.276 1.00 95.19 742 ILE A CA 1
ATOM 5923 C C . ILE A 1 742 ? 15.262 21.927 -22.712 1.00 95.19 742 ILE A C 1
ATOM 5925 O O . ILE A 1 742 ? 14.702 22.991 -22.971 1.00 95.19 742 ILE A O 1
ATOM 5929 N N . ALA A 1 743 ? 15.470 20.981 -23.630 1.00 96.25 743 ALA A N 1
ATOM 5930 C CA . ALA A 1 743 ? 15.041 21.105 -25.014 1.00 96.25 743 ALA A CA 1
ATOM 5931 C C . ALA A 1 743 ? 13.510 21.084 -25.131 1.00 96.25 743 ALA A C 1
ATOM 5933 O O . ALA A 1 743 ? 12.944 21.991 -25.740 1.00 96.25 743 ALA A O 1
ATOM 5934 N N . MET A 1 744 ? 12.843 20.119 -24.484 1.00 96.44 744 MET A N 1
ATOM 5935 C CA . MET A 1 744 ? 11.379 19.988 -24.518 1.00 96.44 744 MET A CA 1
ATOM 5936 C C . MET A 1 744 ? 10.645 21.215 -23.950 1.00 96.44 744 MET A C 1
ATOM 5938 O O . MET A 1 744 ? 9.570 21.557 -24.426 1.00 96.44 744 MET A O 1
ATOM 5942 N N . ALA A 1 745 ? 11.215 21.895 -22.950 1.00 95.06 745 ALA A N 1
ATOM 5943 C CA . ALA A 1 745 ? 10.626 23.097 -22.360 1.00 95.06 745 ALA A CA 1
ATOM 5944 C C . ALA A 1 745 ? 10.933 24.385 -23.141 1.00 95.06 745 ALA A C 1
ATOM 5946 O O . ALA A 1 745 ? 10.233 25.384 -22.977 1.00 95.06 745 ALA A O 1
ATOM 5947 N N . ARG A 1 746 ? 12.004 24.403 -23.945 1.00 95.25 746 ARG A N 1
ATOM 5948 C CA . ARG A 1 746 ? 12.481 25.615 -24.628 1.00 95.25 746 ARG A CA 1
ATOM 5949 C C . ARG A 1 746 ? 12.039 25.708 -26.083 1.00 95.25 746 ARG A C 1
ATOM 5951 O O . ARG A 1 746 ? 11.791 26.813 -26.564 1.00 95.25 746 ARG A O 1
ATOM 5958 N N . TYR A 1 747 ? 12.035 24.587 -26.791 1.00 96.12 747 TYR A N 1
ATOM 5959 C CA . TYR A 1 747 ? 11.708 24.536 -28.210 1.00 96.12 747 TYR A CA 1
ATOM 5960 C C . TYR A 1 747 ? 10.259 24.110 -28.407 1.00 96.12 747 TYR A C 1
ATOM 5962 O O . TYR A 1 747 ? 9.667 23.456 -27.554 1.00 96.12 747 TYR A O 1
ATOM 5970 N N . ASP A 1 748 ? 9.686 24.494 -29.546 1.00 96.38 748 ASP A N 1
ATOM 5971 C CA . ASP A 1 748 ? 8.333 24.085 -29.903 1.00 96.38 748 ASP A CA 1
ATOM 5972 C C . ASP A 1 748 ? 8.286 22.567 -30.122 1.00 96.38 748 ASP A C 1
ATOM 5974 O O . ASP A 1 748 ? 8.850 22.042 -31.091 1.00 96.38 748 ASP A O 1
ATOM 5978 N N . LEU A 1 749 ? 7.652 21.857 -29.187 1.00 96.38 749 LEU A N 1
ATOM 5979 C CA . LEU A 1 749 ? 7.621 20.396 -29.179 1.00 96.38 749 LEU A CA 1
ATOM 5980 C C . LEU A 1 749 ? 6.829 19.843 -30.367 1.00 96.38 749 LEU A C 1
ATOM 5982 O O . LEU A 1 749 ? 7.157 18.780 -30.883 1.00 96.38 749 LEU A O 1
ATOM 5986 N N . ASP A 1 750 ? 5.840 20.598 -30.845 1.00 97.56 750 ASP A N 1
ATOM 5987 C CA . ASP A 1 750 ? 5.050 20.250 -32.018 1.00 97.56 750 ASP A CA 1
ATOM 5988 C C . ASP A 1 750 ? 5.900 20.241 -33.297 1.00 97.56 750 ASP A C 1
ATOM 5990 O O . ASP A 1 750 ? 5.978 19.225 -33.987 1.00 97.56 750 ASP A O 1
ATOM 5994 N N . ASN A 1 751 ? 6.632 21.324 -33.581 1.00 97.88 751 ASN A N 1
ATOM 5995 C CA . ASN A 1 751 ? 7.599 21.344 -34.676 1.00 97.88 751 ASN A CA 1
ATOM 5996 C C . ASN A 1 751 ? 8.704 20.290 -34.506 1.00 97.88 751 ASN A C 1
ATOM 5998 O O . ASN A 1 751 ? 9.122 19.673 -35.488 1.00 97.88 751 ASN A O 1
ATOM 6002 N N . THR A 1 752 ? 9.169 20.072 -33.275 1.00 98.06 752 THR A N 1
ATOM 6003 C CA . THR A 1 752 ? 10.229 19.098 -32.981 1.00 98.06 752 THR A CA 1
ATOM 6004 C C . THR A 1 752 ? 9.777 17.676 -33.313 1.00 98.06 752 THR A C 1
ATOM 6006 O O . THR A 1 752 ? 10.420 17.006 -34.117 1.00 98.06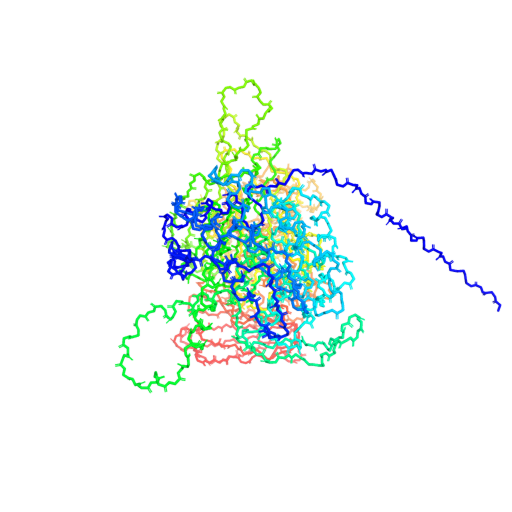 752 THR A O 1
ATOM 6009 N N . PHE A 1 753 ? 8.641 17.225 -32.777 1.00 98.44 753 PHE A N 1
ATOM 6010 C CA . PHE A 1 753 ? 8.150 15.864 -33.011 1.00 98.44 753 PHE A CA 1
ATOM 6011 C C . PHE A 1 753 ? 7.608 15.661 -34.428 1.00 98.44 753 PHE A C 1
ATOM 6013 O O . PHE A 1 753 ? 7.816 14.592 -34.998 1.00 98.44 753 PHE A O 1
ATOM 6020 N N . ARG A 1 754 ? 7.064 16.702 -35.074 1.00 98.25 754 ARG A N 1
ATOM 6021 C CA . ARG A 1 754 ? 6.800 16.674 -36.523 1.00 98.25 754 ARG A CA 1
ATOM 6022 C C . ARG A 1 754 ? 8.070 16.411 -37.324 1.00 98.25 754 ARG A C 1
ATOM 6024 O O . ARG A 1 754 ? 8.051 15.618 -38.259 1.00 98.25 754 ARG A O 1
ATOM 6031 N N . THR A 1 755 ? 9.168 17.078 -36.973 1.00 97.19 755 THR A N 1
ATOM 6032 C CA . THR A 1 755 ? 10.461 16.873 -37.640 1.00 97.19 755 THR A CA 1
ATOM 6033 C C . THR A 1 755 ? 10.959 15.446 -37.417 1.00 97.19 755 THR A C 1
ATOM 6035 O O . THR A 1 755 ? 11.414 14.804 -38.357 1.00 97.19 755 THR A O 1
ATOM 6038 N N . TYR A 1 756 ? 10.807 14.918 -36.202 1.00 97.81 756 TYR A N 1
ATOM 6039 C CA . TYR A 1 756 ? 11.188 13.544 -35.867 1.00 97.81 756 TYR A CA 1
ATOM 6040 C C . TYR A 1 756 ? 10.402 12.516 -36.682 1.00 97.81 756 TYR A C 1
ATOM 6042 O O . TYR A 1 756 ? 11.004 11.622 -37.276 1.00 97.81 756 TYR A O 1
ATOM 6050 N N . GLN A 1 757 ? 9.083 12.688 -36.784 1.00 97.00 757 GLN A N 1
ATOM 6051 C CA . GLN A 1 757 ? 8.231 11.857 -37.631 1.00 97.00 757 GLN A CA 1
ATOM 6052 C C . GLN A 1 757 ? 8.639 11.960 -39.111 1.00 97.00 757 GLN A C 1
ATOM 6054 O O . GLN A 1 757 ? 8.760 10.944 -39.786 1.00 97.00 757 GLN A O 1
ATOM 6059 N N . GLN A 1 758 ? 8.917 13.169 -39.618 1.00 96.75 758 GLN A N 1
ATOM 6060 C CA . GLN A 1 758 ? 9.381 13.378 -41.000 1.00 96.75 758 GLN A CA 1
ATOM 6061 C C . GLN A 1 758 ? 10.736 12.727 -41.287 1.00 96.75 758 GLN A C 1
ATOM 6063 O O . GLN A 1 758 ? 10.975 12.288 -42.410 1.00 96.75 758 GLN A O 1
ATOM 6068 N N . TRP A 1 759 ? 11.627 12.678 -40.297 1.00 96.56 759 TRP A N 1
ATOM 6069 C CA . TRP A 1 759 ? 12.888 11.952 -40.405 1.00 96.56 759 TRP A CA 1
ATOM 6070 C C . TRP A 1 759 ? 12.698 10.434 -40.388 1.00 96.56 759 TRP A C 1
ATOM 6072 O O . TRP A 1 759 ? 13.576 9.736 -40.883 1.00 96.56 759 TRP A O 1
ATOM 6082 N N . GLY A 1 760 ? 11.575 9.934 -39.863 1.00 97.56 760 GLY A N 1
ATOM 6083 C CA . GLY A 1 760 ? 11.297 8.506 -39.703 1.00 97.56 760 GLY A CA 1
ATOM 6084 C C . GLY A 1 760 ? 11.725 7.940 -38.347 1.00 97.56 760 GLY A C 1
ATOM 6085 O O . GLY A 1 760 ? 11.959 6.739 -38.233 1.00 97.56 760 GLY A O 1
ATOM 6086 N N . LEU A 1 761 ? 11.866 8.781 -37.314 1.00 98.25 761 LEU A N 1
ATOM 6087 C CA . LEU A 1 761 ? 12.121 8.291 -35.958 1.00 98.25 761 LEU A CA 1
ATOM 6088 C C . LEU A 1 761 ? 10.928 7.484 -35.444 1.00 98.25 761 LEU A C 1
ATOM 6090 O O . LEU A 1 761 ? 9.778 7.870 -35.627 1.00 98.25 761 LEU A O 1
ATOM 6094 N N . SER A 1 762 ? 11.219 6.379 -34.762 1.00 98.44 762 SER A N 1
ATOM 6095 C CA . SER A 1 762 ? 10.206 5.489 -34.187 1.00 98.44 762 SER A CA 1
ATOM 6096 C C . SER A 1 762 ? 9.853 5.851 -32.746 1.00 98.44 762 SER A C 1
ATOM 6098 O O . SER A 1 762 ? 8.815 5.429 -32.246 1.00 98.44 762 SER A O 1
ATOM 6100 N N . GLY A 1 763 ? 10.719 6.590 -32.047 1.00 98.44 763 GLY A N 1
ATOM 6101 C CA . GLY A 1 763 ? 10.491 6.928 -30.648 1.00 98.44 763 GLY A CA 1
ATOM 6102 C C . GLY A 1 763 ? 11.480 7.921 -30.057 1.00 98.44 763 GLY A C 1
ATOM 6103 O O . GLY A 1 763 ? 12.453 8.334 -30.695 1.00 98.44 763 GLY A O 1
ATOM 6104 N N . VAL A 1 764 ? 11.229 8.284 -28.802 1.00 98.50 764 VAL A N 1
ATOM 6105 C CA . VAL A 1 764 ? 12.053 9.210 -28.023 1.00 98.50 764 VAL A CA 1
ATOM 6106 C C . VAL A 1 764 ? 12.340 8.680 -26.619 1.00 98.50 764 VAL A C 1
ATOM 6108 O O . VAL A 1 764 ? 11.468 8.108 -25.967 1.00 98.50 764 VAL A O 1
ATOM 6111 N N . LYS A 1 765 ? 13.562 8.927 -26.138 1.00 98.44 765 LYS A N 1
ATOM 6112 C CA . LYS A 1 765 ? 13.949 8.751 -24.732 1.00 98.44 765 LYS A CA 1
ATOM 6113 C C . LYS A 1 765 ? 13.990 10.120 -24.056 1.00 98.44 765 LYS A C 1
ATOM 6115 O O . LYS A 1 765 ? 14.860 10.936 -24.355 1.00 98.44 765 LYS A O 1
ATOM 6120 N N . MET A 1 766 ? 13.022 10.404 -23.194 1.00 97.50 766 MET A N 1
ATOM 6121 C CA . MET A 1 766 ? 12.864 11.693 -22.523 1.00 97.50 766 MET A CA 1
ATOM 6122 C C . MET A 1 766 ? 13.729 11.751 -21.263 1.00 97.50 766 MET A C 1
ATOM 6124 O O . MET A 1 766 ? 13.477 11.007 -20.325 1.00 97.50 766 MET A O 1
ATOM 6128 N N . GLY A 1 767 ? 14.720 12.639 -21.214 1.00 94.50 767 GLY A N 1
ATOM 6129 C CA . GLY A 1 767 ? 15.623 12.782 -20.066 1.00 94.50 767 GLY A CA 1
ATOM 6130 C C . GLY A 1 767 ? 15.479 14.090 -19.293 1.00 94.50 767 GLY A C 1
ATOM 6131 O O . GLY A 1 767 ? 14.800 15.032 -19.708 1.00 94.50 767 GLY A O 1
ATOM 6132 N N . PHE A 1 768 ? 16.140 14.156 -18.146 1.00 89.88 768 PHE A N 1
ATOM 6133 C CA . PHE A 1 768 ? 16.054 15.195 -17.118 1.00 89.88 768 PHE A CA 1
ATOM 6134 C C . PHE A 1 768 ? 14.623 15.531 -16.704 1.00 89.88 768 PHE A C 1
ATOM 6136 O O . PHE A 1 768 ? 14.288 16.689 -16.444 1.00 89.88 768 PHE A O 1
ATOM 6143 N N . VAL A 1 769 ? 13.765 14.515 -16.658 1.00 87.12 769 VAL A N 1
ATOM 6144 C CA . VAL A 1 769 ? 12.369 14.668 -16.261 1.00 87.12 769 VAL A CA 1
ATOM 6145 C C . VAL A 1 769 ? 12.278 14.701 -14.734 1.00 87.12 769 VAL A C 1
ATOM 6147 O O . VAL A 1 769 ? 12.721 13.788 -14.036 1.00 87.12 769 VAL A O 1
ATOM 6150 N N . ASP A 1 770 ? 11.680 15.770 -14.206 1.00 81.94 770 ASP A N 1
ATOM 6151 C CA . ASP A 1 770 ? 11.258 15.841 -12.804 1.00 81.94 770 ASP A CA 1
ATOM 6152 C C . ASP A 1 770 ? 9.794 15.412 -12.677 1.00 81.94 770 ASP A C 1
ATOM 6154 O O . ASP A 1 770 ? 9.025 15.510 -13.629 1.00 81.94 770 ASP A O 1
ATOM 6158 N N . TRP A 1 771 ? 9.400 15.000 -11.474 1.00 87.12 771 TRP A N 1
ATOM 6159 C CA . TRP A 1 771 ? 8.033 14.582 -11.134 1.00 87.12 771 TRP A CA 1
ATOM 6160 C C . TRP A 1 771 ? 7.644 15.065 -9.726 1.00 87.12 771 TRP A C 1
ATOM 6162 O O . TRP A 1 771 ? 6.970 14.380 -8.970 1.00 87.12 771 TRP A O 1
ATOM 6172 N N . ARG A 1 772 ? 8.162 16.211 -9.273 1.00 89.31 772 ARG A N 1
ATOM 6173 C CA . ARG A 1 772 ? 8.021 16.602 -7.856 1.00 89.31 772 ARG A CA 1
ATOM 6174 C C . ARG A 1 772 ? 6.743 17.388 -7.582 1.00 89.31 772 ARG A C 1
ATOM 6176 O O . ARG A 1 772 ? 6.260 17.380 -6.456 1.00 89.31 772 ARG A O 1
ATOM 6183 N N . SER A 1 773 ? 6.224 18.084 -8.587 1.00 95.31 773 SER A N 1
ATOM 6184 C CA . SER A 1 773 ? 5.130 19.049 -8.454 1.00 95.31 773 SER A CA 1
ATOM 6185 C C . SER A 1 773 ? 4.013 18.803 -9.469 1.00 95.31 773 SER A C 1
ATOM 6187 O O . SER A 1 773 ? 4.222 18.148 -10.489 1.00 95.31 773 SER A O 1
ATOM 6189 N N . GLN A 1 774 ? 2.842 19.406 -9.243 1.00 96.19 774 GLN A N 1
ATOM 6190 C CA . GLN A 1 774 ? 1.742 19.401 -10.215 1.00 96.19 774 GLN A CA 1
ATOM 6191 C C . GLN A 1 774 ? 2.179 19.952 -11.589 1.00 96.19 774 GLN A C 1
ATOM 6193 O O . GLN A 1 774 ? 1.790 19.421 -12.624 1.00 96.19 774 GLN A O 1
ATOM 6198 N N . SER A 1 775 ? 3.008 21.004 -11.626 1.00 95.81 775 SER A N 1
ATOM 6199 C CA . SER A 1 775 ? 3.508 21.573 -12.886 1.00 95.81 775 SER A CA 1
ATOM 6200 C C . SER A 1 775 ? 4.434 20.628 -13.647 1.00 95.81 775 SER A C 1
ATOM 6202 O O . SER A 1 775 ? 4.379 20.598 -14.874 1.00 95.81 775 SER A O 1
ATOM 6204 N N . ASP A 1 776 ? 5.254 19.848 -12.937 1.00 95.56 776 ASP A N 1
ATOM 6205 C CA . ASP A 1 776 ? 6.098 18.835 -13.574 1.00 95.56 776 ASP A CA 1
ATOM 6206 C C . ASP A 1 776 ? 5.238 17.734 -14.204 1.00 95.56 776 ASP A C 1
ATOM 6208 O O . ASP A 1 776 ? 5.485 17.342 -15.343 1.00 95.56 776 ASP A O 1
ATOM 6212 N N . MET A 1 777 ? 4.185 17.295 -13.504 1.00 96.00 777 MET A N 1
ATOM 6213 C CA . MET A 1 777 ? 3.253 16.291 -14.022 1.00 96.00 777 MET A CA 1
ATOM 6214 C C . MET A 1 777 ? 2.491 16.786 -15.251 1.00 96.00 777 MET A C 1
ATOM 6216 O O . MET A 1 777 ? 2.456 16.078 -16.255 1.00 96.00 777 MET A O 1
ATOM 6220 N N . ARG A 1 778 ? 1.972 18.023 -15.232 1.00 95.94 778 ARG A N 1
ATOM 6221 C CA . ARG A 1 778 ? 1.343 18.645 -16.413 1.00 95.94 778 ARG A CA 1
ATOM 6222 C C . ARG A 1 778 ? 2.291 18.686 -17.605 1.00 95.94 778 ARG A C 1
ATOM 6224 O O . ARG A 1 778 ? 1.901 18.337 -18.715 1.00 95.94 778 ARG A O 1
ATOM 6231 N N . PHE A 1 779 ? 3.535 19.105 -17.378 1.00 96.62 779 PHE A N 1
ATOM 6232 C CA . PHE A 1 779 ? 4.547 19.161 -18.428 1.00 96.62 779 PHE A CA 1
ATOM 6233 C C . PHE A 1 779 ? 4.837 17.772 -19.009 1.00 96.62 779 PHE A C 1
ATOM 6235 O O . PHE A 1 779 ? 4.818 17.600 -20.228 1.00 96.62 779 PHE A O 1
ATOM 6242 N N . LEU A 1 780 ? 5.065 16.776 -18.150 1.00 96.75 780 LEU A N 1
ATOM 6243 C CA . LEU A 1 780 ? 5.375 15.416 -18.578 1.00 96.75 780 LEU A CA 1
ATOM 6244 C C . LEU A 1 780 ? 4.218 14.791 -19.364 1.00 96.75 780 LEU A C 1
ATOM 6246 O O . LEU A 1 780 ? 4.431 14.251 -20.446 1.00 96.75 780 LEU A O 1
ATOM 6250 N N . TYR A 1 781 ? 2.988 14.916 -18.866 1.00 96.94 781 TYR A N 1
ATOM 6251 C CA . TYR A 1 781 ? 1.802 14.386 -19.539 1.00 96.94 781 TYR A CA 1
ATOM 6252 C C . TYR A 1 781 ? 1.545 15.089 -20.874 1.00 96.94 781 TYR A C 1
ATOM 6254 O O . TYR A 1 781 ? 1.199 14.424 -21.850 1.00 96.94 781 TYR A O 1
ATOM 6262 N N . ALA A 1 782 ? 1.785 16.401 -20.967 1.00 97.25 782 ALA A N 1
ATOM 6263 C CA . ALA A 1 782 ? 1.734 17.112 -22.242 1.00 97.25 782 ALA A CA 1
ATOM 6264 C C . ALA A 1 782 ? 2.762 16.560 -23.246 1.00 97.25 782 ALA A C 1
ATOM 6266 O O . ALA A 1 782 ? 2.426 16.374 -24.415 1.00 97.25 782 ALA A O 1
ATOM 6267 N N . CYS A 1 783 ? 3.981 16.234 -22.799 1.00 97.88 783 CYS A N 1
ATOM 6268 C CA . CYS A 1 783 ? 5.000 15.612 -23.650 1.00 97.88 783 CYS A CA 1
ATOM 6269 C C . CYS A 1 783 ? 4.595 14.199 -24.100 1.00 97.88 783 CYS A C 1
ATOM 6271 O O . CYS A 1 783 ? 4.735 13.879 -25.280 1.00 97.88 783 CYS A O 1
ATOM 6273 N N . ILE A 1 784 ? 4.047 13.376 -23.196 1.00 98.06 784 ILE A N 1
ATOM 6274 C CA . ILE A 1 784 ? 3.544 12.024 -23.503 1.00 98.06 784 ILE A CA 1
ATOM 6275 C C . ILE A 1 784 ? 2.440 12.097 -24.566 1.00 98.06 784 ILE A C 1
ATOM 6277 O O . ILE A 1 784 ? 2.531 11.421 -25.590 1.00 98.06 784 ILE A O 1
ATOM 6281 N N . LYS A 1 785 ? 1.429 12.953 -24.368 1.00 98.25 785 LYS A N 1
ATOM 6282 C CA . LYS A 1 785 ? 0.332 13.149 -25.332 1.00 98.25 785 LYS A CA 1
ATOM 6283 C C . LYS A 1 785 ? 0.850 13.640 -26.680 1.00 98.25 785 LYS A C 1
ATOM 6285 O O . LYS A 1 785 ? 0.482 13.091 -27.713 1.00 98.25 785 LYS A O 1
ATOM 6290 N N . LYS A 1 786 ? 1.757 14.622 -26.669 1.00 98.31 786 LYS A N 1
ATOM 6291 C CA . LYS A 1 786 ? 2.352 15.168 -27.892 1.00 98.31 786 LYS A CA 1
ATOM 6292 C C . LYS A 1 786 ? 3.145 14.107 -28.658 1.00 98.31 786 LYS A C 1
ATOM 6294 O O . LYS A 1 786 ? 3.069 14.086 -29.876 1.00 98.31 786 LYS A O 1
ATOM 6299 N N . ALA A 1 787 ? 3.861 13.208 -27.981 1.00 98.56 787 ALA A N 1
ATOM 6300 C CA . ALA A 1 787 ? 4.545 12.093 -28.638 1.00 98.56 787 ALA A CA 1
ATOM 6301 C C . ALA A 1 787 ? 3.565 11.117 -29.318 1.00 98.56 787 ALA A C 1
ATOM 6303 O O . ALA A 1 787 ? 3.849 10.649 -30.418 1.00 98.56 787 ALA A O 1
ATOM 6304 N N . ALA A 1 788 ? 2.395 10.868 -28.715 1.00 98.44 788 ALA A N 1
ATOM 6305 C CA . ALA A 1 788 ? 1.362 10.020 -29.316 1.00 98.44 788 ALA A CA 1
ATOM 6306 C C . ALA A 1 788 ? 0.782 10.618 -30.607 1.00 98.44 788 ALA A C 1
ATOM 6308 O O . ALA A 1 788 ? 0.556 9.880 -31.559 1.00 98.44 788 ALA A O 1
ATOM 6309 N N . GLU A 1 789 ? 0.590 11.943 -30.671 1.00 98.19 789 GLU A N 1
ATOM 6310 C CA . GLU A 1 789 ? 0.116 12.635 -31.887 1.00 98.19 789 GLU A CA 1
ATOM 6311 C C . GLU A 1 789 ? 1.040 12.427 -33.102 1.00 98.19 789 GLU A C 1
ATOM 6313 O O . GLU A 1 789 ? 0.598 12.562 -34.242 1.00 98.19 789 GLU A O 1
ATOM 6318 N N . TYR A 1 790 ? 2.314 12.112 -32.857 1.00 98.44 790 TYR A N 1
ATOM 6319 C CA . TYR A 1 790 ? 3.332 11.877 -33.881 1.00 98.44 790 TYR A CA 1
ATOM 6320 C C . TYR A 1 790 ? 3.771 10.408 -33.975 1.00 98.44 790 TYR A C 1
ATOM 6322 O O . TYR A 1 790 ? 4.757 10.125 -34.653 1.00 98.44 790 TYR A O 1
ATOM 6330 N N . GLU A 1 791 ? 3.041 9.487 -33.333 1.00 98.19 791 GLU A N 1
ATOM 6331 C CA . GLU A 1 791 ? 3.285 8.035 -33.378 1.00 98.19 791 GLU A CA 1
ATOM 6332 C C . GLU A 1 791 ? 4.702 7.629 -32.922 1.00 98.19 791 GLU A C 1
ATOM 6334 O O . GLU A 1 791 ? 5.335 6.730 -33.474 1.00 98.19 791 GLU A O 1
ATOM 6339 N N . LEU A 1 792 ? 5.219 8.304 -31.890 1.00 98.75 792 LEU A N 1
ATOM 6340 C CA . LEU A 1 792 ? 6.541 8.038 -31.317 1.00 98.75 792 LEU A CA 1
ATOM 6341 C C . LEU A 1 792 ? 6.412 7.192 -30.051 1.00 98.75 792 LEU A C 1
ATOM 6343 O O . LEU A 1 792 ? 5.749 7.622 -29.114 1.00 98.75 792 LEU A O 1
ATOM 6347 N N . VAL A 1 793 ? 7.074 6.033 -29.959 1.00 98.75 793 VAL A N 1
ATOM 6348 C CA . VAL A 1 793 ? 7.148 5.299 -28.679 1.00 98.75 793 VAL A CA 1
ATOM 6349 C C . VAL A 1 793 ? 8.016 6.056 -27.671 1.00 98.75 793 VAL A C 1
ATOM 6351 O O . VAL A 1 793 ? 8.943 6.771 -28.053 1.00 98.75 793 VAL A O 1
ATOM 6354 N N . VAL A 1 794 ? 7.721 5.916 -26.380 1.00 98.69 794 VAL A N 1
ATOM 6355 C CA . VAL A 1 794 ? 8.333 6.719 -25.316 1.00 98.69 794 VAL A CA 1
ATOM 6356 C C . VAL A 1 794 ? 9.003 5.841 -24.262 1.00 98.69 794 VAL A C 1
ATOM 6358 O O . VAL A 1 794 ? 8.413 4.892 -23.744 1.00 98.69 794 VAL A O 1
ATOM 6361 N N . ASP A 1 795 ? 10.229 6.230 -23.922 1.00 98.50 795 ASP A N 1
ATOM 6362 C CA . ASP A 1 795 ? 10.958 5.868 -22.706 1.00 98.50 795 ASP A CA 1
ATOM 6363 C C . ASP A 1 795 ? 11.173 7.145 -21.874 1.00 98.50 795 ASP A C 1
ATOM 6365 O O . ASP A 1 795 ? 11.597 8.162 -22.425 1.00 98.50 795 ASP A O 1
ATOM 6369 N N . ILE A 1 796 ? 10.863 7.133 -20.574 1.00 97.50 796 ILE A N 1
ATOM 6370 C CA . ILE A 1 796 ? 11.096 8.281 -19.677 1.00 97.50 796 ILE A CA 1
ATOM 6371 C C . ILE A 1 796 ? 12.226 7.955 -18.707 1.00 97.50 796 ILE A C 1
ATOM 6373 O O . ILE A 1 796 ? 12.087 7.110 -17.826 1.00 97.50 796 ILE A O 1
ATOM 6377 N N . HIS A 1 797 ? 13.320 8.693 -18.812 1.00 93.62 797 HIS A N 1
ATOM 6378 C CA . HIS A 1 797 ? 14.496 8.528 -17.978 1.00 93.62 797 HIS A CA 1
ATOM 6379 C C . HIS A 1 797 ? 14.447 9.347 -16.683 1.00 93.62 797 HIS A C 1
ATOM 6381 O O . HIS A 1 797 ? 13.628 10.253 -16.499 1.00 93.62 797 HIS A O 1
ATOM 6387 N N . ASP A 1 798 ? 15.386 9.036 -15.797 1.00 88.69 798 ASP A N 1
ATOM 6388 C CA . ASP A 1 798 ? 15.627 9.644 -14.502 1.00 88.69 798 ASP A CA 1
ATOM 6389 C C . ASP A 1 798 ? 14.598 9.289 -13.433 1.00 88.69 798 ASP A C 1
ATOM 6391 O O . ASP A 1 798 ? 14.639 8.224 -12.819 1.00 88.69 798 ASP A O 1
ATOM 6395 N N . ASN A 1 799 ? 13.696 10.217 -13.129 1.00 89.81 799 ASN A N 1
ATOM 6396 C CA . ASN A 1 799 ? 13.063 10.230 -11.819 1.00 89.81 799 ASN A CA 1
ATOM 6397 C C . ASN A 1 799 ? 11.647 9.641 -11.810 1.00 89.81 799 ASN A C 1
ATOM 6399 O O . ASN A 1 799 ? 11.096 9.405 -10.739 1.00 89.81 799 ASN A O 1
ATOM 6403 N N . PHE A 1 800 ? 11.024 9.416 -12.961 1.00 92.81 800 PHE A N 1
ATOM 6404 C CA . PHE A 1 800 ? 9.613 9.043 -13.008 1.00 92.81 800 PHE A CA 1
ATOM 6405 C C . PHE A 1 800 ? 9.386 7.541 -12.755 1.00 92.81 800 PHE A C 1
ATOM 6407 O O . PHE A 1 800 ? 10.111 6.694 -13.268 1.00 92.81 800 PHE A O 1
ATOM 6414 N N . ARG A 1 801 ? 8.353 7.209 -11.971 1.00 93.62 801 ARG A N 1
ATOM 6415 C CA . ARG A 1 801 ? 7.856 5.839 -11.765 1.00 93.62 801 ARG A CA 1
ATOM 6416 C C . ARG A 1 801 ? 6.415 5.770 -12.255 1.00 93.62 801 ARG A C 1
ATOM 6418 O O . ARG A 1 801 ? 5.650 6.706 -12.028 1.00 93.62 801 ARG A O 1
ATOM 6425 N N . LEU A 1 802 ? 6.064 4.672 -12.917 1.00 95.75 802 LEU A N 1
ATOM 6426 C CA . LEU A 1 802 ? 4.727 4.467 -13.464 1.00 95.75 802 LEU A CA 1
ATOM 6427 C C . LEU A 1 802 ? 3.664 4.408 -12.355 1.00 95.75 802 LEU A C 1
ATOM 6429 O O . LEU A 1 802 ? 3.914 3.959 -11.237 1.00 95.75 802 LEU A O 1
ATOM 6433 N N . THR A 1 803 ? 2.468 4.882 -12.692 1.00 95.94 803 THR A N 1
ATOM 6434 C CA . THR A 1 803 ? 1.271 4.878 -11.833 1.00 95.94 803 THR A CA 1
ATOM 6435 C C . THR A 1 803 ? 0.107 4.147 -12.506 1.00 95.94 803 THR A C 1
ATOM 6437 O O . THR A 1 803 ? -1.050 4.338 -12.140 1.00 95.94 803 THR A O 1
ATOM 6440 N N . GLY A 1 804 ? 0.396 3.337 -13.528 1.00 97.00 804 GLY A N 1
ATOM 6441 C CA . GLY A 1 804 ? -0.598 2.680 -14.373 1.00 97.00 804 GLY A CA 1
ATOM 6442 C C . GLY A 1 804 ? -1.038 3.489 -15.596 1.00 97.00 804 GLY A C 1
ATOM 6443 O O . GLY A 1 804 ? -1.846 3.002 -16.389 1.00 97.00 804 GLY A O 1
ATOM 6444 N N . ILE A 1 805 ? -0.513 4.708 -15.772 1.00 96.38 805 ILE A N 1
ATOM 6445 C CA . ILE A 1 805 ? -0.864 5.609 -16.877 1.00 96.38 805 ILE A CA 1
ATOM 6446 C C . ILE A 1 805 ? -0.530 5.031 -18.264 1.00 96.38 805 ILE A C 1
ATOM 6448 O O . ILE A 1 805 ? -1.134 5.420 -19.263 1.00 96.38 805 ILE A O 1
ATOM 6452 N N . GLU A 1 806 ? 0.369 4.051 -18.324 1.00 96.94 806 GLU A N 1
ATOM 6453 C CA . GLU A 1 806 ? 0.675 3.262 -19.515 1.00 96.94 806 GLU A CA 1
ATOM 6454 C C . GLU A 1 806 ? -0.538 2.473 -20.051 1.00 96.94 806 GLU A C 1
ATOM 6456 O O . GLU A 1 806 ? -0.555 2.101 -21.219 1.00 96.94 806 GLU A O 1
ATOM 6461 N N . ARG A 1 807 ? -1.606 2.276 -19.261 1.00 98.12 807 ARG A N 1
ATOM 6462 C CA . ARG A 1 807 ? -2.895 1.780 -19.781 1.00 98.12 807 ARG A CA 1
ATOM 6463 C C . ARG A 1 807 ? -3.572 2.798 -20.697 1.00 98.12 807 ARG A C 1
ATOM 6465 O O . ARG A 1 807 ? -4.108 2.430 -21.740 1.00 98.12 807 ARG A O 1
ATOM 6472 N N . THR A 1 808 ? -3.573 4.064 -20.285 1.00 98.44 808 THR A N 1
ATOM 6473 C CA . THR A 1 808 ? -4.186 5.175 -21.023 1.00 98.44 808 THR A CA 1
ATOM 6474 C C . THR A 1 808 ? -3.356 5.524 -22.258 1.00 98.44 808 THR A C 1
ATOM 6476 O O . THR A 1 808 ? -3.909 5.775 -23.328 1.00 98.44 808 THR A O 1
ATOM 6479 N N . TYR A 1 809 ? -2.028 5.507 -22.103 1.00 98.44 809 TYR A N 1
ATOM 6480 C CA . TYR A 1 809 ? -1.036 5.865 -23.116 1.00 98.44 809 TYR A CA 1
ATOM 6481 C C . TYR A 1 809 ? -0.047 4.708 -23.342 1.00 98.44 809 TYR A C 1
ATOM 6483 O O . TYR A 1 809 ? 1.080 4.758 -22.846 1.00 98.44 809 TYR A O 1
ATOM 6491 N N . PRO A 1 810 ? -0.441 3.662 -24.091 1.00 98.44 810 PRO A N 1
ATOM 6492 C CA . PRO A 1 810 ? 0.358 2.441 -24.250 1.00 98.44 810 PRO A CA 1
ATOM 6493 C C . PRO A 1 810 ? 1.646 2.615 -25.059 1.00 98.44 810 PRO A C 1
ATOM 6495 O O . PRO A 1 810 ? 2.445 1.687 -25.139 1.00 98.44 810 PRO A O 1
ATOM 6498 N N . HIS A 1 811 ? 1.870 3.786 -25.661 1.00 98.62 811 HIS A N 1
ATOM 6499 C CA . HIS A 1 811 ? 3.138 4.122 -26.305 1.00 98.62 811 HIS A CA 1
ATOM 6500 C C . HIS A 1 811 ? 4.225 4.507 -25.297 1.00 98.62 811 HIS A C 1
ATOM 6502 O O . HIS A 1 811 ? 5.397 4.523 -25.667 1.00 98.62 811 HIS A O 1
ATOM 6508 N N . LEU A 1 812 ? 3.864 4.786 -24.036 1.00 98.50 812 LEU A N 1
ATOM 6509 C CA . LEU A 1 812 ? 4.801 4.839 -22.919 1.00 98.50 812 LEU A CA 1
ATOM 6510 C C . LEU A 1 812 ? 5.216 3.411 -22.559 1.00 98.50 812 LEU A C 1
ATOM 6512 O O . LEU A 1 812 ? 4.590 2.744 -21.738 1.00 98.50 812 LEU A O 1
ATOM 6516 N N . LEU A 1 813 ? 6.263 2.932 -23.224 1.00 98.56 813 LEU A N 1
ATOM 6517 C CA . LEU A 1 813 ? 6.672 1.536 -23.152 1.00 98.56 813 LEU A CA 1
ATOM 6518 C C . LEU A 1 813 ? 7.479 1.228 -21.898 1.00 98.56 813 LEU A C 1
ATOM 6520 O O . LEU A 1 813 ? 7.406 0.113 -21.391 1.00 98.56 813 LEU A O 1
ATOM 6524 N N . THR A 1 814 ? 8.280 2.175 -21.416 1.00 98.06 814 THR A N 1
ATOM 6525 C CA . THR A 1 814 ? 9.102 1.969 -20.223 1.00 98.06 814 THR A CA 1
ATOM 6526 C C . THR A 1 814 ? 9.521 3.288 -19.592 1.00 98.06 814 THR A C 1
ATOM 6528 O O . THR A 1 814 ? 9.323 4.363 -20.161 1.00 98.06 814 THR A O 1
ATOM 6531 N N . VAL A 1 815 ? 10.073 3.199 -18.388 1.00 97.00 815 VAL A N 1
ATOM 6532 C CA . VAL A 1 815 ? 10.674 4.321 -17.669 1.00 97.00 815 VAL A CA 1
ATOM 6533 C C . VAL A 1 815 ? 11.888 3.813 -16.903 1.00 97.00 815 VAL A C 1
ATOM 6535 O O . VAL A 1 815 ? 11.906 2.652 -16.496 1.00 97.00 815 VAL A O 1
ATOM 6538 N N . GLU A 1 816 ? 12.864 4.669 -16.630 1.00 93.62 816 GLU A N 1
ATOM 6539 C CA . GLU A 1 816 ? 13.941 4.349 -15.694 1.00 93.62 816 GLU A CA 1
ATOM 6540 C C . GLU A 1 816 ? 13.382 4.371 -14.260 1.00 93.62 816 GLU A C 1
ATOM 6542 O O . GLU A 1 816 ? 12.794 3.386 -13.797 1.00 93.62 816 GLU A O 1
ATOM 6547 N N . GLY A 1 817 ? 13.502 5.487 -13.526 1.00 92.94 817 GLY A N 1
ATOM 6548 C CA . GLY A 1 817 ? 13.018 5.567 -12.142 1.00 92.94 817 GLY A CA 1
ATOM 6549 C C . GLY A 1 817 ? 13.598 4.465 -11.250 1.00 92.94 817 GLY A C 1
ATOM 6550 O O . GLY A 1 817 ? 12.909 3.996 -10.335 1.00 92.94 817 GLY A O 1
ATOM 6551 N N . ILE A 1 818 ? 14.807 4.012 -11.597 1.00 94.00 818 ILE A N 1
ATOM 6552 C CA . ILE A 1 818 ? 15.512 2.818 -11.134 1.00 94.00 818 ILE A CA 1
ATOM 6553 C C . ILE A 1 818 ? 17.000 3.157 -11.074 1.00 94.00 818 ILE A C 1
ATOM 6555 O O . ILE A 1 818 ? 17.532 3.772 -11.991 1.00 94.00 818 ILE A O 1
ATOM 6559 N N . LEU A 1 819 ? 17.703 2.693 -10.040 1.00 94.81 819 LEU A N 1
ATOM 6560 C CA . LEU A 1 819 ? 19.164 2.681 -10.054 1.00 94.81 819 LEU A CA 1
ATOM 6561 C C . LEU A 1 819 ? 19.651 1.556 -10.987 1.00 94.81 819 LEU A C 1
ATOM 6563 O O . LEU A 1 819 ? 19.785 0.405 -10.568 1.00 94.81 819 LEU A O 1
ATOM 6567 N N . GLY A 1 820 ? 19.842 1.875 -12.269 1.00 94.19 820 GLY A N 1
ATOM 6568 C CA . GLY A 1 820 ? 20.153 0.910 -13.331 1.00 94.19 820 GLY A CA 1
ATOM 6569 C C . GLY A 1 820 ? 21.641 0.575 -13.478 1.00 94.19 820 GLY A C 1
ATOM 6570 O O . GLY A 1 820 ? 22.479 0.867 -12.615 1.00 94.19 820 GLY A O 1
ATOM 6571 N N . ASN A 1 821 ? 22.005 -0.029 -14.614 1.00 93.62 821 ASN A N 1
ATOM 6572 C CA . ASN A 1 821 ? 23.399 -0.355 -14.939 1.00 93.62 821 ASN A CA 1
ATOM 6573 C C . ASN A 1 821 ? 24.257 0.858 -15.372 1.00 93.62 821 ASN A C 1
ATOM 6575 O O . ASN A 1 821 ? 25.470 0.726 -15.605 1.00 93.62 821 ASN A O 1
ATOM 6579 N N . GLU A 1 822 ? 23.673 2.062 -15.391 1.00 90.19 822 GLU A N 1
ATOM 6580 C CA . GLU A 1 822 ? 24.418 3.326 -15.380 1.00 90.19 822 GLU A CA 1
ATOM 6581 C C . GLU A 1 822 ? 25.291 3.502 -14.123 1.00 90.19 822 GLU A C 1
ATOM 6583 O O . GLU A 1 822 ? 26.282 4.240 -14.151 1.00 90.19 822 GLU A O 1
ATOM 6588 N N . GLU A 1 823 ? 25.014 2.735 -13.067 1.00 91.81 823 GLU A N 1
ATOM 6589 C CA . GLU A 1 823 ? 25.805 2.669 -11.844 1.00 91.81 823 GLU A CA 1
ATOM 6590 C C . GLU A 1 823 ? 26.532 1.324 -11.692 1.00 91.81 823 GLU A C 1
ATOM 6592 O O . GLU A 1 823 ? 26.237 0.322 -12.349 1.00 91.81 823 GLU A O 1
ATOM 6597 N N . ARG A 1 824 ? 27.577 1.319 -10.856 1.00 90.69 824 ARG A N 1
ATOM 6598 C CA . ARG A 1 824 ? 28.467 0.159 -10.663 1.00 90.69 824 ARG A CA 1
ATOM 6599 C C . ARG A 1 824 ? 28.117 -0.616 -9.399 1.00 90.69 824 ARG A C 1
ATOM 6601 O O . ARG A 1 824 ? 27.883 -0.011 -8.350 1.00 90.69 824 ARG A O 1
ATOM 6608 N N . ALA A 1 825 ? 28.260 -1.941 -9.470 1.00 87.94 825 ALA A N 1
ATOM 6609 C CA . ALA A 1 825 ? 28.162 -2.829 -8.309 1.00 87.94 825 ALA A CA 1
ATOM 6610 C C . ALA A 1 825 ? 29.110 -2.424 -7.171 1.00 87.94 825 ALA A C 1
ATOM 6612 O O . ALA A 1 825 ? 28.730 -2.426 -6.010 1.00 87.94 825 ALA A O 1
ATOM 6613 N N . SER A 1 826 ? 30.322 -1.976 -7.507 1.00 87.81 826 SER A N 1
ATOM 6614 C CA . SER A 1 826 ? 31.332 -1.538 -6.538 1.00 87.81 826 SER A CA 1
ATOM 6615 C C . SER A 1 826 ? 31.096 -0.143 -5.941 1.00 87.81 826 SER A C 1
ATOM 6617 O O . SER A 1 826 ? 31.998 0.384 -5.293 1.00 87.81 826 SER A O 1
ATOM 6619 N N . ARG A 1 827 ? 29.980 0.521 -6.260 1.00 87.06 827 ARG A N 1
ATOM 6620 C CA . ARG A 1 827 ? 29.724 1.911 -5.859 1.00 87.06 827 ARG A CA 1
ATOM 6621 C C . ARG A 1 827 ? 28.403 2.053 -5.113 1.00 87.06 827 ARG A C 1
ATOM 6623 O O . ARG A 1 827 ? 28.437 2.446 -3.958 1.00 87.06 827 ARG A O 1
ATOM 6630 N N . ARG A 1 828 ? 27.280 1.800 -5.789 1.00 89.50 828 ARG A N 1
ATOM 6631 C CA . ARG A 1 828 ? 25.920 2.033 -5.258 1.00 89.50 828 ARG A CA 1
ATOM 6632 C C . ARG A 1 828 ? 24.899 0.971 -5.664 1.00 89.50 828 ARG A C 1
ATOM 6634 O O . ARG A 1 828 ? 23.786 0.996 -5.166 1.00 89.50 828 ARG A O 1
ATOM 6641 N N . ASN A 1 829 ? 25.240 0.073 -6.593 1.00 94.38 829 ASN A N 1
ATOM 6642 C CA . ASN A 1 829 ? 24.279 -0.894 -7.129 1.00 94.38 829 ASN A CA 1
ATOM 6643 C C . ASN A 1 829 ? 24.747 -2.356 -6.985 1.00 94.38 829 ASN A C 1
ATOM 6645 O O . ASN A 1 829 ? 24.875 -3.051 -7.999 1.00 94.38 829 ASN A O 1
ATOM 6649 N N . PRO A 1 830 ? 25.105 -2.818 -5.767 1.00 96.06 830 PRO A N 1
ATOM 6650 C CA . PRO A 1 830 ? 25.480 -4.214 -5.542 1.00 96.06 830 PRO A CA 1
ATOM 6651 C C . PRO A 1 830 ? 24.298 -5.159 -5.842 1.00 96.06 830 PRO A C 1
ATOM 6653 O O . PRO A 1 830 ? 23.152 -4.706 -5.851 1.00 96.06 830 PRO A O 1
ATOM 6656 N N . PRO A 1 831 ? 24.537 -6.468 -6.058 1.00 97.00 831 PRO A N 1
ATOM 6657 C CA . PRO A 1 831 ? 23.478 -7.443 -6.344 1.00 97.00 831 PRO A CA 1
ATOM 6658 C C . PRO A 1 831 ? 22.297 -7.396 -5.359 1.00 97.00 831 PRO A C 1
ATOM 6660 O O . PRO A 1 831 ? 21.152 -7.377 -5.809 1.00 97.00 831 PRO A O 1
ATOM 6663 N N . GLN A 1 832 ? 22.553 -7.252 -4.053 1.00 97.50 832 GLN A N 1
ATOM 6664 C CA . GLN A 1 832 ? 21.530 -7.009 -3.026 1.00 97.50 832 GLN A CA 1
ATOM 6665 C C . GLN A 1 832 ? 20.577 -5.844 -3.354 1.00 97.50 832 GLN A C 1
ATOM 6667 O O . GLN A 1 832 ? 19.358 -5.954 -3.189 1.00 97.50 832 GLN A O 1
ATOM 6672 N N . ASN A 1 833 ? 21.105 -4.716 -3.841 1.00 97.69 833 ASN A N 1
ATOM 6673 C CA . ASN A 1 833 ? 20.289 -3.562 -4.216 1.00 97.69 833 ASN A CA 1
ATOM 6674 C C . ASN A 1 833 ? 19.470 -3.833 -5.486 1.00 97.69 833 ASN A C 1
ATOM 6676 O O . ASN A 1 833 ? 18.306 -3.439 -5.565 1.00 97.69 833 ASN A O 1
ATOM 6680 N N . VAL A 1 834 ? 20.043 -4.546 -6.462 1.00 98.12 834 VAL A N 1
ATOM 6681 C CA . VAL A 1 834 ? 19.332 -4.961 -7.685 1.00 98.12 834 VAL A CA 1
ATOM 6682 C C . VAL A 1 834 ? 18.146 -5.859 -7.339 1.00 98.12 834 VAL A C 1
ATOM 6684 O O . VAL A 1 834 ? 17.038 -5.636 -7.822 1.00 98.12 834 VAL A O 1
ATOM 6687 N N . LEU A 1 835 ? 18.368 -6.825 -6.447 1.00 98.50 835 LEU A N 1
ATOM 6688 C CA . LEU A 1 835 ? 17.344 -7.720 -5.914 1.00 98.50 835 LEU A CA 1
ATOM 6689 C C . LEU A 1 835 ? 16.277 -6.978 -5.111 1.00 98.50 835 LEU A C 1
ATOM 6691 O O . LEU A 1 835 ? 15.095 -7.267 -5.235 1.00 98.50 835 LEU A O 1
ATOM 6695 N N . THR A 1 836 ? 16.656 -5.992 -4.303 1.00 98.38 836 THR A N 1
ATOM 6696 C CA . THR A 1 836 ? 15.664 -5.174 -3.589 1.00 98.38 836 THR A CA 1
ATOM 6697 C C . THR A 1 836 ? 14.829 -4.344 -4.570 1.00 98.38 836 THR A C 1
ATOM 6699 O O . THR A 1 836 ? 13.601 -4.309 -4.477 1.00 98.38 836 THR A O 1
ATOM 6702 N N . THR A 1 837 ? 15.471 -3.759 -5.585 1.00 97.75 837 THR A N 1
ATOM 6703 C CA . THR A 1 837 ? 14.813 -3.001 -6.662 1.00 97.75 837 THR A CA 1
ATOM 6704 C C . THR A 1 837 ? 13.814 -3.865 -7.438 1.00 97.75 837 THR A C 1
ATOM 6706 O O . THR A 1 837 ? 12.719 -3.391 -7.752 1.00 97.75 837 THR A O 1
ATOM 6709 N N . SER A 1 838 ? 14.141 -5.134 -7.712 1.00 97.88 838 SER A N 1
ATOM 6710 C CA . SER A 1 838 ? 13.256 -6.048 -8.443 1.00 97.88 838 SER A CA 1
ATOM 6711 C C . SER A 1 838 ? 11.985 -6.430 -7.675 1.00 97.88 838 SER A C 1
ATOM 6713 O O . SER A 1 838 ? 11.013 -6.827 -8.312 1.00 97.88 838 SER A O 1
ATOM 6715 N N . PHE A 1 839 ? 11.954 -6.266 -6.345 1.00 98.44 839 PHE A N 1
ATOM 6716 C CA . PHE A 1 839 ? 10.742 -6.443 -5.532 1.00 98.44 839 PHE A CA 1
ATOM 6717 C C . PHE A 1 839 ? 10.023 -5.140 -5.196 1.00 98.44 839 PHE A C 1
ATOM 6719 O O . PHE A 1 839 ? 8.802 -5.141 -5.145 1.00 98.44 839 PHE A O 1
ATOM 6726 N N . ALA A 1 840 ? 10.740 -4.042 -4.951 1.00 97.44 840 ALA A N 1
ATOM 6727 C CA . ALA A 1 840 ? 10.125 -2.791 -4.510 1.00 97.44 840 ALA A CA 1
ATOM 6728 C C . ALA A 1 840 ? 9.664 -1.928 -5.695 1.00 97.44 840 ALA A C 1
ATOM 6730 O O . ALA A 1 840 ? 8.475 -1.663 -5.875 1.00 97.44 840 ALA A O 1
ATOM 6731 N N . ARG A 1 841 ? 10.593 -1.532 -6.570 1.00 97.06 841 ARG A N 1
ATOM 6732 C CA . ARG A 1 841 ? 10.301 -0.626 -7.690 1.00 97.06 841 ARG A CA 1
ATOM 6733 C C . ARG A 1 841 ? 9.460 -1.285 -8.779 1.00 97.06 841 ARG A C 1
ATOM 6735 O O . ARG A 1 841 ? 8.621 -0.618 -9.386 1.00 97.06 841 ARG A O 1
ATOM 6742 N N . MET A 1 842 ? 9.646 -2.576 -9.037 1.00 97.81 842 MET A N 1
ATOM 6743 C CA . MET A 1 842 ? 8.909 -3.257 -10.111 1.00 97.81 842 MET A CA 1
ATOM 6744 C C . MET A 1 842 ? 7.411 -3.434 -9.818 1.00 97.81 842 MET A C 1
ATOM 6746 O O . MET A 1 842 ? 6.653 -3.715 -10.741 1.00 97.81 842 MET A O 1
ATOM 6750 N N . ILE A 1 843 ? 6.954 -3.163 -8.588 1.00 98.25 843 ILE A N 1
ATOM 6751 C CA . ILE A 1 843 ? 5.521 -3.029 -8.259 1.00 98.25 843 ILE A CA 1
ATOM 6752 C C . ILE A 1 843 ? 4.884 -1.864 -9.028 1.00 98.25 843 ILE A C 1
ATOM 6754 O O . ILE A 1 843 ? 3.698 -1.905 -9.337 1.00 98.25 843 ILE A O 1
ATOM 6758 N N . ALA A 1 844 ? 5.662 -0.832 -9.375 1.00 97.12 844 ALA A N 1
ATOM 6759 C CA . ALA A 1 844 ? 5.159 0.300 -10.148 1.00 97.12 844 ALA A CA 1
ATOM 6760 C C . ALA A 1 844 ? 4.903 -0.056 -11.626 1.00 97.12 844 ALA A C 1
ATOM 6762 O O . ALA A 1 844 ? 4.259 0.714 -12.326 1.00 97.12 844 ALA A O 1
ATOM 6763 N N . GLY A 1 845 ? 5.409 -1.198 -12.109 1.00 96.31 845 GLY A N 1
ATOM 6764 C CA . GLY A 1 845 ? 5.325 -1.618 -13.507 1.00 96.31 845 GLY A CA 1
ATOM 6765 C C . GLY A 1 845 ? 6.684 -1.624 -14.207 1.00 96.31 845 GLY A C 1
ATOM 6766 O O . GLY A 1 845 ? 7.725 -1.775 -13.560 1.00 96.31 845 GLY A O 1
ATOM 6767 N N . ALA A 1 846 ? 6.662 -1.475 -15.535 1.00 97.44 846 ALA A N 1
ATOM 6768 C CA . ALA A 1 846 ? 7.836 -1.586 -16.402 1.00 97.44 846 ALA A CA 1
ATOM 6769 C C . ALA A 1 846 ? 9.024 -0.710 -15.950 1.00 97.44 846 ALA A C 1
ATOM 6771 O O . ALA A 1 846 ? 8.854 0.359 -15.344 1.00 97.44 846 ALA A O 1
ATOM 6772 N N . GLY A 1 847 ? 10.234 -1.197 -16.229 1.00 97.00 847 GLY A N 1
ATOM 6773 C CA . GLY A 1 847 ? 11.474 -0.574 -15.780 1.00 97.00 847 GLY A CA 1
ATOM 6774 C C . GLY A 1 847 ? 12.648 -0.799 -16.728 1.00 97.00 847 GLY A C 1
ATOM 6775 O O . GLY A 1 847 ? 13.042 -1.942 -16.965 1.00 97.00 847 GLY A O 1
ATOM 6776 N N . ASP A 1 848 ? 13.245 0.285 -17.219 1.00 96.50 848 ASP A N 1
ATOM 6777 C CA . ASP A 1 848 ? 14.472 0.263 -18.012 1.00 96.50 848 ASP A CA 1
ATOM 6778 C C . ASP A 1 848 ? 15.704 0.140 -17.102 1.00 96.50 848 ASP A C 1
ATOM 6780 O O . ASP A 1 848 ? 16.212 1.119 -16.561 1.00 96.50 848 ASP A O 1
ATOM 6784 N N . TYR A 1 849 ? 16.187 -1.091 -16.907 1.00 97.06 849 TYR A N 1
ATOM 6785 C CA . TYR A 1 849 ? 17.388 -1.357 -16.102 1.00 97.06 849 TYR A CA 1
ATOM 6786 C C . TYR A 1 849 ? 18.704 -1.219 -16.896 1.00 97.06 849 TYR A C 1
ATOM 6788 O O . TYR A 1 849 ? 19.779 -1.161 -16.297 1.00 97.06 849 TYR A O 1
ATOM 6796 N N . THR A 1 850 ? 18.634 -1.180 -18.233 1.00 96.25 850 THR A N 1
ATOM 6797 C CA . THR A 1 850 ? 19.782 -1.099 -19.159 1.00 96.25 850 THR A CA 1
ATOM 6798 C C . THR A 1 850 ? 20.932 -2.130 -18.963 1.00 96.25 850 THR A C 1
ATOM 6800 O O . THR A 1 850 ? 22.102 -1.732 -18.900 1.00 96.25 850 THR A O 1
ATOM 6803 N N . PRO A 1 851 ? 20.684 -3.465 -18.915 1.00 96.19 851 PRO A N 1
ATOM 6804 C CA . PRO A 1 851 ? 21.745 -4.476 -18.803 1.00 96.19 851 PRO A CA 1
ATOM 6805 C C . PRO A 1 851 ? 22.971 -4.259 -19.713 1.00 96.19 851 PRO A C 1
ATOM 6807 O O . PRO A 1 851 ? 22.867 -3.987 -20.915 1.00 96.19 851 PRO A O 1
ATOM 6810 N N . CYS A 1 852 ? 24.159 -4.433 -19.135 1.00 95.06 852 CYS A N 1
ATOM 6811 C CA . CYS A 1 852 ? 25.462 -4.347 -19.806 1.00 95.06 852 CYS A CA 1
ATOM 6812 C C . CYS A 1 852 ? 26.056 -5.745 -20.021 1.00 95.06 852 CYS A C 1
ATOM 6814 O O . CYS A 1 852 ? 25.792 -6.643 -19.231 1.00 95.06 852 CYS A O 1
ATOM 6816 N N . TYR A 1 853 ? 26.918 -5.954 -21.028 1.00 95.94 853 TYR A N 1
ATOM 6817 C CA . TYR A 1 853 ? 27.449 -7.301 -21.282 1.00 95.94 853 TYR A CA 1
ATOM 6818 C C . TYR A 1 853 ? 28.976 -7.417 -21.329 1.00 95.94 853 TYR A C 1
ATOM 6820 O O . TYR A 1 853 ? 29.561 -8.286 -20.671 1.00 95.94 853 TYR A O 1
ATOM 6828 N N . LEU A 1 854 ? 29.653 -6.563 -22.097 1.00 95.75 854 LEU A N 1
ATOM 6829 C CA . LEU A 1 854 ? 31.112 -6.600 -22.234 1.00 95.75 854 LEU A CA 1
ATOM 6830 C C . LEU A 1 854 ? 31.817 -5.501 -21.447 1.00 95.75 854 LEU A C 1
ATOM 6832 O O . LEU A 1 854 ? 33.025 -5.608 -21.227 1.00 95.75 854 LEU A O 1
ATOM 6836 N N . ASP A 1 855 ? 31.127 -4.425 -21.079 1.00 94.25 855 ASP A N 1
ATOM 6837 C CA . ASP A 1 855 ? 31.699 -3.300 -20.341 1.00 94.25 855 ASP A CA 1
ATOM 6838 C C . ASP A 1 855 ? 32.367 -3.711 -19.017 1.00 94.25 855 ASP A C 1
ATOM 6840 O O . ASP A 1 855 ? 31.993 -4.688 -18.372 1.00 94.25 855 ASP A O 1
ATOM 6844 N N . ASN A 1 856 ? 33.376 -2.945 -18.597 1.00 91.31 856 ASN A N 1
ATOM 6845 C CA . ASN A 1 856 ? 34.142 -3.223 -17.380 1.00 91.31 856 ASN A CA 1
ATOM 6846 C C . ASN A 1 856 ? 33.331 -3.061 -16.077 1.00 91.31 856 ASN A C 1
ATOM 6848 O O . ASN A 1 856 ? 33.858 -3.306 -14.995 1.00 91.31 856 ASN A O 1
ATOM 6852 N N . ARG A 1 857 ? 32.074 -2.610 -16.166 1.00 91.12 857 ARG A N 1
ATOM 6853 C CA . ARG A 1 857 ? 31.083 -2.613 -15.078 1.00 91.12 857 ARG A CA 1
ATOM 6854 C C . ARG A 1 857 ? 30.541 -4.010 -14.766 1.00 91.12 857 ARG A C 1
ATOM 6856 O O . ARG A 1 857 ? 30.055 -4.222 -13.659 1.00 91.12 857 ARG A O 1
ATOM 6863 N N . VAL A 1 858 ? 30.592 -4.934 -15.727 1.00 93.94 858 VAL A N 1
ATOM 6864 C CA . VAL A 1 858 ? 30.011 -6.273 -15.593 1.00 93.94 858 VAL A CA 1
ATOM 6865 C C . VAL A 1 858 ? 30.881 -7.137 -14.686 1.00 93.94 858 VAL A C 1
ATOM 6867 O O . VAL A 1 858 ? 32.063 -7.337 -14.953 1.00 93.94 858 VAL A O 1
ATOM 6870 N N . VAL A 1 859 ? 30.271 -7.669 -13.625 1.00 94.06 859 VAL A N 1
ATOM 6871 C CA . VAL A 1 859 ? 30.911 -8.608 -12.689 1.00 94.06 859 VAL A CA 1
ATOM 6872 C C . VAL A 1 859 ? 30.636 -10.058 -13.089 1.00 94.06 859 VAL A C 1
ATOM 6874 O O . VAL A 1 859 ? 31.558 -10.868 -13.118 1.00 94.06 859 VAL A O 1
ATOM 6877 N N . SER A 1 860 ? 29.386 -10.378 -13.438 1.00 97.12 860 SER A N 1
ATOM 6878 C CA . SER A 1 860 ? 28.965 -11.706 -13.894 1.00 97.12 860 SER A CA 1
ATOM 6879 C C . SER A 1 860 ? 28.071 -11.589 -15.129 1.00 97.12 860 SER A C 1
ATOM 6881 O O . SER A 1 860 ? 27.098 -10.833 -15.132 1.00 97.12 860 SER A O 1
ATOM 6883 N N . ARG A 1 861 ? 28.401 -12.321 -16.201 1.00 97.50 861 ARG A N 1
ATOM 6884 C CA . ARG A 1 861 ? 27.617 -12.313 -17.451 1.00 97.50 861 ARG A CA 1
ATOM 6885 C C . ARG A 1 861 ? 26.318 -13.097 -17.334 1.00 97.50 861 ARG A C 1
ATOM 6887 O O . ARG A 1 861 ? 25.332 -12.719 -17.956 1.00 97.50 861 ARG A O 1
ATOM 6894 N N . SER A 1 862 ? 26.303 -14.152 -16.524 1.00 98.06 862 SER A N 1
ATOM 6895 C CA . SER A 1 862 ? 25.089 -14.927 -16.256 1.00 98.06 862 SER A CA 1
ATOM 6896 C C . SER A 1 862 ? 24.057 -14.101 -15.481 1.00 98.06 862 SER A C 1
ATOM 6898 O O . SER A 1 862 ? 22.870 -14.174 -15.788 1.00 98.06 862 SER A O 1
ATOM 6900 N N . PHE A 1 863 ? 24.510 -13.241 -14.556 1.00 98.25 863 PHE A N 1
ATOM 6901 C CA . PHE A 1 863 ? 23.663 -12.238 -13.897 1.00 98.25 863 PHE A CA 1
ATOM 6902 C C . PHE A 1 863 ? 23.026 -11.309 -14.929 1.00 98.25 863 PHE A C 1
ATOM 6904 O O . PHE A 1 863 ? 21.810 -11.168 -14.968 1.00 98.25 863 PHE A O 1
ATOM 6911 N N . GLN A 1 864 ? 23.841 -10.733 -15.817 1.00 97.81 864 GLN A N 1
ATOM 6912 C CA . GLN A 1 864 ? 23.372 -9.793 -16.835 1.00 97.81 864 GLN A CA 1
ATOM 6913 C C . GLN A 1 864 ? 22.367 -10.421 -17.806 1.00 97.81 864 GLN A C 1
ATOM 6915 O O . GLN A 1 864 ? 21.336 -9.810 -18.073 1.00 97.81 864 GLN A O 1
ATOM 6920 N N . LEU A 1 865 ? 22.599 -11.657 -18.267 1.00 97.94 865 LEU A N 1
ATOM 6921 C CA . LEU A 1 865 ? 21.632 -12.383 -19.102 1.00 97.94 865 LEU A CA 1
ATOM 6922 C C . LEU A 1 865 ? 20.267 -12.519 -18.416 1.00 97.94 865 LEU A C 1
ATOM 6924 O O . LEU A 1 865 ? 19.243 -12.239 -19.042 1.00 97.94 865 LEU A O 1
ATOM 6928 N N . ALA A 1 866 ? 20.259 -12.915 -17.138 1.00 98.44 866 ALA A N 1
ATOM 6929 C CA . ALA A 1 866 ? 19.041 -13.142 -16.365 1.00 98.44 866 ALA A CA 1
ATOM 6930 C C . ALA A 1 866 ? 18.229 -11.857 -16.121 1.00 98.44 866 ALA A C 1
ATOM 6932 O O . ALA A 1 866 ? 16.999 -11.919 -16.055 1.00 98.44 866 ALA A O 1
ATOM 6933 N N . LEU A 1 867 ? 18.880 -10.688 -16.050 1.00 98.31 867 LEU A N 1
ATOM 6934 C CA . LEU A 1 867 ? 18.199 -9.405 -15.831 1.00 98.31 867 LEU A CA 1
ATOM 6935 C C . LEU A 1 867 ? 17.155 -9.074 -16.900 1.00 98.31 867 LEU A C 1
ATOM 6937 O O . LEU A 1 867 ? 16.145 -8.462 -16.567 1.00 98.31 867 LEU A O 1
ATOM 6941 N N . GLY A 1 868 ? 17.361 -9.518 -18.146 1.00 95.31 868 GLY A N 1
ATOM 6942 C CA . GLY A 1 868 ? 16.391 -9.327 -19.231 1.00 95.31 868 GLY A CA 1
ATOM 6943 C C . GLY A 1 868 ? 15.044 -10.025 -18.997 1.00 95.31 868 GLY A C 1
ATOM 6944 O O . GLY A 1 868 ? 14.049 -9.643 -19.600 1.00 95.31 868 GLY A O 1
ATOM 6945 N N . VAL A 1 869 ? 15.001 -11.024 -18.107 1.00 98.06 869 VAL A N 1
ATOM 6946 C CA . VAL A 1 869 ? 13.757 -11.671 -17.661 1.00 98.06 869 VAL A CA 1
ATOM 6947 C C . VAL A 1 869 ? 13.304 -11.112 -16.315 1.00 98.06 869 VAL A C 1
ATOM 6949 O O . VAL A 1 869 ? 12.111 -10.899 -16.110 1.00 98.06 869 VAL A O 1
ATOM 6952 N N . VAL A 1 870 ? 14.221 -10.859 -15.380 1.00 98.44 870 VAL A N 1
ATOM 6953 C CA . VAL A 1 870 ? 13.863 -10.352 -14.044 1.00 98.44 870 VAL A CA 1
ATOM 6954 C C . VAL A 1 870 ? 13.165 -8.991 -14.145 1.00 98.44 870 VAL A C 1
ATOM 6956 O O . VAL A 1 870 ? 12.072 -8.821 -13.603 1.00 98.44 870 VAL A O 1
ATOM 6959 N N . PHE A 1 871 ? 13.729 -8.058 -14.913 1.00 98.25 871 PHE A N 1
ATOM 6960 C CA . PHE A 1 871 ? 13.151 -6.735 -15.138 1.00 98.25 871 PHE A CA 1
ATOM 6961 C C . PHE A 1 871 ? 12.249 -6.747 -16.370 1.00 98.25 871 PHE A C 1
ATOM 6963 O O . PHE A 1 871 ? 12.724 -6.827 -17.498 1.00 98.25 871 PHE A O 1
ATOM 6970 N N . TYR A 1 872 ? 10.938 -6.653 -16.151 1.00 98.19 872 TYR A N 1
ATOM 6971 C CA . TYR A 1 872 ? 9.974 -6.483 -17.235 1.00 98.19 872 TYR A CA 1
ATOM 6972 C C . TYR A 1 872 ? 10.110 -5.094 -17.874 1.00 98.19 872 TYR A C 1
ATOM 6974 O O . TYR A 1 872 ? 9.928 -4.082 -17.195 1.00 98.19 872 TYR A O 1
ATOM 6982 N N . SER A 1 873 ? 10.363 -5.057 -19.183 1.00 98.38 873 SER A N 1
ATOM 6983 C CA . SER A 1 873 ? 10.284 -3.842 -19.992 1.00 98.38 873 SER A CA 1
ATOM 6984 C C . SER A 1 873 ? 9.835 -4.171 -21.426 1.00 98.38 873 SER A C 1
ATOM 6986 O O . SER A 1 873 ? 10.556 -4.878 -22.131 1.00 98.38 873 SER A O 1
ATOM 6988 N N . PRO A 1 874 ? 8.693 -3.640 -21.908 1.00 98.38 874 PRO A N 1
ATOM 6989 C CA . PRO A 1 874 ? 8.290 -3.718 -23.318 1.00 98.38 874 PRO A CA 1
ATOM 6990 C C . PRO A 1 874 ? 9.349 -3.192 -24.290 1.00 98.38 874 PRO A C 1
ATOM 6992 O O . PRO A 1 874 ? 9.489 -3.714 -25.399 1.00 98.38 874 PRO A O 1
ATOM 6995 N N . LEU A 1 875 ? 10.108 -2.183 -23.859 1.00 97.88 875 LEU A N 1
ATOM 6996 C CA . LEU A 1 875 ? 11.263 -1.650 -24.566 1.00 97.88 875 LEU A CA 1
ATOM 6997 C C . LEU A 1 875 ? 12.534 -2.027 -23.792 1.00 97.88 875 LEU A C 1
ATOM 6999 O O . LEU A 1 875 ? 12.933 -1.355 -22.842 1.00 97.88 875 LEU A O 1
ATOM 7003 N N . GLN A 1 876 ? 13.134 -3.164 -24.143 1.00 97.81 876 GLN A N 1
ATOM 7004 C CA . GLN A 1 876 ? 14.233 -3.751 -23.377 1.00 97.81 876 GLN A CA 1
ATOM 7005 C C . GLN A 1 876 ? 15.577 -3.267 -23.925 1.00 97.81 876 GLN A C 1
ATOM 7007 O O . GLN A 1 876 ? 16.074 -3.792 -24.927 1.00 97.81 876 GLN A O 1
ATOM 7012 N N . TYR A 1 877 ? 16.194 -2.289 -23.265 1.00 97.50 877 TYR A N 1
ATOM 7013 C CA . TYR A 1 877 ? 17.574 -1.927 -23.569 1.00 97.50 877 TYR A CA 1
ATOM 7014 C C . TYR A 1 877 ? 18.512 -3.041 -23.135 1.00 97.50 877 TYR A C 1
ATOM 7016 O O . TYR A 1 877 ? 18.447 -3.529 -22.011 1.00 97.50 877 TYR A O 1
ATOM 7024 N N . LEU A 1 878 ? 19.405 -3.431 -24.032 1.00 96.69 878 LEU A N 1
ATOM 7025 C CA . LEU A 1 878 ? 20.478 -4.380 -23.775 1.00 96.69 878 LEU A CA 1
ATOM 7026 C C . LEU A 1 878 ? 21.764 -3.776 -24.340 1.00 96.69 878 LEU A C 1
ATOM 7028 O O . LEU A 1 878 ? 21.720 -2.921 -25.225 1.00 96.69 878 LEU A O 1
ATOM 7032 N N . HIS A 1 879 ? 22.917 -4.229 -23.855 1.00 95.44 879 HIS A N 1
ATOM 7033 C CA . HIS A 1 879 ? 24.222 -3.767 -24.343 1.00 95.44 879 HIS A CA 1
ATOM 7034 C C . HIS A 1 879 ? 24.487 -2.272 -24.112 1.00 95.44 879 HIS A C 1
ATOM 7036 O O . HIS A 1 879 ? 25.168 -1.642 -24.917 1.00 95.44 879 HIS A O 1
ATOM 7042 N N . TRP A 1 880 ? 23.986 -1.691 -23.016 1.00 94.25 880 TRP A N 1
ATOM 7043 C CA . TRP A 1 880 ? 23.947 -0.232 -22.823 1.00 94.25 880 TRP A CA 1
ATOM 7044 C C . TRP A 1 880 ? 25.271 0.511 -23.094 1.00 94.25 880 TRP A C 1
ATOM 7046 O O . TRP A 1 880 ? 25.254 1.577 -23.701 1.00 94.25 880 TRP A O 1
ATOM 7056 N N . TYR A 1 881 ? 26.426 -0.053 -22.723 1.00 94.81 881 TYR A N 1
ATOM 7057 C CA . TYR A 1 881 ? 27.752 0.527 -23.010 1.00 94.81 881 TYR A CA 1
ATOM 7058 C C . TYR A 1 881 ? 28.575 -0.235 -24.057 1.00 94.81 881 TYR A C 1
ATOM 7060 O O . TYR A 1 881 ? 29.735 0.105 -24.304 1.00 94.81 881 TYR A O 1
ATOM 7068 N N . ASP A 1 882 ? 28.018 -1.271 -24.681 1.00 95.06 882 ASP A N 1
ATOM 7069 C CA . ASP A 1 882 ? 28.760 -2.060 -25.655 1.00 95.06 882 ASP A CA 1
ATOM 7070 C C . ASP A 1 882 ? 28.562 -1.517 -27.076 1.00 95.06 882 ASP A C 1
ATOM 7072 O O . ASP A 1 882 ? 27.502 -1.012 -27.434 1.00 95.06 882 ASP A O 1
ATOM 7076 N N . GLN A 1 883 ? 29.607 -1.616 -27.896 1.00 94.62 883 GLN A N 1
ATOM 7077 C CA . GLN A 1 883 ? 29.612 -1.203 -29.301 1.00 94.62 883 GLN A CA 1
ATOM 7078 C C . GLN A 1 883 ? 29.983 -2.400 -30.189 1.00 94.62 883 GLN A C 1
ATOM 7080 O O . GLN A 1 883 ? 30.597 -3.361 -29.713 1.00 94.62 883 GLN A O 1
ATOM 7085 N N . ALA A 1 884 ? 29.590 -2.368 -31.466 1.00 91.69 884 ALA A N 1
ATOM 7086 C CA . ALA A 1 884 ? 29.663 -3.520 -32.375 1.00 91.69 884 ALA A CA 1
ATOM 7087 C C . ALA A 1 884 ? 31.099 -4.049 -32.574 1.00 91.69 884 ALA A C 1
ATOM 7089 O O . ALA A 1 884 ? 31.322 -5.257 -32.686 1.00 91.69 884 ALA A O 1
ATOM 7090 N N . ASP A 1 885 ? 32.094 -3.162 -32.550 1.00 91.38 885 ASP A N 1
ATOM 7091 C CA . ASP A 1 885 ? 33.519 -3.487 -32.664 1.00 91.38 885 ASP A CA 1
ATOM 7092 C C . ASP A 1 885 ? 34.002 -4.434 -31.554 1.00 91.38 885 ASP A C 1
ATOM 7094 O O . ASP A 1 885 ? 34.838 -5.306 -31.794 1.00 91.38 885 ASP A O 1
ATOM 7098 N N . ARG A 1 886 ? 33.419 -4.342 -30.352 1.00 93.25 886 ARG A N 1
ATOM 7099 C CA . ARG A 1 886 ? 33.757 -5.210 -29.211 1.00 93.25 886 ARG A CA 1
ATOM 7100 C C . ARG A 1 886 ? 33.322 -6.663 -29.414 1.00 93.25 886 ARG A C 1
ATOM 7102 O O . ARG A 1 886 ? 33.848 -7.545 -28.720 1.00 93.25 886 ARG A O 1
ATOM 7109 N N . TYR A 1 887 ? 32.397 -6.902 -30.347 1.00 92.88 887 TYR A N 1
ATOM 7110 C CA . TYR A 1 887 ? 31.893 -8.222 -30.736 1.00 92.88 887 TYR A CA 1
ATOM 7111 C C . TYR A 1 887 ? 32.545 -8.764 -32.007 1.00 92.88 887 TYR A C 1
ATOM 7113 O O . TYR A 1 887 ? 32.547 -9.978 -32.217 1.00 92.88 887 TYR A O 1
ATOM 7121 N N . ALA A 1 888 ? 33.120 -7.896 -32.841 1.00 88.31 888 ALA A N 1
ATOM 7122 C CA . ALA A 1 888 ? 33.723 -8.287 -34.107 1.00 88.31 888 ALA A CA 1
ATOM 7123 C C . ALA A 1 888 ? 34.799 -9.376 -33.913 1.00 88.31 888 ALA A C 1
ATOM 7125 O O . ALA A 1 888 ? 35.703 -9.257 -33.086 1.00 88.31 888 ALA A O 1
ATOM 7126 N N . GLY A 1 889 ? 34.686 -10.470 -34.674 1.00 88.31 889 GLY A N 1
ATOM 7127 C CA . GLY A 1 889 ? 35.626 -11.598 -34.623 1.00 88.31 889 GLY A CA 1
ATOM 7128 C C . GLY A 1 889 ? 35.577 -12.441 -33.340 1.00 88.31 889 GLY A C 1
ATOM 7129 O O . GLY A 1 889 ? 36.451 -13.285 -33.143 1.00 88.31 889 GLY A O 1
ATOM 7130 N N . ARG A 1 890 ? 34.583 -12.236 -32.464 1.00 93.12 890 ARG A N 1
ATOM 7131 C CA . ARG A 1 890 ? 34.405 -12.973 -31.202 1.00 93.12 890 ARG A CA 1
ATOM 7132 C C . ARG A 1 890 ? 33.071 -13.716 -31.198 1.00 93.12 890 ARG A C 1
ATOM 7134 O O . ARG A 1 890 ? 32.110 -13.284 -31.822 1.00 93.12 890 ARG A O 1
ATOM 7141 N N . SER A 1 891 ? 33.023 -14.841 -30.487 1.00 90.56 891 SER A N 1
ATOM 7142 C CA . SER A 1 891 ? 31.814 -15.659 -30.349 1.00 90.56 891 SER A CA 1
ATOM 7143 C C . SER A 1 891 ? 31.260 -15.559 -28.930 1.00 90.56 891 SER A C 1
ATOM 7145 O O . SER A 1 891 ? 32.017 -15.702 -27.969 1.00 90.56 891 SER A O 1
ATOM 7147 N N . PHE A 1 892 ? 29.952 -15.328 -28.834 1.00 95.19 892 PHE A N 1
ATOM 7148 C CA . PHE A 1 892 ? 29.173 -15.269 -27.595 1.00 95.19 892 PHE A CA 1
ATOM 7149 C C . PHE A 1 892 ? 27.903 -16.106 -27.787 1.00 95.19 892 PHE A C 1
ATOM 7151 O O . PHE A 1 892 ? 26.827 -15.544 -28.002 1.00 95.19 892 PHE A O 1
ATOM 7158 N N . PRO A 1 893 ? 28.026 -17.447 -27.834 1.00 95.69 893 PRO A N 1
ATOM 7159 C CA . PRO A 1 893 ? 26.898 -18.331 -28.129 1.00 95.69 893 PRO A CA 1
ATOM 7160 C C . PRO A 1 893 ? 25.716 -18.114 -27.180 1.00 95.69 893 PRO A C 1
ATOM 7162 O O . PRO A 1 893 ? 24.571 -18.266 -27.583 1.00 95.69 893 PRO A O 1
ATOM 7165 N N . GLU A 1 894 ? 25.981 -17.683 -25.950 1.00 97.06 894 GLU A N 1
ATOM 7166 C CA . GLU A 1 894 ? 24.976 -17.436 -24.927 1.00 97.06 894 GLU A CA 1
ATOM 7167 C C . GLU A 1 894 ? 24.023 -16.267 -25.236 1.00 97.06 894 GLU A C 1
ATOM 7169 O O . GLU A 1 894 ? 22.916 -16.229 -24.706 1.00 97.06 894 GLU A O 1
ATOM 7174 N N . LEU A 1 895 ? 24.398 -15.342 -26.132 1.00 96.75 895 LEU A N 1
ATOM 7175 C CA . LEU A 1 895 ? 23.528 -14.232 -26.551 1.00 96.75 895 LEU A CA 1
ATOM 7176 C C . LEU A 1 895 ? 22.345 -14.683 -27.414 1.00 96.75 895 LEU A C 1
ATOM 7178 O O . LEU A 1 895 ? 21.413 -13.910 -27.639 1.00 96.75 895 LEU A O 1
ATOM 7182 N N . GLU A 1 896 ? 22.328 -15.944 -27.853 1.00 96.56 896 GLU A N 1
ATOM 7183 C CA . GLU A 1 896 ? 21.135 -16.542 -28.451 1.00 96.56 896 GLU A CA 1
ATOM 7184 C C . GLU A 1 896 ? 19.917 -16.467 -27.517 1.00 96.56 896 GLU A C 1
ATOM 7186 O O . GLU A 1 896 ? 18.789 -16.383 -28.000 1.00 96.56 896 GLU A O 1
ATOM 7191 N N . PHE A 1 897 ? 20.148 -16.445 -26.197 1.00 98.38 897 PHE A N 1
ATOM 7192 C CA . PHE A 1 897 ? 19.105 -16.250 -25.200 1.00 98.38 897 PHE A CA 1
ATOM 7193 C C . PHE A 1 897 ? 18.384 -14.919 -25.428 1.00 98.38 897 PHE A C 1
ATOM 7195 O O . PHE A 1 897 ? 17.181 -14.912 -25.668 1.00 98.38 897 PHE A O 1
ATOM 7202 N N . TRP A 1 898 ? 19.115 -13.798 -25.457 1.00 97.69 898 TRP A N 1
ATOM 7203 C CA . TRP A 1 898 ? 18.540 -12.476 -25.736 1.00 97.69 898 TRP A CA 1
ATOM 7204 C C . TRP A 1 898 ? 17.974 -12.357 -27.151 1.00 97.69 898 TRP A C 1
ATOM 7206 O O . TRP A 1 898 ? 16.950 -11.705 -27.342 1.00 97.69 898 TRP A O 1
ATOM 7216 N N . LYS A 1 899 ? 18.581 -13.020 -28.141 1.00 96.62 899 LYS A N 1
ATOM 7217 C CA . LYS A 1 899 ? 18.041 -13.077 -29.508 1.00 96.62 899 LYS A CA 1
ATOM 7218 C C . LYS A 1 899 ? 16.643 -13.709 -29.552 1.00 96.62 899 LYS A C 1
ATOM 7220 O O . LYS A 1 899 ? 15.771 -13.207 -30.267 1.00 96.62 899 LYS A O 1
ATOM 7225 N N . ALA A 1 900 ? 16.436 -14.796 -28.806 1.00 97.31 900 ALA A N 1
ATOM 7226 C CA . ALA A 1 900 ? 15.159 -15.503 -28.716 1.00 97.31 900 ALA A CA 1
ATOM 7227 C C . ALA A 1 900 ? 14.154 -14.824 -27.768 1.00 97.31 900 ALA A C 1
ATOM 7229 O O . ALA A 1 900 ? 12.949 -14.952 -27.971 1.00 97.31 900 ALA A O 1
ATOM 7230 N N . MET A 1 901 ? 14.643 -14.110 -26.753 1.00 97.75 901 MET A N 1
ATOM 7231 C CA . MET A 1 901 ? 13.834 -13.476 -25.715 1.00 97.75 901 MET A CA 1
ATOM 7232 C C . MET A 1 901 ? 12.901 -12.392 -26.298 1.00 97.75 901 MET A C 1
ATOM 7234 O O . MET A 1 901 ? 13.383 -11.462 -26.968 1.00 97.75 901 MET A O 1
ATOM 7238 N N . PRO A 1 902 ? 11.580 -12.487 -26.058 1.00 97.25 902 PRO A N 1
ATOM 7239 C CA . PRO A 1 902 ? 10.633 -11.413 -26.338 1.00 97.25 902 PRO A CA 1
ATOM 7240 C C . PRO A 1 902 ? 10.688 -10.342 -25.236 1.00 97.25 902 PRO A C 1
ATOM 7242 O O . PRO A 1 902 ? 11.400 -10.487 -24.245 1.00 97.25 902 PRO A O 1
ATOM 7245 N N . THR A 1 903 ? 9.941 -9.254 -25.409 1.00 98.00 903 THR A N 1
ATOM 7246 C CA . THR A 1 903 ? 9.850 -8.166 -24.413 1.00 98.00 903 THR A CA 1
ATOM 7247 C C . THR A 1 903 ? 8.432 -7.962 -23.874 1.00 98.00 903 THR A C 1
ATOM 7249 O O . THR A 1 903 ? 8.234 -7.270 -22.878 1.00 98.00 903 THR A O 1
ATOM 7252 N N . THR A 1 904 ? 7.450 -8.630 -24.480 1.00 97.69 904 THR A N 1
ATOM 7253 C CA . THR A 1 904 ? 6.082 -8.785 -23.980 1.00 97.69 904 THR A CA 1
ATOM 7254 C C . THR A 1 904 ? 5.767 -10.260 -23.787 1.00 97.69 904 THR A C 1
ATOM 7256 O O . THR A 1 904 ? 6.388 -11.133 -24.403 1.00 97.69 904 THR A O 1
ATOM 7259 N N . TRP A 1 905 ? 4.827 -10.541 -22.892 1.00 98.50 905 TRP A N 1
ATOM 7260 C CA . TRP A 1 905 ? 4.664 -11.874 -22.329 1.00 98.50 905 TRP A CA 1
ATOM 7261 C C . TRP A 1 905 ? 3.191 -12.250 -22.231 1.00 98.50 905 TRP A C 1
ATOM 7263 O O . TRP A 1 905 ? 2.353 -11.432 -21.856 1.00 98.50 905 TRP A O 1
ATOM 7273 N N . ASP A 1 906 ? 2.883 -13.510 -22.527 1.00 98.44 906 ASP A N 1
ATOM 7274 C CA . ASP A 1 906 ? 1.534 -14.050 -22.365 1.00 98.44 906 ASP A CA 1
ATOM 7275 C C . ASP A 1 906 ? 1.201 -14.277 -20.890 1.00 98.44 906 ASP A C 1
ATOM 7277 O O . ASP A 1 906 ? 0.043 -14.134 -20.492 1.00 98.44 906 ASP A O 1
ATOM 7281 N N . ASP A 1 907 ? 2.215 -14.641 -20.099 1.00 97.94 907 ASP A N 1
ATOM 7282 C CA . ASP A 1 907 ? 2.144 -14.811 -18.652 1.00 97.94 907 ASP A CA 1
ATOM 7283 C C . ASP A 1 907 ? 3.515 -14.558 -17.999 1.00 97.94 907 ASP A C 1
ATOM 7285 O O . ASP A 1 907 ? 4.562 -14.776 -18.612 1.00 97.94 907 ASP A O 1
ATOM 7289 N N . SER A 1 908 ? 3.505 -14.127 -16.741 1.00 97.88 908 SER A N 1
ATOM 7290 C CA . SER A 1 908 ? 4.690 -13.879 -15.916 1.00 97.88 908 SER A CA 1
ATOM 7291 C C . SER A 1 908 ? 4.433 -14.344 -14.487 1.00 97.88 908 SER A C 1
ATOM 7293 O O . SER A 1 908 ? 3.387 -14.022 -13.922 1.00 97.88 908 SER A O 1
ATOM 7295 N N . LYS A 1 909 ? 5.401 -15.063 -13.912 1.00 97.69 909 LYS A N 1
ATOM 7296 C CA . LYS A 1 909 ? 5.350 -15.635 -12.562 1.00 97.69 909 LYS A CA 1
ATOM 7297 C C . LYS A 1 909 ? 6.675 -15.422 -11.836 1.00 97.69 909 LYS A C 1
ATOM 7299 O O . LYS A 1 909 ? 7.741 -15.637 -12.418 1.00 97.69 909 LYS A O 1
ATOM 7304 N N . VAL A 1 910 ? 6.628 -15.043 -10.566 1.00 98.00 910 VAL A N 1
ATOM 7305 C CA . VAL A 1 910 ? 7.778 -15.065 -9.663 1.00 98.00 910 VAL A CA 1
ATOM 7306 C C . VAL A 1 910 ? 7.741 -16.397 -8.923 1.00 98.00 910 VAL A C 1
ATOM 7308 O O . VAL A 1 910 ? 6.929 -16.608 -8.032 1.00 98.00 910 VAL A O 1
ATOM 7311 N N . ILE A 1 911 ? 8.618 -17.318 -9.318 1.00 96.94 911 ILE A N 1
ATOM 7312 C CA . ILE A 1 911 ? 8.621 -18.703 -8.819 1.00 96.94 911 ILE A CA 1
ATOM 7313 C C . ILE A 1 911 ? 9.085 -18.764 -7.362 1.00 96.94 911 ILE A C 1
ATOM 7315 O O . ILE A 1 911 ? 8.525 -19.488 -6.547 1.00 96.94 911 ILE A O 1
ATOM 7319 N N . HIS A 1 912 ? 10.123 -17.995 -7.038 1.00 91.69 912 HIS A N 1
ATOM 7320 C CA . HIS A 1 912 ? 10.667 -17.876 -5.690 1.00 91.69 912 HIS A CA 1
ATOM 7321 C C . HIS A 1 912 ? 11.363 -16.524 -5.538 1.00 91.69 912 HIS A C 1
ATOM 7323 O O . HIS A 1 912 ? 11.929 -15.996 -6.504 1.00 91.69 912 HIS A O 1
ATOM 7329 N N . GLY A 1 913 ? 11.347 -15.968 -4.329 1.00 95.19 913 GLY A N 1
ATOM 7330 C CA . GLY A 1 913 ? 11.934 -14.666 -4.079 1.00 95.19 913 GLY A CA 1
ATOM 7331 C C . GLY A 1 913 ? 12.118 -14.343 -2.607 1.00 95.19 913 GLY A C 1
ATOM 7332 O O . GLY A 1 913 ? 11.168 -14.419 -1.836 1.00 95.19 913 GLY A O 1
ATOM 7333 N N . VAL A 1 914 ? 13.324 -13.911 -2.248 1.00 97.56 914 VAL A N 1
ATOM 7334 C CA . VAL A 1 914 ? 13.643 -13.328 -0.941 1.00 97.56 914 VAL A CA 1
ATOM 7335 C C . VAL A 1 914 ? 14.259 -11.960 -1.199 1.00 97.56 914 VAL A C 1
ATOM 7337 O O . VAL A 1 914 ? 15.260 -11.846 -1.912 1.00 97.56 914 VAL A O 1
ATOM 7340 N N . VAL A 1 915 ? 13.633 -10.908 -0.667 1.00 98.31 915 VAL A N 1
ATOM 7341 C CA . VAL A 1 915 ? 13.998 -9.523 -0.990 1.00 98.31 915 VAL A CA 1
ATOM 7342 C C . VAL A 1 915 ? 15.440 -9.237 -0.578 1.00 98.31 915 VAL A C 1
ATOM 7344 O O . VAL A 1 915 ? 15.807 -9.396 0.583 1.00 98.31 915 VAL A O 1
ATOM 7347 N N . GLY A 1 916 ? 16.245 -8.795 -1.544 1.00 97.62 916 GLY A N 1
ATOM 7348 C CA . GLY A 1 916 ? 17.671 -8.530 -1.358 1.00 97.62 916 GLY A CA 1
ATOM 7349 C C . GLY A 1 916 ? 18.575 -9.764 -1.456 1.00 97.62 916 GLY A C 1
ATOM 7350 O O . GLY A 1 916 ? 19.782 -9.594 -1.522 1.00 97.62 916 GLY A O 1
ATOM 7351 N N . GLU A 1 917 ? 18.037 -10.985 -1.531 1.00 98.12 917 GLU A N 1
ATOM 7352 C CA . GLU A 1 917 ? 18.849 -12.213 -1.515 1.00 98.12 917 GLU A CA 1
ATOM 7353 C C . GLU A 1 917 ? 18.764 -13.021 -2.813 1.00 98.12 917 GLU A C 1
ATOM 7355 O O . GLU A 1 917 ? 19.790 -13.430 -3.357 1.00 98.12 917 GLU A O 1
ATOM 7360 N N . SER A 1 918 ? 17.557 -13.269 -3.329 1.00 98.44 918 SER A N 1
ATOM 7361 C CA . SER A 1 918 ? 17.365 -14.034 -4.567 1.00 98.44 918 SER A CA 1
ATOM 7362 C C . SER A 1 918 ? 16.013 -13.757 -5.220 1.00 98.44 918 SER A C 1
ATOM 7364 O O . SER A 1 918 ? 15.035 -13.430 -4.548 1.00 98.44 918 SER A O 1
ATOM 7366 N N . MET A 1 919 ? 15.943 -13.906 -6.541 1.00 98.50 919 MET A N 1
ATOM 7367 C CA . MET A 1 919 ? 14.687 -13.848 -7.288 1.00 98.50 919 MET A CA 1
ATOM 7368 C C . MET A 1 919 ? 14.769 -14.761 -8.503 1.00 98.50 919 MET A C 1
ATOM 7370 O O . MET A 1 919 ? 15.739 -14.687 -9.257 1.00 98.50 919 MET A O 1
ATOM 7374 N N . THR A 1 920 ? 13.740 -15.585 -8.702 1.00 98.69 920 THR A N 1
ATOM 7375 C CA . THR A 1 920 ? 13.537 -16.387 -9.912 1.00 98.69 920 THR A CA 1
ATOM 7376 C C . THR A 1 920 ? 12.222 -15.998 -10.569 1.00 98.69 920 THR A C 1
ATOM 7378 O O . THR A 1 920 ? 11.159 -16.120 -9.963 1.00 98.69 920 THR A O 1
ATOM 7381 N N . VAL A 1 921 ? 12.292 -15.561 -11.823 1.00 98.69 921 VAL A N 1
ATOM 7382 C CA . VAL A 1 921 ? 11.132 -15.157 -12.626 1.00 98.69 921 VAL A CA 1
ATOM 7383 C C . VAL A 1 921 ? 11.026 -16.059 -13.843 1.00 98.69 921 VAL A C 1
ATOM 7385 O O . VAL A 1 921 ? 12.023 -16.259 -14.532 1.00 98.69 921 VAL A O 1
ATOM 7388 N N . ALA A 1 922 ? 9.828 -16.566 -14.124 1.00 98.62 922 ALA A N 1
ATOM 7389 C CA . ALA A 1 922 ? 9.496 -17.309 -15.334 1.00 98.62 922 ALA A CA 1
ATOM 7390 C C . ALA A 1 922 ? 8.459 -16.531 -16.153 1.00 98.62 922 ALA A C 1
ATOM 7392 O O . ALA A 1 922 ? 7.454 -16.063 -15.615 1.00 98.62 922 ALA A O 1
ATOM 7393 N N . ARG A 1 923 ? 8.687 -16.392 -17.460 1.00 98.69 923 ARG A N 1
ATOM 7394 C CA . ARG A 1 923 ? 7.773 -15.690 -18.369 1.00 98.69 923 ARG A CA 1
ATOM 7395 C C . ARG A 1 923 ? 7.507 -16.497 -19.628 1.00 98.69 923 ARG A C 1
ATOM 7397 O O . ARG A 1 923 ? 8.438 -17.070 -20.197 1.00 98.69 923 ARG A O 1
ATOM 7404 N N . ARG A 1 924 ? 6.248 -16.527 -20.063 1.00 98.56 924 ARG A N 1
ATOM 7405 C CA . ARG A 1 924 ? 5.784 -17.296 -21.222 1.00 98.56 924 ARG A CA 1
ATOM 7406 C C . ARG A 1 924 ? 5.568 -16.401 -22.434 1.00 98.56 924 ARG A C 1
ATOM 7408 O O . ARG A 1 924 ? 5.024 -15.307 -22.311 1.00 98.56 924 ARG A O 1
ATOM 7415 N N . SER A 1 925 ? 5.931 -16.897 -23.610 1.00 97.75 925 SER A N 1
ATOM 7416 C CA . SER A 1 925 ? 5.532 -16.333 -24.899 1.00 97.75 925 SER A CA 1
ATOM 7417 C C . SER A 1 925 ? 5.281 -17.465 -25.891 1.00 97.75 925 SER A C 1
ATOM 7419 O O . SER A 1 925 ? 6.185 -18.247 -26.205 1.00 97.75 925 SER A O 1
ATOM 7421 N N . GLY A 1 926 ? 4.032 -17.591 -26.338 1.00 96.38 926 GLY A N 1
ATOM 7422 C CA . GLY A 1 926 ? 3.558 -18.763 -27.057 1.00 96.38 926 GLY A CA 1
ATOM 7423 C C . GLY A 1 926 ? 3.738 -20.031 -26.221 1.00 96.38 926 GLY A C 1
ATOM 7424 O O . GLY A 1 926 ? 3.264 -20.123 -25.087 1.00 96.38 926 GLY A O 1
ATOM 7425 N N . ASP A 1 927 ? 4.454 -20.997 -26.787 1.00 94.75 927 ASP A N 1
ATOM 7426 C CA . ASP A 1 927 ? 4.790 -22.296 -26.198 1.00 94.75 927 ASP A CA 1
ATOM 7427 C C . ASP A 1 927 ? 6.153 -22.315 -25.477 1.00 94.75 927 ASP A C 1
ATOM 7429 O O . ASP A 1 927 ? 6.609 -23.368 -25.030 1.00 94.75 927 ASP A O 1
ATOM 7433 N N . GLN A 1 928 ? 6.818 -21.161 -25.362 1.00 97.38 928 GLN A N 1
ATOM 7434 C CA . GLN A 1 928 ? 8.158 -21.041 -24.792 1.00 97.38 928 GLN A CA 1
ATOM 7435 C C . GLN A 1 928 ? 8.135 -20.331 -23.447 1.00 97.38 928 GLN A C 1
ATOM 7437 O O . GLN A 1 928 ? 7.371 -19.388 -23.240 1.00 97.38 928 GLN A O 1
ATOM 7442 N N . TRP A 1 929 ? 9.061 -20.723 -22.580 1.00 98.69 929 TRP A N 1
ATOM 7443 C CA . TRP A 1 929 ? 9.310 -20.083 -21.300 1.00 98.69 929 TRP A CA 1
ATOM 7444 C C . TRP A 1 929 ? 10.750 -19.594 -21.193 1.00 98.69 929 TRP A C 1
ATOM 7446 O O . TRP A 1 929 ? 11.694 -20.256 -21.625 1.00 98.69 929 TRP A O 1
ATOM 7456 N N . PHE A 1 930 ? 10.911 -18.431 -20.577 1.00 98.88 930 PHE A N 1
ATOM 7457 C CA . PHE A 1 930 ? 12.195 -17.828 -20.260 1.00 98.88 930 PHE A CA 1
ATOM 7458 C C . PHE A 1 930 ? 12.266 -17.650 -18.752 1.00 98.88 930 PHE A C 1
ATOM 7460 O O . PHE A 1 930 ? 11.367 -17.062 -18.153 1.00 98.88 930 PHE A O 1
ATOM 7467 N N . VAL A 1 931 ? 13.321 -18.178 -18.143 1.00 98.81 931 VAL A N 1
ATOM 7468 C CA . VAL A 1 931 ? 13.543 -18.128 -16.700 1.00 98.81 931 VAL A CA 1
ATOM 7469 C C . VAL A 1 931 ? 14.822 -17.357 -16.426 1.00 98.81 931 VAL A C 1
ATOM 7471 O O . VAL A 1 931 ? 15.849 -17.631 -17.044 1.00 98.81 931 VAL A O 1
ATOM 7474 N N . GLY A 1 932 ? 14.764 -16.404 -15.504 1.00 98.62 932 GLY A N 1
ATOM 7475 C CA . GLY A 1 932 ? 15.924 -15.677 -15.002 1.00 98.62 932 GLY A CA 1
ATOM 7476 C C . GLY A 1 932 ? 15.997 -15.782 -13.488 1.00 98.62 932 GLY A C 1
ATOM 7477 O O . GLY A 1 932 ? 15.024 -15.473 -12.803 1.00 98.62 932 GLY A O 1
ATOM 7478 N N . THR A 1 933 ? 17.156 -16.189 -12.981 1.00 98.69 933 THR A N 1
ATOM 7479 C CA . THR A 1 933 ? 17.477 -16.220 -11.555 1.00 98.69 933 THR A CA 1
ATOM 7480 C C . THR A 1 933 ? 18.693 -15.347 -11.287 1.00 98.69 933 THR A C 1
ATOM 7482 O O . THR A 1 933 ? 19.713 -15.484 -11.964 1.00 98.69 933 THR A O 1
ATOM 7485 N N . ILE A 1 934 ? 18.602 -14.479 -10.284 1.00 98.56 934 ILE A N 1
ATOM 7486 C CA . ILE A 1 934 ? 19.726 -13.689 -9.767 1.00 98.56 934 ILE A CA 1
ATOM 7487 C C . ILE A 1 934 ? 19.839 -13.881 -8.254 1.00 98.56 934 ILE A C 1
ATOM 7489 O O . ILE A 1 934 ? 18.824 -14.076 -7.581 1.00 98.56 934 ILE A O 1
ATOM 7493 N N . VAL A 1 935 ? 21.068 -13.853 -7.731 1.00 98.50 935 VAL A N 1
ATOM 7494 C CA . VAL A 1 935 ? 21.352 -14.038 -6.299 1.00 98.50 935 VAL A CA 1
ATOM 7495 C C . VAL A 1 935 ? 22.371 -13.014 -5.809 1.00 98.50 935 VAL A C 1
ATOM 7497 O O . VAL A 1 935 ? 23.266 -12.611 -6.558 1.00 98.50 935 VAL A O 1
ATOM 7500 N N . ASP A 1 936 ? 22.240 -12.612 -4.549 1.00 98.00 936 ASP A N 1
ATOM 7501 C CA . ASP A 1 936 ? 23.244 -11.814 -3.854 1.00 98.00 936 ASP A CA 1
ATOM 7502 C C . ASP A 1 936 ? 24.346 -12.722 -3.318 1.00 98.00 936 ASP A C 1
ATOM 7504 O O . ASP A 1 936 ? 25.489 -12.612 -3.747 1.00 98.00 936 ASP A O 1
ATOM 7508 N N . GLU A 1 937 ? 23.987 -13.707 -2.494 1.00 97.94 937 GLU A N 1
ATOM 7509 C CA . GLU A 1 937 ? 24.921 -14.666 -1.906 1.00 97.94 937 GLU A CA 1
ATOM 7510 C C . GLU A 1 937 ? 24.990 -15.998 -2.659 1.00 97.94 937 GLU A C 1
ATOM 7512 O O . GLU A 1 937 ? 24.072 -16.392 -3.379 1.00 97.94 937 GLU A O 1
ATOM 7517 N N . ALA A 1 938 ? 26.117 -16.705 -2.514 1.00 97.50 938 ALA A N 1
ATOM 7518 C CA . ALA A 1 938 ? 26.301 -18.007 -3.151 1.00 97.50 938 ALA A CA 1
ATOM 7519 C C . ALA A 1 938 ? 25.292 -19.025 -2.600 1.00 97.50 938 ALA A C 1
ATOM 7521 O O . ALA A 1 938 ? 25.218 -19.248 -1.392 1.00 97.50 938 ALA A O 1
ATOM 7522 N N . THR A 1 939 ? 24.532 -19.667 -3.484 1.00 96.62 939 THR A N 1
ATOM 7523 C CA . THR A 1 939 ? 23.405 -20.511 -3.082 1.00 96.62 939 THR A CA 1
ATOM 7524 C C . THR A 1 939 ? 23.075 -21.572 -4.131 1.00 96.62 939 THR A C 1
ATOM 7526 O O . THR A 1 939 ? 23.448 -21.466 -5.304 1.00 96.62 939 THR A O 1
ATOM 7529 N N . GLN A 1 940 ? 22.366 -22.611 -3.698 1.00 96.25 940 GLN A N 1
ATOM 7530 C CA . GLN A 1 940 ? 21.729 -23.581 -4.576 1.00 96.25 940 GLN A CA 1
ATOM 7531 C C . GLN A 1 940 ? 20.243 -23.231 -4.672 1.00 96.25 940 GLN A C 1
ATOM 7533 O O . GLN A 1 940 ? 19.552 -23.185 -3.659 1.00 96.25 940 GLN A O 1
ATOM 7538 N N . GLN A 1 941 ? 19.762 -22.970 -5.884 1.00 96.31 941 GLN A N 1
ATOM 7539 C CA . GLN A 1 941 ? 18.362 -22.659 -6.159 1.00 96.31 941 GLN A CA 1
ATOM 7540 C C . GLN A 1 941 ? 17.673 -23.879 -6.768 1.00 96.31 941 GLN A C 1
ATOM 7542 O O . GLN A 1 941 ? 18.141 -24.426 -7.772 1.00 96.31 941 GLN A O 1
ATOM 7547 N N . GLU A 1 942 ? 16.562 -24.288 -6.165 1.00 96.94 942 GLU A N 1
ATOM 7548 C CA . GLU A 1 942 ? 15.645 -25.274 -6.731 1.00 96.94 942 GLU A CA 1
ATOM 7549 C C . GLU A 1 942 ? 14.568 -24.532 -7.523 1.00 96.94 942 GLU A C 1
ATOM 7551 O O . GLU A 1 942 ? 13.812 -23.736 -6.970 1.00 96.94 942 GLU A O 1
ATOM 7556 N N . ILE A 1 943 ? 14.526 -24.757 -8.834 1.00 97.50 943 ILE A N 1
ATOM 7557 C CA . ILE A 1 943 ? 13.582 -24.101 -9.740 1.00 97.50 943 ILE A CA 1
ATOM 7558 C C . ILE A 1 943 ? 12.582 -25.163 -10.212 1.00 97.50 943 ILE A C 1
ATOM 7560 O O . ILE A 1 943 ? 12.906 -25.910 -11.148 1.00 97.50 943 ILE A O 1
ATOM 7564 N N . PRO A 1 944 ? 11.412 -25.293 -9.559 1.00 97.81 944 PRO A N 1
ATOM 7565 C CA . PRO A 1 944 ? 10.357 -26.182 -10.031 1.00 97.81 944 PRO A CA 1
ATOM 7566 C C . PRO A 1 944 ? 9.821 -25.697 -11.379 1.00 97.81 944 PRO A C 1
ATOM 7568 O O . PRO A 1 944 ? 9.760 -24.493 -11.636 1.00 97.81 944 PRO A O 1
ATOM 7571 N N . LEU A 1 945 ? 9.466 -26.641 -12.249 1.00 98.06 945 LEU A N 1
ATOM 7572 C CA . LEU A 1 945 ? 8.942 -26.368 -13.589 1.00 98.06 945 LEU A CA 1
ATOM 7573 C C . LEU A 1 945 ? 7.432 -26.620 -13.700 1.00 98.06 945 LEU A C 1
ATOM 7575 O O . LEU A 1 945 ? 6.908 -26.752 -14.803 1.00 98.06 945 LEU A O 1
ATOM 7579 N N . ASP A 1 946 ? 6.720 -26.625 -12.575 1.00 96.88 946 ASP A N 1
ATOM 7580 C CA . ASP A 1 946 ? 5.271 -26.857 -12.480 1.00 96.88 946 ASP A CA 1
ATOM 7581 C C . ASP A 1 946 ? 4.413 -25.761 -13.144 1.00 96.88 946 ASP A C 1
ATOM 7583 O O . ASP A 1 946 ? 3.199 -25.902 -13.291 1.00 96.88 946 ASP A O 1
ATOM 7587 N N . PHE A 1 947 ? 5.043 -24.673 -13.592 1.00 96.06 947 PHE A N 1
ATOM 7588 C CA . PHE A 1 947 ? 4.430 -23.654 -14.436 1.00 96.06 947 PHE A CA 1
ATOM 7589 C C . PHE A 1 947 ? 4.322 -24.054 -15.916 1.00 96.06 947 PHE A C 1
ATOM 7591 O O . PHE A 1 947 ? 3.631 -23.355 -16.660 1.00 96.06 947 PHE A O 1
ATOM 7598 N N . LEU A 1 948 ? 5.016 -25.111 -16.353 1.00 97.31 948 LEU A N 1
ATOM 7599 C CA . LEU A 1 948 ? 4.905 -25.648 -17.708 1.00 97.31 948 LEU A CA 1
ATOM 7600 C C . LEU A 1 948 ? 3.572 -26.381 -17.887 1.00 97.31 948 LEU A C 1
ATOM 7602 O O . LEU A 1 948 ? 3.070 -27.031 -16.971 1.00 97.31 948 LEU A O 1
ATOM 7606 N N . ASP A 1 949 ? 3.032 -26.337 -19.103 1.00 94.75 949 ASP A N 1
ATOM 7607 C CA . ASP A 1 949 ? 1.926 -27.217 -19.472 1.00 94.75 949 ASP A CA 1
ATOM 7608 C C . ASP A 1 949 ? 2.410 -28.675 -19.570 1.00 94.75 949 ASP A C 1
ATOM 7610 O O . ASP A 1 949 ? 3.605 -28.967 -19.653 1.00 94.75 949 ASP A O 1
ATOM 7614 N N . THR A 1 950 ? 1.477 -29.630 -19.577 1.00 93.69 950 THR A N 1
ATOM 7615 C CA . THR A 1 950 ? 1.823 -31.046 -19.761 1.00 93.69 950 THR A CA 1
ATOM 7616 C C . THR A 1 950 ? 2.452 -31.279 -21.139 1.00 93.69 950 THR A C 1
ATOM 7618 O O . THR A 1 950 ? 1.806 -31.067 -22.166 1.00 93.69 950 THR A O 1
ATOM 7621 N N . GLY A 1 951 ? 3.687 -31.783 -21.170 1.00 94.06 951 GLY A N 1
ATOM 7622 C CA . GLY A 1 951 ? 4.403 -32.109 -22.403 1.00 94.06 951 GLY A CA 1
ATOM 7623 C C . GLY A 1 951 ? 5.909 -32.276 -22.198 1.00 94.06 951 GLY A C 1
ATOM 7624 O O . GLY A 1 951 ? 6.419 -32.104 -21.091 1.00 94.06 951 GLY A O 1
ATOM 7625 N N . ASP A 1 952 ? 6.607 -32.601 -23.289 1.00 96.94 952 ASP A N 1
ATOM 7626 C CA . ASP A 1 952 ? 8.067 -32.704 -23.332 1.00 96.94 952 ASP A CA 1
ATOM 7627 C C . ASP A 1 952 ? 8.688 -31.397 -23.844 1.00 96.94 952 ASP A C 1
ATOM 7629 O O . ASP A 1 952 ? 8.394 -30.927 -24.953 1.00 96.94 952 ASP A O 1
ATOM 7633 N N . TYR A 1 953 ? 9.594 -30.837 -23.049 1.00 98.38 953 TYR A N 1
ATOM 7634 C CA . TYR A 1 953 ? 10.314 -29.611 -23.358 1.00 98.38 953 TYR A CA 1
ATOM 7635 C C . TYR A 1 953 ? 11.820 -29.848 -23.376 1.00 98.38 953 TYR A C 1
ATOM 7637 O O . TYR A 1 953 ? 12.367 -30.731 -22.719 1.00 98.38 953 TYR A O 1
ATOM 7645 N N . THR A 1 954 ? 12.528 -29.001 -24.109 1.00 98.38 954 THR A N 1
ATOM 7646 C CA . THR A 1 954 ? 13.977 -28.873 -24.055 1.00 98.38 954 THR A CA 1
ATOM 7647 C C . THR A 1 954 ? 14.319 -27.594 -23.301 1.00 98.38 954 THR A C 1
ATOM 7649 O O . THR A 1 954 ? 13.947 -26.499 -23.714 1.00 98.38 954 THR A O 1
ATOM 7652 N N . ALA A 1 955 ? 15.044 -27.735 -22.191 1.00 98.50 955 ALA A N 1
ATOM 7653 C CA . ALA A 1 955 ? 15.591 -26.629 -21.419 1.00 98.50 955 ALA A CA 1
ATOM 7654 C C . ALA A 1 955 ? 17.046 -26.383 -21.826 1.00 98.50 955 ALA A C 1
ATOM 7656 O O . ALA A 1 955 ? 17.924 -27.225 -21.599 1.00 98.50 955 ALA A O 1
ATOM 7657 N N . LYS A 1 956 ? 17.306 -25.211 -22.402 1.00 98.50 956 LYS A N 1
ATOM 7658 C CA . LYS A 1 956 ? 18.641 -24.684 -22.665 1.00 98.50 956 LYS A CA 1
ATOM 7659 C C . LYS A 1 956 ? 19.046 -23.747 -21.533 1.00 98.50 956 LYS A C 1
ATOM 7661 O O . LYS A 1 956 ? 18.394 -22.740 -21.284 1.00 98.50 956 LYS A O 1
ATOM 7666 N N . ILE A 1 957 ? 20.100 -24.120 -20.827 1.00 98.50 957 ILE A N 1
ATOM 7667 C CA . ILE A 1 957 ? 20.532 -23.538 -19.561 1.00 98.50 957 ILE A CA 1
ATOM 7668 C C . ILE A 1 957 ? 21.813 -22.740 -19.794 1.00 98.50 957 ILE A C 1
ATOM 7670 O O . ILE A 1 957 ? 22.785 -23.288 -20.308 1.00 98.50 957 ILE A O 1
ATOM 7674 N N . PHE A 1 958 ? 21.811 -21.478 -19.381 1.00 98.44 958 PHE A N 1
ATOM 7675 C CA . PHE A 1 958 ? 22.908 -20.520 -19.478 1.00 98.44 958 PHE A CA 1
ATOM 7676 C C . PHE A 1 958 ? 23.382 -20.191 -18.057 1.00 98.44 958 PHE A C 1
ATOM 7678 O O . PHE A 1 958 ? 22.812 -19.342 -17.366 1.00 98.44 958 PHE A O 1
ATOM 7685 N N . ALA A 1 959 ? 24.406 -20.908 -17.602 1.00 97.44 959 ALA A N 1
ATOM 7686 C CA . ALA A 1 959 ? 24.937 -20.818 -16.246 1.00 97.44 959 ALA A CA 1
ATOM 7687 C C . ALA A 1 959 ? 26.306 -20.129 -16.232 1.00 97.44 959 ALA A C 1
ATOM 7689 O O . ALA A 1 959 ? 27.010 -20.083 -17.236 1.00 97.44 959 ALA A O 1
ATOM 7690 N N . GLU A 1 960 ? 26.723 -19.609 -15.083 1.00 97.12 960 GLU A N 1
ATOM 7691 C CA . GLU A 1 960 ? 28.091 -19.108 -14.909 1.00 97.12 960 GLU A CA 1
ATOM 7692 C C . GLU A 1 960 ? 29.147 -20.192 -15.231 1.00 97.12 960 GLU A C 1
ATOM 7694 O O . GLU A 1 960 ? 28.972 -21.356 -14.866 1.00 97.12 960 GLU A O 1
ATOM 7699 N N . ASP A 1 961 ? 30.248 -19.847 -15.919 1.00 95.88 961 ASP A N 1
ATOM 7700 C CA . ASP A 1 961 ? 31.406 -20.755 -15.993 1.00 95.88 961 ASP A CA 1
ATOM 7701 C C . ASP A 1 961 ? 32.080 -20.811 -14.612 1.00 95.88 961 ASP A C 1
ATOM 7703 O O . ASP A 1 961 ? 32.460 -19.769 -14.072 1.00 95.88 961 ASP A O 1
ATOM 7707 N N . PRO A 1 962 ? 32.313 -22.007 -14.046 1.00 90.81 962 PRO A N 1
ATOM 7708 C CA . PRO A 1 962 ? 32.804 -22.159 -12.676 1.00 90.81 962 PRO A CA 1
ATOM 7709 C C . PRO A 1 962 ? 34.206 -21.573 -12.433 1.00 90.81 962 PRO A C 1
ATOM 7711 O O . PRO A 1 962 ? 34.658 -21.527 -11.291 1.00 90.81 962 PRO A O 1
ATOM 7714 N N . ARG A 1 963 ? 34.933 -21.169 -13.483 1.00 93.69 963 ARG A N 1
ATOM 7715 C CA . ARG A 1 963 ? 36.280 -20.584 -13.386 1.00 93.69 963 ARG A CA 1
ATOM 7716 C C . ARG A 1 963 ? 36.317 -19.092 -13.704 1.00 93.69 963 ARG A C 1
ATOM 7718 O O . ARG A 1 963 ? 37.330 -18.460 -13.416 1.00 93.69 963 ARG A O 1
ATOM 7725 N N . ASP A 1 964 ? 35.288 -18.549 -14.349 1.00 95.88 964 ASP A N 1
ATOM 7726 C CA . ASP A 1 964 ? 35.300 -17.187 -14.885 1.00 95.88 964 ASP A CA 1
ATOM 7727 C C . ASP A 1 964 ? 33.873 -16.640 -15.017 1.00 95.88 964 ASP A C 1
ATOM 7729 O O . ASP A 1 964 ? 33.148 -16.989 -15.947 1.00 95.88 964 ASP A O 1
ATOM 7733 N N . LYS A 1 965 ? 33.495 -15.716 -14.127 1.00 96.00 965 LYS A N 1
ATOM 7734 C CA . LYS A 1 965 ? 32.174 -15.059 -14.126 1.00 96.00 965 LYS A CA 1
ATOM 7735 C C . LYS A 1 965 ? 31.871 -14.279 -15.405 1.00 96.00 965 LYS A C 1
ATOM 7737 O O . LYS A 1 965 ? 30.716 -13.994 -15.722 1.00 96.00 965 LYS A O 1
ATOM 7742 N N . LEU A 1 966 ? 32.908 -13.936 -16.170 1.00 96.88 966 LEU A N 1
ATOM 7743 C CA . LEU A 1 966 ? 32.784 -13.292 -17.471 1.00 96.88 966 LEU A CA 1
ATOM 7744 C C . LEU A 1 966 ? 32.636 -14.314 -18.604 1.00 96.88 966 LEU A C 1
ATOM 7746 O O . LEU A 1 966 ? 32.816 -13.966 -19.772 1.00 96.88 966 LEU A O 1
ATOM 7750 N N . LYS A 1 967 ? 32.306 -15.570 -18.305 1.00 96.62 967 LYS A N 1
ATOM 7751 C CA . LYS A 1 967 ? 31.927 -16.596 -19.276 1.00 96.62 967 LYS A CA 1
ATOM 7752 C C . LYS A 1 967 ? 30.660 -17.303 -18.820 1.00 96.62 967 LYS A C 1
ATOM 7754 O O . LYS A 1 967 ? 30.360 -17.387 -17.633 1.00 96.62 967 LYS A O 1
ATOM 7759 N N . VAL A 1 968 ? 29.931 -17.814 -19.801 1.00 98.00 968 VAL A N 1
ATOM 7760 C CA . VAL A 1 968 ? 28.680 -18.536 -19.599 1.00 98.00 968 VAL A CA 1
ATOM 7761 C C . VAL A 1 968 ? 28.850 -19.935 -20.177 1.00 98.00 968 VAL A C 1
ATOM 7763 O O . VAL A 1 968 ? 29.299 -20.104 -21.312 1.00 98.00 968 VAL A O 1
ATOM 7766 N N . SER A 1 969 ? 28.535 -20.939 -19.370 1.00 97.19 969 SER A N 1
ATOM 7767 C CA . SER A 1 969 ? 28.421 -22.329 -19.784 1.00 97.19 969 SER A CA 1
ATOM 7768 C C . SER A 1 969 ? 26.997 -22.598 -20.269 1.00 97.19 969 SER A C 1
ATOM 7770 O O . SER A 1 969 ? 26.027 -22.099 -19.699 1.00 97.19 969 SER A O 1
ATOM 7772 N N . ILE A 1 970 ? 26.875 -23.359 -21.357 1.00 98.12 970 ILE A N 1
ATOM 7773 C CA . ILE A 1 970 ? 25.584 -23.679 -21.968 1.00 98.12 970 ILE A CA 1
ATOM 7774 C C . ILE A 1 970 ? 25.359 -25.181 -21.872 1.00 98.12 970 ILE A C 1
ATOM 7776 O O . ILE A 1 970 ? 26.178 -25.977 -22.339 1.00 98.12 970 ILE A O 1
ATOM 7780 N N . HIS A 1 971 ? 24.230 -25.562 -21.289 1.00 96.62 971 HIS A N 1
ATOM 7781 C CA . HIS A 1 971 ? 23.796 -26.944 -21.154 1.00 96.62 971 HIS A CA 1
ATOM 7782 C C . HIS A 1 971 ? 22.408 -27.120 -21.762 1.00 96.62 971 HIS A C 1
ATOM 7784 O O . HIS A 1 971 ? 21.634 -26.175 -21.881 1.00 96.62 971 HIS A O 1
ATOM 7790 N N . THR A 1 972 ? 22.076 -28.333 -22.183 1.00 97.25 972 THR A N 1
ATOM 7791 C CA . THR A 1 972 ? 20.744 -28.639 -22.706 1.00 97.25 972 THR A CA 1
ATOM 7792 C C . THR A 1 972 ? 20.293 -29.970 -22.145 1.00 97.25 972 THR A C 1
ATOM 7794 O O . THR A 1 972 ? 21.081 -30.915 -22.088 1.00 97.25 972 THR A O 1
ATOM 7797 N N . ARG A 1 973 ? 19.036 -30.039 -21.712 1.00 97.12 973 ARG A N 1
ATOM 7798 C CA . ARG A 1 973 ? 18.407 -31.276 -21.246 1.00 97.12 973 ARG A CA 1
ATOM 7799 C C . ARG A 1 973 ? 16.915 -31.261 -21.553 1.00 97.12 973 ARG A C 1
ATOM 7801 O O . ARG A 1 973 ? 16.322 -30.189 -21.642 1.00 97.12 973 ARG A O 1
ATOM 7808 N N . ASN A 1 974 ? 16.320 -32.440 -21.683 1.00 98.00 974 ASN A N 1
ATOM 7809 C CA . ASN A 1 974 ? 14.867 -32.559 -21.751 1.00 98.00 974 ASN A CA 1
ATOM 7810 C C . ASN A 1 974 ? 14.277 -32.446 -20.341 1.00 98.00 974 ASN A C 1
ATOM 7812 O O . ASN A 1 974 ? 14.913 -32.888 -19.381 1.00 98.00 974 ASN A O 1
ATOM 7816 N N . VAL A 1 975 ? 13.110 -31.817 -20.237 1.00 98.25 975 VAL A N 1
ATOM 7817 C CA . VAL A 1 975 ? 12.370 -31.573 -18.996 1.00 98.25 975 VAL A CA 1
ATOM 7818 C C . VAL A 1 975 ? 10.864 -31.659 -19.246 1.00 98.25 975 VAL A C 1
ATOM 7820 O O . VAL A 1 975 ? 10.398 -31.504 -20.374 1.00 98.25 975 VAL A O 1
ATOM 7823 N N . THR A 1 976 ? 10.116 -31.851 -18.173 1.00 98.00 976 THR A N 1
ATOM 7824 C CA . THR A 1 976 ? 8.654 -31.846 -18.092 1.00 98.00 976 THR A CA 1
ATOM 7825 C C . THR A 1 976 ? 8.209 -30.917 -16.957 1.00 98.00 976 THR A C 1
ATOM 7827 O O . THR A 1 976 ? 9.046 -30.373 -16.234 1.00 98.00 976 THR A O 1
ATOM 7830 N N . ALA A 1 977 ? 6.897 -30.745 -16.777 1.00 97.50 977 ALA A N 1
ATOM 7831 C CA . ALA A 1 977 ? 6.348 -29.964 -15.665 1.00 97.50 977 ALA A CA 1
ATOM 7832 C C . ALA A 1 977 ? 6.662 -30.558 -14.272 1.00 97.50 977 ALA A C 1
ATOM 7834 O O . ALA A 1 977 ? 6.654 -29.832 -13.283 1.00 97.50 977 ALA A O 1
ATOM 7835 N N . ASP A 1 978 ? 6.985 -31.855 -14.192 1.00 97.88 978 ASP A N 1
ATOM 7836 C CA . ASP A 1 978 ? 7.314 -32.541 -12.933 1.00 97.88 978 ASP A CA 1
ATOM 7837 C C . ASP A 1 978 ? 8.797 -32.387 -12.529 1.00 97.88 978 ASP A C 1
ATOM 7839 O O . ASP A 1 978 ? 9.211 -32.831 -11.455 1.00 97.88 978 ASP A O 1
ATOM 7843 N N . ASP A 1 979 ? 9.626 -31.790 -13.392 1.00 98.44 979 ASP A N 1
ATOM 7844 C CA . ASP A 1 979 ? 11.061 -31.652 -13.158 1.00 98.44 979 ASP A CA 1
ATOM 7845 C C . ASP A 1 979 ? 11.422 -30.410 -12.328 1.00 98.44 979 ASP A C 1
ATOM 7847 O O . ASP A 1 979 ? 10.746 -29.382 -12.325 1.00 98.44 979 ASP A O 1
ATOM 7851 N N . VAL A 1 980 ? 12.588 -30.483 -11.681 1.00 98.25 980 VAL A N 1
ATOM 7852 C CA . VAL A 1 980 ? 13.220 -29.366 -10.966 1.00 98.25 980 VAL A CA 1
ATOM 7853 C C . VAL A 1 980 ? 14.606 -29.102 -11.561 1.00 98.25 980 VAL A C 1
ATOM 7855 O O . VAL A 1 980 ? 15.402 -30.027 -11.788 1.00 98.25 980 VAL A O 1
ATOM 7858 N N . ILE A 1 981 ? 14.931 -27.838 -11.845 1.00 97.56 981 ILE A N 1
ATOM 7859 C CA . ILE A 1 981 ? 16.297 -27.415 -12.191 1.00 97.56 981 ILE A CA 1
ATOM 7860 C C . ILE A 1 981 ? 17.028 -27.018 -10.910 1.00 97.56 981 ILE A C 1
ATOM 7862 O O . ILE A 1 981 ? 16.644 -26.072 -10.236 1.00 97.56 981 ILE A O 1
ATOM 7866 N N . ASN A 1 982 ? 18.117 -27.726 -10.609 1.00 96.62 982 ASN A N 1
ATOM 7867 C CA . ASN A 1 982 ? 19.022 -27.393 -9.514 1.00 96.62 982 ASN A CA 1
ATOM 7868 C C . ASN A 1 982 ? 20.154 -26.507 -10.042 1.00 96.62 982 ASN A C 1
ATOM 7870 O O . ASN A 1 982 ? 21.023 -26.993 -10.772 1.00 96.62 982 ASN A O 1
ATOM 7874 N N . ALA A 1 983 ? 20.145 -25.226 -9.683 1.00 95.25 983 ALA A N 1
ATOM 7875 C CA . ALA A 1 983 ? 21.140 -24.252 -10.117 1.00 95.25 983 ALA A CA 1
ATOM 7876 C C . ALA A 1 983 ? 22.082 -23.886 -8.962 1.00 95.25 983 ALA A C 1
ATOM 7878 O O . ALA A 1 983 ? 21.660 -23.305 -7.967 1.00 95.25 983 ALA A O 1
ATOM 7879 N N . ASN A 1 984 ? 23.372 -24.195 -9.108 1.00 95.75 984 ASN A N 1
ATOM 7880 C CA . ASN A 1 984 ? 24.414 -23.704 -8.203 1.00 95.75 984 ASN A CA 1
ATOM 7881 C C . ASN A 1 984 ? 24.890 -22.341 -8.706 1.00 95.75 984 ASN A C 1
ATOM 7883 O O . ASN A 1 984 ? 25.523 -22.268 -9.760 1.00 95.75 984 ASN A O 1
ATOM 7887 N N . ILE A 1 985 ? 24.580 -21.276 -7.970 1.00 97.31 985 ILE A N 1
ATOM 7888 C CA . ILE A 1 985 ? 24.836 -19.896 -8.388 1.00 97.31 985 ILE A CA 1
ATOM 7889 C C . ILE A 1 985 ? 25.789 -19.255 -7.382 1.00 97.31 985 ILE A C 1
ATOM 7891 O O . ILE A 1 985 ? 25.550 -19.283 -6.176 1.00 97.31 985 ILE A O 1
ATOM 7895 N N . SER A 1 986 ? 26.906 -18.707 -7.861 1.00 97.38 986 SER A N 1
ATOM 7896 C CA . SER A 1 986 ? 27.871 -18.038 -6.987 1.00 97.38 986 SER A CA 1
ATOM 7897 C C . SER A 1 986 ? 27.419 -16.612 -6.638 1.00 97.38 986 SER A C 1
ATOM 7899 O O . SER A 1 986 ? 26.594 -16.027 -7.337 1.00 97.38 986 SER A O 1
ATOM 7901 N N . GLN A 1 987 ? 27.992 -16.033 -5.579 1.00 97.12 987 GLN A N 1
ATOM 7902 C CA . GLN A 1 987 ? 27.667 -14.690 -5.074 1.00 97.12 987 GLN A CA 1
ATOM 7903 C C . GLN A 1 987 ? 27.603 -13.639 -6.197 1.00 97.12 987 GLN A C 1
ATOM 7905 O O . GLN A 1 987 ? 28.527 -13.549 -7.006 1.00 97.12 987 GLN A O 1
ATOM 7910 N N . GLY A 1 988 ? 26.541 -12.843 -6.273 1.00 96.81 988 GLY A N 1
ATOM 7911 C CA . GLY A 1 988 ? 26.380 -11.778 -7.264 1.00 96.81 988 GLY A CA 1
ATOM 7912 C C . GLY A 1 988 ? 26.313 -12.261 -8.712 1.00 96.81 988 GLY A C 1
ATOM 7913 O O . GLY A 1 988 ? 26.786 -11.569 -9.617 1.00 96.81 988 GLY A O 1
ATOM 7914 N N . SER A 1 989 ? 25.799 -13.472 -8.925 1.00 97.81 989 SER A N 1
ATOM 7915 C CA . SER A 1 989 ? 25.739 -14.128 -10.237 1.00 97.81 989 SER A CA 1
ATOM 7916 C C . SER A 1 989 ? 24.310 -14.556 -10.560 1.00 97.81 989 SER A C 1
ATOM 7918 O O . SER A 1 989 ? 23.391 -14.362 -9.764 1.00 97.81 989 SER A O 1
ATOM 7920 N N . GLY A 1 990 ? 24.093 -15.088 -11.758 1.00 97.25 990 GLY A N 1
ATOM 7921 C CA . GLY A 1 990 ? 22.758 -15.486 -12.181 1.00 97.25 990 GLY A CA 1
ATOM 7922 C C . GLY A 1 990 ? 22.733 -16.779 -12.966 1.00 97.25 990 GLY A C 1
ATOM 7923 O O . GLY A 1 990 ? 23.740 -17.473 -13.133 1.00 97.25 990 GLY A O 1
ATOM 7924 N N . HIS A 1 991 ? 21.539 -17.092 -13.435 1.00 97.38 991 HIS A N 1
ATOM 7925 C CA . HIS A 1 991 ? 21.229 -18.289 -14.186 1.00 97.38 991 HIS A CA 1
ATOM 7926 C C . HIS A 1 991 ? 20.036 -17.990 -15.095 1.00 97.38 991 HIS A C 1
ATOM 7928 O O . HIS A 1 991 ? 19.006 -17.516 -14.621 1.00 97.38 991 HIS A O 1
ATOM 7934 N N . ALA A 1 992 ? 20.175 -18.241 -16.394 1.00 98.62 992 ALA A N 1
ATOM 7935 C CA . ALA A 1 992 ? 19.099 -18.048 -17.360 1.00 98.62 992 ALA A CA 1
ATOM 7936 C C . ALA A 1 992 ? 18.732 -19.382 -18.019 1.00 98.62 992 ALA A C 1
ATOM 7938 O O . ALA A 1 992 ? 19.601 -20.211 -18.285 1.00 98.62 992 ALA A O 1
ATOM 7939 N N . VAL A 1 993 ? 17.447 -19.608 -18.285 1.00 98.69 993 VAL A N 1
ATOM 7940 C CA . VAL A 1 993 ? 16.957 -20.829 -18.935 1.00 98.69 993 VAL A CA 1
ATOM 7941 C C . VAL A 1 993 ? 15.954 -20.464 -20.014 1.00 98.69 993 VAL A C 1
ATOM 7943 O O . VAL A 1 993 ? 15.013 -19.719 -19.767 1.00 98.69 993 VAL A O 1
ATOM 7946 N N . TRP A 1 994 ? 16.136 -21.018 -21.205 1.00 98.69 994 TRP A N 1
ATOM 7947 C CA . TRP A 1 994 ? 15.158 -20.973 -22.282 1.00 98.69 994 TRP A CA 1
ATOM 7948 C C . TRP A 1 994 ? 14.568 -22.366 -22.477 1.00 98.69 994 TRP A C 1
ATOM 7950 O O . TRP A 1 994 ? 15.292 -23.318 -22.764 1.00 98.69 994 TRP A O 1
ATOM 7960 N N . ILE A 1 995 ? 13.261 -22.487 -22.280 1.00 98.56 995 ILE A N 1
ATOM 7961 C CA . ILE A 1 995 ? 12.512 -23.739 -22.322 1.00 98.56 995 ILE A CA 1
ATOM 7962 C C . ILE A 1 995 ? 11.535 -23.668 -23.495 1.00 98.56 995 ILE A C 1
ATOM 7964 O O . ILE A 1 995 ? 10.781 -22.707 -23.623 1.00 98.56 995 ILE A O 1
ATOM 7968 N N . PHE A 1 996 ? 11.549 -24.672 -24.365 1.00 97.75 996 PHE A N 1
ATOM 7969 C CA . PHE A 1 996 ? 10.696 -24.732 -25.556 1.00 97.75 996 PHE A CA 1
ATOM 7970 C C . PHE A 1 996 ? 10.335 -26.187 -25.889 1.00 97.75 996 PHE A C 1
ATOM 7972 O O . PHE A 1 996 ? 11.060 -27.086 -25.462 1.00 97.75 996 PHE A O 1
ATOM 7979 N N . PRO A 1 997 ? 9.248 -26.465 -26.630 1.00 96.38 997 PRO A N 1
ATOM 7980 C CA . PRO A 1 997 ? 8.838 -27.842 -26.912 1.00 96.38 997 PRO A CA 1
ATOM 7981 C C . PRO A 1 997 ? 9.916 -28.627 -27.669 1.00 96.38 997 PRO A C 1
ATOM 7983 O O . PRO A 1 997 ? 10.511 -28.115 -28.619 1.00 96.38 997 PRO A O 1
ATOM 7986 N N . THR A 1 998 ? 10.155 -29.886 -27.289 1.00 90.25 998 THR A N 1
ATOM 7987 C CA . THR A 1 998 ? 11.255 -30.699 -27.853 1.00 90.25 998 THR A CA 1
ATOM 7988 C C . THR A 1 998 ? 11.111 -30.971 -29.356 1.00 90.25 998 THR A C 1
ATOM 7990 O O . THR A 1 998 ? 12.110 -31.109 -30.056 1.00 90.25 998 THR A O 1
ATOM 7993 N N . ASN A 1 999 ? 9.882 -31.006 -29.877 1.00 78.62 999 ASN A N 1
ATOM 7994 C CA . ASN A 1 999 ? 9.586 -31.317 -31.283 1.00 78.62 999 ASN A CA 1
ATOM 7995 C C . ASN A 1 999 ? 9.504 -30.079 -32.190 1.00 78.62 999 ASN A C 1
ATOM 7997 O O . ASN A 1 999 ? 8.795 -30.100 -33.198 1.00 78.62 999 ASN A O 1
ATOM 8001 N N . ARG A 1 1000 ? 10.180 -28.984 -31.835 1.00 61.47 1000 ARG A N 1
ATOM 8002 C CA . ARG A 1 1000 ? 10.184 -27.777 -32.664 1.00 61.47 1000 ARG A CA 1
ATOM 8003 C C . ARG A 1 1000 ? 10.881 -28.075 -34.012 1.00 61.47 1000 ARG A C 1
ATOM 8005 O O . ARG A 1 1000 ? 12.013 -28.558 -33.972 1.00 61.47 1000 ARG A O 1
ATOM 8012 N N . PRO A 1 1001 ? 10.215 -27.871 -35.168 1.00 39.16 1001 PRO A N 1
ATOM 8013 C CA . PRO A 1 1001 ? 10.794 -28.144 -36.485 1.00 39.16 1001 PRO A CA 1
ATOM 8014 C C . PRO A 1 1001 ? 11.979 -27.239 -36.831 1.00 39.16 1001 PRO A C 1
ATOM 8016 O O . PRO A 1 1001 ? 12.023 -26.092 -36.325 1.00 39.16 1001 PRO A O 1
#

Sequence (1001 aa):
MTRCLPIFFAITCFTLTASPWSHAEFQHPGISHTADDIAFVKAKLASGHQPWADAWKDVRSSRYADLNWNPTPHAHVERGPYNRPNIGSSDFSNDASAAYRHAVLWVLTDNRGHAEKSAEILNAWSSTLRSVSNHDARLLIGMEGYEFCNAAELLKHTWDGWSPSDQDRFARMLREVFYPIIKDFYPSANGNWDASMMQTMLAMGVYLDDQAMFDRGVNYFLSGDGNGAIGNYFKPSGQCQESGRDQAHTQMGLDFLACTAEIAWNQDIDLYAALDHRLLAGFEYTAKYNLGFDVPYEPYRSFEGRYHYKSISDDSRGRLRPMYEKVLNHYEGRLGLNAPYTRMAAIKLRQDFLTQSRPDSRAGVDRDREESPQRRERRRRRHQSSAMETLMFSGQAANPGDDSIVVMSPSQNHAIHFSLISGTPQYQVTYKGQTVLSNSQLGLEIGGGHLRPPYIVEGTETKNQQSSWEPVVGSKSHYPDAFNECIVHLRSSQSDDSDQDDNSQIPRRLTLLFRAYDEGVAFRYVIPDHDGKTELKIESENTEFQFTEDHFVYWDDYPQAEYSKVRLSEMGDHAIRPLLVETDAHFVAIAEAGDLENYAPLSLDRNGPNRLISRFRHGTVSASLPLSTPWRVVMVSEQPGTLVENHYLLQNLSPPCVLEDTSWIKPGKVWRSSLTTAGAKAIVDYAAANNYQYVHFDAGWYGPERDAKSNPVTVIDEIDMPEAIRYADEHGIGVICYINKIAMARYDLDNTFRTYQQWGLSGVKMGFVDWRSQSDMRFLYACIKKAAEYELVVDIHDNFRLTGIERTYPHLLTVEGILGNEERASRRNPPQNVLTTSFARMIAGAGDYTPCYLDNRVVSRSFQLALGVVFYSPLQYLHWYDQADRYAGRSFPELEFWKAMPTTWDDSKVIHGVVGESMTVARRSGDQWFVGTIVDEATQQEIPLDFLDTGDYTAKIFAEDPRDKLKVSIHTRNVTADDVINANISQGSGHAVWIFPTNRP

Organism: NCBI:txid2527996